Protein AF-A0ABD2KEX8-F1 (afdb_monomer_lite)

Sequence (1031 aa):
MYGGQTNANGSGVQICVEPLNEWKIQEIGYDGVEKYIKPLAFKDHLRKNAQNIEWSKIIGEKTNADTLTEESDSDDSQLEGSPIGLAQTSKGFIEPIAGPWAMVAKHLHNSLQEVDILMDCMRIARTDYLSPMVTALVQDERTEAEQVAVSKAFQLHTRRRVLNETAREIERMANARRGASSETDKNDFFNELRELRENWRIRKVGPNIFGDLGYKTFVPKFAPNEIFDVTQKSASNRRESIPFQYFFFRSYENSYFICRTDLLVYIEKDDEKTAESFFKVTNRPSTSEEDVKHVHWRKALPWAQNSLICREILARLVSESVSQHDLITLTAENSIVLSLFDSLLLKVEARFHPFEESRTTHSDGVPYLSQCLRQLFLAEHAKKPKRVQHFVTLPLVSHSEELDMRGPTALSAEEINARAVGPSSPSDVQSSDLLIRKFIQCASHYVLISRTVEFLESHMVKFNDPQFYWKWIRVTPIFSMIALTFVNRGYENLGKFTTLIRISDSSITLVTKEAQQIECRRDMEMVENALLLMAAHFLLNSSQVLSRAYGWQLFHANSNAFDSTGNFAPTFYTCNQNGTKRIFVQFRTDGVMDLQKAPPNGEAKGGKHHKPPGSRSKWSQATSVERIIWISAIPFRMLLCLINITVFFVAYFGFMLPVLWAKPLWPRFYWFYEGKLYMWLQAFIAYWGYTADYDVYEYGEDIRKYGEKDRVLVIVNHQSTADVPTLFTVLQTKGVATRKTIWLMDVMFRWTPFGIIGRMHGDYFIQQGKATRDKELIRLKGHLQKVFWDRDRRWVILFPEGGFYYKRKETSQKYAKENNFPRLEHCTLPRMGAIKAVLEDIGPRQDEEQNGLAHSASTSSKMKLIKDTVGAIREKKYVKDTRPPIKYVLDVTIAYPNGQPLSIGTLCFGTREQCDIAVHYRMFDAEQVPFRNDIALRDWLYNLYAEKDKLLDNYYKNGEFTPGDEGTRIVFNWWRIVGQWAFWTISFLLQVKFLFWTVRFASSYFFGFLCVLWTVCRITKTKLLFLVPNV

Organism: NCBI:txid157864

pLDDT: mean 74.39, std 18.03, range [23.59, 96.19]

Radius of gyration: 56.93 Å; chains: 1; bounding box: 147×99×166 Å

InterPro domains:
  IPR002123 Phospholipid/glycerol acyltransferase [PF01553] (705-808)
  IPR002123 Phospholipid/glycerol acyltransferase [SM00563] (712-828)
  IPR032098 Acyltransferase, C-terminal domain [PF16076] (912-965)

Secondary structure (DSSP, 8-state):
-----------S-----PPP---EEEEE-TTSPEEEEPPPPHHHHHHHHHHT--HHHHH-TT-------------------------------------THHHHHHHHHHHHHHHHHHHHHHHHHTSTTTHHHHTGGGG-HHHHHHHHHHHHHHHHHHHHHHHHHHHHHHHHHHHHHHHTS-HHHHHHHHHHHHHHHHHSEEEEETTEEEEE----SS--SSPPS-EEEE-PPPGGG--SS-S---EE---TT-TTSSSEEEEEEEEEE--HHHHHHHS---PPP---HHHHTTS-HHHHHHHHHHHHHHHHHHHHHHHHHHH-SSS-EEE-SSEEEEE-STTEEEEEEEEEE-SS-------SS-HHHHHHHHHHHHHHT-SS-PPPP-STTSPP----GGGTTSSTTPPPHHHHHTT--S-S-TT--SSS--HHHHHHHHHHHHHHHHHHHHHHHHHHHH--SSEEEEEEEEE-SSEEEEEEEEE-TT-GGG--EEEEEEEESS-EEEE-TT--EEEEET-HHHHHHHHHHHHHHHHHHHHHHHHHHTTPEEEEEETT-B-TTS-B--EEEEE-TTSS-EEEEEE-TTS-EEEEEE-SS---------PPS-SSBHHHH--HHHHHHHHHHHHHHHHHHHHHHHHHHHHHHHHHGGGTTHHHH-HHHHHHHHHHHHHHHHHHHHHHHHTTTEEEEEEES--GGGSSS--EEEEE----TTHHHHHHHHHTTSTTTGGGEEEEEEGGGGGSHHHHHHHHHT-EEEPP-TTTHHHHHHHHHHHHHHHTTTTT--EEEE-TT-S-HHHHHHHHHHHHHHTT----SSS-PPP-HHHHHHHHHHSPPPGGGGSGGGS--SS--HHHHHHHHHHHHHTTHHHHTTS----EEEEEEEE-GGG----HHHHHHT-BPPEEEEEEEEEEEGGGS-TTSHHHHHHHHHHHHHHHHHHHHHHHHHSSSSTT-PPEEP---HHHHHHHHHHHHHHHHHHHHHHHHHHHHHHHHHHHHHHHHHHHHHHHHHHHTTS----

Foldseek 3Di:
DDDDDDDPDDDDPPPPDPDDDDFDFPDQDPVRRTDTDDDDDPVVVVVVVVVVDPLCVVLDVPPPPDDDDDDDDDDDDDDDDDDDDDDDDDPPDDDPDCPPCNVVSVVVVVVVVVVVVVVVVVVVCPDPVCVVVVVVPPPPVVVVVVVVVVVVVVVVVVVVVVVVVVVVVVVVVVVVVPPPDPPVLVVVVVVVVVVCVVPWPWDDDPPWIKTALDPFPDDPPDDDLRIFTFADDDPVPDDDDDPAFTGDGDNPPDPQLQFQKAKFKAKDAQDPVVVVVVPPDQDAPPRDSVLLSVDHCVLSSVRSSNSVLLVVLLVQLVVVVVVDPPWDWDDDPFKIWTDAPPRMIMIIGMHTHHPDPDPPDPRPGDVVLSQVLSLLVVQLSDPDQFDDDQDPPDDGDRDDPVCLCDDPNHDDPVLSVLSNLDDPDPPPPPDCNRSNNNSSQLVLLVVLVVVVVVLLVVVQVVDDPQHWDKDWPATDSFKTKIKIWTHGPPQRPLDIFIWMWIGGSFWIWIQGPVRDIDTQTSDVVSVLLVVLLSRQVVVLSSVVSVCVVVVKAWDDWASQDADPVRARWTWTWIGHPVRQWIWIWIRGSVRDIDTDTDHRDDPPPDPPPPQFAWPDWPCVVDDPVRNVVLVVVQVVLLCLLVCCLVLLLLLVCVVLVVCVVCVVVPVLVSLVVLLVSLLLVLVSLLVLCVVLLAWEWEFADDCLVCLPDAFEEEEEFAAAQCVSSNVSLVLNSNPNQSSQEAEEEAQVCCPGSSNVSSVVNQHHHAHDDPVCQVVRLVVLLVSCLVHCVSSVHGYYYDYQLSDHCVVCLVVQQVVCVVVVADRFDLGGQGHCRNVLSQCVRQNDDDPPVVPPVPPPPDDDDPVVVVVVVVVCVVSVVVVSVPDHGRFKYKYKYKEWRLSDDDYSSCSSSSTIDNTYIYIYIDMDTSVPQPSVDPVSNSVVSSVVVVLSSQLNVCCRRNVHSDPPIDIDIRDDDPCVVVVSSVVSNVSSVVSVVVVVVVVVVVVVVVVVVVVVVVVVVVVVVVVVVVPDDDD

Structure (mmCIF, N/CA/C/O backbone):
data_AF-A0ABD2KEX8-F1
#
_entry.id   AF-A0ABD2KEX8-F1
#
loop_
_atom_site.group_PDB
_atom_site.id
_atom_site.type_symbol
_atom_site.label_atom_id
_atom_site.label_alt_id
_atom_site.label_comp_id
_atom_site.label_asym_id
_atom_site.label_entity_id
_atom_site.label_seq_id
_atom_site.pdbx_PDB_ins_code
_atom_site.Cartn_x
_atom_site.Cartn_y
_atom_site.Cartn_z
_atom_site.occupancy
_atom_site.B_iso_or_equiv
_atom_site.auth_seq_id
_atom_site.auth_comp_id
_atom_site.auth_asym_id
_atom_site.auth_atom_id
_atom_site.pdbx_PDB_model_num
ATOM 1 N N . MET A 1 1 ? 15.106 -13.446 -49.437 1.00 32.62 1 MET A N 1
ATOM 2 C CA . MET A 1 1 ? 15.410 -14.889 -49.605 1.00 32.62 1 MET A CA 1
ATOM 3 C C . MET A 1 1 ? 16.506 -14.974 -50.659 1.00 32.62 1 MET A C 1
ATOM 5 O O . MET A 1 1 ? 16.305 -14.379 -51.701 1.00 32.62 1 MET A O 1
ATOM 9 N N . TYR A 1 2 ? 17.699 -15.536 -50.483 1.00 25.23 2 TYR A N 1
ATOM 10 C CA . TYR A 1 2 ? 18.193 -16.621 -49.633 1.00 25.23 2 TYR A CA 1
ATOM 11 C C . TYR A 1 2 ? 19.167 -16.146 -48.543 1.00 25.23 2 TYR A C 1
ATOM 13 O O . TYR A 1 2 ? 19.947 -15.223 -48.756 1.00 25.23 2 TYR A O 1
ATOM 21 N N . GLY A 1 3 ? 19.104 -16.800 -47.380 1.00 28.14 3 GLY A N 1
ATOM 22 C CA . GLY A 1 3 ? 20.059 -16.652 -46.285 1.00 28.14 3 GLY A CA 1
ATOM 23 C C . GLY A 1 3 ? 21.224 -17.638 -46.394 1.00 28.14 3 GLY A C 1
ATOM 24 O O . GLY A 1 3 ? 21.104 -18.693 -47.012 1.00 28.14 3 GLY A O 1
ATOM 25 N N . GLY A 1 4 ? 22.331 -17.293 -45.742 1.00 23.59 4 GLY A N 1
ATOM 26 C CA . GLY A 1 4 ? 23.476 -18.169 -45.527 1.00 23.59 4 GLY A CA 1
ATOM 27 C C . GLY A 1 4 ? 24.096 -17.858 -44.174 1.00 23.59 4 GLY A C 1
ATOM 28 O O . GLY A 1 4 ? 24.787 -16.855 -44.018 1.00 23.59 4 GLY A O 1
ATOM 29 N N . GLN A 1 5 ? 23.784 -18.706 -43.195 1.00 26.83 5 GLN A N 1
ATOM 30 C CA . GLN A 1 5 ? 24.450 -18.765 -41.904 1.00 26.83 5 GLN A CA 1
ATOM 31 C C . GLN A 1 5 ? 25.952 -18.998 -42.084 1.00 26.83 5 GLN A C 1
ATOM 33 O O . GLN A 1 5 ? 26.407 -19.681 -43.001 1.00 26.83 5 GLN A O 1
ATOM 38 N N . THR A 1 6 ? 26.704 -18.452 -41.140 1.00 34.16 6 THR A N 1
ATOM 39 C CA . THR A 1 6 ? 28.090 -18.785 -40.843 1.00 34.16 6 THR A CA 1
ATOM 40 C C . THR A 1 6 ? 28.287 -20.299 -40.757 1.00 34.16 6 THR A C 1
ATOM 42 O O . THR A 1 6 ? 27.855 -20.919 -39.788 1.00 34.16 6 THR A O 1
ATOM 45 N N . ASN A 1 7 ? 28.998 -20.873 -41.725 1.00 25.97 7 ASN A N 1
ATOM 46 C CA . ASN A 1 7 ? 29.715 -22.126 -41.537 1.00 25.97 7 ASN A CA 1
ATOM 47 C C . ASN A 1 7 ? 31.210 -21.828 -41.572 1.00 25.97 7 ASN A C 1
ATOM 49 O O . ASN A 1 7 ? 31.760 -21.360 -42.569 1.00 25.97 7 ASN A O 1
ATOM 53 N N . ALA A 1 8 ? 31.860 -22.119 -40.452 1.00 37.62 8 ALA A N 1
ATOM 54 C CA . ALA A 1 8 ? 33.274 -22.416 -40.417 1.00 37.62 8 ALA A CA 1
ATOM 55 C C . ALA A 1 8 ? 33.521 -23.645 -41.308 1.00 37.62 8 ALA A C 1
ATOM 57 O O . ALA A 1 8 ? 33.154 -24.752 -40.934 1.00 37.62 8 ALA A O 1
ATOM 58 N N . ASN A 1 9 ? 34.043 -23.431 -42.515 1.00 32.69 9 ASN A N 1
ATOM 59 C CA . ASN A 1 9 ? 34.972 -24.314 -43.228 1.00 32.69 9 ASN A CA 1
ATOM 60 C C . ASN A 1 9 ? 35.334 -23.666 -44.568 1.00 32.69 9 ASN A C 1
ATOM 62 O O . ASN A 1 9 ? 34.471 -23.237 -45.330 1.00 32.69 9 ASN A O 1
ATOM 66 N N . GLY A 1 10 ? 36.637 -23.524 -44.804 1.00 41.56 10 GLY A N 1
ATOM 67 C CA . GLY A 1 10 ? 37.189 -22.741 -45.897 1.00 41.56 10 GLY A CA 1
ATOM 68 C C . GLY A 1 10 ? 36.974 -23.356 -47.277 1.00 41.56 10 GLY A C 1
ATOM 69 O O . GLY A 1 10 ? 37.280 -24.519 -47.508 1.00 41.56 10 GLY A O 1
ATOM 70 N N . SER A 1 11 ? 36.559 -22.510 -48.215 1.00 40.34 11 SER A N 1
ATOM 71 C CA . SER A 1 11 ? 36.914 -22.618 -49.635 1.00 40.34 11 SER A CA 1
ATOM 72 C C . SER A 1 11 ? 36.865 -21.235 -50.302 1.00 40.34 11 SER A C 1
ATOM 74 O O . SER A 1 11 ? 36.292 -21.055 -51.373 1.00 40.34 11 SER A O 1
ATOM 76 N N . GLY A 1 12 ? 37.429 -20.224 -49.634 1.00 33.38 12 GLY A N 1
ATOM 77 C CA . GLY A 1 12 ? 37.820 -18.979 -50.293 1.00 33.38 12 GLY A CA 1
ATOM 78 C C . GLY A 1 12 ? 39.173 -19.186 -50.969 1.00 33.38 12 GLY A C 1
ATOM 79 O O . GLY A 1 12 ? 40.049 -19.829 -50.390 1.00 33.38 12 GLY A O 1
ATOM 80 N N . VAL A 1 13 ? 39.348 -18.662 -52.184 1.00 36.03 13 VAL A N 1
ATOM 81 C CA . VAL A 1 13 ? 40.654 -18.614 -52.857 1.00 36.03 13 VAL A CA 1
ATOM 82 C C . VAL A 1 13 ? 41.669 -18.008 -51.884 1.00 36.03 13 VAL A C 1
ATOM 84 O O . VAL A 1 13 ? 41.486 -16.877 -51.432 1.00 36.03 13 VAL A O 1
ATOM 87 N N . GLN A 1 14 ? 42.718 -18.757 -51.530 1.00 28.12 14 GLN A N 1
ATOM 88 C CA . GLN A 1 14 ? 43.835 -18.219 -50.756 1.00 28.12 14 GLN A CA 1
ATOM 89 C C . GLN A 1 14 ? 44.584 -17.212 -51.628 1.00 28.12 14 GLN A C 1
ATOM 91 O O . GLN A 1 14 ? 45.505 -17.553 -52.365 1.00 28.12 14 GLN A O 1
ATOM 96 N N . ILE A 1 15 ? 44.176 -15.951 -51.553 1.00 36.16 15 ILE A N 1
ATOM 97 C CA . ILE A 1 15 ? 44.975 -14.851 -52.072 1.00 36.16 15 ILE A CA 1
ATOM 98 C C . ILE A 1 15 ? 46.030 -14.562 -51.008 1.00 36.16 15 ILE A C 1
ATOM 100 O O . ILE A 1 15 ? 45.745 -13.958 -49.973 1.00 36.16 15 ILE A O 1
ATOM 104 N N . CYS A 1 16 ? 47.250 -15.035 -51.251 1.00 30.34 16 CYS A N 1
ATOM 105 C CA . CYS A 1 16 ? 48.406 -14.658 -50.456 1.00 30.34 16 CYS A CA 1
ATOM 106 C C . CYS A 1 16 ? 48.775 -13.219 -50.834 1.00 30.34 16 CYS A C 1
ATOM 108 O O . CYS A 1 16 ? 49.391 -12.971 -51.868 1.00 30.34 16 CYS A O 1
ATOM 110 N N . VAL A 1 17 ? 48.315 -12.253 -50.043 1.00 40.88 17 VAL A N 1
ATOM 111 C CA . VAL A 1 17 ? 48.740 -10.859 -50.186 1.00 40.88 17 VAL A CA 1
ATOM 112 C C . VAL A 1 17 ? 50.095 -10.745 -49.497 1.00 40.88 17 VAL A C 1
ATOM 114 O O . VAL A 1 17 ? 50.174 -10.935 -48.283 1.00 40.88 17 VAL A O 1
ATOM 117 N N . GLU A 1 18 ? 51.159 -10.470 -50.259 1.00 38.44 18 GLU A N 1
ATOM 118 C CA . GLU A 1 18 ? 52.466 -10.169 -49.668 1.00 38.44 18 GLU A CA 1
ATOM 119 C C . GLU A 1 18 ? 52.303 -9.013 -48.662 1.00 38.44 18 GLU A C 1
ATOM 121 O O . GLU A 1 18 ? 51.728 -7.973 -49.006 1.00 38.44 18 GLU A O 1
ATOM 126 N N . PRO A 1 19 ? 52.759 -9.168 -47.407 1.00 39.31 19 PRO A N 1
ATOM 127 C CA . PRO A 1 19 ? 52.726 -8.077 -46.447 1.00 39.31 19 PRO A CA 1
ATOM 128 C C . PRO A 1 19 ? 53.590 -6.917 -46.957 1.00 39.31 19 PRO A C 1
ATOM 130 O O . PRO A 1 19 ? 54.644 -7.129 -47.559 1.00 39.31 19 PRO A O 1
ATOM 133 N N . LEU A 1 20 ? 53.163 -5.677 -46.696 1.00 50.12 20 LEU A N 1
ATOM 134 C CA . LEU A 1 20 ? 54.019 -4.505 -46.898 1.00 50.12 20 LEU A CA 1
ATOM 135 C C . LEU A 1 20 ? 55.327 -4.732 -46.122 1.00 50.12 20 LEU A C 1
ATOM 137 O O . LEU A 1 20 ? 55.283 -5.128 -44.959 1.00 50.12 20 LEU A O 1
ATOM 141 N N . ASN A 1 21 ? 56.478 -4.533 -46.774 1.00 55.59 21 ASN A N 1
ATOM 142 C CA . ASN A 1 21 ? 57.795 -4.773 -46.176 1.00 55.59 21 ASN A CA 1
ATOM 143 C C . ASN A 1 21 ? 58.051 -3.789 -45.025 1.00 55.59 21 ASN A C 1
ATOM 145 O O . ASN A 1 21 ? 58.592 -2.699 -45.218 1.00 55.59 21 ASN A O 1
ATOM 149 N N . GLU A 1 22 ? 57.635 -4.184 -43.829 1.00 57.72 22 GLU A N 1
ATOM 150 C CA . GLU A 1 22 ? 57.946 -3.509 -42.577 1.00 57.72 22 GLU A CA 1
ATOM 151 C C . GLU A 1 22 ? 59.427 -3.696 -42.219 1.00 57.72 22 GLU A C 1
ATOM 153 O O . GLU A 1 22 ? 60.113 -4.602 -42.707 1.00 57.72 22 GLU A O 1
ATOM 158 N N . TRP A 1 23 ? 59.932 -2.808 -41.366 1.00 67.75 23 TRP A N 1
ATOM 159 C CA . TRP A 1 23 ? 61.265 -2.928 -40.789 1.00 67.75 23 TRP A CA 1
ATOM 160 C C . TRP A 1 23 ? 61.327 -4.220 -39.969 1.00 67.75 23 TRP A C 1
ATOM 162 O O . TRP A 1 23 ? 60.667 -4.337 -38.941 1.00 67.75 23 TRP A O 1
ATOM 172 N N . LYS A 1 24 ? 62.091 -5.215 -40.431 1.00 61.84 24 LYS A N 1
ATOM 173 C CA . LYS A 1 24 ? 62.227 -6.494 -39.719 1.00 61.84 24 LYS A CA 1
ATOM 174 C C . LYS A 1 24 ? 63.277 -6.367 -38.625 1.00 61.84 24 LYS A C 1
ATOM 176 O O . LYS A 1 24 ? 64.369 -5.882 -38.899 1.00 61.84 24 LYS A O 1
ATOM 181 N N . ILE A 1 25 ? 62.971 -6.818 -37.413 1.00 71.81 25 ILE A N 1
ATOM 182 C CA . ILE A 1 25 ? 63.936 -6.845 -36.307 1.00 71.81 25 ILE A CA 1
ATOM 183 C C . ILE A 1 25 ? 65.002 -7.900 -36.624 1.00 71.81 25 ILE A C 1
ATOM 185 O O . ILE A 1 25 ? 64.675 -9.054 -36.895 1.00 71.81 25 ILE A O 1
ATOM 189 N N . GLN A 1 26 ? 66.267 -7.487 -36.639 1.00 69.81 26 GLN A N 1
ATOM 190 C CA . GLN A 1 26 ? 67.419 -8.358 -36.857 1.00 69.81 26 GLN A CA 1
ATOM 191 C C . GLN A 1 26 ? 67.875 -9.005 -35.549 1.00 69.81 26 GLN A C 1
ATOM 193 O O . GLN A 1 26 ? 68.125 -10.204 -35.509 1.00 69.81 26 GLN A O 1
ATOM 198 N N . GLU A 1 27 ? 67.979 -8.205 -34.490 1.00 77.81 27 GLU A N 1
ATOM 199 C CA . GLU A 1 27 ? 68.355 -8.643 -33.148 1.00 77.81 27 GLU A CA 1
ATOM 200 C C . GLU A 1 27 ? 67.805 -7.659 -32.107 1.00 77.81 27 GLU A C 1
ATOM 202 O O . GLU A 1 27 ? 67.642 -6.470 -32.395 1.00 77.81 27 GLU A O 1
ATOM 207 N N . ILE A 1 28 ? 67.529 -8.155 -30.901 1.00 76.06 28 ILE A N 1
ATOM 208 C CA . ILE A 1 28 ? 67.212 -7.335 -29.727 1.00 76.06 28 ILE A CA 1
ATOM 209 C C . ILE A 1 28 ? 68.411 -7.442 -28.790 1.00 76.06 28 ILE A C 1
ATOM 211 O O . ILE A 1 28 ? 68.772 -8.546 -28.379 1.00 76.06 28 ILE A O 1
ATOM 215 N N . GLY A 1 29 ? 69.060 -6.314 -28.503 1.00 69.81 29 GLY A N 1
ATOM 216 C CA . GLY A 1 29 ? 70.205 -6.272 -27.595 1.00 69.81 29 GLY A CA 1
ATOM 217 C C . GLY A 1 29 ? 69.817 -6.616 -26.152 1.00 69.81 29 GLY A C 1
ATOM 218 O O . GLY A 1 29 ? 68.649 -6.544 -25.770 1.00 69.81 29 GLY A O 1
ATOM 219 N N . TYR A 1 30 ? 70.798 -6.977 -25.319 1.00 60.59 30 TYR A N 1
ATOM 220 C CA . TYR A 1 30 ? 70.585 -7.270 -23.888 1.00 60.59 30 TYR A CA 1
ATOM 221 C C . TYR A 1 30 ? 70.146 -6.042 -23.063 1.00 60.59 30 TYR A C 1
ATOM 223 O O . TYR A 1 30 ? 69.707 -6.175 -21.926 1.00 60.59 30 TYR A O 1
ATOM 231 N N . ASP A 1 31 ? 70.249 -4.856 -23.653 1.00 70.19 31 ASP A N 1
ATOM 232 C CA . ASP A 1 31 ? 69.722 -3.566 -23.215 1.00 70.19 31 ASP A CA 1
ATOM 233 C C . ASP A 1 31 ? 68.262 -3.319 -23.658 1.00 70.19 31 ASP A C 1
ATOM 235 O O . ASP A 1 31 ? 67.681 -2.286 -23.328 1.00 70.19 31 ASP A O 1
ATOM 239 N N . GLY A 1 32 ? 67.648 -4.268 -24.374 1.00 57.81 32 GLY A N 1
ATOM 240 C CA . GLY A 1 32 ? 66.260 -4.205 -24.840 1.00 57.81 32 GLY A CA 1
ATOM 241 C C . GLY A 1 32 ? 66.054 -3.355 -26.095 1.00 57.81 32 GLY A C 1
ATOM 242 O O . GLY A 1 32 ? 64.912 -3.100 -26.473 1.00 57.81 32 GLY A O 1
ATOM 243 N N . VAL A 1 33 ? 67.132 -2.909 -26.749 1.00 64.94 33 VAL A N 1
ATOM 244 C CA . VAL A 1 33 ? 67.056 -2.079 -27.957 1.00 64.94 33 VAL A CA 1
ATOM 245 C C . VAL A 1 33 ? 67.014 -2.962 -29.204 1.00 64.94 33 VAL A C 1
ATOM 247 O O . VAL A 1 33 ? 67.911 -3.770 -29.450 1.00 64.94 33 VAL A O 1
ATOM 250 N N . GLU A 1 34 ? 65.966 -2.796 -30.010 1.00 79.69 34 GLU A N 1
ATOM 251 C CA . GLU A 1 34 ? 65.762 -3.540 -31.256 1.00 79.69 34 GLU A CA 1
ATOM 252 C C . GLU A 1 34 ? 66.563 -2.906 -32.411 1.00 79.69 34 GLU A C 1
ATOM 254 O O . GLU A 1 34 ? 66.411 -1.720 -32.717 1.00 79.69 34 GLU A O 1
ATOM 259 N N . LYS A 1 35 ? 67.409 -3.690 -33.093 1.00 72.56 35 LYS A N 1
ATOM 260 C CA . LYS A 1 35 ? 68.035 -3.292 -34.366 1.00 72.56 35 LYS A CA 1
ATOM 261 C C . LYS A 1 35 ? 67.212 -3.815 -35.535 1.00 72.56 35 LYS A C 1
ATOM 263 O O . LYS A 1 35 ? 66.922 -5.007 -35.600 1.00 72.56 35 LYS A O 1
ATOM 268 N N . TYR A 1 36 ? 66.904 -2.951 -36.500 1.00 77.50 36 TYR A N 1
ATOM 269 C CA . TYR A 1 36 ? 66.048 -3.283 -37.643 1.00 77.50 36 TYR A CA 1
ATOM 270 C C . TYR A 1 36 ? 66.803 -3.352 -38.981 1.00 77.50 36 TYR A C 1
ATOM 272 O O . TYR A 1 36 ? 67.690 -2.544 -39.257 1.00 77.50 36 TYR A O 1
ATOM 280 N N . ILE A 1 37 ? 66.371 -4.261 -39.858 1.00 74.81 37 ILE A N 1
ATOM 281 C CA . ILE A 1 37 ? 66.762 -4.363 -41.267 1.00 74.81 37 ILE A CA 1
ATOM 282 C C . ILE A 1 37 ? 65.900 -3.406 -42.092 1.00 74.81 37 ILE A C 1
ATOM 284 O O . ILE A 1 37 ? 64.667 -3.455 -42.053 1.00 74.81 37 ILE A O 1
ATOM 288 N N . LYS A 1 38 ? 66.555 -2.549 -42.877 1.00 67.56 38 LYS A N 1
ATOM 289 C CA . LYS A 1 38 ? 65.886 -1.582 -43.752 1.00 67.56 38 LYS A CA 1
ATOM 290 C C . LYS A 1 38 ? 65.213 -2.288 -44.943 1.00 67.56 38 LYS A C 1
ATOM 292 O O . LYS A 1 38 ? 65.873 -3.095 -45.601 1.00 67.56 38 LYS A O 1
ATOM 297 N N . PRO A 1 39 ? 63.949 -1.969 -45.281 1.00 66.44 39 PRO A N 1
ATOM 298 C CA . PRO A 1 39 ? 63.307 -2.531 -46.466 1.00 66.44 39 PRO A CA 1
ATOM 299 C C . PRO A 1 39 ? 63.987 -2.059 -47.765 1.00 66.44 39 PRO A C 1
ATOM 301 O O . PRO A 1 39 ? 64.526 -0.950 -47.838 1.00 66.44 39 PRO A O 1
ATOM 304 N N . LEU A 1 40 ? 63.955 -2.916 -48.794 1.00 63.19 40 LEU A N 1
ATOM 305 C CA . LEU A 1 40 ? 64.531 -2.659 -50.122 1.00 63.19 40 LEU A CA 1
ATOM 306 C C . LEU A 1 40 ? 63.959 -1.367 -50.729 1.00 63.19 40 LEU A C 1
ATOM 308 O O . LEU A 1 40 ? 62.746 -1.151 -50.714 1.00 63.19 40 LEU A O 1
ATOM 312 N N . ALA A 1 41 ? 64.819 -0.507 -51.282 1.00 63.94 41 ALA A N 1
ATOM 313 C CA . ALA A 1 41 ? 64.366 0.726 -51.920 1.00 63.94 41 ALA A CA 1
ATOM 314 C C . ALA A 1 41 ? 63.714 0.433 -53.285 1.00 63.94 41 ALA A C 1
ATOM 316 O O . ALA A 1 41 ? 63.939 -0.615 -53.886 1.00 63.94 41 ALA A O 1
ATOM 317 N N . PHE A 1 42 ? 62.953 1.391 -53.831 1.00 56.06 42 PHE A N 1
ATOM 318 C CA . PHE A 1 42 ? 62.279 1.243 -55.133 1.00 56.06 42 PHE A CA 1
ATOM 319 C C . PHE A 1 42 ? 63.228 0.801 -56.262 1.00 56.06 42 PHE A C 1
ATOM 321 O O . PHE A 1 42 ? 62.885 -0.069 -57.055 1.00 56.06 42 PHE A O 1
ATOM 328 N N . LYS A 1 43 ? 64.455 1.337 -56.285 1.00 61.41 43 LYS A N 1
ATOM 329 C CA . LYS A 1 43 ? 65.511 0.944 -57.234 1.00 61.41 43 LYS A CA 1
ATOM 330 C C . LYS A 1 43 ? 65.915 -0.533 -57.116 1.00 61.41 43 LYS A C 1
ATOM 332 O O . LYS A 1 43 ? 66.173 -1.179 -58.126 1.00 61.41 43 LYS A O 1
ATOM 337 N N . ASP A 1 44 ? 65.920 -1.074 -55.902 1.00 64.50 44 ASP A N 1
ATOM 338 C CA . ASP A 1 44 ? 66.289 -2.463 -55.627 1.00 64.50 44 ASP A CA 1
ATOM 339 C C . ASP A 1 44 ? 65.123 -3.398 -55.975 1.00 64.50 44 ASP A C 1
ATOM 341 O O . ASP A 1 44 ? 65.333 -4.505 -56.464 1.00 64.50 44 ASP A O 1
ATOM 345 N N . HIS A 1 45 ? 63.887 -2.914 -55.816 1.00 58.84 45 HIS A N 1
ATOM 346 C CA . HIS A 1 45 ? 62.679 -3.599 -56.271 1.00 58.84 45 HIS A CA 1
ATOM 347 C C . HIS A 1 45 ? 62.591 -3.657 -57.799 1.00 58.84 45 HIS A C 1
ATOM 349 O O . HIS A 1 45 ? 62.227 -4.688 -58.360 1.00 58.84 45 HIS A O 1
ATOM 355 N N . LEU A 1 46 ? 62.966 -2.567 -58.477 1.00 56.03 46 LEU A N 1
ATOM 356 C CA . LEU A 1 46 ? 63.041 -2.508 -59.934 1.00 56.03 46 LEU A CA 1
ATOM 357 C C . LEU A 1 46 ? 64.125 -3.456 -60.457 1.00 56.03 46 LEU A C 1
ATOM 359 O O . LEU A 1 46 ? 63.881 -4.190 -61.406 1.00 56.03 46 LEU A O 1
ATOM 363 N N . ARG A 1 47 ? 65.284 -3.503 -59.787 1.00 56.47 47 ARG A N 1
ATOM 364 C CA . ARG A 1 47 ? 66.367 -4.451 -60.080 1.00 56.47 47 ARG A CA 1
ATOM 365 C C . ARG A 1 47 ? 65.926 -5.906 -59.893 1.00 56.47 47 ARG A C 1
ATOM 367 O O . ARG A 1 47 ? 66.163 -6.717 -60.779 1.00 56.47 47 ARG A O 1
ATOM 374 N N . LYS A 1 48 ? 65.257 -6.225 -58.779 1.00 64.25 48 LYS A N 1
ATOM 375 C CA . LYS A 1 48 ? 64.715 -7.565 -58.494 1.00 64.25 48 LYS A CA 1
ATOM 376 C C . LYS A 1 48 ? 63.667 -7.982 -59.530 1.00 64.25 48 LYS A C 1
ATOM 378 O O . LYS A 1 48 ? 63.695 -9.103 -60.016 1.00 64.25 48 LYS A O 1
ATOM 383 N N . ASN A 1 49 ? 62.771 -7.070 -59.905 1.00 59.97 49 ASN A N 1
ATOM 384 C CA . ASN A 1 49 ? 61.742 -7.351 -60.902 1.00 59.97 49 ASN A CA 1
ATOM 385 C C . ASN A 1 49 ? 62.324 -7.465 -62.315 1.00 59.97 49 ASN A C 1
ATOM 387 O O . ASN A 1 49 ? 61.896 -8.337 -63.056 1.00 59.97 49 ASN A O 1
ATOM 391 N N . ALA A 1 50 ? 63.320 -6.650 -62.675 1.00 59.81 50 ALA A N 1
ATOM 392 C CA . ALA A 1 50 ? 64.013 -6.738 -63.961 1.00 59.81 50 ALA A CA 1
ATOM 393 C C . ALA A 1 50 ? 64.783 -8.059 -64.129 1.00 59.81 50 ALA A C 1
ATOM 395 O O . ALA A 1 50 ? 64.855 -8.579 -65.239 1.00 59.81 50 ALA A O 1
ATOM 396 N N . GLN A 1 51 ? 65.309 -8.626 -63.036 1.00 57.69 51 GLN A N 1
ATOM 397 C CA . GLN A 1 51 ? 65.919 -9.963 -63.030 1.00 57.69 51 GLN A CA 1
ATOM 398 C C . GLN A 1 51 ? 64.903 -11.092 -63.253 1.00 57.69 51 GLN A C 1
ATOM 400 O O . GLN A 1 51 ? 65.282 -12.157 -63.725 1.00 57.69 51 GLN A O 1
ATOM 405 N N . ASN A 1 52 ? 63.624 -10.856 -62.951 1.00 57.72 52 ASN A N 1
ATOM 406 C CA . ASN A 1 52 ? 62.549 -11.832 -63.129 1.00 57.72 52 ASN A CA 1
ATOM 407 C C . ASN A 1 52 ? 61.874 -11.746 -64.511 1.00 57.72 52 ASN A C 1
ATOM 409 O O . ASN A 1 52 ? 60.917 -12.476 -64.767 1.00 57.72 52 ASN A O 1
ATOM 413 N N . ILE A 1 53 ? 62.319 -10.843 -65.392 1.00 60.72 53 ILE A N 1
ATOM 414 C CA . ILE A 1 53 ? 61.799 -10.746 -66.759 1.00 60.72 53 ILE A CA 1
ATOM 415 C C . ILE A 1 53 ? 62.490 -11.814 -67.618 1.00 60.72 53 ILE A C 1
ATOM 417 O O . ILE A 1 53 ? 63.674 -11.703 -67.925 1.00 60.72 53 ILE A O 1
ATOM 421 N N . GLU A 1 54 ? 61.741 -12.838 -68.035 1.00 55.84 54 GLU A N 1
ATOM 422 C CA . GLU A 1 54 ? 62.163 -13.792 -69.071 1.00 55.84 54 GLU A CA 1
ATOM 423 C C . GLU A 1 54 ? 62.160 -13.097 -70.443 1.00 55.84 54 GLU A C 1
ATOM 425 O O . GLU A 1 54 ? 61.166 -13.111 -71.172 1.00 55.84 54 GLU A O 1
ATOM 430 N N . TRP A 1 55 ? 63.272 -12.450 -70.795 1.00 55.44 55 TRP A N 1
ATOM 431 C CA . TRP A 1 55 ? 63.404 -11.678 -72.038 1.00 55.44 55 TRP A CA 1
ATOM 432 C C . TRP A 1 55 ? 63.193 -12.518 -73.309 1.00 55.44 55 TRP A C 1
ATOM 434 O O . TRP A 1 55 ? 62.665 -12.004 -74.295 1.00 55.44 55 TRP A O 1
ATOM 444 N N . SER A 1 56 ? 63.501 -13.818 -73.260 1.00 55.22 56 SER A N 1
ATOM 445 C CA . SER A 1 56 ? 63.247 -14.785 -74.341 1.00 55.22 56 SER A CA 1
ATOM 446 C C . SER A 1 56 ? 61.766 -14.876 -74.726 1.00 55.22 56 SER A C 1
ATOM 448 O O . SER A 1 56 ? 61.425 -15.005 -75.900 1.00 55.22 56 SER A O 1
ATOM 450 N N . LYS A 1 57 ? 60.868 -14.724 -73.749 1.00 55.75 57 LYS A N 1
ATOM 451 C CA . LYS A 1 57 ? 59.412 -14.797 -73.932 1.00 55.75 57 LYS A CA 1
ATOM 452 C C . LYS A 1 57 ? 58.826 -13.545 -74.584 1.00 55.75 57 LYS A C 1
ATOM 454 O O . LYS A 1 57 ? 57.772 -13.612 -75.206 1.00 55.75 57 LYS A O 1
ATOM 459 N N . ILE A 1 58 ? 59.492 -12.402 -74.406 1.00 55.12 58 ILE A N 1
ATOM 460 C CA . ILE A 1 58 ? 59.050 -11.093 -74.911 1.00 55.12 58 ILE A CA 1
ATOM 461 C C . ILE A 1 58 ? 59.552 -10.855 -76.338 1.00 55.12 58 ILE A C 1
ATOM 463 O O . ILE A 1 58 ? 58.849 -10.248 -77.140 1.00 55.12 58 ILE A O 1
ATOM 467 N N . ILE A 1 59 ? 60.762 -11.321 -76.649 1.00 53.47 59 ILE A N 1
ATOM 468 C CA . ILE A 1 59 ? 61.405 -11.111 -77.952 1.00 53.47 59 ILE A CA 1
ATOM 469 C C . ILE A 1 59 ? 60.964 -12.188 -78.966 1.00 53.47 59 ILE A C 1
ATOM 471 O O . ILE A 1 59 ? 60.977 -11.941 -80.170 1.00 53.47 59 ILE A O 1
ATOM 475 N N . GLY A 1 60 ? 60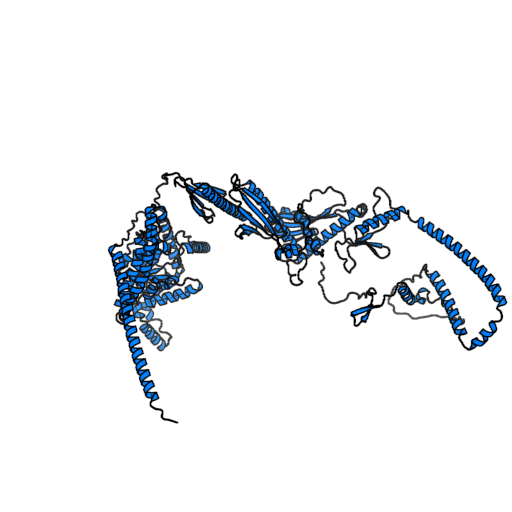.461 -13.331 -78.480 1.00 52.09 60 GLY A N 1
ATOM 476 C CA . GLY A 1 60 ? 60.055 -14.470 -79.299 1.00 52.09 60 GLY A CA 1
ATOM 477 C C . GLY A 1 60 ? 61.272 -15.276 -79.758 1.00 52.09 60 GLY A C 1
ATOM 478 O O . GLY A 1 60 ? 62.266 -14.722 -80.211 1.00 52.09 60 GLY A O 1
ATOM 479 N N . GLU A 1 61 ? 61.200 -16.604 -79.670 1.00 48.88 61 GLU A N 1
ATOM 480 C CA . GLU A 1 61 ? 62.316 -17.537 -79.934 1.00 48.88 61 GLU A CA 1
ATOM 481 C C . GLU A 1 61 ? 62.872 -17.538 -81.377 1.00 48.88 61 GLU A C 1
ATOM 483 O O . GLU A 1 61 ? 63.757 -18.326 -81.690 1.00 48.88 61 GLU A O 1
ATOM 488 N N . LYS A 1 62 ? 62.413 -16.655 -82.274 1.00 47.25 62 LYS A N 1
ATOM 489 C CA . LYS A 1 62 ? 62.837 -16.621 -83.688 1.00 47.25 62 LYS A CA 1
ATOM 490 C C . LYS A 1 62 ? 63.838 -15.521 -84.051 1.00 47.25 62 LYS A C 1
ATOM 492 O O . LYS A 1 62 ? 64.049 -15.269 -85.233 1.00 47.25 62 LYS A O 1
ATOM 497 N N . THR A 1 63 ? 64.486 -14.885 -83.079 1.00 47.94 63 THR A N 1
ATOM 498 C CA . THR A 1 63 ? 65.613 -13.969 -83.352 1.00 47.94 63 THR A CA 1
ATOM 499 C C . THR A 1 63 ? 66.921 -14.412 -82.702 1.00 47.94 63 THR A C 1
ATOM 501 O O . THR A 1 63 ? 67.777 -13.576 -82.435 1.00 47.94 63 THR A O 1
ATOM 504 N N . ASN A 1 64 ? 67.096 -15.714 -82.468 1.00 40.75 64 ASN A N 1
ATOM 505 C CA . ASN A 1 64 ? 68.423 -16.292 -82.280 1.00 40.75 64 ASN A CA 1
ATOM 506 C C . ASN A 1 64 ? 68.920 -16.743 -83.655 1.00 40.75 64 ASN A C 1
ATOM 508 O O . ASN A 1 64 ? 68.556 -17.810 -84.146 1.00 40.75 64 ASN A O 1
ATOM 512 N N . ALA A 1 65 ? 69.705 -15.886 -84.302 1.00 40.59 65 ALA A N 1
ATOM 513 C CA . ALA A 1 65 ? 70.534 -16.282 -85.426 1.00 40.59 65 ALA A CA 1
ATOM 514 C C . ALA A 1 65 ? 71.712 -17.083 -84.865 1.00 40.59 65 ALA A C 1
ATOM 516 O O . ALA A 1 65 ? 72.729 -16.488 -84.560 1.00 40.59 65 ALA A O 1
ATOM 517 N N . ASP A 1 66 ? 71.520 -18.386 -84.650 1.00 36.94 66 ASP A N 1
ATOM 518 C CA . ASP A 1 66 ? 72.596 -19.368 -84.462 1.00 36.94 66 ASP A CA 1
ATOM 519 C C . ASP A 1 66 ? 72.024 -20.785 -84.620 1.00 36.94 66 ASP A C 1
ATOM 521 O O . ASP A 1 66 ? 71.744 -21.512 -83.667 1.00 36.94 66 ASP A O 1
ATOM 525 N N . THR A 1 67 ? 71.797 -21.184 -85.870 1.00 34.50 67 THR A N 1
ATOM 526 C CA . THR A 1 67 ? 71.820 -22.598 -86.265 1.00 34.50 67 THR A CA 1
ATOM 527 C C . THR A 1 67 ? 72.209 -22.662 -87.739 1.00 34.50 67 THR A C 1
ATOM 529 O O . THR A 1 67 ? 71.372 -22.642 -88.633 1.00 34.50 67 THR A O 1
ATOM 532 N N . LEU A 1 68 ? 73.519 -22.676 -87.994 1.00 34.16 68 LEU A N 1
ATOM 533 C CA . LEU A 1 68 ? 74.063 -23.199 -89.243 1.00 34.16 68 LEU A CA 1
ATOM 534 C C . LEU A 1 68 ? 73.829 -24.711 -89.233 1.00 34.16 68 LEU A C 1
ATOM 536 O O . LEU A 1 68 ? 74.433 -25.418 -88.433 1.00 34.16 68 LEU A O 1
ATOM 540 N N . THR A 1 69 ? 72.944 -25.206 -90.089 1.00 31.27 69 THR A N 1
ATOM 541 C CA . THR A 1 69 ? 73.036 -26.565 -90.637 1.00 31.27 69 THR A CA 1
ATOM 542 C C . THR A 1 69 ? 72.434 -26.567 -92.035 1.00 31.27 69 THR A C 1
ATOM 544 O O . THR A 1 69 ? 71.450 -25.886 -92.309 1.00 31.27 69 THR A O 1
ATOM 547 N N . GLU A 1 70 ? 73.154 -27.247 -92.914 1.00 31.17 70 GLU A N 1
ATOM 548 C CA . GLU A 1 70 ? 73.133 -27.158 -94.367 1.00 31.17 70 GLU A CA 1
ATOM 549 C C . GLU A 1 70 ? 71.842 -27.684 -95.008 1.00 31.17 70 GLU A C 1
ATOM 551 O O . GLU A 1 70 ? 71.129 -28.525 -94.461 1.00 31.17 70 GLU A O 1
ATOM 556 N N . GLU A 1 71 ? 71.583 -27.154 -96.200 1.00 29.61 71 GLU A N 1
ATOM 557 C CA . GLU A 1 71 ? 70.516 -27.507 -97.131 1.00 29.61 71 GLU A CA 1
ATOM 558 C C . GLU A 1 71 ? 70.452 -29.012 -97.444 1.00 29.61 71 GLU A C 1
ATOM 560 O O . GLU A 1 71 ? 71.466 -29.663 -97.691 1.00 29.61 71 GLU A O 1
ATOM 565 N N . SER A 1 72 ? 69.237 -29.549 -97.553 1.00 28.41 72 SER A N 1
ATOM 566 C CA . SER A 1 72 ? 68.851 -30.398 -98.691 1.00 28.41 72 SER A CA 1
ATOM 567 C C . SER A 1 72 ? 67.339 -30.622 -98.699 1.00 28.41 72 SER A C 1
ATOM 569 O O . SER A 1 72 ? 66.783 -31.346 -97.876 1.00 28.41 72 SER A O 1
ATOM 571 N N . ASP A 1 73 ? 66.683 -29.986 -99.667 1.00 29.56 73 ASP A N 1
ATOM 572 C CA . ASP A 1 73 ? 65.356 -30.361 -100.145 1.00 29.56 73 ASP A CA 1
ATOM 573 C C . ASP A 1 73 ? 65.434 -31.710 -100.880 1.00 29.56 73 ASP A C 1
ATOM 575 O O . ASP A 1 73 ? 66.282 -31.893 -101.754 1.00 29.56 73 ASP A O 1
ATOM 579 N N . SER A 1 74 ? 64.522 -32.637 -100.571 1.00 30.36 74 SER A N 1
ATOM 580 C CA . SER A 1 74 ? 63.960 -33.568 -101.564 1.00 30.36 74 SER A CA 1
ATOM 581 C C . SER A 1 74 ? 62.656 -34.207 -101.062 1.00 30.36 74 SER A C 1
ATOM 583 O O . SER A 1 74 ? 62.634 -34.909 -100.057 1.00 30.36 74 SER A O 1
ATOM 585 N N . ASP A 1 75 ? 61.589 -33.877 -101.789 1.00 29.36 75 ASP A N 1
ATOM 586 C CA . ASP A 1 75 ? 60.474 -34.700 -102.270 1.00 29.36 75 ASP A CA 1
ATOM 587 C C . ASP A 1 75 ? 59.658 -35.644 -101.353 1.00 29.36 75 ASP A C 1
ATOM 589 O O . ASP A 1 75 ? 60.122 -36.639 -100.806 1.00 29.36 75 ASP A O 1
ATOM 593 N N . ASP A 1 76 ? 58.348 -35.367 -101.422 1.00 30.16 76 ASP A N 1
ATOM 594 C CA . ASP A 1 76 ? 57.237 -36.285 -101.712 1.00 30.16 76 ASP A CA 1
ATOM 595 C C . ASP A 1 76 ? 56.537 -37.158 -100.650 1.00 30.16 76 ASP A C 1
ATOM 597 O O . ASP A 1 76 ? 57.115 -37.903 -99.865 1.00 30.16 76 ASP A O 1
ATOM 601 N N . SER A 1 77 ? 55.206 -37.182 -100.852 1.00 30.14 77 SER A N 1
ATOM 602 C CA . SER A 1 77 ? 54.201 -38.219 -100.532 1.00 30.14 77 SER A CA 1
ATOM 603 C C . SER A 1 77 ? 53.717 -38.321 -99.069 1.00 30.14 77 SER A C 1
ATOM 605 O O . SER A 1 77 ? 54.468 -38.592 -98.146 1.00 30.14 77 SER A O 1
ATOM 607 N N . GLN A 1 78 ? 52.488 -37.882 -98.763 1.00 30.78 78 GLN A N 1
ATOM 608 C CA . GLN A 1 78 ? 51.178 -38.558 -98.911 1.00 30.78 78 GLN A CA 1
ATOM 609 C C . GLN A 1 78 ? 50.826 -39.571 -97.796 1.00 30.78 78 GLN A C 1
ATOM 611 O O . GLN A 1 78 ? 51.489 -40.588 -97.660 1.00 30.78 78 GLN A O 1
ATOM 616 N N . LEU A 1 79 ? 49.655 -39.315 -97.168 1.00 31.88 79 LEU A N 1
ATOM 617 C CA . LEU A 1 79 ? 48.698 -40.262 -96.541 1.00 31.88 79 LEU A CA 1
ATOM 618 C C . LEU A 1 79 ? 49.178 -40.934 -95.230 1.00 31.88 79 LEU A C 1
ATOM 620 O O . LEU A 1 79 ? 50.343 -41.241 -95.066 1.00 31.88 79 LEU A O 1
ATOM 624 N N . GLU A 1 80 ? 48.383 -41.240 -94.205 1.00 28.56 80 GLU A N 1
ATOM 625 C CA . GLU A 1 80 ? 46.952 -41.179 -93.895 1.00 28.56 80 GLU A CA 1
ATOM 626 C C . GLU A 1 80 ? 46.829 -41.507 -92.385 1.00 28.56 80 GLU A C 1
ATOM 628 O O . GLU A 1 80 ? 47.664 -42.240 -91.855 1.00 28.56 80 GLU A O 1
ATOM 633 N N . GLY A 1 81 ? 45.779 -41.043 -91.693 1.00 29.42 81 GLY A N 1
ATOM 634 C CA . GLY A 1 81 ? 45.375 -41.645 -90.409 1.00 29.42 81 GLY A CA 1
ATOM 635 C C . GLY A 1 81 ? 44.900 -40.685 -89.316 1.00 29.42 81 GLY A C 1
ATOM 636 O O . GLY A 1 81 ? 45.619 -40.404 -88.364 1.00 29.42 81 GLY A O 1
ATOM 637 N N . SER A 1 82 ? 43.640 -40.254 -89.401 1.00 28.72 82 SER A N 1
ATOM 638 C CA . SER A 1 82 ? 42.809 -39.934 -88.219 1.00 28.72 82 SER A CA 1
ATOM 639 C C . SER A 1 82 ? 41.853 -41.126 -87.996 1.00 28.72 82 SER A C 1
ATOM 641 O O . SER A 1 82 ? 41.588 -41.806 -88.991 1.00 28.72 82 SER A O 1
ATOM 643 N N . PRO A 1 83 ? 41.332 -41.446 -86.785 1.00 43.03 83 PRO A N 1
ATOM 644 C CA . PRO A 1 83 ? 40.557 -40.538 -85.918 1.00 43.03 83 PRO A CA 1
ATOM 645 C C . PRO A 1 83 ? 40.899 -40.715 -84.408 1.00 43.03 83 PRO A C 1
ATOM 647 O O . PRO A 1 83 ? 41.589 -41.645 -84.019 1.00 43.03 83 PRO A O 1
ATOM 650 N N . ILE A 1 84 ? 40.540 -39.844 -83.464 1.00 32.38 84 ILE A N 1
ATOM 651 C CA . ILE A 1 84 ? 39.203 -39.603 -82.895 1.00 32.38 84 ILE A CA 1
ATOM 652 C C . ILE A 1 84 ? 39.317 -38.304 -82.083 1.00 32.38 84 ILE A C 1
ATOM 654 O O . ILE A 1 84 ? 40.194 -38.168 -81.232 1.00 32.38 84 ILE A O 1
ATOM 658 N N . GLY A 1 85 ? 38.455 -37.333 -82.380 1.00 31.70 85 GLY A N 1
ATOM 659 C CA . GLY A 1 85 ? 38.517 -35.993 -81.809 1.00 31.70 85 GLY A CA 1
ATOM 660 C C . GLY A 1 85 ? 37.800 -35.827 -80.473 1.00 31.70 85 GLY A C 1
ATOM 661 O O . GLY A 1 85 ? 36.944 -36.624 -80.104 1.00 31.70 85 GLY A O 1
ATOM 662 N N . LEU A 1 86 ? 38.094 -34.706 -79.812 1.00 32.41 86 LEU A N 1
ATOM 663 C CA . LEU A 1 86 ? 37.099 -33.880 -79.130 1.00 32.41 86 LEU A CA 1
ATOM 664 C C . LEU A 1 86 ? 37.622 -32.440 -79.025 1.00 32.41 86 LEU A C 1
ATOM 666 O O . LEU A 1 86 ? 38.722 -32.171 -78.553 1.00 32.41 86 LEU A O 1
ATOM 670 N N . ALA A 1 87 ? 36.801 -31.543 -79.557 1.00 33.47 87 ALA A N 1
ATOM 671 C CA . ALA A 1 87 ? 37.004 -30.123 -79.772 1.00 33.47 87 ALA A CA 1
ATOM 672 C C . ALA A 1 87 ? 37.532 -29.331 -78.561 1.00 33.47 87 ALA A C 1
ATOM 674 O O . ALA A 1 87 ? 36.901 -29.295 -77.506 1.00 33.47 87 ALA A O 1
ATOM 675 N N . GLN A 1 88 ? 38.580 -28.535 -78.790 1.00 34.88 88 GLN A N 1
ATOM 676 C CA . GLN A 1 88 ? 38.661 -27.191 -78.224 1.00 34.88 88 GLN A CA 1
ATOM 677 C C . GLN A 1 88 ? 38.942 -26.190 -79.341 1.00 34.88 88 GLN A C 1
ATOM 679 O O . GLN A 1 88 ? 39.930 -26.261 -80.065 1.00 34.88 88 GLN A O 1
ATOM 684 N N . THR A 1 89 ? 37.995 -25.274 -79.479 1.00 32.94 89 THR A N 1
ATOM 685 C CA . THR A 1 89 ? 37.989 -24.125 -80.373 1.00 32.94 89 THR A CA 1
ATOM 686 C C . THR A 1 89 ? 39.259 -23.292 -80.236 1.00 32.94 89 THR A C 1
ATOM 688 O O . THR A 1 89 ? 39.590 -22.798 -79.157 1.00 32.94 89 THR A O 1
ATOM 691 N N . SER A 1 90 ? 39.911 -23.099 -81.376 1.00 31.81 90 SER A N 1
ATOM 692 C CA . SER A 1 90 ? 40.975 -22.142 -81.647 1.00 31.81 90 SER A CA 1
ATOM 693 C C . SER A 1 90 ? 40.640 -20.742 -81.117 1.00 31.81 90 SER A C 1
ATOM 695 O O . SER A 1 90 ? 39.826 -20.023 -81.700 1.00 31.81 90 SER A O 1
ATOM 697 N N . LYS A 1 91 ? 41.320 -20.308 -80.050 1.00 34.62 91 LYS A N 1
ATOM 698 C CA . LYS A 1 91 ? 41.600 -18.879 -79.888 1.00 34.62 91 LYS A CA 1
ATOM 699 C C . LYS A 1 91 ? 42.577 -18.512 -80.997 1.00 34.62 91 LYS A C 1
ATOM 701 O O . LYS A 1 91 ? 43.675 -19.059 -81.041 1.00 34.62 91 LYS A O 1
ATOM 706 N N . GLY A 1 92 ? 42.151 -17.632 -81.901 1.00 32.69 92 GLY A N 1
ATOM 707 C CA . GLY A 1 92 ? 43.045 -17.025 -82.878 1.00 32.69 92 GLY A CA 1
ATOM 708 C C . GLY A 1 92 ? 44.275 -16.475 -82.160 1.00 32.69 92 GLY A C 1
ATOM 709 O O . GLY A 1 92 ? 44.149 -15.753 -81.168 1.00 32.69 92 GLY A O 1
ATOM 710 N N . PHE A 1 93 ? 45.453 -16.873 -82.630 1.00 33.31 93 PHE A N 1
ATOM 711 C CA . PHE A 1 93 ? 46.705 -16.251 -82.238 1.00 33.31 93 PHE A CA 1
ATOM 712 C C . PHE A 1 93 ? 46.621 -14.771 -82.617 1.00 33.31 93 PHE A C 1
ATOM 714 O O . PHE A 1 93 ? 46.561 -14.421 -83.792 1.00 33.31 93 PHE A O 1
ATOM 721 N N . ILE A 1 94 ? 46.558 -13.908 -81.606 1.00 39.91 94 ILE A N 1
ATOM 722 C CA . ILE A 1 94 ? 46.771 -12.474 -81.774 1.00 39.91 94 ILE A CA 1
ATOM 723 C C . ILE A 1 94 ? 48.281 -12.317 -81.935 1.00 39.91 94 ILE A C 1
ATOM 725 O O . ILE A 1 94 ? 49.024 -12.584 -80.989 1.00 39.91 94 ILE A O 1
ATOM 729 N N . GLU A 1 95 ? 48.741 -11.923 -83.122 1.00 36.91 95 GLU A N 1
ATOM 730 C CA . GLU A 1 95 ? 50.109 -11.433 -83.294 1.00 36.91 95 GLU A CA 1
ATOM 731 C C . GLU A 1 95 ? 50.347 -10.309 -82.271 1.00 36.91 95 GLU A C 1
ATOM 733 O O . GLU A 1 95 ? 49.550 -9.363 -82.211 1.00 36.91 95 GLU A O 1
ATOM 738 N N . PRO A 1 96 ? 51.386 -10.380 -81.420 1.00 46.84 96 PRO A N 1
ATOM 739 C CA . PRO A 1 96 ? 51.658 -9.302 -80.490 1.00 46.84 96 PRO A CA 1
ATOM 740 C C . PRO A 1 96 ? 52.074 -8.067 -81.291 1.00 46.84 96 PRO A C 1
ATOM 742 O O . PRO A 1 96 ? 53.181 -7.987 -81.820 1.00 46.84 96 PRO A O 1
ATOM 745 N N . ILE A 1 97 ? 51.163 -7.094 -81.370 1.00 48.12 97 ILE A N 1
ATOM 746 C CA . ILE A 1 97 ? 51.432 -5.736 -81.843 1.00 48.12 97 ILE A CA 1
ATOM 747 C C . ILE A 1 97 ? 52.676 -5.256 -81.097 1.00 48.12 97 ILE A C 1
ATOM 749 O O . ILE A 1 97 ? 52.652 -5.162 -79.867 1.00 48.12 97 ILE A O 1
ATOM 753 N N . ALA A 1 98 ? 53.764 -4.997 -81.827 1.00 54.56 98 ALA A N 1
ATOM 754 C CA . ALA A 1 98 ? 55.016 -4.515 -81.265 1.00 54.56 98 ALA A CA 1
ATOM 755 C C . ALA A 1 98 ? 54.736 -3.270 -80.410 1.00 54.56 98 ALA A C 1
ATOM 757 O O . ALA A 1 98 ? 54.479 -2.179 -80.920 1.00 54.56 98 ALA A O 1
ATOM 758 N N . GLY A 1 99 ? 54.720 -3.452 -79.089 1.00 59.56 99 GLY A N 1
ATOM 759 C CA . GLY A 1 99 ? 54.472 -2.362 -78.160 1.00 59.56 99 GLY A CA 1
ATOM 760 C C . GLY A 1 99 ? 55.576 -1.305 -78.267 1.00 59.56 99 GLY A C 1
ATOM 761 O O . GLY A 1 99 ? 56.679 -1.607 -78.728 1.00 59.56 99 GLY A O 1
ATOM 762 N N . PRO A 1 100 ? 55.351 -0.076 -77.773 1.00 60.72 100 PRO A N 1
ATOM 763 C CA . PRO A 1 100 ? 56.349 1.003 -77.806 1.00 60.72 100 PRO A CA 1
ATOM 764 C C . PRO A 1 100 ? 57.687 0.625 -77.137 1.00 60.72 100 PRO A C 1
ATOM 766 O O . PRO A 1 100 ? 58.721 1.231 -77.405 1.00 60.72 100 PRO A O 1
ATOM 769 N N . TRP A 1 101 ? 57.680 -0.413 -76.299 1.00 61.09 101 TRP A N 1
ATOM 770 C CA . TRP A 1 101 ? 58.850 -0.965 -75.622 1.00 61.09 101 TRP A CA 1
ATOM 771 C C . TRP A 1 101 ? 59.661 -1.965 -76.452 1.00 61.09 101 TRP A C 1
ATOM 773 O O . TRP A 1 101 ? 60.779 -2.276 -76.060 1.00 61.09 101 TRP A O 1
ATOM 783 N N . ALA A 1 102 ? 59.162 -2.437 -77.598 1.00 69.25 102 ALA A N 1
ATOM 784 C CA . ALA A 1 102 ? 59.871 -3.400 -78.441 1.00 69.25 102 ALA A CA 1
ATOM 785 C C . ALA A 1 102 ? 61.158 -2.805 -79.034 1.00 69.25 102 ALA A C 1
ATOM 787 O O . ALA A 1 102 ? 62.206 -3.446 -79.000 1.00 69.25 102 ALA A O 1
ATOM 788 N N . MET A 1 103 ? 61.124 -1.547 -79.498 1.00 69.50 103 MET A N 1
ATOM 789 C CA . MET A 1 103 ? 62.346 -0.863 -79.947 1.00 69.50 103 MET A CA 1
ATOM 790 C C . MET A 1 103 ? 63.331 -0.644 -78.799 1.00 69.50 103 MET A C 1
ATOM 792 O O . MET A 1 103 ? 64.530 -0.832 -78.976 1.00 69.50 103 MET A O 1
ATOM 796 N N . VAL A 1 104 ? 62.835 -0.265 -77.617 1.00 70.00 104 VAL A N 1
ATOM 797 C CA . VAL A 1 104 ? 63.683 -0.046 -76.435 1.00 70.00 104 VAL A CA 1
ATOM 798 C C . VAL A 1 104 ? 64.353 -1.354 -76.013 1.00 70.00 104 VAL A C 1
ATOM 800 O O . VAL A 1 104 ? 65.555 -1.368 -75.771 1.00 70.00 104 VAL A O 1
ATOM 803 N N . ALA A 1 105 ? 63.599 -2.455 -75.992 1.00 68.06 105 ALA A N 1
ATOM 804 C CA . ALA A 1 105 ? 64.111 -3.788 -75.702 1.00 68.06 105 ALA A CA 1
ATOM 805 C C . ALA A 1 105 ? 65.143 -4.238 -76.745 1.00 68.06 105 ALA A C 1
ATOM 807 O O . ALA A 1 105 ? 66.201 -4.722 -76.359 1.00 68.06 105 ALA A O 1
ATOM 808 N N . LYS A 1 106 ? 64.893 -4.004 -78.041 1.00 76.31 106 LYS A N 1
ATOM 809 C CA . LYS A 1 106 ? 65.852 -4.289 -79.120 1.00 76.31 106 LYS A CA 1
ATOM 810 C C . LYS A 1 106 ? 67.171 -3.539 -78.922 1.00 76.31 106 LYS A C 1
ATOM 812 O O . LYS A 1 106 ? 68.233 -4.144 -78.983 1.00 76.31 106 LYS A O 1
ATOM 817 N N . HIS A 1 107 ? 67.118 -2.235 -78.652 1.00 77.81 107 HIS A N 1
ATOM 818 C CA . HIS A 1 107 ? 68.333 -1.446 -78.436 1.00 77.81 107 HIS A CA 1
ATOM 819 C C . HIS A 1 107 ? 69.077 -1.851 -77.157 1.00 77.81 107 HIS A C 1
ATOM 821 O O . HIS A 1 107 ? 70.297 -1.960 -77.189 1.00 77.81 107 HIS A O 1
ATOM 827 N N . LEU A 1 108 ? 68.364 -2.133 -76.060 1.00 73.69 108 LEU A N 1
ATOM 828 C CA . LEU A 1 108 ? 68.975 -2.626 -74.821 1.00 73.69 108 LEU A CA 1
ATOM 829 C C . LEU A 1 108 ? 69.608 -4.006 -74.990 1.00 73.69 108 LEU A C 1
ATOM 831 O O . LEU A 1 108 ? 70.687 -4.234 -74.458 1.00 73.69 108 LEU A O 1
ATOM 835 N N . HIS A 1 109 ? 68.956 -4.907 -75.724 1.00 75.62 109 HIS A N 1
ATOM 836 C CA . HIS A 1 109 ? 69.488 -6.235 -76.002 1.00 75.62 109 HIS A CA 1
ATOM 837 C 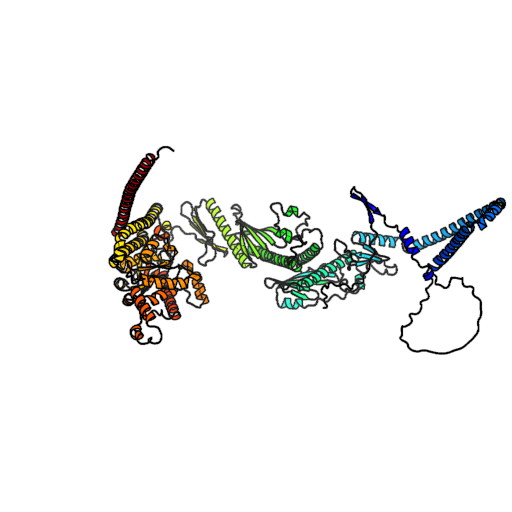C . HIS A 1 109 ? 70.760 -6.156 -76.848 1.00 75.62 109 HIS A C 1
ATOM 839 O O . HIS A 1 109 ? 71.762 -6.758 -76.477 1.00 75.62 109 HIS A O 1
ATOM 845 N N . ASN A 1 110 ? 70.763 -5.333 -77.902 1.00 77.69 110 ASN A N 1
ATOM 846 C CA . ASN A 1 110 ? 71.960 -5.097 -78.709 1.00 77.69 110 ASN A CA 1
ATOM 847 C C . ASN A 1 110 ? 73.105 -4.509 -77.867 1.00 77.69 110 ASN A C 1
ATOM 849 O O . ASN A 1 110 ? 74.235 -4.974 -77.955 1.00 77.69 110 ASN A O 1
ATOM 853 N N . SER A 1 111 ? 72.824 -3.526 -77.004 1.00 79.12 111 SER A N 1
ATOM 854 C CA . SER A 1 111 ? 73.843 -2.975 -76.100 1.00 79.12 111 SER A CA 1
ATOM 855 C C . SER A 1 111 ? 74.332 -3.993 -75.066 1.00 79.12 111 SER A C 1
ATOM 857 O O . SER A 1 111 ? 75.502 -3.967 -74.699 1.00 79.12 111 SER A O 1
ATOM 859 N N . LEU A 1 112 ? 73.465 -4.889 -74.586 1.00 78.06 112 LEU A N 1
ATOM 860 C CA . LEU A 1 112 ? 73.861 -5.965 -73.678 1.00 78.06 112 LEU A CA 1
ATOM 861 C C . LEU A 1 112 ? 74.772 -6.971 -74.391 1.00 78.06 112 LEU A C 1
ATOM 863 O O . LEU A 1 112 ? 75.801 -7.328 -73.834 1.00 78.06 112 LEU A O 1
ATOM 867 N N . GLN A 1 113 ? 74.451 -7.345 -75.634 1.00 80.38 113 GLN A N 1
ATOM 868 C CA . GLN A 1 113 ? 75.313 -8.190 -76.463 1.00 80.38 113 GLN A CA 1
ATOM 869 C C . GLN A 1 113 ? 76.689 -7.552 -76.684 1.00 80.38 113 GLN A C 1
ATOM 871 O O . GLN A 1 113 ? 77.697 -8.235 -76.555 1.00 80.38 113 GLN A O 1
ATOM 876 N N . GLU A 1 114 ? 76.763 -6.244 -76.950 1.00 82.62 114 GLU A N 1
ATOM 877 C CA . GLU A 1 114 ? 78.050 -5.538 -77.060 1.00 82.62 114 GLU A CA 1
ATOM 878 C C . GLU A 1 114 ? 78.864 -5.600 -75.754 1.00 82.62 114 GLU A C 1
ATOM 880 O O . GLU A 1 114 ? 80.084 -5.778 -75.784 1.00 82.62 114 GLU A O 1
ATOM 885 N N . VAL A 1 115 ? 78.203 -5.492 -74.597 1.00 80.25 115 VAL A N 1
ATOM 886 C CA . VAL A 1 115 ? 78.848 -5.615 -73.279 1.00 80.25 115 VAL A CA 1
ATOM 887 C C . VAL A 1 115 ? 79.277 -7.054 -72.988 1.00 80.25 115 VAL A C 1
ATOM 889 O O . VAL A 1 115 ? 80.351 -7.253 -72.420 1.00 80.25 115 VAL A O 1
ATOM 892 N N . ASP A 1 116 ? 78.489 -8.048 -73.391 1.00 80.75 116 ASP A N 1
ATOM 893 C CA . ASP A 1 116 ? 78.830 -9.463 -73.238 1.00 80.75 116 ASP A CA 1
ATOM 894 C C . ASP A 1 116 ? 80.021 -9.838 -74.127 1.00 80.75 116 ASP A C 1
ATOM 896 O O . ASP A 1 116 ? 80.968 -10.451 -73.638 1.00 80.75 116 ASP A O 1
ATOM 900 N N . ILE A 1 117 ? 80.067 -9.352 -75.374 1.00 82.12 117 ILE A N 1
ATOM 901 C CA . ILE A 1 117 ? 81.241 -9.486 -76.250 1.00 82.12 117 ILE A CA 1
ATOM 902 C C . ILE A 1 117 ? 82.468 -8.839 -75.599 1.00 82.12 117 ILE A C 1
ATOM 904 O O . ILE A 1 117 ? 83.543 -9.432 -75.589 1.00 82.12 117 ILE A O 1
ATOM 908 N N . LEU A 1 118 ? 82.337 -7.646 -75.007 1.00 79.56 118 LEU A N 1
ATOM 909 C CA . LEU A 1 118 ? 83.440 -7.009 -74.281 1.00 79.56 118 LEU A CA 1
ATOM 910 C C . LEU A 1 118 ? 83.883 -7.840 -73.066 1.00 79.56 118 LEU A C 1
ATOM 912 O O . LEU A 1 118 ? 85.080 -7.963 -72.807 1.00 79.56 118 LEU A O 1
ATOM 916 N N . MET A 1 119 ? 82.940 -8.412 -72.318 1.00 79.19 119 MET A N 1
ATOM 917 C CA . MET A 1 119 ? 83.222 -9.294 -71.184 1.00 79.19 119 MET A CA 1
ATOM 918 C C . MET A 1 119 ? 83.935 -10.571 -71.618 1.00 79.19 119 MET A C 1
ATOM 920 O O . MET A 1 119 ? 84.875 -10.994 -70.944 1.00 79.19 119 MET A O 1
ATOM 924 N N . ASP A 1 120 ? 83.537 -11.154 -72.742 1.00 80.50 120 ASP A N 1
ATOM 925 C CA . ASP A 1 120 ? 84.185 -12.328 -73.308 1.00 80.50 120 ASP A CA 1
ATOM 926 C C . ASP A 1 120 ? 85.569 -11.978 -73.863 1.00 80.50 120 ASP A C 1
ATOM 928 O O . ASP A 1 120 ? 86.529 -12.677 -73.550 1.00 80.50 120 ASP A O 1
ATOM 932 N N . CYS A 1 121 ? 85.740 -10.830 -74.524 1.00 75.94 121 CYS A N 1
ATOM 933 C CA . CYS A 1 121 ? 87.054 -10.290 -74.887 1.00 75.94 121 CYS A CA 1
ATOM 934 C C . CYS A 1 121 ? 87.951 -10.077 -73.657 1.00 75.94 121 CYS A C 1
ATOM 936 O O . CYS A 1 121 ? 89.127 -10.429 -73.690 1.00 75.94 121 CYS A O 1
ATOM 938 N N . MET A 1 122 ? 87.421 -9.558 -72.544 1.00 75.00 122 MET A N 1
ATOM 939 C CA . MET A 1 122 ? 88.177 -9.412 -71.292 1.00 75.00 122 MET A CA 1
ATOM 940 C C . MET A 1 122 ? 88.514 -10.760 -70.643 1.00 75.00 122 MET A C 1
ATOM 942 O O . MET A 1 122 ? 89.575 -10.897 -70.032 1.00 75.00 122 MET A O 1
ATOM 946 N N . ARG A 1 123 ? 87.635 -11.762 -70.753 1.00 74.56 123 ARG A N 1
ATOM 947 C CA . ARG A 1 123 ? 87.905 -13.132 -70.290 1.00 74.56 123 ARG A CA 1
ATOM 948 C C . ARG A 1 123 ? 88.988 -13.793 -71.134 1.00 74.56 123 ARG A C 1
ATOM 950 O O . ARG A 1 123 ? 89.904 -14.377 -70.566 1.00 74.56 123 ARG A O 1
ATOM 957 N N . ILE A 1 124 ? 88.920 -13.635 -72.453 1.00 74.19 124 ILE A N 1
ATOM 958 C CA . ILE A 1 124 ? 89.926 -14.106 -73.408 1.00 74.19 124 ILE A CA 1
ATOM 959 C C . ILE A 1 124 ? 91.269 -13.411 -73.141 1.00 74.19 124 ILE A C 1
ATOM 961 O O . ILE A 1 124 ? 92.283 -14.088 -73.003 1.00 74.19 124 ILE A O 1
ATOM 965 N N . ALA A 1 125 ? 91.287 -12.091 -72.940 1.00 65.94 125 ALA A N 1
ATOM 966 C CA . ALA A 1 125 ? 92.498 -11.334 -72.605 1.00 65.94 125 ALA A CA 1
ATOM 967 C C . ALA A 1 125 ? 93.135 -11.740 -71.259 1.00 65.94 125 ALA A C 1
ATOM 969 O O . ALA A 1 125 ? 94.322 -11.512 -71.049 1.00 65.94 125 ALA A O 1
ATOM 970 N N . ARG A 1 126 ? 92.364 -12.349 -70.345 1.00 66.62 126 ARG A N 1
ATOM 971 C CA . ARG A 1 126 ? 92.854 -12.904 -69.071 1.00 66.62 126 ARG A CA 1
ATOM 972 C C . ARG A 1 126 ? 93.394 -14.332 -69.179 1.00 66.62 126 ARG A C 1
ATOM 974 O O . ARG A 1 126 ? 93.860 -14.856 -68.172 1.00 66.62 126 ARG A O 1
ATOM 981 N N . THR A 1 127 ? 93.320 -14.972 -70.345 1.00 70.44 127 THR A N 1
ATOM 982 C CA . THR A 1 127 ? 93.944 -16.285 -70.550 1.00 70.44 127 THR A CA 1
ATOM 983 C C . THR A 1 127 ? 95.449 -16.137 -70.782 1.00 70.44 127 THR A C 1
ATOM 985 O O . THR A 1 127 ? 95.891 -15.272 -71.540 1.00 70.44 127 THR A O 1
ATOM 988 N N . ASP A 1 128 ? 96.248 -17.003 -70.152 1.00 60.72 128 ASP A N 1
ATOM 989 C CA . ASP A 1 128 ? 97.721 -16.932 -70.176 1.00 60.72 128 ASP A CA 1
ATOM 990 C C . ASP A 1 128 ? 98.323 -17.015 -71.594 1.00 60.72 128 ASP A C 1
ATOM 992 O O . ASP A 1 128 ? 99.433 -16.539 -71.829 1.00 60.72 128 ASP A O 1
ATOM 996 N N . TYR A 1 129 ? 97.569 -17.556 -72.559 1.00 63.69 129 TYR A N 1
ATOM 997 C CA . TYR A 1 129 ? 97.954 -17.665 -73.970 1.00 63.69 129 TYR A CA 1
ATOM 998 C C . TYR A 1 129 ? 98.112 -16.303 -74.677 1.00 63.69 129 TYR A C 1
ATOM 1000 O O . TYR A 1 129 ? 98.919 -16.187 -75.597 1.00 63.69 129 TYR A O 1
ATOM 1008 N N . LEU A 1 130 ? 97.390 -15.259 -74.247 1.00 58.59 130 LEU A N 1
ATOM 1009 C CA . LEU A 1 130 ? 97.380 -13.938 -74.904 1.00 58.59 130 LEU A CA 1
ATOM 1010 C C . LEU A 1 130 ? 98.216 -12.865 -74.190 1.00 58.59 130 LEU A C 1
ATOM 1012 O O . LEU A 1 130 ? 98.457 -11.799 -74.758 1.00 58.59 130 LEU A O 1
ATOM 1016 N N . SER A 1 131 ? 98.732 -13.163 -72.994 1.00 55.62 131 SER A N 1
ATOM 1017 C CA . SER A 1 131 ? 99.659 -12.299 -72.246 1.00 55.62 131 SER A CA 1
ATOM 1018 C C . SER A 1 131 ? 100.876 -11.808 -73.069 1.00 55.62 131 SER A C 1
ATOM 1020 O O . SER A 1 131 ? 101.192 -10.618 -72.998 1.00 55.62 131 SER A O 1
ATOM 1022 N N . PRO A 1 132 ? 101.513 -12.629 -73.940 1.00 55.09 132 PRO A N 1
ATOM 1023 C CA . PRO A 1 132 ? 102.659 -12.188 -74.747 1.00 55.09 132 PRO A CA 1
ATOM 1024 C C . PRO A 1 132 ? 102.293 -11.201 -75.867 1.00 55.09 132 PRO A C 1
ATOM 1026 O O . PRO A 1 132 ? 103.143 -10.443 -76.331 1.00 55.09 132 PRO A O 1
ATOM 1029 N N . MET A 1 133 ? 101.033 -11.200 -76.316 1.00 54.81 133 MET A N 1
ATOM 1030 C CA . MET A 1 133 ? 100.562 -10.359 -77.421 1.00 54.81 133 MET A CA 1
ATOM 1031 C C . MET A 1 133 ? 100.233 -8.932 -76.947 1.00 54.81 133 MET A C 1
ATOM 1033 O O . MET A 1 133 ? 100.420 -7.971 -77.690 1.00 54.81 133 MET A O 1
ATOM 1037 N N . VAL A 1 134 ? 99.845 -8.780 -75.674 1.00 54.81 134 VAL A N 1
ATOM 1038 C CA . VAL A 1 134 ? 99.594 -7.480 -75.023 1.00 54.81 134 VAL A CA 1
ATOM 1039 C C . VAL A 1 134 ? 100.876 -6.645 -74.911 1.00 54.81 134 VAL A C 1
ATOM 1041 O O . VAL A 1 134 ? 100.823 -5.423 -75.009 1.00 54.81 134 VAL A O 1
ATOM 1044 N N . THR A 1 135 ? 102.047 -7.277 -74.770 1.00 54.16 135 THR A N 1
ATOM 1045 C CA . THR A 1 135 ? 103.334 -6.563 -74.674 1.00 54.16 135 THR A CA 1
ATOM 1046 C C . THR A 1 135 ? 103.834 -6.039 -76.030 1.00 54.16 135 THR A C 1
ATOM 1048 O O . THR A 1 135 ? 104.589 -5.070 -76.065 1.00 54.16 135 THR A O 1
ATOM 1051 N N . ALA A 1 136 ? 103.395 -6.627 -77.151 1.00 54.56 136 ALA A N 1
ATOM 1052 C CA . ALA A 1 136 ? 103.819 -6.233 -78.500 1.00 54.56 136 ALA A CA 1
ATOM 1053 C C . ALA A 1 136 ? 103.057 -5.014 -79.065 1.00 54.56 136 ALA A C 1
ATOM 1055 O O . ALA A 1 136 ? 103.556 -4.346 -79.965 1.00 54.56 136 ALA A O 1
ATOM 1056 N N . LEU A 1 137 ? 101.877 -4.692 -78.522 1.00 55.16 137 LEU A N 1
ATOM 1057 C CA . LEU A 1 137 ? 101.012 -3.597 -78.994 1.00 55.16 137 LEU A CA 1
ATOM 1058 C C . LEU A 1 137 ? 101.314 -2.227 -78.356 1.00 55.16 137 LEU A C 1
ATOM 1060 O O . LEU A 1 137 ? 100.709 -1.231 -78.731 1.00 55.16 137 LEU A O 1
ATOM 1064 N N . VAL A 1 138 ? 102.272 -2.143 -77.428 1.00 56.50 138 VAL A N 1
ATOM 1065 C CA . VAL A 1 138 ? 102.617 -0.903 -76.695 1.00 56.50 138 VAL A CA 1
ATOM 1066 C C . VAL A 1 138 ? 103.452 0.086 -77.543 1.00 56.50 138 VAL A C 1
ATOM 1068 O O . VAL A 1 138 ? 103.808 1.161 -77.077 1.00 56.50 138 VAL A O 1
ATOM 1071 N N . GLN A 1 139 ? 103.782 -0.231 -78.801 1.00 53.41 139 GLN A N 1
ATOM 1072 C CA . GLN A 1 139 ? 104.746 0.555 -79.591 1.00 53.41 139 GLN A CA 1
ATOM 1073 C C . GLN A 1 139 ? 104.166 1.639 -80.524 1.00 53.41 139 GLN A C 1
ATOM 1075 O O . GLN A 1 139 ? 104.957 2.279 -81.214 1.00 53.41 139 GLN A O 1
ATOM 1080 N N . ASP A 1 140 ? 102.856 1.924 -80.530 1.00 58.38 140 ASP A N 1
ATOM 1081 C CA . ASP A 1 140 ? 102.254 2.869 -81.503 1.00 58.38 140 ASP A CA 1
ATOM 1082 C C . ASP A 1 140 ? 101.546 4.105 -80.887 1.00 58.38 140 ASP A C 1
ATOM 1084 O O . ASP A 1 140 ? 100.549 4.615 -81.398 1.00 58.38 140 ASP A O 1
ATOM 1088 N N . GLU A 1 141 ? 102.083 4.650 -79.786 1.00 56.31 141 GLU A N 1
ATOM 1089 C CA . GLU A 1 141 ? 101.474 5.771 -79.032 1.00 56.31 141 GLU A CA 1
ATOM 1090 C C . GLU A 1 141 ? 101.350 7.102 -79.814 1.00 56.31 141 GLU A C 1
ATOM 1092 O O . GLU A 1 141 ? 100.565 7.980 -79.441 1.00 56.31 141 GLU A O 1
ATOM 1097 N N . ARG A 1 142 ? 102.113 7.306 -80.899 1.00 55.12 142 ARG A N 1
ATOM 1098 C CA . ARG A 1 142 ? 102.091 8.581 -81.650 1.00 55.12 142 ARG A CA 1
ATOM 1099 C C . ARG A 1 142 ? 100.932 8.685 -82.639 1.00 55.12 142 ARG A C 1
ATOM 1101 O O . ARG A 1 142 ? 100.414 9.784 -82.829 1.00 55.12 142 ARG A O 1
ATOM 1108 N N . THR A 1 143 ? 100.498 7.569 -83.215 1.00 57.69 143 THR A N 1
ATOM 1109 C CA . THR A 1 143 ? 99.396 7.524 -84.189 1.00 57.69 143 THR A CA 1
ATOM 1110 C C . THR A 1 143 ? 98.032 7.587 -83.483 1.00 57.69 143 THR A C 1
ATOM 1112 O O . THR A 1 143 ? 97.079 8.189 -83.985 1.00 57.69 143 THR A O 1
ATOM 1115 N N . GLU A 1 144 ? 97.960 7.070 -82.252 1.00 58.47 144 GLU A N 1
ATOM 1116 C CA . GLU A 1 144 ? 96.770 7.136 -81.401 1.00 58.47 144 GLU A CA 1
ATOM 1117 C C . GLU A 1 144 ? 96.463 8.552 -80.899 1.00 58.47 144 GLU A C 1
ATOM 1119 O O . GLU A 1 144 ? 95.300 8.939 -80.870 1.00 58.47 144 GLU A O 1
ATOM 1124 N N . ALA A 1 145 ? 97.458 9.374 -80.546 1.00 61.25 145 ALA A N 1
ATOM 1125 C CA . ALA A 1 145 ? 97.204 10.713 -80.000 1.00 61.25 145 ALA A CA 1
ATOM 1126 C C . ALA A 1 145 ? 96.474 11.643 -80.994 1.00 61.25 145 ALA A C 1
ATOM 1128 O O . ALA A 1 145 ? 95.590 12.413 -80.601 1.00 61.25 145 ALA A O 1
ATOM 1129 N N . GLU A 1 146 ? 96.801 11.545 -82.285 1.00 63.06 146 GLU A N 1
ATOM 1130 C CA . GLU A 1 146 ? 96.191 12.351 -83.346 1.00 63.06 146 GLU A CA 1
ATOM 1131 C C . GLU A 1 146 ? 94.785 11.836 -83.709 1.00 63.06 146 GLU A C 1
ATOM 1133 O O . GLU A 1 146 ? 93.834 12.620 -83.796 1.00 63.06 146 GLU A O 1
ATOM 1138 N N . GLN A 1 147 ? 94.599 10.510 -83.778 1.00 63.22 147 GLN A N 1
ATOM 1139 C CA . GLN A 1 147 ? 93.276 9.889 -83.929 1.00 63.22 147 GLN A CA 1
ATOM 1140 C C . GLN A 1 147 ? 92.365 10.145 -82.720 1.00 63.22 147 GLN A C 1
ATOM 1142 O O . GLN A 1 147 ? 91.173 10.408 -82.887 1.00 63.22 147 GLN A O 1
ATOM 1147 N N . VAL A 1 148 ? 92.907 10.149 -81.500 1.00 63.72 148 VAL A N 1
ATOM 1148 C CA . VAL A 1 148 ? 92.184 10.470 -80.263 1.00 63.72 148 VAL A CA 1
ATOM 1149 C C . VAL A 1 148 ? 91.802 11.947 -80.224 1.00 63.72 148 VAL A C 1
ATOM 1151 O O . VAL A 1 148 ? 90.708 12.258 -79.759 1.00 63.72 148 VAL A O 1
ATOM 1154 N N . ALA A 1 149 ? 92.629 12.864 -80.738 1.00 67.44 149 ALA A N 1
ATOM 1155 C CA . ALA A 1 149 ? 92.293 14.287 -80.830 1.00 67.44 149 ALA A CA 1
ATOM 1156 C C . ALA A 1 149 ? 91.167 14.555 -81.847 1.00 67.44 149 ALA A C 1
ATOM 1158 O O . ALA A 1 149 ? 90.202 15.254 -81.519 1.00 67.44 149 ALA A O 1
ATOM 1159 N N . VAL A 1 150 ? 91.230 13.942 -83.036 1.00 68.81 150 VAL A N 1
ATOM 1160 C CA . VAL A 1 150 ? 90.159 14.003 -84.050 1.00 68.81 150 VAL A CA 1
ATOM 1161 C C . VAL A 1 150 ? 88.880 13.330 -83.537 1.00 68.81 150 VAL A C 1
ATOM 1163 O O . VAL A 1 150 ? 87.792 13.893 -83.668 1.00 68.81 150 VAL A O 1
ATOM 1166 N N . SER A 1 151 ? 89.000 12.188 -82.856 1.00 68.38 151 SER A N 1
ATOM 1167 C CA . SER A 1 151 ? 87.887 11.503 -82.189 1.00 68.38 151 SER A CA 1
ATOM 1168 C C . SER A 1 151 ? 87.292 12.348 -81.061 1.00 68.38 151 SER A C 1
ATOM 1170 O O . SER A 1 151 ? 86.074 12.445 -80.955 1.00 68.38 151 SER A O 1
ATOM 1172 N N . LYS A 1 152 ? 88.102 13.065 -80.269 1.00 74.88 152 LYS A N 1
ATOM 1173 C CA . LYS A 1 152 ? 87.621 14.008 -79.243 1.00 74.88 152 LYS A CA 1
ATOM 1174 C C . LYS A 1 152 ? 86.863 15.178 -79.855 1.00 74.88 152 LYS A C 1
ATOM 1176 O O . LYS A 1 152 ? 85.809 15.546 -79.338 1.00 74.88 152 LYS A O 1
ATOM 1181 N N . ALA A 1 153 ? 87.376 15.760 -80.937 1.00 75.38 153 ALA A N 1
ATOM 1182 C CA . ALA A 1 153 ? 86.717 16.858 -81.638 1.00 75.38 153 ALA A CA 1
ATOM 1183 C C . ALA A 1 153 ? 85.384 16.401 -82.252 1.00 75.38 153 ALA A C 1
ATOM 1185 O O . ALA A 1 153 ? 84.361 17.066 -82.069 1.00 75.38 153 ALA A O 1
ATOM 1186 N N . PHE A 1 154 ? 85.368 15.225 -82.886 1.00 77.25 154 PHE A N 1
ATOM 1187 C CA . PHE A 1 154 ? 84.154 14.594 -83.392 1.00 77.25 154 PHE A CA 1
ATOM 1188 C C . PHE A 1 154 ? 83.165 14.285 -82.258 1.00 77.25 154 PHE A C 1
ATOM 1190 O O . PHE A 1 154 ? 82.013 14.693 -82.330 1.00 77.25 154 PHE A O 1
ATOM 1197 N N . GLN A 1 155 ? 83.605 13.672 -81.155 1.00 77.69 155 GLN A N 1
ATOM 1198 C CA . GLN A 1 155 ? 82.773 13.390 -79.979 1.00 77.69 155 GLN A CA 1
ATOM 1199 C C . GLN A 1 155 ? 82.182 14.662 -79.364 1.00 77.69 155 GLN A C 1
ATOM 1201 O O . GLN A 1 155 ? 81.005 14.675 -79.009 1.00 77.69 155 GLN A O 1
ATOM 1206 N N . LEU A 1 156 ? 82.960 15.742 -79.241 1.00 79.50 156 LEU A N 1
ATOM 1207 C CA . LEU A 1 156 ? 82.475 17.027 -78.731 1.00 79.50 156 LEU A CA 1
ATOM 1208 C C . LEU A 1 156 ? 81.447 17.657 -79.675 1.00 79.50 156 LEU A C 1
ATOM 1210 O O . LEU A 1 156 ? 80.409 18.134 -79.214 1.00 79.50 156 LEU A O 1
ATOM 1214 N N . HIS A 1 157 ? 81.694 17.618 -80.986 1.00 82.56 157 HIS A N 1
ATOM 1215 C CA . HIS A 1 157 ? 80.757 18.117 -81.989 1.00 82.56 157 HIS A CA 1
ATOM 1216 C C . HIS A 1 157 ? 79.444 17.318 -81.989 1.00 82.56 157 HIS A C 1
ATOM 1218 O O . HIS A 1 157 ? 78.361 17.904 -81.938 1.00 82.56 157 HIS A O 1
ATOM 1224 N N . THR A 1 158 ? 79.523 15.987 -81.965 1.00 79.00 158 THR A N 1
ATOM 1225 C CA . THR A 1 158 ? 78.354 15.100 -81.938 1.00 79.00 158 THR A CA 1
ATOM 1226 C C . THR A 1 158 ? 77.582 15.250 -80.628 1.00 79.00 158 THR A C 1
ATOM 1228 O O . THR A 1 158 ? 76.363 15.388 -80.665 1.00 79.00 158 THR A O 1
ATOM 1231 N N . ARG A 1 159 ? 78.263 15.364 -79.475 1.00 80.00 159 ARG A N 1
ATOM 1232 C CA . ARG A 1 159 ? 77.623 15.690 -78.185 1.00 80.00 159 ARG A CA 1
ATOM 1233 C C . ARG A 1 159 ? 76.892 17.027 -78.242 1.00 80.00 159 ARG A C 1
ATOM 1235 O O . ARG A 1 159 ? 75.738 17.094 -77.838 1.00 80.00 159 ARG A O 1
ATOM 1242 N N . ARG A 1 160 ? 77.518 18.082 -78.775 1.00 82.81 160 ARG A N 1
ATOM 1243 C CA . ARG A 1 160 ? 76.876 19.399 -78.921 1.00 82.81 160 ARG A CA 1
ATOM 1244 C C . ARG A 1 160 ? 75.654 19.337 -79.838 1.00 82.81 160 ARG A C 1
ATOM 1246 O O . ARG A 1 160 ? 74.628 19.929 -79.515 1.00 82.81 160 ARG A O 1
ATOM 1253 N N . ARG A 1 161 ? 75.743 18.622 -80.963 1.00 85.62 161 ARG A N 1
ATOM 1254 C CA . ARG A 1 161 ? 74.623 18.443 -81.896 1.00 85.62 161 ARG A CA 1
ATOM 1255 C C . ARG A 1 161 ? 73.459 17.699 -81.241 1.00 85.62 161 ARG A C 1
ATOM 1257 O O . ARG A 1 161 ? 72.340 18.199 -81.288 1.00 85.62 161 ARG A O 1
ATOM 1264 N N . VAL A 1 162 ? 73.730 16.576 -80.576 1.00 84.06 162 VAL A N 1
ATOM 1265 C CA . VAL A 1 162 ? 72.721 15.797 -79.841 1.00 84.06 162 VAL A CA 1
ATOM 1266 C C . VAL A 1 162 ? 72.101 16.630 -78.718 1.00 84.06 162 VAL A C 1
ATOM 1268 O O . VAL A 1 162 ? 70.886 16.616 -78.548 1.00 84.06 162 VAL A O 1
ATOM 1271 N N . LEU A 1 163 ? 72.893 17.416 -77.985 1.00 84.94 163 LEU A N 1
ATOM 1272 C CA . LEU A 1 163 ? 72.372 18.319 -76.952 1.00 84.94 163 LEU A CA 1
ATOM 1273 C C . LEU A 1 163 ? 71.461 19.406 -77.538 1.00 84.94 163 LEU A C 1
ATOM 1275 O O . LEU A 1 163 ? 70.426 19.713 -76.959 1.00 84.94 163 LEU A O 1
ATOM 1279 N N . ASN A 1 164 ? 71.793 19.954 -78.706 1.00 85.69 164 ASN A N 1
ATOM 1280 C CA . ASN A 1 164 ? 70.950 20.949 -79.369 1.00 85.69 164 ASN A CA 1
ATOM 1281 C C . ASN A 1 164 ? 69.658 20.345 -79.943 1.00 85.69 164 ASN A C 1
ATOM 1283 O O . ASN A 1 164 ? 68.603 20.971 -79.866 1.00 85.69 164 ASN A O 1
ATOM 1287 N N . GLU A 1 165 ? 69.721 19.145 -80.524 1.00 85.19 165 GLU A N 1
ATOM 1288 C CA . GLU A 1 165 ? 68.538 18.433 -81.026 1.00 85.19 165 GLU A CA 1
ATOM 1289 C C . GLU A 1 165 ? 67.621 18.006 -79.872 1.00 85.19 165 GLU A C 1
ATOM 1291 O O . GLU A 1 165 ? 66.415 18.245 -79.928 1.00 85.19 165 GLU A O 1
ATOM 1296 N N . THR A 1 166 ? 68.185 17.484 -78.779 1.00 82.00 166 THR A N 1
ATOM 1297 C CA . THR A 1 166 ? 67.411 17.149 -77.574 1.00 82.00 166 THR A CA 1
ATOM 1298 C C . THR A 1 166 ? 66.823 18.395 -76.915 1.00 82.00 166 THR A C 1
ATOM 1300 O O . THR A 1 166 ? 65.660 18.358 -76.531 1.00 82.00 166 THR A O 1
ATOM 1303 N N . ALA A 1 167 ? 67.548 19.518 -76.849 1.00 84.06 167 ALA A N 1
ATOM 1304 C CA . ALA A 1 167 ? 67.008 20.781 -76.340 1.00 84.06 167 ALA A CA 1
ATOM 1305 C C . ALA A 1 167 ? 65.789 21.257 -77.146 1.00 84.06 167 ALA A C 1
ATOM 1307 O O . ALA A 1 167 ? 64.768 21.599 -76.553 1.00 84.06 167 ALA A O 1
ATOM 1308 N N . ARG A 1 168 ? 65.851 21.213 -78.486 1.00 85.44 168 ARG A N 1
ATOM 1309 C CA . ARG A 1 168 ? 64.716 21.579 -79.355 1.00 85.44 168 ARG A CA 1
ATOM 1310 C C . ARG A 1 168 ? 63.516 20.658 -79.170 1.00 85.44 168 ARG A C 1
ATOM 1312 O O . ARG A 1 168 ? 62.384 21.134 -79.144 1.00 85.44 168 ARG A O 1
ATOM 1319 N N . GLU A 1 169 ? 63.741 19.354 -79.048 1.00 81.56 169 GLU A N 1
ATOM 1320 C CA . GLU A 1 169 ? 62.645 18.401 -78.874 1.00 81.56 169 GLU A CA 1
ATOM 1321 C C . GLU A 1 169 ? 62.025 18.514 -77.474 1.00 81.56 169 GLU A C 1
ATOM 1323 O O . GLU A 1 169 ? 60.804 18.514 -77.342 1.00 81.56 169 GLU A O 1
ATOM 1328 N N . ILE A 1 170 ? 62.838 18.743 -76.436 1.00 81.88 170 ILE A N 1
ATOM 1329 C CA . ILE A 1 170 ? 62.361 19.069 -75.085 1.00 81.88 170 ILE A CA 1
ATOM 1330 C C . ILE A 1 170 ? 61.541 20.362 -75.100 1.00 81.88 170 ILE A C 1
ATOM 1332 O O . ILE A 1 170 ? 60.502 20.423 -74.448 1.00 81.88 170 ILE A O 1
ATOM 1336 N N . GLU A 1 171 ? 61.957 21.380 -75.853 1.00 81.38 171 GLU A N 1
ATOM 1337 C CA . GLU A 1 171 ? 61.223 22.641 -75.982 1.00 81.38 171 GLU A CA 1
ATOM 1338 C C . GLU A 1 171 ? 59.887 22.455 -76.720 1.00 81.38 171 GLU A C 1
ATOM 1340 O O . GLU A 1 171 ? 58.853 22.945 -76.262 1.00 81.38 171 GLU A O 1
ATOM 1345 N N . ARG A 1 172 ? 59.857 21.659 -77.797 1.00 81.25 172 ARG A N 1
ATOM 1346 C CA . ARG A 1 172 ? 58.606 21.246 -78.458 1.00 81.25 172 ARG A CA 1
ATOM 1347 C C . ARG A 1 172 ? 57.697 20.467 -77.516 1.00 81.25 172 ARG A C 1
ATOM 1349 O O . ARG A 1 172 ? 56.508 20.763 -77.448 1.00 81.25 172 ARG A O 1
ATOM 1356 N N . MET A 1 173 ? 58.238 19.517 -76.755 1.00 72.44 173 MET A N 1
ATOM 1357 C CA . MET A 1 173 ? 57.488 18.755 -75.755 1.00 72.44 173 MET A CA 1
ATOM 1358 C C . MET A 1 173 ? 56.975 19.654 -74.624 1.00 72.44 173 MET A C 1
ATOM 1360 O O . MET A 1 173 ? 55.854 19.465 -74.153 1.00 72.44 173 MET A O 1
ATOM 1364 N N . ALA A 1 174 ? 57.757 20.644 -74.190 1.00 70.88 174 ALA A N 1
ATOM 1365 C CA . ALA A 1 174 ? 57.353 21.620 -73.185 1.00 70.88 174 ALA A CA 1
ATOM 1366 C C . ALA A 1 174 ? 56.216 22.513 -73.704 1.00 70.88 174 ALA A C 1
ATOM 1368 O O . ALA A 1 174 ? 55.227 22.710 -72.997 1.00 70.88 174 ALA A O 1
ATOM 1369 N N . ASN A 1 175 ? 56.299 22.977 -74.952 1.00 71.75 175 ASN A N 1
ATOM 1370 C CA . ASN A 1 175 ? 55.254 23.779 -75.589 1.00 71.75 175 ASN A CA 1
ATOM 1371 C C . ASN A 1 175 ? 53.984 22.958 -75.878 1.00 71.75 175 ASN A C 1
ATOM 1373 O O . ASN A 1 175 ? 52.881 23.426 -75.604 1.00 71.75 175 ASN A O 1
ATOM 1377 N N . ALA A 1 176 ? 54.111 21.701 -76.313 1.00 67.19 176 ALA A N 1
ATOM 1378 C CA . ALA A 1 176 ? 52.982 20.781 -76.466 1.00 67.19 176 ALA A CA 1
ATOM 1379 C C . ALA A 1 176 ? 52.313 20.450 -75.117 1.00 67.19 176 ALA A C 1
ATOM 1381 O O . ALA A 1 176 ? 51.088 20.368 -75.033 1.00 67.19 176 ALA A O 1
ATOM 1382 N N . ARG A 1 177 ? 53.091 20.336 -74.028 1.00 60.66 177 ARG A N 1
ATOM 1383 C CA . ARG A 1 177 ? 52.561 20.192 -72.658 1.00 60.66 177 ARG A CA 1
ATOM 1384 C C . ARG A 1 177 ? 51.813 21.435 -72.172 1.00 60.66 177 ARG A C 1
ATOM 1386 O O . ARG A 1 177 ? 50.852 21.279 -71.418 1.00 60.66 177 ARG A O 1
ATOM 1393 N N . ARG A 1 178 ? 52.226 22.636 -72.595 1.00 60.78 178 ARG A N 1
ATOM 1394 C CA . ARG A 1 178 ? 51.509 23.895 -72.320 1.00 60.78 178 ARG A CA 1
ATOM 1395 C C . ARG A 1 178 ? 50.212 24.016 -73.133 1.00 60.78 178 ARG A C 1
ATOM 1397 O O . ARG A 1 178 ? 49.235 24.537 -72.617 1.00 60.78 178 ARG A O 1
ATOM 1404 N N . GLY A 1 179 ? 50.166 23.482 -74.357 1.00 55.47 179 GLY A N 1
ATOM 1405 C CA . GLY A 1 179 ? 48.990 23.552 -75.239 1.00 55.47 179 GLY A CA 1
ATOM 1406 C C . GLY A 1 179 ? 47.831 22.593 -74.916 1.00 55.47 179 GLY A C 1
ATOM 1407 O O . GLY A 1 179 ? 46.739 22.775 -75.443 1.00 55.47 179 GLY A O 1
ATOM 1408 N N . ALA A 1 180 ? 48.021 21.582 -74.060 1.00 56.62 180 ALA A N 1
ATOM 1409 C CA . ALA A 1 180 ? 47.052 20.487 -73.875 1.00 56.62 180 ALA A CA 1
ATOM 1410 C C . ALA A 1 180 ? 45.952 20.714 -72.806 1.00 56.62 180 ALA A C 1
ATOM 1412 O O . ALA A 1 180 ? 45.240 19.779 -72.451 1.00 56.62 180 ALA A O 1
ATOM 1413 N N . SER A 1 181 ? 45.802 21.924 -72.267 1.00 55.75 181 SER A N 1
ATOM 1414 C CA . SER A 1 181 ? 44.689 22.350 -71.392 1.00 55.75 181 SER A CA 1
ATOM 1415 C C . SER A 1 181 ? 44.945 23.800 -70.993 1.00 55.75 181 SER A C 1
ATOM 1417 O O . SER A 1 181 ? 46.093 24.095 -70.648 1.00 55.75 181 SER A O 1
ATOM 1419 N N . SER A 1 182 ? 43.935 24.672 -70.942 1.00 61.72 182 SER A N 1
ATOM 1420 C CA . SER A 1 182 ? 44.142 26.000 -70.357 1.00 61.72 182 SER A CA 1
ATOM 1421 C C . SER A 1 182 ? 44.722 25.841 -68.947 1.00 61.72 182 SER A C 1
ATOM 1423 O O . SER A 1 182 ? 44.194 25.077 -68.138 1.00 61.72 182 SER A O 1
ATOM 1425 N N . GLU A 1 183 ? 45.839 26.506 -68.652 1.00 61.50 183 GLU A N 1
ATOM 1426 C CA . GLU A 1 183 ? 46.482 26.461 -67.331 1.00 61.50 183 GLU A CA 1
ATOM 1427 C C . GLU A 1 183 ? 45.502 26.909 -66.229 1.00 61.50 183 GLU A C 1
ATOM 1429 O O . GLU A 1 183 ? 45.550 26.410 -65.107 1.00 61.50 183 GLU A O 1
ATOM 1434 N N . THR A 1 184 ? 44.519 27.738 -66.600 1.00 63.12 184 THR A N 1
ATOM 1435 C CA . THR A 1 184 ? 43.365 28.109 -65.773 1.00 63.12 184 THR A CA 1
ATOM 1436 C C . THR A 1 184 ? 42.481 26.909 -65.425 1.00 63.12 184 THR A C 1
ATOM 1438 O O . THR A 1 184 ? 42.230 26.690 -64.252 1.00 63.12 184 THR A O 1
ATOM 1441 N N . ASP A 1 185 ? 42.095 26.061 -66.387 1.00 64.19 185 ASP A N 1
ATOM 1442 C CA . ASP A 1 185 ? 41.209 24.910 -66.138 1.00 64.19 185 ASP A CA 1
ATOM 1443 C C . ASP A 1 185 ? 41.876 23.859 -65.233 1.00 64.19 185 ASP A C 1
ATOM 1445 O O . ASP A 1 185 ? 41.217 23.202 -64.425 1.00 64.19 185 ASP A O 1
ATOM 1449 N N . LYS A 1 186 ? 43.201 23.691 -65.357 1.00 69.25 186 LYS A N 1
ATOM 1450 C CA . LYS A 1 186 ? 43.979 22.847 -64.440 1.00 69.25 186 LYS A CA 1
ATOM 1451 C C . LYS A 1 186 ? 43.999 23.444 -63.036 1.00 69.25 186 LYS A C 1
ATOM 1453 O O . LYS A 1 186 ? 43.762 22.716 -62.076 1.00 69.25 186 LYS A O 1
ATOM 1458 N N . ASN A 1 187 ? 44.271 24.742 -62.917 1.00 74.12 187 ASN A N 1
ATOM 1459 C CA . ASN A 1 187 ? 44.307 25.427 -61.627 1.00 74.12 187 ASN A CA 1
ATOM 1460 C C . ASN A 1 187 ? 42.931 25.428 -60.944 1.00 74.12 187 ASN A C 1
ATOM 1462 O O . ASN A 1 187 ? 42.858 25.147 -59.752 1.00 74.12 187 ASN A O 1
ATOM 1466 N N . ASP A 1 188 ? 41.851 25.635 -61.696 1.00 72.50 188 ASP A N 1
ATOM 1467 C CA . ASP A 1 188 ? 40.474 25.588 -61.198 1.00 72.50 188 ASP A CA 1
ATOM 1468 C C . ASP A 1 188 ? 40.105 24.177 -60.721 1.00 72.50 188 ASP A C 1
ATOM 1470 O O . ASP A 1 188 ? 39.605 24.013 -59.609 1.00 72.50 188 ASP A O 1
ATOM 1474 N N . PHE A 1 189 ? 40.461 23.138 -61.488 1.00 74.62 189 PHE A N 1
ATOM 1475 C CA . PHE A 1 189 ? 40.286 21.748 -61.059 1.00 74.62 189 PHE A CA 1
ATOM 1476 C C . PHE A 1 189 ? 41.074 21.429 -59.781 1.00 74.62 189 PHE A C 1
ATOM 1478 O O . PHE A 1 189 ? 40.552 20.770 -58.885 1.00 74.62 189 PHE A O 1
ATOM 1485 N N . PHE A 1 190 ? 42.325 21.888 -59.661 1.00 79.00 190 PHE A N 1
ATOM 1486 C CA . PHE A 1 190 ? 43.119 21.665 -58.450 1.00 79.00 190 PHE A CA 1
ATOM 1487 C C . PHE A 1 190 ? 42.594 22.450 -57.245 1.00 79.00 190 PHE A C 1
ATOM 1489 O O . PHE A 1 190 ? 42.673 21.937 -56.128 1.00 79.00 190 PHE A O 1
ATOM 1496 N N . ASN A 1 191 ? 42.032 23.642 -57.451 1.00 80.75 191 ASN A N 1
ATOM 1497 C CA . ASN A 1 191 ? 41.372 24.417 -56.402 1.00 80.75 191 ASN A CA 1
ATOM 1498 C C . ASN A 1 191 ? 40.099 23.713 -55.913 1.00 80.75 191 ASN A C 1
ATOM 1500 O O . ASN A 1 191 ? 39.941 23.521 -54.709 1.00 80.75 191 ASN A O 1
ATOM 1504 N N . GLU A 1 192 ? 39.246 23.227 -56.817 1.00 76.31 192 GLU A N 1
ATOM 1505 C CA . GLU A 1 192 ? 38.067 22.435 -56.441 1.00 76.31 192 GLU A CA 1
ATOM 1506 C C . GLU A 1 192 ? 38.449 21.104 -55.782 1.00 76.31 192 GLU A C 1
ATOM 1508 O O . GLU A 1 192 ? 37.862 20.715 -54.774 1.00 76.31 192 GLU A O 1
ATOM 1513 N N . LEU A 1 193 ? 39.464 20.406 -56.301 1.00 81.06 193 LEU A N 1
ATOM 1514 C CA . LEU A 1 193 ? 39.958 19.162 -55.710 1.00 81.06 193 LEU A CA 1
ATOM 1515 C C . LEU A 1 193 ? 40.547 19.403 -54.315 1.00 81.06 193 LEU A C 1
ATOM 1517 O O . LEU A 1 193 ? 40.424 18.551 -53.434 1.00 81.06 193 LEU A O 1
ATOM 1521 N N . ARG A 1 194 ? 41.180 20.560 -54.103 1.00 83.94 194 ARG A N 1
ATOM 1522 C CA . ARG A 1 194 ? 41.653 20.995 -52.791 1.00 83.94 194 ARG A CA 1
ATOM 1523 C C . ARG A 1 194 ? 40.479 21.220 -51.842 1.00 83.94 194 ARG A C 1
ATOM 1525 O O . ARG A 1 194 ? 40.492 20.631 -50.768 1.00 83.94 194 ARG A O 1
ATOM 1532 N N . GLU A 1 195 ? 39.465 21.989 -52.230 1.00 83.25 195 GLU A N 1
ATOM 1533 C CA . GLU A 1 195 ? 38.264 22.206 -51.405 1.00 83.25 195 GLU A CA 1
ATOM 1534 C C . GLU A 1 195 ? 37.516 20.897 -51.103 1.00 83.25 195 GLU A C 1
ATOM 1536 O O . GLU A 1 195 ? 37.000 20.688 -50.000 1.00 83.25 195 GLU A O 1
ATOM 1541 N N . LEU A 1 196 ? 37.466 19.988 -52.078 1.00 82.19 196 LEU A N 1
ATOM 1542 C CA . LEU A 1 196 ? 36.897 18.660 -51.906 1.00 82.19 196 LEU A CA 1
ATOM 1543 C C . LEU A 1 196 ? 37.718 17.857 -50.893 1.00 82.19 196 LEU A C 1
ATOM 1545 O O . LEU A 1 196 ? 37.135 17.224 -50.024 1.00 82.19 196 LEU A O 1
ATOM 1549 N N . ARG A 1 197 ? 39.055 17.914 -50.952 1.00 83.19 197 ARG A N 1
ATOM 1550 C CA . ARG A 1 197 ? 39.956 17.233 -50.006 1.00 83.19 197 ARG A CA 1
ATOM 1551 C C . ARG A 1 197 ? 39.910 17.827 -48.598 1.00 83.19 197 ARG A C 1
ATOM 1553 O O . ARG A 1 197 ? 40.152 17.108 -47.632 1.00 83.19 197 ARG A O 1
ATOM 1560 N N . GLU A 1 198 ? 39.643 19.125 -48.478 1.00 86.44 198 GLU A N 1
ATOM 1561 C CA . GLU A 1 198 ? 39.476 19.800 -47.187 1.00 86.44 198 GLU A CA 1
ATOM 1562 C C . GLU A 1 198 ? 38.239 19.270 -46.440 1.00 86.44 198 GLU A C 1
ATOM 1564 O O . GLU A 1 198 ? 38.282 19.126 -45.220 1.00 86.44 198 GLU A O 1
ATOM 1569 N N . ASN A 1 199 ? 37.173 18.905 -47.166 1.00 82.75 199 ASN A N 1
ATOM 1570 C CA . ASN A 1 199 ? 35.909 18.439 -46.581 1.00 82.75 199 ASN A CA 1
ATOM 1571 C C . ASN A 1 199 ? 35.715 16.910 -46.614 1.00 82.75 199 ASN A C 1
ATOM 1573 O O . ASN A 1 199 ? 35.073 16.351 -45.726 1.00 82.75 199 ASN A O 1
ATOM 1577 N N . TRP A 1 200 ? 36.260 16.224 -47.622 1.00 80.19 200 TRP A N 1
ATOM 1578 C CA . TRP A 1 200 ? 36.053 14.801 -47.897 1.00 80.19 200 TRP A CA 1
ATOM 1579 C C . TRP A 1 200 ? 37.374 14.039 -47.990 1.00 80.19 200 TRP A C 1
ATOM 1581 O O . TRP A 1 200 ? 38.414 14.549 -48.408 1.00 80.19 200 TRP A O 1
ATOM 1591 N N . ARG A 1 201 ? 37.335 12.757 -47.620 1.00 78.94 201 ARG A N 1
ATOM 1592 C CA . ARG A 1 201 ? 38.502 11.872 -47.685 1.00 78.94 201 ARG A CA 1
ATOM 1593 C C . ARG A 1 201 ? 38.664 11.347 -49.106 1.00 78.94 201 ARG A C 1
ATOM 1595 O O . ARG A 1 201 ? 37.815 10.608 -49.584 1.00 78.94 201 ARG A O 1
ATOM 1602 N N . ILE A 1 202 ? 39.778 11.683 -49.752 1.00 81.88 202 ILE A N 1
ATOM 1603 C CA . ILE A 1 202 ? 40.068 11.299 -51.140 1.00 81.88 202 ILE A CA 1
ATOM 1604 C C . ILE A 1 202 ? 41.359 10.480 -51.206 1.00 81.88 202 ILE A C 1
ATOM 1606 O O . ILE A 1 202 ? 42.333 10.767 -50.504 1.00 81.88 202 ILE A O 1
ATOM 1610 N N . ARG A 1 203 ? 41.386 9.469 -52.074 1.00 77.12 203 ARG A N 1
ATOM 1611 C CA . ARG A 1 203 ? 42.531 8.611 -52.378 1.00 77.12 203 ARG A CA 1
ATOM 1612 C C . ARG A 1 203 ? 42.719 8.494 -53.884 1.00 77.12 203 ARG A C 1
ATOM 1614 O O . ARG A 1 203 ? 41.767 8.307 -54.630 1.00 77.12 203 ARG A O 1
ATOM 1621 N N . LYS A 1 204 ? 43.969 8.538 -54.331 1.00 79.88 204 LYS A N 1
ATOM 1622 C CA . LYS A 1 204 ? 44.326 8.217 -55.714 1.00 79.88 204 LYS A CA 1
ATOM 1623 C C . LYS A 1 204 ? 44.689 6.737 -55.796 1.00 79.88 204 LYS A C 1
ATOM 1625 O O . LYS A 1 204 ? 45.615 6.311 -55.109 1.00 79.88 204 LYS A O 1
ATOM 1630 N N . VAL A 1 205 ? 43.985 5.973 -56.626 1.00 74.50 205 VAL A N 1
ATOM 1631 C CA . VAL A 1 205 ? 44.277 4.554 -56.879 1.00 74.50 205 VAL A CA 1
ATOM 1632 C C . VAL A 1 205 ? 44.439 4.377 -58.388 1.00 74.50 205 VAL A C 1
ATOM 1634 O O . VAL A 1 205 ? 43.478 4.450 -59.149 1.00 74.50 205 VAL A O 1
ATOM 1637 N N . GLY A 1 206 ? 45.685 4.198 -58.833 1.00 76.31 206 GLY A N 1
ATOM 1638 C CA . GLY A 1 206 ? 46.018 4.134 -60.259 1.00 76.31 206 GLY A CA 1
ATOM 1639 C C . GLY A 1 206 ? 45.719 5.457 -60.996 1.00 76.31 206 GLY A C 1
ATOM 1640 O O . GLY A 1 206 ? 46.165 6.514 -60.529 1.00 76.31 206 GLY A O 1
ATOM 1641 N N . PRO A 1 207 ? 45.009 5.426 -62.144 1.00 73.19 207 PRO A N 1
ATOM 1642 C CA . PRO A 1 207 ? 44.624 6.628 -62.888 1.00 73.19 207 PRO A CA 1
ATOM 1643 C C . PRO A 1 207 ? 43.409 7.358 -62.291 1.00 73.19 207 PRO A C 1
ATOM 1645 O O . PRO A 1 207 ? 43.178 8.513 -62.640 1.00 73.19 207 PRO A O 1
ATOM 1648 N N . ASN A 1 208 ? 42.668 6.723 -61.377 1.00 72.19 208 ASN A N 1
ATOM 1649 C CA . ASN A 1 208 ? 41.404 7.239 -60.862 1.00 72.19 208 ASN A CA 1
ATOM 1650 C C . ASN A 1 208 ? 41.562 7.843 -59.464 1.00 72.19 208 ASN A C 1
ATOM 1652 O O . ASN A 1 208 ? 42.420 7.451 -58.662 1.00 72.19 208 ASN A O 1
ATOM 1656 N N . ILE A 1 209 ? 40.706 8.818 -59.176 1.00 77.69 209 ILE A N 1
ATOM 1657 C CA . ILE A 1 209 ? 40.605 9.467 -57.876 1.00 77.69 209 ILE A CA 1
ATOM 1658 C C . ILE A 1 209 ? 39.278 9.032 -57.257 1.00 77.69 209 ILE A C 1
ATOM 1660 O O . ILE A 1 209 ? 38.218 9.260 -57.831 1.00 77.69 209 ILE A O 1
ATOM 1664 N N . PHE A 1 210 ? 39.361 8.413 -56.086 1.00 77.44 210 PHE A N 1
ATOM 1665 C CA . PHE A 1 210 ? 38.238 7.870 -55.337 1.00 77.44 210 PHE A CA 1
ATOM 1666 C C . PHE A 1 210 ? 38.051 8.659 -54.046 1.00 77.44 210 PHE A C 1
ATOM 1668 O O . PHE A 1 210 ? 39.018 8.928 -53.334 1.00 77.44 210 PHE A O 1
ATOM 1675 N N . GLY A 1 211 ? 36.820 9.013 -53.720 1.00 79.06 211 GLY A N 1
ATOM 1676 C CA . GLY A 1 211 ? 36.440 9.589 -52.441 1.00 79.06 211 GLY A CA 1
ATOM 1677 C C . GLY A 1 211 ? 35.648 8.604 -51.591 1.00 79.06 211 GLY A C 1
ATOM 1678 O O . GLY A 1 211 ? 34.916 7.771 -52.110 1.00 79.06 211 GLY A O 1
ATOM 1679 N N . ASP A 1 212 ? 35.808 8.687 -50.277 1.00 77.44 212 ASP A N 1
ATOM 1680 C CA . ASP A 1 212 ? 35.047 7.899 -49.307 1.00 77.44 212 ASP A CA 1
ATOM 1681 C C . ASP A 1 212 ? 33.776 8.667 -48.915 1.00 77.44 212 ASP A C 1
ATOM 1683 O O . ASP A 1 212 ? 33.864 9.794 -48.419 1.00 77.44 212 ASP A O 1
ATOM 1687 N N . LEU A 1 213 ? 32.603 8.073 -49.161 1.00 78.44 213 LEU A N 1
ATOM 1688 C CA . LEU A 1 213 ? 31.304 8.610 -48.737 1.00 78.44 213 LEU A CA 1
ATOM 1689 C C . LEU A 1 213 ? 30.950 8.178 -47.304 1.00 78.44 213 LEU A C 1
ATOM 1691 O O . LEU A 1 213 ? 30.062 8.763 -46.675 1.00 78.44 213 LEU A O 1
ATOM 1695 N N . GLY A 1 214 ? 31.638 7.160 -46.783 1.00 74.50 214 GLY A N 1
ATOM 1696 C CA . GLY A 1 214 ? 31.365 6.588 -45.477 1.00 74.50 214 GLY A CA 1
ATOM 1697 C C . GLY A 1 214 ? 31.483 7.618 -44.351 1.00 74.50 214 GLY A C 1
ATOM 1698 O O . GLY A 1 214 ? 32.312 8.526 -44.364 1.00 74.50 214 GLY A O 1
ATOM 1699 N N . TYR A 1 215 ? 30.654 7.458 -43.323 1.00 76.75 215 TYR A N 1
ATOM 1700 C CA . TYR A 1 215 ? 30.645 8.318 -42.130 1.00 76.75 215 TYR A CA 1
ATOM 1701 C C . TYR A 1 215 ? 31.470 7.725 -40.968 1.00 76.75 215 TYR A C 1
ATOM 1703 O O . TYR A 1 215 ? 31.490 8.262 -39.858 1.00 76.75 215 TYR A O 1
ATOM 1711 N N . LYS A 1 216 ? 32.170 6.605 -41.197 1.00 71.75 216 LYS A N 1
ATOM 1712 C CA . LYS A 1 216 ? 32.954 5.905 -40.172 1.00 71.75 216 LYS A CA 1
ATOM 1713 C C . LYS A 1 216 ? 34.257 6.650 -39.870 1.00 71.75 216 LYS A C 1
ATOM 1715 O O . LYS A 1 216 ? 35.042 7.013 -40.749 1.00 71.75 216 LYS A O 1
ATOM 1720 N N . THR A 1 217 ? 34.531 6.836 -38.577 1.00 65.50 217 THR A N 1
ATOM 1721 C CA . THR A 1 217 ? 35.718 7.579 -38.115 1.00 65.50 217 THR A CA 1
ATOM 1722 C C . THR A 1 217 ? 37.020 6.903 -38.559 1.00 65.50 217 THR A C 1
ATOM 1724 O O . THR A 1 217 ? 37.970 7.597 -38.926 1.00 65.50 217 THR A O 1
ATOM 1727 N N . PHE A 1 218 ? 37.048 5.566 -38.581 1.00 59.91 218 PHE A N 1
ATOM 1728 C CA . PHE A 1 218 ? 38.194 4.757 -38.993 1.00 59.91 218 PHE A CA 1
ATOM 1729 C C . PHE A 1 218 ? 37.904 4.045 -40.303 1.00 59.91 218 PHE A C 1
ATOM 1731 O O . PHE A 1 218 ? 36.797 3.565 -40.536 1.00 59.91 218 PHE A O 1
ATOM 1738 N N . VAL A 1 219 ? 38.935 3.960 -41.132 1.00 54.97 219 VAL A N 1
ATOM 1739 C CA . VAL A 1 219 ? 38.868 3.263 -42.409 1.00 54.97 219 VAL A CA 1
ATOM 1740 C C . VAL A 1 219 ? 38.870 1.764 -42.104 1.00 54.97 219 VAL A C 1
ATOM 1742 O O . VAL A 1 219 ? 39.782 1.305 -41.405 1.00 54.97 219 VAL A O 1
ATOM 1745 N N . PRO A 1 220 ? 37.885 0.991 -42.589 1.00 57.81 220 PRO A N 1
ATOM 1746 C CA . PRO A 1 220 ? 37.969 -0.457 -42.514 1.00 57.81 220 PRO A CA 1
ATOM 1747 C C . PRO A 1 220 ? 39.248 -0.938 -43.212 1.00 57.81 220 PRO A C 1
ATOM 1749 O O . PRO A 1 220 ? 39.724 -0.337 -44.173 1.00 57.81 220 PRO A O 1
ATOM 1752 N N . LYS A 1 221 ? 39.823 -2.042 -42.726 1.00 47.78 221 LYS A N 1
ATOM 1753 C CA . LYS A 1 221 ? 41.018 -2.650 -43.339 1.00 47.78 221 LYS A CA 1
ATOM 1754 C C . LYS A 1 221 ? 40.751 -3.125 -44.783 1.00 47.78 221 LYS A C 1
ATOM 1756 O O . LYS A 1 221 ? 41.692 -3.328 -45.540 1.00 47.78 221 LYS A O 1
ATOM 1761 N N . PHE A 1 222 ? 39.477 -3.263 -45.153 1.00 55.81 222 PHE A N 1
ATOM 1762 C CA . PHE A 1 222 ? 38.982 -3.657 -46.472 1.00 55.81 222 PHE A CA 1
ATOM 1763 C C . PHE A 1 222 ? 38.456 -2.451 -47.259 1.00 55.81 222 PHE A C 1
ATOM 1765 O O . PHE A 1 222 ? 38.085 -1.437 -46.665 1.00 55.81 222 PHE A O 1
ATOM 1772 N N . ALA A 1 223 ? 38.428 -2.563 -48.592 1.00 53.66 223 ALA A N 1
ATOM 1773 C CA . ALA A 1 223 ? 37.917 -1.510 -49.465 1.00 53.66 223 ALA A CA 1
ATOM 1774 C C . ALA A 1 223 ? 36.472 -1.145 -49.066 1.00 53.66 223 ALA A C 1
ATOM 1776 O O . ALA A 1 223 ? 35.640 -2.047 -48.954 1.00 53.66 223 ALA A O 1
ATOM 1777 N N . PRO A 1 224 ? 36.169 0.137 -48.797 1.00 58.72 224 PRO A N 1
ATOM 1778 C CA . PRO A 1 224 ? 34.807 0.539 -48.473 1.00 58.72 224 PRO A CA 1
ATOM 1779 C C . PRO A 1 224 ? 33.897 0.315 -49.690 1.00 58.72 224 PRO A C 1
ATOM 1781 O O . PRO A 1 224 ? 34.289 0.601 -50.815 1.00 58.72 224 PRO A O 1
ATOM 1784 N N . ASN A 1 225 ? 32.673 -0.167 -49.467 1.00 61.31 225 ASN A N 1
ATOM 1785 C CA . ASN A 1 225 ? 31.669 -0.332 -50.531 1.00 61.31 225 ASN A CA 1
ATOM 1786 C C . ASN A 1 225 ? 31.048 1.013 -50.968 1.00 61.31 225 ASN A C 1
ATOM 1788 O O . ASN A 1 225 ? 30.303 1.076 -51.940 1.00 61.31 225 ASN A O 1
ATOM 1792 N N . GLU A 1 226 ? 31.335 2.087 -50.230 1.00 71.50 226 GLU A N 1
ATOM 1793 C CA . GLU A 1 226 ? 30.676 3.394 -50.306 1.00 71.50 226 GLU A CA 1
ATOM 1794 C C . GLU A 1 226 ? 31.654 4.448 -50.837 1.00 71.50 226 GLU A C 1
ATOM 1796 O O . GLU A 1 226 ? 32.081 5.357 -50.125 1.00 71.50 226 GLU A O 1
ATOM 1801 N N . ILE A 1 227 ? 32.058 4.280 -52.094 1.00 73.50 227 ILE A N 1
ATOM 1802 C CA . ILE A 1 227 ? 33.050 5.126 -52.765 1.00 73.50 227 ILE A CA 1
ATOM 1803 C C . ILE A 1 227 ? 32.361 5.990 -53.826 1.00 73.50 227 ILE A C 1
ATOM 1805 O O . ILE A 1 227 ? 31.403 5.554 -54.463 1.00 73.50 227 ILE A O 1
ATOM 1809 N N . PHE A 1 228 ? 32.865 7.208 -54.030 1.00 74.56 228 PHE A N 1
ATOM 1810 C CA . PHE A 1 228 ? 32.514 8.054 -55.170 1.00 74.56 228 PHE A CA 1
ATOM 1811 C C . PHE A 1 228 ? 33.728 8.321 -56.066 1.00 74.56 228 PHE A C 1
ATOM 1813 O O . PHE A 1 228 ? 34.850 8.465 -55.580 1.00 74.56 228 PHE A O 1
ATOM 1820 N N . ASP A 1 229 ? 33.499 8.426 -57.374 1.00 73.06 229 ASP A N 1
ATOM 1821 C CA . ASP A 1 229 ? 34.554 8.668 -58.360 1.00 73.06 229 ASP A CA 1
ATOM 1822 C C . ASP A 1 229 ? 34.672 10.164 -58.667 1.00 73.06 229 ASP A C 1
ATOM 1824 O O . ASP A 1 229 ? 33.674 10.870 -58.828 1.00 73.06 229 ASP A O 1
ATOM 1828 N N . VAL A 1 230 ? 35.906 10.655 -58.779 1.00 73.50 230 VAL A N 1
ATOM 1829 C CA . VAL A 1 230 ? 36.200 12.029 -59.200 1.00 73.50 230 VAL A CA 1
ATOM 1830 C C . VAL A 1 230 ? 36.747 11.997 -60.623 1.00 73.50 230 VAL A C 1
ATOM 1832 O O . VAL A 1 230 ? 37.852 11.509 -60.870 1.00 73.50 230 VAL A O 1
ATOM 1835 N N . THR A 1 231 ? 35.974 12.538 -61.565 1.00 68.19 231 THR A N 1
ATOM 1836 C CA . THR A 1 231 ? 36.313 12.570 -62.996 1.00 68.19 231 THR A CA 1
ATOM 1837 C C . THR A 1 231 ? 36.383 14.001 -63.519 1.00 68.19 231 THR A C 1
ATOM 1839 O O . THR A 1 231 ? 35.471 14.794 -63.294 1.00 68.19 231 THR A O 1
ATOM 1842 N N . GLN A 1 232 ? 37.427 14.323 -64.282 1.00 65.31 232 GLN A N 1
ATOM 1843 C CA . GLN A 1 232 ? 37.556 15.608 -64.971 1.00 65.31 232 GLN A CA 1
ATOM 1844 C C . GLN A 1 232 ? 36.681 15.613 -66.243 1.00 65.31 232 GLN A C 1
ATOM 1846 O O . GLN A 1 232 ? 36.803 14.707 -67.067 1.00 65.31 232 GLN A O 1
ATOM 1851 N N . LYS A 1 233 ? 35.803 16.614 -66.438 1.00 56.38 233 LYS A N 1
ATOM 1852 C CA . LYS A 1 233 ? 35.052 16.767 -67.701 1.00 56.38 233 LYS A CA 1
ATOM 1853 C C . LYS A 1 233 ? 35.998 17.261 -68.792 1.00 56.38 233 LYS A C 1
ATOM 1855 O O . LYS A 1 233 ? 36.796 18.169 -68.565 1.00 56.38 233 LYS A O 1
ATOM 1860 N N . SER A 1 234 ? 35.862 16.703 -69.992 1.00 53.91 234 SER A N 1
ATOM 1861 C CA . SER A 1 234 ? 36.504 17.227 -71.196 1.00 53.91 234 SER A CA 1
ATOM 1862 C C . SER A 1 234 ? 35.869 18.560 -71.614 1.00 53.91 234 SER A C 1
ATOM 1864 O O . SER A 1 234 ? 34.659 18.756 -71.480 1.00 53.91 234 SER A O 1
ATOM 1866 N N . ALA A 1 235 ? 36.676 19.470 -72.168 1.00 51.34 235 ALA A N 1
ATOM 1867 C CA . ALA A 1 235 ? 36.266 20.816 -72.590 1.00 51.34 235 ALA A CA 1
ATOM 1868 C C . ALA A 1 235 ? 35.090 20.853 -73.598 1.00 51.34 235 ALA A C 1
ATOM 1870 O O . ALA A 1 235 ? 34.440 21.884 -73.746 1.00 51.34 235 ALA A O 1
ATOM 1871 N N . SER A 1 236 ? 34.778 19.732 -74.257 1.00 49.31 236 SER A N 1
ATOM 1872 C CA . SER A 1 236 ? 33.717 19.592 -75.263 1.00 49.31 236 SER A CA 1
ATOM 1873 C C . SER A 1 236 ? 32.278 19.623 -74.723 1.00 49.31 236 SER A C 1
ATOM 1875 O O . SER A 1 236 ? 31.360 19.838 -75.507 1.00 49.31 236 SER A O 1
ATOM 1877 N N . ASN A 1 237 ? 32.058 19.442 -73.414 1.00 50.53 237 ASN A N 1
ATOM 1878 C CA . ASN A 1 237 ? 30.714 19.317 -72.816 1.00 50.53 237 ASN A CA 1
ATOM 1879 C C . ASN A 1 237 ? 30.182 20.598 -72.135 1.00 50.53 237 ASN A C 1
ATOM 1881 O O . ASN A 1 237 ? 29.244 20.532 -71.340 1.00 50.53 237 ASN A O 1
ATOM 1885 N N . ARG A 1 238 ? 30.757 21.775 -72.416 1.00 52.31 238 ARG A N 1
ATOM 1886 C CA . ARG A 1 238 ? 30.240 23.059 -71.907 1.00 52.31 238 ARG A CA 1
ATOM 1887 C C . ARG A 1 238 ? 29.083 23.561 -72.789 1.00 52.31 238 ARG A C 1
ATOM 1889 O O . ARG A 1 238 ? 29.311 24.323 -73.723 1.00 52.31 238 ARG A O 1
ATOM 1896 N N . ARG A 1 239 ? 27.841 23.170 -72.482 1.00 45.28 239 ARG A N 1
ATOM 1897 C CA . ARG A 1 239 ? 26.640 23.940 -72.862 1.00 45.28 239 ARG A CA 1
ATOM 1898 C C . ARG A 1 239 ? 25.814 24.282 -71.616 1.00 45.28 239 ARG A C 1
ATOM 1900 O O . ARG A 1 239 ? 25.532 23.411 -70.808 1.00 45.28 239 ARG A O 1
ATOM 1907 N N . GLU A 1 240 ? 25.535 25.581 -71.522 1.00 47.78 240 GLU A N 1
ATOM 1908 C CA . GLU A 1 240 ? 24.570 26.348 -70.718 1.00 47.78 240 GLU A CA 1
ATOM 1909 C C . GLU A 1 240 ? 24.465 26.138 -69.182 1.00 47.78 240 GLU A C 1
ATOM 1911 O O . GLU A 1 240 ? 24.049 25.114 -68.657 1.00 47.78 240 GLU A O 1
ATOM 1916 N N . SER A 1 241 ? 24.831 27.231 -68.493 1.00 44.19 241 SER A N 1
ATOM 1917 C CA . SER A 1 241 ? 24.378 27.745 -67.188 1.00 44.19 241 SER A CA 1
ATOM 1918 C C . SER A 1 241 ? 24.864 27.188 -65.845 1.00 44.19 241 SER A C 1
ATOM 1920 O O . SER A 1 241 ? 24.429 27.731 -64.831 1.00 44.19 241 SER A O 1
ATOM 1922 N N . ILE A 1 242 ? 25.805 26.240 -65.757 1.00 43.66 242 ILE A N 1
ATOM 1923 C CA . ILE A 1 242 ? 26.507 25.972 -64.478 1.00 43.66 242 ILE A CA 1
ATOM 1924 C C . ILE A 1 242 ? 28.003 25.687 -64.734 1.00 43.66 242 ILE A C 1
ATOM 1926 O O . ILE A 1 242 ? 28.328 24.654 -65.318 1.00 43.66 242 ILE A O 1
ATOM 1930 N N . PRO A 1 243 ? 28.944 26.555 -64.302 1.00 41.84 243 PRO A N 1
ATOM 1931 C CA . PRO A 1 243 ? 30.378 26.383 -64.584 1.00 41.84 243 PRO A CA 1
ATOM 1932 C C . PRO A 1 243 ? 31.058 25.237 -63.808 1.00 41.84 243 PRO A C 1
ATOM 1934 O O . PRO A 1 243 ? 32.185 24.869 -64.126 1.00 41.84 243 PRO A O 1
ATOM 1937 N N . PHE A 1 244 ? 30.390 24.674 -62.796 1.00 47.97 244 PHE A N 1
ATOM 1938 C CA . PHE A 1 244 ? 31.032 23.959 -61.684 1.00 47.97 244 PHE A CA 1
ATOM 1939 C C . PHE A 1 244 ? 30.434 22.563 -61.475 1.00 47.97 244 PHE A C 1
ATOM 1941 O O . PHE A 1 244 ? 29.712 22.303 -60.513 1.00 47.97 244 PHE A O 1
ATOM 1948 N N . GLN A 1 245 ? 30.641 21.652 -62.423 1.00 46.66 245 GLN A N 1
ATOM 1949 C CA . GLN A 1 245 ? 29.909 20.386 -62.423 1.00 46.66 245 GLN A CA 1
ATOM 1950 C C . GLN A 1 245 ? 30.779 19.214 -62.870 1.00 46.66 245 GLN A C 1
ATOM 1952 O O . GLN A 1 245 ? 30.787 18.869 -64.047 1.00 46.66 245 GLN A O 1
ATOM 1957 N N . TYR A 1 246 ? 31.496 18.598 -61.927 1.00 47.06 246 TYR A N 1
ATOM 1958 C CA . TYR A 1 246 ? 32.501 17.551 -62.178 1.00 47.06 246 TYR A CA 1
ATOM 1959 C C . TYR A 1 246 ? 32.285 16.260 -61.371 1.00 47.06 246 TYR A C 1
ATOM 1961 O O . TYR A 1 246 ? 33.246 15.651 -60.911 1.00 47.06 246 TYR A O 1
ATOM 1969 N N . PHE A 1 247 ? 31.040 15.836 -61.141 1.00 48.06 247 PHE A N 1
ATOM 1970 C CA . PHE A 1 247 ? 30.788 14.696 -60.254 1.00 48.06 247 PHE A CA 1
ATOM 1971 C C . PHE A 1 247 ? 29.793 13.724 -60.869 1.00 48.06 247 PHE A C 1
ATOM 1973 O O . PHE A 1 247 ? 28.666 14.093 -61.189 1.00 48.06 247 PHE A O 1
ATOM 1980 N N . PHE A 1 248 ? 30.242 12.483 -61.046 1.00 45.69 248 PHE A N 1
ATOM 1981 C CA . PHE A 1 248 ? 29.424 11.366 -61.490 1.00 45.69 248 PHE A CA 1
ATOM 1982 C C . PHE A 1 248 ? 29.436 10.295 -60.400 1.00 45.69 248 PHE A C 1
ATOM 1984 O O . PHE A 1 248 ? 30.494 9.872 -59.938 1.00 45.69 248 PHE A O 1
ATOM 1991 N N . PHE A 1 249 ? 28.249 9.866 -59.982 1.00 44.00 249 PHE A N 1
ATOM 1992 C CA . PHE A 1 249 ? 28.072 8.737 -59.080 1.00 44.00 249 PHE A CA 1
ATOM 1993 C C . PHE A 1 249 ? 28.030 7.467 -59.931 1.00 44.00 249 PHE A C 1
ATOM 1995 O O . PHE A 1 249 ? 27.085 7.269 -60.687 1.00 44.00 249 PHE A O 1
ATOM 2002 N N . ARG A 1 250 ? 29.030 6.589 -59.814 1.00 40.16 250 ARG A N 1
ATOM 2003 C CA . ARG A 1 250 ? 28.945 5.224 -60.351 1.00 40.16 250 ARG A CA 1
ATOM 2004 C C . ARG A 1 250 ? 28.933 4.234 -59.194 1.00 40.16 250 ARG A C 1
ATOM 2006 O O . ARG A 1 250 ? 29.902 3.528 -58.950 1.00 40.16 250 ARG A O 1
ATOM 2013 N N . SER A 1 251 ? 27.824 4.200 -58.458 1.00 39.91 251 SER A N 1
ATOM 2014 C CA . SER A 1 251 ? 27.546 3.054 -57.594 1.00 39.91 251 SER A CA 1
ATOM 2015 C C . SER A 1 251 ? 27.051 1.936 -58.503 1.00 39.91 251 SER A C 1
ATOM 2017 O O . SER A 1 251 ? 25.968 2.033 -59.078 1.00 39.91 251 SER A O 1
ATOM 2019 N N . TYR A 1 252 ? 27.873 0.906 -58.695 1.00 41.78 252 TYR A N 1
ATOM 2020 C CA . TYR A 1 252 ? 27.404 -0.327 -59.311 1.00 41.78 252 TYR A CA 1
ATOM 2021 C C . TYR A 1 252 ? 26.235 -0.859 -58.452 1.00 41.78 252 TYR A C 1
ATOM 2023 O O . TYR A 1 252 ? 26.380 -1.055 -57.248 1.00 41.78 252 TYR A O 1
ATOM 2031 N N . GLU A 1 253 ? 25.073 -1.019 -59.094 1.00 43.75 253 GLU A N 1
ATOM 2032 C CA . GLU A 1 253 ? 23.896 -1.796 -58.662 1.00 43.75 253 GLU A CA 1
ATOM 2033 C C . GLU A 1 253 ? 22.808 -1.181 -57.751 1.00 43.75 253 GLU A C 1
ATOM 2035 O O . GLU A 1 253 ? 21.808 -1.862 -57.547 1.00 43.75 253 GLU A O 1
ATOM 2040 N N . ASN A 1 254 ? 22.859 0.071 -57.265 1.00 48.06 254 ASN A N 1
ATOM 2041 C CA . ASN A 1 254 ? 21.796 0.563 -56.354 1.00 48.06 254 ASN A CA 1
ATOM 2042 C C . ASN A 1 254 ? 21.080 1.862 -56.775 1.00 48.06 254 ASN A C 1
ATOM 2044 O O . ASN A 1 254 ? 21.615 2.964 -56.678 1.00 48.06 254 ASN A O 1
ATOM 2048 N N . SER A 1 255 ? 19.790 1.725 -57.106 1.00 50.31 255 SER A N 1
ATOM 2049 C CA . SER A 1 255 ? 18.820 2.761 -57.519 1.00 50.31 255 SER A CA 1
ATOM 2050 C C . SER A 1 255 ? 18.433 3.797 -56.444 1.00 50.31 255 SER A C 1
ATOM 2052 O O . SER A 1 255 ? 17.449 4.518 -56.595 1.00 50.31 255 SER A O 1
ATOM 2054 N N . TYR A 1 256 ? 19.178 3.876 -55.338 1.00 50.94 256 TYR A N 1
ATOM 2055 C CA . TYR A 1 256 ? 18.833 4.664 -54.145 1.00 50.94 256 TYR A CA 1
ATOM 2056 C C . TYR A 1 256 ? 19.567 6.012 -54.048 1.00 50.94 256 TYR A C 1
ATOM 2058 O O . TYR A 1 256 ? 19.191 6.854 -53.240 1.00 50.94 256 TYR A O 1
ATOM 2066 N N . PHE A 1 257 ? 20.592 6.242 -54.875 1.00 58.41 257 PHE A N 1
ATOM 2067 C CA . PHE A 1 257 ? 21.346 7.507 -54.915 1.00 58.41 257 PHE A CA 1
ATOM 2068 C C . PHE A 1 257 ? 20.790 8.520 -55.934 1.00 58.41 257 PHE A C 1
ATOM 2070 O O . PHE A 1 257 ? 21.391 9.566 -56.161 1.00 58.41 257 PHE A O 1
ATOM 2077 N N . ILE A 1 258 ? 19.644 8.207 -56.548 1.00 63.72 258 ILE A N 1
ATOM 2078 C CA . ILE A 1 258 ? 19.016 8.960 -57.651 1.00 63.72 258 ILE A CA 1
ATOM 2079 C C . ILE A 1 258 ? 17.966 9.966 -57.119 1.00 63.72 258 ILE A C 1
ATOM 2081 O O . ILE A 1 258 ? 17.378 10.743 -57.866 1.00 63.72 258 ILE A O 1
ATOM 2085 N N . CYS A 1 259 ? 17.730 9.994 -55.806 1.00 68.44 259 CYS A N 1
ATOM 2086 C CA . CYS A 1 259 ? 16.815 10.933 -55.160 1.00 68.44 259 CYS A CA 1
ATOM 2087 C C . CYS A 1 259 ? 17.272 11.256 -53.734 1.00 68.44 259 CYS A C 1
ATOM 2089 O O . CYS A 1 259 ? 17.988 10.479 -53.098 1.00 68.44 259 CYS A O 1
ATOM 2091 N N . ARG A 1 260 ? 16.827 12.396 -53.201 1.00 74.56 260 ARG A N 1
ATOM 2092 C CA . ARG A 1 260 ? 17.060 12.766 -51.803 1.00 74.56 260 ARG A CA 1
ATOM 2093 C C . ARG A 1 260 ? 16.174 11.908 -50.902 1.00 74.56 260 ARG A C 1
ATOM 2095 O O . ARG A 1 260 ? 14.962 11.897 -51.080 1.00 74.56 260 ARG A O 1
ATOM 2102 N N . THR A 1 261 ? 16.759 11.238 -49.914 1.00 80.44 261 THR A N 1
ATOM 2103 C CA . THR A 1 261 ? 16.003 10.442 -48.934 1.00 80.44 261 THR A CA 1
ATOM 2104 C C . THR A 1 261 ? 16.030 11.113 -47.570 1.00 80.44 261 THR A C 1
ATOM 2106 O O . THR A 1 261 ? 17.107 11.429 -47.064 1.00 80.44 261 THR A O 1
ATOM 2109 N N . ASP A 1 262 ? 14.860 11.286 -46.959 1.00 82.88 262 ASP A N 1
ATOM 2110 C CA . ASP A 1 262 ? 14.730 11.748 -45.580 1.00 82.88 262 ASP A CA 1
ATOM 2111 C C . ASP A 1 262 ? 13.942 10.731 -44.744 1.00 82.88 262 ASP A C 1
ATOM 2113 O O . ASP A 1 262 ? 12.928 10.182 -45.176 1.00 82.88 262 ASP A O 1
ATOM 2117 N N . LEU A 1 263 ? 14.447 10.466 -43.537 1.00 86.06 263 LEU A N 1
ATOM 2118 C CA . LEU A 1 263 ? 13.825 9.567 -42.571 1.00 86.06 263 LEU A CA 1
ATOM 2119 C C . LEU A 1 263 ? 12.861 10.352 -41.681 1.00 86.06 263 LEU A C 1
ATOM 2121 O O . LEU A 1 263 ? 13.280 11.257 -40.950 1.00 86.06 263 LEU A O 1
ATOM 2125 N N . LEU A 1 264 ? 11.585 9.992 -41.741 1.00 87.88 264 LEU A N 1
ATOM 2126 C CA . LEU A 1 264 ? 10.519 10.604 -40.963 1.00 87.88 264 LEU A CA 1
ATOM 2127 C C . LEU A 1 264 ? 9.969 9.591 -39.964 1.00 87.88 264 LEU A C 1
ATOM 2129 O O . LEU A 1 264 ? 9.772 8.420 -40.285 1.00 87.88 264 LEU A O 1
ATOM 2133 N N . VAL A 1 265 ? 9.747 10.057 -38.738 1.00 90.00 265 VAL A N 1
ATOM 2134 C CA . VAL A 1 265 ? 9.194 9.253 -37.651 1.00 90.00 265 VAL A CA 1
ATOM 2135 C C . VAL A 1 265 ? 7.829 9.809 -37.270 1.00 90.00 265 VAL A C 1
ATOM 2137 O O . VAL A 1 265 ? 7.698 11.006 -36.999 1.00 90.00 265 VAL A O 1
ATOM 2140 N N . TYR A 1 266 ? 6.837 8.929 -37.207 1.00 88.50 266 TYR A N 1
ATOM 2141 C CA . TYR A 1 266 ? 5.463 9.233 -36.832 1.00 88.50 266 TYR A CA 1
ATOM 2142 C C . TYR A 1 266 ? 5.042 8.408 -35.623 1.00 88.50 266 TYR A C 1
ATOM 2144 O O . TYR A 1 266 ? 5.476 7.268 -35.445 1.00 88.50 266 TYR A O 1
ATOM 2152 N N . ILE A 1 267 ? 4.174 8.999 -34.807 1.00 89.06 267 ILE A N 1
ATOM 2153 C CA . ILE A 1 267 ? 3.469 8.311 -33.731 1.00 89.06 267 ILE A CA 1
ATOM 2154 C C . ILE A 1 267 ? 1.993 8.381 -34.088 1.00 89.06 267 ILE A C 1
ATOM 2156 O O . ILE A 1 267 ? 1.413 9.465 -34.105 1.00 89.06 267 ILE A O 1
ATOM 2160 N N . GLU A 1 268 ? 1.409 7.235 -34.404 1.00 86.12 268 GLU A N 1
ATOM 2161 C CA . GLU A 1 268 ? 0.031 7.129 -34.875 1.00 86.12 268 GLU A CA 1
ATOM 2162 C C . GLU A 1 268 ? -0.760 6.207 -33.944 1.00 86.12 268 GLU A C 1
ATOM 2164 O O . GLU A 1 268 ? -0.194 5.339 -33.278 1.00 86.12 268 GLU A O 1
ATOM 2169 N N . LYS A 1 269 ? -2.076 6.411 -33.857 1.00 85.88 269 LYS A N 1
ATOM 2170 C CA . LYS A 1 269 ? -2.969 5.466 -33.178 1.00 85.88 269 LYS A CA 1
ATOM 2171 C C . LYS A 1 269 ? -3.299 4.314 -34.122 1.00 85.88 269 LYS A C 1
ATOM 2173 O O . LYS A 1 269 ? -3.413 4.518 -35.332 1.00 85.88 269 LYS A O 1
ATOM 2178 N N . ASP A 1 270 ? -3.438 3.122 -33.559 1.00 82.94 270 ASP A N 1
ATOM 2179 C CA . ASP A 1 270 ? -3.861 1.915 -34.265 1.00 82.94 270 ASP A CA 1
ATOM 2180 C C . ASP A 1 270 ? -5.360 1.995 -34.614 1.00 82.94 270 ASP A C 1
ATOM 2182 O O . ASP A 1 270 ? -6.214 1.476 -33.899 1.00 82.94 270 ASP A O 1
ATOM 2186 N N . ASP A 1 271 ? -5.667 2.728 -35.688 1.00 81.69 271 ASP A N 1
ATOM 2187 C CA . ASP A 1 271 ? -7.008 2.935 -36.241 1.00 81.69 271 ASP A CA 1
ATOM 2188 C C . ASP A 1 271 ? -7.076 2.392 -37.686 1.00 81.69 271 ASP A C 1
ATOM 2190 O O . ASP A 1 271 ? -6.071 2.344 -38.402 1.00 81.69 271 ASP A O 1
ATOM 2194 N N . GLU A 1 272 ? -8.277 2.067 -38.181 1.00 73.50 272 GLU A N 1
ATOM 2195 C CA . GLU A 1 272 ? -8.484 1.546 -39.551 1.00 73.50 272 GLU A CA 1
ATOM 2196 C C . GLU A 1 272 ? -7.930 2.480 -40.648 1.00 73.50 272 GLU A C 1
ATOM 2198 O O . GLU A 1 272 ? -7.382 2.024 -41.650 1.00 73.50 272 GLU A O 1
ATOM 2203 N N . LYS A 1 273 ? -7.988 3.803 -40.439 1.00 70.56 273 LYS A N 1
ATOM 2204 C CA . LYS A 1 273 ? -7.414 4.799 -41.368 1.00 70.56 273 LYS A CA 1
ATOM 2205 C C . LYS A 1 273 ? -5.886 4.732 -41.424 1.00 70.56 273 LYS A C 1
ATOM 2207 O O . LYS A 1 273 ? -5.287 4.979 -42.472 1.00 70.56 273 LYS A O 1
ATOM 2212 N N . THR A 1 274 ? -5.259 4.409 -40.298 1.00 66.62 274 THR A N 1
ATOM 2213 C CA . THR A 1 274 ? -3.811 4.232 -40.181 1.00 66.62 274 THR A CA 1
ATOM 2214 C C . THR A 1 274 ? -3.388 2.959 -40.912 1.00 66.62 274 THR A C 1
ATOM 2216 O O . THR A 1 274 ? -2.405 2.990 -41.656 1.00 66.62 274 THR A O 1
ATOM 2219 N N . ALA A 1 275 ? -4.196 1.892 -40.822 1.00 65.81 275 ALA A N 1
ATOM 2220 C CA . ALA A 1 275 ? -3.998 0.646 -41.563 1.00 65.81 275 ALA A CA 1
ATOM 2221 C C . ALA A 1 275 ? -3.890 0.871 -43.083 1.00 65.81 275 ALA A C 1
ATOM 2223 O O . ALA A 1 275 ? -2.958 0.379 -43.720 1.00 65.81 275 ALA A O 1
ATOM 2224 N N . GLU A 1 276 ? -4.770 1.693 -43.663 1.00 66.69 276 GLU A N 1
ATOM 2225 C CA . GLU A 1 276 ? -4.724 2.047 -45.091 1.00 66.69 276 GLU A CA 1
ATOM 2226 C C . GLU A 1 276 ? -3.469 2.846 -45.484 1.00 66.69 276 GLU A C 1
ATOM 2228 O O . GLU A 1 276 ? -2.982 2.738 -46.612 1.00 66.69 276 GLU A O 1
ATOM 2233 N N . SER A 1 277 ? -2.919 3.648 -44.567 1.00 65.94 277 SER A N 1
ATOM 2234 C CA . SER A 1 277 ? -1.702 4.432 -44.812 1.00 65.94 277 SER A CA 1
ATOM 2235 C C . SER A 1 277 ? -0.426 3.580 -44.852 1.00 65.94 277 SER A C 1
ATOM 2237 O O . SER A 1 277 ? 0.549 3.981 -45.491 1.00 65.94 277 SER A O 1
ATOM 2239 N N . PHE A 1 278 ? -0.427 2.400 -44.218 1.00 62.44 278 PHE A N 1
ATOM 2240 C CA . PHE A 1 278 ? 0.723 1.489 -44.200 1.00 62.44 278 PHE A CA 1
ATOM 2241 C C . PHE A 1 278 ? 0.932 0.766 -45.532 1.00 62.44 278 PHE A C 1
ATOM 2243 O O . PHE A 1 278 ? 2.070 0.493 -45.908 1.00 62.44 278 PHE A O 1
ATOM 2250 N N . PHE A 1 279 ? -0.147 0.491 -46.269 1.00 62.12 279 PHE A N 1
ATOM 2251 C CA . PHE A 1 279 ? -0.087 -0.207 -47.558 1.00 62.12 279 PHE A CA 1
ATOM 2252 C C . PHE A 1 279 ? 0.075 0.729 -48.762 1.00 62.12 279 PHE A C 1
ATOM 2254 O O . PHE A 1 279 ? 0.213 0.261 -49.894 1.00 62.12 279 PHE A O 1
ATOM 2261 N N . LYS A 1 280 ? 0.092 2.053 -48.553 1.00 65.19 280 LYS A N 1
ATOM 2262 C CA . LYS A 1 280 ? 0.409 3.011 -49.618 1.00 65.19 280 LYS A CA 1
ATOM 2263 C C . LYS A 1 280 ? 1.897 2.931 -49.949 1.00 65.19 280 LYS A C 1
ATOM 2265 O O . LYS A 1 280 ? 2.735 3.503 -49.259 1.00 65.19 280 LYS A O 1
ATOM 2270 N N . VAL A 1 281 ? 2.215 2.234 -51.036 1.00 59.66 281 VAL A N 1
ATOM 2271 C CA . VAL A 1 281 ? 3.563 2.207 -51.611 1.00 59.66 281 VAL A CA 1
ATOM 2272 C C . VAL A 1 281 ? 3.919 3.616 -52.083 1.00 59.66 281 VAL A C 1
ATOM 2274 O O . VAL A 1 281 ? 3.321 4.147 -53.020 1.00 59.66 281 VAL A O 1
ATOM 2277 N N . THR A 1 282 ? 4.890 4.245 -51.423 1.00 59.97 282 THR A N 1
ATOM 2278 C CA . THR A 1 282 ? 5.492 5.489 -51.900 1.00 59.97 282 THR A CA 1
ATOM 2279 C C . THR A 1 282 ? 6.363 5.176 -53.111 1.00 59.97 282 THR A C 1
ATOM 2281 O O . THR A 1 282 ? 7.481 4.673 -52.991 1.00 59.97 282 THR A O 1
ATOM 2284 N N . ASN A 1 283 ? 5.825 5.446 -54.303 1.00 60.31 283 ASN A N 1
ATOM 2285 C CA . ASN A 1 283 ? 6.571 5.302 -55.548 1.00 60.31 283 ASN A CA 1
ATOM 2286 C C . ASN A 1 283 ? 7.778 6.242 -55.540 1.00 60.31 283 ASN A C 1
ATOM 2288 O O . ASN A 1 283 ? 7.657 7.429 -55.228 1.00 60.31 283 ASN A O 1
ATOM 2292 N N . ARG A 1 284 ? 8.948 5.713 -55.909 1.00 63.81 284 ARG A N 1
ATOM 2293 C CA . ARG A 1 284 ? 10.130 6.548 -56.123 1.00 63.81 284 ARG A CA 1
ATOM 2294 C C . ARG A 1 284 ? 9.866 7.494 -57.295 1.00 63.81 284 ARG A C 1
ATOM 2296 O O . ARG A 1 284 ? 9.329 7.042 -58.309 1.00 63.81 284 ARG A O 1
ATOM 2303 N N . PRO A 1 285 ? 10.245 8.778 -57.190 1.00 63.19 285 PRO A N 1
ATOM 2304 C CA . PRO A 1 285 ? 10.202 9.662 -58.343 1.00 63.19 285 PRO A CA 1
ATOM 2305 C C . PRO A 1 285 ? 11.108 9.089 -59.441 1.00 63.19 285 PRO A C 1
ATOM 2307 O O . PRO A 1 285 ? 12.243 8.689 -59.175 1.00 63.19 285 PRO A O 1
ATOM 2310 N N . SER A 1 286 ? 10.599 9.022 -60.671 1.00 55.56 286 SER A N 1
ATOM 2311 C CA . SER A 1 286 ? 11.362 8.619 -61.853 1.00 55.56 286 SER A CA 1
ATOM 2312 C C . SER A 1 286 ? 12.285 9.764 -62.282 1.00 55.56 286 SER A C 1
ATOM 2314 O O . SER A 1 286 ? 12.022 10.443 -63.271 1.00 55.56 286 SER A O 1
ATOM 2316 N N . THR A 1 287 ? 13.322 10.036 -61.495 1.00 57.16 287 THR A N 1
ATOM 2317 C CA . THR A 1 287 ? 14.343 11.035 -61.834 1.00 57.16 287 THR A CA 1
ATOM 2318 C C . THR A 1 287 ? 15.326 10.423 -62.833 1.00 57.16 287 THR A C 1
ATOM 2320 O O . THR A 1 287 ? 15.798 9.303 -62.623 1.00 57.16 287 THR A O 1
ATOM 2323 N N . SER A 1 288 ? 15.634 11.131 -63.920 1.00 56.94 288 SER A N 1
ATOM 2324 C CA . SER A 1 288 ? 16.589 10.654 -64.925 1.00 56.94 288 SER A CA 1
ATOM 2325 C C . SER A 1 288 ? 18.034 10.774 -64.409 1.00 56.94 288 SER A C 1
ATOM 2327 O O . SER A 1 288 ? 18.348 11.658 -63.611 1.00 56.94 288 SER A O 1
ATOM 2329 N N . GLU A 1 289 ? 18.957 9.922 -64.878 1.00 58.72 289 GLU A N 1
ATOM 2330 C CA . GLU A 1 289 ? 20.397 10.061 -64.570 1.00 58.72 289 GLU A CA 1
ATOM 2331 C C . GLU A 1 289 ? 20.989 11.403 -65.052 1.00 58.72 289 GLU A C 1
ATOM 2333 O O . GLU A 1 289 ? 22.102 11.768 -64.669 1.00 58.72 289 GLU A O 1
ATOM 2338 N N . GLU A 1 290 ? 20.275 12.137 -65.910 1.00 57.81 290 GLU A N 1
ATOM 2339 C CA . GLU A 1 290 ? 20.690 13.429 -66.454 1.00 57.81 290 GLU A CA 1
ATOM 2340 C C . GLU A 1 290 ? 20.435 14.573 -65.466 1.00 57.81 290 GLU A C 1
ATOM 2342 O O . GLU A 1 290 ? 21.330 15.389 -65.256 1.00 57.81 290 GLU A O 1
ATOM 2347 N N . ASP A 1 291 ? 19.313 14.559 -64.743 1.00 58.50 291 ASP A N 1
ATOM 2348 C CA . ASP A 1 291 ? 18.982 15.579 -63.733 1.00 58.50 291 ASP A CA 1
ATOM 2349 C C . ASP A 1 291 ? 19.982 15.580 -62.560 1.00 58.50 291 ASP A C 1
ATOM 2351 O O . ASP A 1 291 ? 20.356 16.627 -62.027 1.00 58.50 291 ASP A O 1
ATOM 2355 N N . VAL A 1 292 ? 20.502 14.401 -62.196 1.00 59.19 292 VAL A N 1
ATOM 2356 C CA . VAL A 1 292 ? 21.530 14.237 -61.149 1.00 59.19 292 VAL A CA 1
ATOM 2357 C C . VAL A 1 292 ? 22.849 14.905 -61.546 1.00 59.19 292 VAL A C 1
ATOM 2359 O O . VAL A 1 292 ? 23.552 15.460 -60.697 1.00 59.19 292 VAL A O 1
ATOM 2362 N N . LYS A 1 293 ? 23.176 14.911 -62.848 1.00 57.62 293 LYS A N 1
ATOM 2363 C CA . LYS A 1 293 ? 24.393 15.546 -63.375 1.00 57.62 293 LYS A CA 1
ATOM 2364 C C . LYS A 1 293 ? 24.342 17.066 -63.275 1.00 57.62 293 LYS A C 1
ATOM 2366 O O . LYS A 1 293 ? 25.399 17.661 -63.446 1.00 57.62 293 LYS A O 1
ATOM 2371 N N . HIS A 1 294 ? 23.182 17.667 -62.984 1.00 60.06 294 HIS A N 1
ATOM 2372 C CA . HIS A 1 294 ? 22.976 19.110 -62.829 1.00 60.06 294 HIS A CA 1
ATOM 2373 C C . HIS A 1 294 ? 23.083 19.620 -61.377 1.00 60.06 294 HIS A C 1
ATOM 2375 O O . HIS A 1 294 ? 23.094 20.833 -61.149 1.00 60.06 294 HIS A O 1
ATOM 2381 N N . VAL A 1 295 ? 23.361 18.750 -60.397 1.00 65.56 295 VAL A N 1
ATOM 2382 C CA . VAL A 1 295 ? 23.608 19.143 -58.995 1.00 65.56 295 VAL A CA 1
ATOM 2383 C C . VAL A 1 295 ? 25.105 19.349 -58.695 1.00 65.56 295 VAL A C 1
ATOM 2385 O O . VAL A 1 295 ? 25.960 18.564 -59.104 1.00 65.56 295 VAL A O 1
ATOM 2388 N N . HIS A 1 296 ? 25.455 20.412 -57.962 1.00 73.12 296 HIS A N 1
ATOM 2389 C CA . HIS A 1 296 ? 26.830 20.673 -57.505 1.00 73.12 296 HIS A CA 1
ATOM 2390 C C . HIS A 1 296 ? 27.240 19.730 -56.353 1.00 73.12 296 HIS A C 1
ATOM 2392 O O . HIS A 1 296 ? 26.457 19.499 -55.428 1.00 73.12 296 HIS A O 1
ATOM 2398 N N . TRP A 1 297 ? 28.493 19.256 -56.321 1.00 73.94 297 TRP A N 1
ATOM 2399 C CA . TRP A 1 297 ? 28.976 18.269 -55.333 1.00 73.94 297 TRP A CA 1
ATOM 2400 C C . TRP A 1 297 ? 28.823 18.681 -53.872 1.00 73.94 297 TRP A C 1
ATOM 2402 O O . TRP A 1 297 ? 28.505 17.845 -53.031 1.00 73.94 297 TRP A O 1
ATOM 2412 N N . ARG A 1 298 ? 28.992 19.977 -53.572 1.00 77.88 298 ARG A N 1
ATOM 2413 C CA . ARG A 1 298 ? 28.774 20.534 -52.222 1.00 77.88 298 ARG A CA 1
ATOM 2414 C C . ARG A 1 298 ? 27.383 20.214 -51.667 1.00 77.88 298 ARG A C 1
ATOM 2416 O O . ARG A 1 298 ? 27.234 20.139 -50.457 1.00 77.88 298 ARG A O 1
ATOM 2423 N N . LYS A 1 299 ? 26.381 20.039 -52.535 1.00 76.12 299 LYS A N 1
ATOM 2424 C CA . LYS A 1 299 ? 25.017 19.640 -52.162 1.00 76.12 299 LYS A CA 1
ATOM 2425 C C . LYS A 1 299 ? 24.802 18.139 -52.367 1.00 76.12 299 LYS A C 1
ATOM 2427 O O . LYS A 1 299 ? 24.274 17.474 -51.482 1.00 76.12 299 LYS A O 1
ATOM 2432 N N . ALA A 1 300 ? 25.289 17.593 -53.483 1.00 75.94 300 ALA A N 1
ATOM 2433 C CA . ALA A 1 300 ? 25.096 16.189 -53.834 1.00 75.94 300 ALA A CA 1
ATOM 2434 C C . ALA A 1 300 ? 25.745 15.211 -52.837 1.00 75.94 300 ALA A C 1
ATOM 2436 O O . ALA A 1 300 ? 25.098 14.247 -52.438 1.00 75.94 300 ALA A O 1
ATOM 2437 N N . LEU A 1 301 ? 26.988 15.454 -52.396 1.00 77.50 301 LEU A N 1
ATOM 2438 C CA . LEU A 1 301 ? 27.692 14.530 -51.496 1.00 77.50 301 LEU A CA 1
ATOM 2439 C C . LEU A 1 301 ? 27.049 14.461 -50.098 1.00 77.50 301 LEU A C 1
ATOM 2441 O O . LEU A 1 301 ? 26.789 13.346 -49.642 1.00 77.50 301 LEU A O 1
ATOM 2445 N N . PRO A 1 302 ? 26.694 15.582 -49.429 1.00 81.75 302 PRO A N 1
ATOM 2446 C CA . PRO A 1 302 ? 25.924 15.516 -48.186 1.00 81.75 302 PRO A CA 1
ATOM 2447 C C . PRO A 1 302 ? 24.560 14.833 -48.345 1.00 81.75 302 PRO A C 1
ATOM 2449 O O . PRO A 1 302 ? 24.154 14.080 -47.464 1.00 81.75 302 PRO A O 1
ATOM 2452 N N . TRP A 1 303 ? 23.850 15.048 -49.458 1.00 80.19 303 TRP A N 1
ATOM 2453 C CA . TRP A 1 303 ? 22.566 14.380 -49.713 1.00 80.19 303 TRP A CA 1
ATOM 2454 C C . TRP A 1 303 ? 22.717 12.874 -49.946 1.00 80.19 303 TRP A C 1
ATOM 2456 O O . TRP A 1 303 ? 21.914 12.089 -49.435 1.00 80.19 303 TRP A O 1
ATOM 2466 N N . ALA A 1 304 ? 23.759 12.461 -50.667 1.00 77.38 304 ALA A N 1
ATOM 2467 C CA . ALA A 1 304 ? 24.081 11.056 -50.883 1.00 77.38 304 ALA A CA 1
ATOM 2468 C C . ALA A 1 304 ? 24.482 10.371 -49.569 1.00 77.38 304 ALA A C 1
ATOM 2470 O O . ALA A 1 304 ? 23.978 9.293 -49.258 1.00 77.38 304 ALA A O 1
ATOM 2471 N N . GLN A 1 305 ? 25.309 11.028 -48.751 1.00 81.31 305 GLN A N 1
ATOM 2472 C CA . GLN A 1 305 ? 25.685 10.532 -47.427 1.00 81.31 305 GLN A CA 1
ATOM 2473 C C . GLN A 1 305 ? 24.479 10.467 -46.475 1.00 81.31 305 GLN A C 1
ATOM 2475 O O . GLN A 1 305 ? 24.322 9.490 -45.746 1.00 81.31 305 GLN A O 1
ATOM 2480 N N . ASN A 1 306 ? 23.580 11.456 -46.507 1.00 83.44 306 ASN A N 1
ATOM 2481 C CA . ASN A 1 306 ? 22.334 11.426 -45.736 1.00 83.44 306 ASN A CA 1
ATOM 2482 C C . ASN A 1 306 ? 21.445 10.240 -46.144 1.00 83.44 306 ASN A C 1
ATOM 2484 O O . ASN A 1 306 ? 20.934 9.527 -45.281 1.00 83.44 306 ASN A O 1
ATOM 2488 N N . SER A 1 307 ? 21.301 9.997 -47.449 1.00 82.06 307 SER A N 1
ATOM 2489 C CA . SER A 1 307 ? 20.501 8.886 -47.978 1.00 82.06 307 SER A CA 1
ATOM 2490 C C . SER A 1 307 ? 21.104 7.527 -47.608 1.00 82.06 307 SER A C 1
ATOM 2492 O O . SER A 1 307 ? 20.375 6.606 -47.239 1.00 82.06 307 SER A O 1
ATOM 2494 N N . LEU A 1 308 ? 22.437 7.426 -47.611 1.00 80.56 308 LEU A N 1
ATOM 2495 C CA . LEU A 1 308 ? 23.165 6.250 -47.143 1.00 80.56 308 LEU A CA 1
ATOM 2496 C C . LEU A 1 308 ? 22.872 5.947 -45.665 1.00 80.56 308 LEU A C 1
ATOM 2498 O O . LEU A 1 308 ? 22.507 4.819 -45.341 1.00 80.56 308 LEU A O 1
ATOM 2502 N N . ILE A 1 309 ? 22.965 6.958 -44.794 1.00 85.06 309 ILE A N 1
ATOM 2503 C CA . ILE A 1 309 ? 22.667 6.822 -43.360 1.00 85.06 309 ILE A CA 1
ATOM 2504 C C . ILE A 1 309 ? 21.212 6.380 -43.150 1.00 85.06 309 ILE A C 1
ATOM 2506 O O . ILE A 1 309 ? 20.956 5.473 -42.364 1.00 85.06 309 ILE A O 1
ATOM 2510 N N . CYS A 1 310 ? 20.251 6.974 -43.867 1.00 86.19 310 CYS A N 1
ATOM 2511 C CA . CYS A 1 310 ? 18.837 6.591 -43.755 1.00 86.19 310 CYS A CA 1
ATOM 2512 C C . CYS A 1 310 ? 18.608 5.123 -44.138 1.00 86.19 310 CYS A C 1
ATOM 2514 O O . CYS A 1 310 ? 17.890 4.405 -43.440 1.00 86.19 310 CYS A O 1
ATOM 2516 N N . ARG A 1 311 ? 19.243 4.670 -45.226 1.00 82.50 311 ARG A N 1
ATOM 2517 C CA . ARG A 1 311 ? 19.167 3.284 -45.698 1.00 82.50 311 ARG A CA 1
ATOM 2518 C C . ARG A 1 311 ? 19.726 2.313 -44.668 1.00 82.50 311 ARG A C 1
ATOM 2520 O O . ARG A 1 311 ? 19.098 1.298 -44.391 1.00 82.50 311 ARG A O 1
ATOM 2527 N N . GLU A 1 312 ? 20.898 2.604 -44.115 1.00 84.75 312 GLU A N 1
ATOM 2528 C CA . GLU A 1 312 ? 21.523 1.718 -43.135 1.00 84.75 312 GLU A CA 1
ATOM 2529 C C . GLU A 1 312 ? 20.752 1.671 -41.815 1.00 84.75 312 GLU A C 1
ATOM 2531 O O . GLU A 1 312 ? 20.600 0.585 -41.261 1.00 84.75 312 GLU A O 1
ATOM 2536 N N . ILE A 1 313 ? 20.181 2.795 -41.364 1.00 88.69 313 ILE A N 1
ATOM 2537 C CA . ILE A 1 313 ? 19.271 2.819 -40.209 1.00 88.69 313 ILE A CA 1
ATOM 2538 C C . ILE A 1 313 ? 18.075 1.891 -40.454 1.00 88.69 313 ILE A C 1
ATOM 2540 O O . ILE A 1 313 ? 17.784 1.043 -39.613 1.00 88.69 313 ILE A O 1
ATOM 2544 N N . LEU A 1 314 ? 17.398 2.004 -41.603 1.00 87.62 314 LEU A N 1
ATOM 2545 C CA . LEU A 1 314 ? 16.250 1.148 -41.921 1.00 87.62 314 LEU A CA 1
ATOM 2546 C C . LEU A 1 314 ? 16.643 -0.324 -42.064 1.00 87.62 314 LEU A C 1
ATOM 2548 O O . LEU A 1 314 ? 15.993 -1.185 -41.476 1.00 87.62 314 LEU A O 1
ATOM 2552 N N . ALA A 1 315 ? 17.726 -0.622 -42.782 1.00 85.12 315 ALA A N 1
ATOM 2553 C CA . ALA A 1 315 ? 18.224 -1.986 -42.933 1.00 85.12 315 ALA A CA 1
ATOM 2554 C C . ALA A 1 315 ? 18.577 -2.609 -41.575 1.00 85.12 315 ALA A C 1
ATOM 2556 O O . ALA A 1 315 ? 18.286 -3.783 -41.330 1.00 85.12 315 ALA A O 1
ATOM 2557 N N . ARG A 1 316 ? 19.157 -1.814 -40.666 1.00 87.44 316 ARG A N 1
ATOM 2558 C CA . ARG A 1 316 ? 19.471 -2.252 -39.309 1.00 87.44 316 ARG A CA 1
ATOM 2559 C C . ARG A 1 316 ? 18.210 -2.511 -38.494 1.00 87.44 316 ARG A C 1
ATOM 2561 O O . ARG A 1 316 ? 18.110 -3.580 -37.901 1.00 87.44 316 ARG A O 1
ATOM 2568 N N . LEU A 1 317 ? 17.244 -1.592 -38.500 1.00 88.19 317 LEU A N 1
ATOM 2569 C CA . LEU A 1 317 ? 15.970 -1.765 -37.796 1.00 88.19 317 LEU A CA 1
ATOM 2570 C C . LEU A 1 317 ? 15.205 -2.995 -38.299 1.00 88.19 317 LEU A C 1
ATOM 2572 O O . LEU A 1 317 ? 14.703 -3.765 -37.486 1.00 88.19 317 LEU A O 1
ATOM 2576 N N . VAL A 1 318 ? 15.177 -3.235 -39.613 1.00 86.75 318 VAL A N 1
ATOM 2577 C CA . VAL A 1 318 ? 14.567 -4.438 -40.201 1.00 86.75 318 VAL A CA 1
ATOM 2578 C C . VAL A 1 318 ? 15.316 -5.695 -39.753 1.00 86.75 318 VAL A C 1
ATOM 2580 O O . VAL A 1 318 ? 14.692 -6.637 -39.269 1.00 86.75 318 VAL A O 1
ATOM 2583 N N . SER A 1 319 ? 16.650 -5.709 -39.822 1.00 85.69 319 SER A N 1
ATOM 2584 C CA . SER A 1 319 ? 17.447 -6.853 -39.361 1.00 85.69 319 SER A CA 1
ATOM 2585 C C . SER A 1 319 ? 17.248 -7.149 -37.871 1.00 85.69 319 SER A C 1
ATOM 2587 O O . SER A 1 319 ? 17.186 -8.316 -37.489 1.00 85.69 319 SER A O 1
ATOM 2589 N N . GLU A 1 320 ? 17.166 -6.120 -37.026 1.00 86.38 320 GLU A N 1
ATOM 2590 C CA . GLU A 1 320 ? 16.930 -6.287 -35.591 1.00 86.38 320 GLU A CA 1
ATOM 2591 C C . GLU A 1 320 ? 15.487 -6.708 -35.301 1.00 86.38 320 GLU A C 1
ATOM 2593 O O . GLU A 1 320 ? 15.275 -7.545 -34.425 1.00 86.38 320 GLU A O 1
ATOM 2598 N N . SER A 1 321 ? 14.507 -6.211 -36.060 1.00 84.56 321 SER A N 1
ATOM 2599 C CA . SER A 1 321 ? 13.096 -6.584 -35.901 1.00 84.56 321 SER A CA 1
ATOM 2600 C C . SER A 1 321 ? 12.864 -8.086 -36.082 1.00 84.56 321 SER A C 1
ATOM 2602 O O . SER A 1 321 ? 12.175 -8.692 -35.271 1.00 84.56 321 SER A O 1
ATOM 2604 N N . VAL A 1 322 ? 13.548 -8.720 -37.044 1.00 82.06 322 VAL A N 1
ATOM 2605 C CA . VAL A 1 322 ? 13.475 -10.177 -37.272 1.00 82.06 322 VAL A CA 1
ATOM 2606 C C . VAL A 1 322 ? 14.025 -10.973 -36.082 1.00 82.06 322 VAL A C 1
ATOM 2608 O O . VAL A 1 322 ? 13.597 -12.095 -35.829 1.00 82.06 322 VAL A O 1
ATOM 2611 N N . SER A 1 323 ? 14.976 -10.406 -35.333 1.00 80.94 323 SER A N 1
ATOM 2612 C CA . SER A 1 323 ? 15.574 -11.066 -34.165 1.00 80.94 323 SER A CA 1
ATOM 2613 C C . SER A 1 323 ? 14.701 -10.988 -32.904 1.00 80.94 323 SER A C 1
ATOM 2615 O O . SER A 1 323 ? 14.861 -11.801 -31.991 1.00 80.94 323 SER A O 1
ATOM 2617 N N . GLN A 1 324 ? 13.788 -10.014 -32.829 1.00 77.12 324 GLN A N 1
ATOM 2618 C CA . GLN A 1 324 ? 12.985 -9.728 -31.642 1.00 77.12 324 GLN A CA 1
ATOM 2619 C C . GLN A 1 324 ? 11.619 -10.414 -31.727 1.00 77.12 324 GLN A C 1
ATOM 2621 O O . GLN A 1 324 ? 10.765 -10.010 -32.505 1.00 77.12 324 GLN A O 1
ATOM 2626 N N . HIS A 1 325 ? 11.394 -11.418 -30.878 1.00 72.19 325 HIS A N 1
ATOM 2627 C CA . HIS A 1 325 ? 10.126 -12.157 -30.833 1.00 72.19 325 HIS A CA 1
ATOM 2628 C C . HIS A 1 325 ? 9.065 -11.468 -29.953 1.00 72.19 325 HIS A C 1
ATOM 2630 O O . HIS A 1 325 ? 7.874 -11.692 -30.140 1.00 72.19 325 HIS A O 1
ATOM 2636 N N . ASP A 1 326 ? 9.493 -10.609 -29.020 1.00 76.94 326 ASP A N 1
ATOM 2637 C CA . ASP A 1 326 ? 8.614 -9.945 -28.042 1.00 76.94 326 ASP A CA 1
ATOM 2638 C C . ASP A 1 326 ? 7.905 -8.697 -28.604 1.00 76.94 326 ASP A C 1
ATOM 2640 O O . ASP A 1 326 ? 7.005 -8.148 -27.970 1.00 76.94 326 ASP A O 1
ATOM 2644 N N . LEU A 1 327 ? 8.334 -8.211 -29.773 1.00 78.31 327 LEU A N 1
ATOM 2645 C CA . LEU A 1 327 ? 7.871 -6.966 -30.383 1.00 78.31 327 LEU A CA 1
ATOM 2646 C C . LEU A 1 327 ? 7.072 -7.265 -31.648 1.00 78.31 327 LEU A C 1
ATOM 2648 O O . LEU A 1 327 ? 7.575 -7.889 -32.579 1.00 78.31 327 LEU A O 1
ATOM 2652 N N . ILE A 1 328 ? 5.842 -6.756 -31.711 1.00 80.44 328 ILE A N 1
ATOM 2653 C CA . ILE A 1 328 ? 5.048 -6.797 -32.940 1.00 80.44 328 ILE A CA 1
ATOM 2654 C C . ILE A 1 328 ? 5.618 -5.743 -33.887 1.00 80.44 328 ILE A C 1
ATOM 2656 O O . ILE A 1 328 ? 5.578 -4.542 -33.601 1.00 80.44 328 ILE A O 1
ATOM 2660 N N . THR A 1 329 ? 6.179 -6.209 -34.999 1.00 83.94 329 THR A N 1
ATOM 2661 C CA . THR A 1 329 ? 6.775 -5.362 -36.030 1.00 83.94 329 THR A CA 1
ATOM 2662 C C . THR A 1 329 ? 6.155 -5.682 -37.382 1.00 83.94 329 THR A C 1
ATOM 2664 O O . THR A 1 329 ? 5.958 -6.846 -37.731 1.00 83.94 329 THR A O 1
ATOM 2667 N N . LEU A 1 330 ? 5.823 -4.643 -38.143 1.00 83.12 330 LEU A N 1
ATOM 2668 C CA . LEU A 1 330 ? 5.373 -4.759 -39.525 1.00 83.12 330 LEU A CA 1
ATOM 2669 C C . LEU A 1 330 ? 6.423 -4.094 -40.404 1.00 83.12 330 LEU A C 1
ATOM 2671 O O . LEU A 1 330 ? 6.786 -2.936 -40.192 1.00 83.12 330 LEU A O 1
ATOM 2675 N N . THR A 1 331 ? 6.938 -4.839 -41.374 1.00 79.88 331 THR A N 1
ATOM 2676 C CA . THR A 1 331 ? 7.966 -4.351 -42.293 1.00 79.88 331 THR A CA 1
ATOM 2677 C C . THR A 1 331 ? 7.372 -4.218 -43.688 1.00 79.88 331 THR A C 1
ATOM 2679 O O . THR A 1 331 ? 6.797 -5.160 -44.230 1.00 79.88 331 THR A O 1
ATOM 2682 N N . ALA A 1 332 ? 7.498 -3.026 -44.259 1.00 76.19 332 ALA A N 1
ATOM 2683 C CA . ALA A 1 332 ? 7.241 -2.730 -45.661 1.00 76.19 332 ALA A CA 1
ATOM 2684 C C . ALA A 1 332 ? 8.561 -2.308 -46.329 1.00 76.19 332 ALA A C 1
ATOM 2686 O O . ALA A 1 332 ? 9.565 -2.080 -45.657 1.00 76.19 332 ALA A O 1
ATOM 2687 N N . GLU A 1 333 ? 8.580 -2.187 -47.657 1.00 72.06 333 GLU A N 1
ATOM 2688 C CA . GLU A 1 333 ? 9.821 -1.932 -48.409 1.00 72.06 333 GLU A CA 1
ATOM 2689 C C . GLU A 1 333 ? 10.531 -0.627 -47.989 1.00 72.06 333 GLU A C 1
ATOM 2691 O O . GLU A 1 333 ? 11.754 -0.598 -47.866 1.00 72.06 333 GLU A O 1
ATOM 2696 N N . ASN A 1 334 ? 9.762 0.432 -47.705 1.00 80.56 334 ASN A N 1
ATOM 2697 C CA . ASN A 1 334 ? 10.281 1.766 -47.360 1.00 80.56 334 ASN A CA 1
ATOM 2698 C C . ASN A 1 334 ? 9.905 2.229 -45.940 1.00 80.56 334 ASN A C 1
ATOM 2700 O O . ASN A 1 334 ? 10.211 3.362 -45.562 1.00 80.56 334 ASN A O 1
ATOM 2704 N N . SER A 1 335 ? 9.211 1.397 -45.157 1.00 85.81 335 SER A N 1
ATOM 2705 C CA . SER A 1 335 ? 8.800 1.761 -43.800 1.00 85.81 335 SER A CA 1
ATOM 2706 C C . SER A 1 335 ? 8.778 0.571 -42.849 1.00 85.81 335 SER A C 1
ATOM 2708 O O . SER A 1 335 ? 8.556 -0.569 -43.250 1.00 85.81 335 SER A O 1
ATOM 2710 N N . ILE A 1 336 ? 9.012 0.851 -41.572 1.00 88.25 336 ILE A N 1
ATOM 2711 C CA . ILE A 1 336 ? 8.881 -0.109 -40.482 1.00 88.25 336 ILE A CA 1
ATOM 2712 C C . ILE A 1 336 ? 7.936 0.462 -39.431 1.00 88.25 336 ILE A C 1
ATOM 2714 O O . ILE A 1 336 ? 8.045 1.627 -39.049 1.00 88.25 336 ILE A O 1
ATOM 2718 N N . VAL A 1 337 ? 7.005 -0.366 -38.974 1.00 88.25 337 VAL A N 1
ATOM 2719 C CA . VAL A 1 337 ? 6.032 -0.024 -37.939 1.00 88.25 337 VAL A CA 1
ATOM 2720 C C . VAL A 1 337 ? 6.304 -0.892 -36.727 1.00 88.25 337 VAL A C 1
ATOM 2722 O O . VAL A 1 337 ? 6.384 -2.117 -36.833 1.00 88.25 337 VAL A O 1
ATOM 2725 N N . LEU A 1 338 ? 6.459 -0.252 -35.578 1.00 89.12 338 LEU A N 1
ATOM 2726 C CA . LEU A 1 338 ? 6.737 -0.892 -34.302 1.00 89.12 338 LEU A CA 1
ATOM 2727 C C . LEU A 1 338 ? 5.570 -0.631 -33.356 1.00 89.12 338 LEU A C 1
ATOM 2729 O O . LEU A 1 338 ? 5.134 0.510 -33.207 1.00 89.12 338 LEU A O 1
ATOM 2733 N N . SER A 1 339 ? 5.085 -1.672 -32.687 1.00 88.31 339 SER A N 1
ATOM 2734 C CA . SER A 1 339 ? 4.118 -1.498 -31.603 1.00 88.31 339 SER A CA 1
ATOM 2735 C C . SER A 1 339 ? 4.786 -0.834 -30.394 1.00 88.31 339 SER A C 1
ATOM 2737 O O . SER A 1 339 ? 5.815 -1.314 -29.916 1.00 88.31 339 SER A O 1
ATOM 2739 N N . LEU A 1 340 ? 4.187 0.244 -29.876 1.00 86.06 340 LEU A N 1
ATOM 2740 C CA . LEU A 1 340 ? 4.553 0.860 -28.596 1.00 86.06 340 LEU A CA 1
ATOM 2741 C C . LEU A 1 340 ? 3.619 0.352 -27.481 1.00 86.06 340 LEU A C 1
ATOM 2743 O O . LEU A 1 340 ? 3.667 -0.820 -27.111 1.00 86.06 340 LEU A O 1
ATOM 2747 N N . PHE A 1 341 ? 2.778 1.229 -26.927 1.00 84.50 341 PHE A N 1
ATOM 2748 C CA . PHE A 1 341 ? 1.827 0.963 -25.845 1.00 84.50 341 PHE A CA 1
ATOM 2749 C C . PHE A 1 341 ? 0.542 1.784 -26.049 1.00 84.50 341 PHE A C 1
ATOM 2751 O O . PHE A 1 341 ? 0.535 2.713 -26.851 1.00 84.50 341 PHE A O 1
ATOM 2758 N N . ASP A 1 342 ? -0.539 1.455 -25.332 1.00 82.06 342 ASP A N 1
ATOM 2759 C CA . ASP A 1 342 ? -1.860 2.110 -25.436 1.00 82.06 342 ASP A CA 1
ATOM 2760 C C . ASP A 1 342 ? -2.375 2.229 -26.882 1.00 82.06 342 ASP A C 1
ATOM 2762 O O . ASP A 1 342 ? -2.863 3.283 -27.294 1.00 82.06 342 ASP A O 1
ATOM 2766 N N . SER A 1 343 ? -2.206 1.161 -27.670 1.00 84.50 343 SER A N 1
ATOM 2767 C CA . SER A 1 343 ? -2.552 1.125 -29.099 1.00 84.50 343 SER A CA 1
ATOM 2768 C C . SER A 1 343 ? -1.871 2.222 -29.935 1.00 84.50 343 SER A C 1
ATOM 2770 O O . SER A 1 343 ? -2.430 2.698 -30.920 1.00 84.50 343 SER A O 1
ATOM 2772 N N . LEU A 1 344 ? -0.666 2.655 -29.542 1.00 88.75 344 LEU A N 1
ATOM 2773 C CA . LEU A 1 344 ? 0.181 3.527 -30.352 1.00 88.75 344 LEU A CA 1
ATOM 2774 C C . LEU A 1 344 ? 1.174 2.722 -31.188 1.00 88.75 344 LEU A C 1
ATOM 2776 O O . LEU A 1 344 ? 1.837 1.802 -30.700 1.00 88.75 344 LEU A O 1
ATOM 2780 N N . LEU A 1 345 ? 1.323 3.148 -32.435 1.00 88.88 345 LEU A N 1
ATOM 2781 C CA . LEU A 1 345 ? 2.258 2.622 -33.411 1.00 88.88 345 LEU A CA 1
ATOM 2782 C C . LEU A 1 345 ? 3.333 3.670 -33.702 1.00 88.88 345 LEU A C 1
ATOM 2784 O O . LEU A 1 345 ? 3.052 4.853 -33.902 1.00 88.88 345 LEU A O 1
ATOM 2788 N N . LEU A 1 346 ? 4.582 3.222 -33.731 1.00 90.44 346 LEU A N 1
ATOM 2789 C CA . LEU A 1 346 ? 5.738 4.009 -34.131 1.00 90.44 346 LEU A CA 1
ATOM 2790 C C . LEU A 1 346 ? 6.099 3.646 -35.566 1.00 90.44 346 LEU A C 1
ATOM 2792 O O . LEU A 1 346 ? 6.620 2.560 -35.820 1.00 90.44 346 LEU A O 1
ATOM 2796 N N . LYS A 1 347 ? 5.837 4.556 -36.499 1.00 88.38 347 LYS A N 1
ATOM 2797 C CA . LYS A 1 347 ? 6.136 4.372 -37.920 1.00 88.38 347 LYS A CA 1
ATOM 2798 C C . LYS A 1 347 ? 7.410 5.127 -38.277 1.00 88.38 347 LYS A C 1
ATOM 2800 O O . LYS A 1 347 ? 7.493 6.337 -38.088 1.00 88.38 347 LYS A O 1
ATOM 2805 N N . VAL A 1 348 ? 8.394 4.425 -38.824 1.00 90.12 348 VAL A N 1
ATOM 2806 C CA . VAL A 1 348 ? 9.604 5.014 -39.405 1.00 90.12 348 VAL A CA 1
ATOM 2807 C C . VAL A 1 348 ? 9.532 4.823 -40.914 1.00 90.12 348 VAL A C 1
ATOM 2809 O O . VAL A 1 348 ? 9.509 3.693 -41.392 1.00 90.12 348 VAL A O 1
ATOM 2812 N N . GLU A 1 349 ? 9.487 5.918 -41.666 1.00 87.06 349 GLU A N 1
ATOM 2813 C CA . GLU A 1 349 ? 9.298 5.924 -43.118 1.00 87.06 349 GLU A CA 1
ATOM 2814 C C . GLU A 1 349 ? 10.435 6.687 -43.807 1.00 87.06 349 GLU A C 1
ATOM 2816 O O . GLU A 1 349 ? 10.781 7.803 -43.413 1.00 87.06 349 GLU A O 1
ATOM 2821 N N . ALA A 1 350 ? 11.015 6.098 -44.855 1.00 85.38 350 ALA A N 1
ATOM 2822 C CA . ALA A 1 350 ? 11.886 6.818 -45.779 1.00 85.38 350 ALA A CA 1
ATOM 2823 C C . ALA A 1 350 ? 11.043 7.455 -46.889 1.00 85.38 350 ALA A C 1
ATOM 2825 O O . ALA A 1 350 ? 10.479 6.750 -47.728 1.00 85.38 350 ALA A O 1
ATOM 2826 N N . ARG A 1 351 ? 10.986 8.793 -46.920 1.00 81.81 351 ARG A N 1
ATOM 2827 C CA . ARG A 1 351 ? 10.396 9.544 -48.036 1.00 81.81 351 ARG A CA 1
ATOM 2828 C C . ARG A 1 351 ? 11.475 9.964 -49.028 1.00 81.81 351 ARG A C 1
ATOM 2830 O O . ARG A 1 351 ? 12.567 10.390 -48.643 1.00 81.81 351 ARG A O 1
ATOM 2837 N N . PHE A 1 352 ? 11.129 9.882 -50.309 1.00 79.81 352 PHE A N 1
ATOM 2838 C CA . PHE A 1 352 ? 11.990 10.270 -51.420 1.00 79.81 352 PHE A CA 1
ATOM 2839 C C . PHE A 1 352 ? 11.548 11.618 -51.992 1.00 79.81 352 PHE A C 1
ATOM 2841 O O . PHE A 1 352 ? 10.373 11.822 -52.291 1.00 79.81 352 PHE A O 1
ATOM 2848 N N . HIS A 1 353 ? 12.502 12.525 -52.167 1.00 75.69 353 HIS A N 1
ATOM 2849 C CA . HIS A 1 353 ? 12.318 13.862 -52.716 1.00 75.69 353 HIS A CA 1
ATOM 2850 C C . HIS A 1 353 ? 13.184 14.051 -53.977 1.00 75.69 353 HIS A C 1
ATOM 2852 O O . HIS A 1 353 ? 14.294 13.506 -54.044 1.00 75.69 353 HIS A O 1
ATOM 2858 N N . PRO A 1 354 ? 12.720 14.831 -54.972 1.00 73.44 354 PRO A N 1
ATOM 2859 C CA . PRO A 1 354 ? 13.549 15.237 -56.107 1.00 73.44 354 PRO A CA 1
ATOM 2860 C C . PRO A 1 354 ? 14.699 16.166 -55.665 1.00 73.44 354 PRO A C 1
ATOM 2862 O O . PRO A 1 354 ? 14.664 16.745 -54.577 1.00 73.44 354 PRO A O 1
ATOM 2865 N N . PHE A 1 355 ? 15.730 16.320 -56.506 1.00 70.31 355 PHE A N 1
ATOM 2866 C CA . PHE A 1 355 ? 16.923 17.145 -56.237 1.00 70.31 355 PHE A CA 1
ATOM 2867 C C . PHE A 1 355 ? 16.693 18.663 -56.413 1.00 70.31 355 PHE A C 1
ATOM 2869 O O . PHE A 1 355 ? 17.556 19.378 -56.918 1.00 70.31 355 PHE A O 1
ATOM 2876 N N . GLU A 1 356 ? 15.542 19.175 -55.980 1.00 67.31 356 GLU A N 1
ATOM 2877 C CA . GLU A 1 356 ? 15.199 20.601 -56.041 1.00 67.31 356 GLU A CA 1
ATOM 2878 C C . GLU A 1 356 ? 15.363 21.287 -54.672 1.00 67.31 356 GLU A C 1
ATOM 2880 O O . GLU A 1 356 ? 15.111 20.693 -53.620 1.00 67.31 356 GLU A O 1
ATOM 2885 N N . GLU A 1 357 ? 15.739 22.574 -54.666 1.00 55.75 357 GLU A N 1
ATOM 2886 C CA . GLU A 1 357 ? 15.674 23.443 -53.477 1.00 55.75 357 GLU A CA 1
ATOM 2887 C C . GLU A 1 357 ? 14.224 23.863 -53.194 1.00 55.75 357 GLU A C 1
ATOM 2889 O O . GLU A 1 357 ? 13.861 25.038 -53.213 1.00 55.75 357 GLU A O 1
ATOM 2894 N N . SER A 1 358 ? 13.355 22.896 -52.914 1.00 48.53 358 SER A N 1
ATOM 2895 C CA . SER A 1 358 ? 12.067 23.210 -52.307 1.00 48.53 358 SER A CA 1
ATOM 2896 C C . SER A 1 358 ? 12.335 23.808 -50.918 1.00 48.53 358 SER A C 1
ATOM 2898 O O . SER A 1 358 ? 13.042 23.218 -50.093 1.00 48.53 358 SER A O 1
ATOM 2900 N N . ARG A 1 359 ? 11.769 24.999 -50.648 1.00 47.41 359 ARG A N 1
ATOM 2901 C CA . ARG A 1 359 ? 11.562 25.482 -49.273 1.00 47.41 359 ARG A CA 1
ATOM 2902 C C . ARG A 1 359 ? 10.885 24.337 -48.542 1.00 47.41 359 ARG A C 1
ATOM 2904 O O . ARG A 1 359 ? 9.782 23.966 -48.929 1.00 47.41 359 ARG A O 1
ATOM 2911 N N . THR A 1 360 ? 11.575 23.770 -47.560 1.00 48.78 360 THR A N 1
ATOM 2912 C CA . THR A 1 360 ? 11.108 22.668 -46.722 1.00 48.78 360 THR A CA 1
ATOM 2913 C C . THR A 1 360 ? 9.655 22.908 -46.330 1.00 48.78 360 THR A C 1
ATOM 2915 O O . THR A 1 360 ? 9.377 23.712 -45.440 1.00 48.78 360 THR A O 1
ATOM 2918 N N . THR A 1 361 ? 8.719 22.256 -47.017 1.00 48.50 361 THR A N 1
ATOM 2919 C CA . THR A 1 361 ? 7.354 22.129 -46.524 1.00 48.50 361 THR A CA 1
ATOM 2920 C C . THR A 1 361 ? 7.479 21.416 -45.190 1.00 48.50 361 THR A C 1
ATOM 2922 O O . THR A 1 361 ? 8.157 20.389 -45.124 1.00 48.50 361 THR A O 1
ATOM 2925 N N . HIS A 1 362 ? 6.939 22.030 -44.136 1.00 50.28 362 HIS A N 1
ATOM 2926 C CA . HIS A 1 362 ? 6.943 21.533 -42.762 1.00 50.28 362 HIS A CA 1
ATOM 2927 C C . HIS A 1 362 ? 6.909 20.001 -42.734 1.00 50.28 362 HIS A C 1
ATOM 2929 O O . HIS A 1 362 ? 5.997 19.390 -43.279 1.00 50.28 362 HIS A O 1
ATOM 2935 N N . SER A 1 363 ? 7.954 19.380 -42.184 1.00 56.06 363 SER A N 1
ATOM 2936 C CA . SER A 1 363 ? 8.020 17.927 -42.086 1.00 56.06 363 SER A CA 1
ATOM 2937 C C . SER A 1 363 ? 6.868 17.449 -41.204 1.00 56.06 363 SER A C 1
ATOM 2939 O O . SER A 1 363 ? 6.853 17.779 -40.022 1.00 56.06 363 SER A O 1
ATOM 2941 N N . ASP A 1 364 ? 5.938 16.669 -41.753 1.00 65.25 364 ASP A N 1
ATOM 2942 C CA . ASP A 1 364 ? 4.786 16.133 -41.007 1.00 65.25 364 ASP A CA 1
ATOM 2943 C C . ASP A 1 364 ? 5.191 15.236 -39.813 1.00 65.25 364 ASP A C 1
ATOM 2945 O O . ASP A 1 364 ? 4.374 14.949 -38.944 1.00 65.25 364 ASP A O 1
ATOM 2949 N N . GLY A 1 365 ? 6.435 14.738 -39.782 1.00 75.06 365 GLY A N 1
ATOM 2950 C CA . GLY A 1 365 ? 6.946 13.845 -38.734 1.00 75.06 365 GLY A CA 1
ATOM 2951 C C . GLY A 1 365 ? 7.532 14.572 -37.521 1.00 75.06 365 GLY A C 1
ATOM 2952 O O . GLY A 1 365 ? 7.874 15.751 -37.587 1.00 75.06 365 GLY A O 1
ATOM 2953 N N . VAL A 1 366 ? 7.718 13.840 -36.417 1.00 84.69 366 VAL A N 1
ATOM 2954 C CA . VAL A 1 366 ? 8.268 14.359 -35.152 1.00 84.69 366 VAL A CA 1
ATOM 2955 C C . VAL A 1 366 ? 9.780 14.622 -35.295 1.00 84.69 366 VAL A C 1
ATOM 2957 O O . VAL A 1 366 ? 10.562 13.664 -35.305 1.00 84.69 366 VAL A O 1
ATOM 2960 N N . PRO A 1 367 ? 10.252 15.889 -35.330 1.00 84.94 367 PRO A N 1
ATOM 2961 C CA . PRO A 1 367 ? 11.658 16.192 -35.632 1.00 84.94 367 PRO A CA 1
ATOM 2962 C C . PRO A 1 367 ? 12.635 15.647 -34.584 1.00 84.94 367 PRO A C 1
ATOM 2964 O O . PRO A 1 367 ? 13.729 15.193 -34.919 1.00 84.94 367 PRO A O 1
ATOM 2967 N N . TYR A 1 368 ? 12.217 15.654 -33.313 1.00 84.75 368 TYR A N 1
ATOM 2968 C CA . TYR A 1 368 ? 13.013 15.153 -32.195 1.00 84.75 368 TYR A CA 1
ATOM 2969 C C . TYR A 1 368 ? 13.356 13.668 -32.351 1.00 84.75 368 TYR A C 1
ATOM 2971 O O . TYR A 1 368 ? 14.515 13.288 -32.200 1.00 84.75 368 TYR A O 1
ATOM 2979 N N . LEU A 1 369 ? 12.374 12.832 -32.703 1.00 87.06 369 LEU A N 1
ATOM 2980 C CA . LEU A 1 369 ? 12.590 11.393 -32.846 1.00 87.06 369 LEU A CA 1
ATOM 2981 C C . LEU A 1 369 ? 13.445 11.065 -34.069 1.00 87.06 369 LEU A C 1
ATOM 2983 O O . LEU A 1 369 ? 14.335 10.221 -33.971 1.00 87.06 369 LEU A O 1
ATOM 2987 N N . SER A 1 370 ? 13.256 11.779 -35.182 1.00 87.06 370 SER A N 1
ATOM 2988 C CA . SER A 1 370 ? 14.110 11.638 -36.368 1.00 87.06 370 SER A CA 1
ATOM 2989 C C . SER A 1 370 ? 15.571 11.989 -36.068 1.00 87.06 370 SER A C 1
ATOM 2991 O O . SER A 1 370 ? 16.488 11.292 -36.509 1.00 87.06 370 SER A O 1
ATOM 2993 N N . GLN A 1 371 ? 15.812 13.051 -35.291 1.00 83.88 371 GLN A N 1
ATOM 2994 C CA . GLN A 1 371 ? 17.157 13.423 -34.853 1.00 83.88 371 GLN A CA 1
ATOM 2995 C C . GLN A 1 371 ? 17.729 12.407 -33.854 1.00 83.88 371 GLN A C 1
ATOM 2997 O O . GLN A 1 371 ? 18.886 12.008 -33.988 1.00 83.88 371 GLN A O 1
ATOM 3002 N N . CYS A 1 372 ? 16.923 11.963 -32.888 1.00 83.19 372 CYS A N 1
ATOM 3003 C CA . CYS A 1 372 ? 17.321 11.000 -31.865 1.00 83.19 372 CYS A CA 1
ATOM 3004 C C . CYS A 1 372 ? 17.740 9.662 -32.486 1.00 83.19 372 CYS A C 1
ATOM 3006 O O . CYS A 1 372 ? 18.812 9.156 -32.168 1.00 83.19 372 CYS A O 1
ATOM 3008 N N . LEU A 1 373 ? 16.969 9.135 -33.441 1.00 87.06 373 LEU A N 1
ATOM 3009 C CA . LEU A 1 373 ? 17.287 7.888 -34.142 1.00 87.06 373 LEU A CA 1
ATOM 3010 C C . LEU A 1 373 ? 18.642 7.958 -34.858 1.00 87.06 373 LEU A C 1
ATOM 3012 O O . LEU A 1 373 ? 19.472 7.058 -34.733 1.00 87.06 373 LEU A O 1
ATOM 3016 N N . ARG A 1 374 ? 18.901 9.069 -35.558 1.00 85.06 374 ARG A N 1
ATOM 3017 C CA . ARG A 1 374 ? 20.190 9.314 -36.221 1.00 85.06 374 ARG A CA 1
ATOM 3018 C C . ARG A 1 374 ? 21.331 9.425 -35.219 1.00 85.06 374 ARG A C 1
ATOM 3020 O O . ARG A 1 374 ? 22.414 8.909 -35.471 1.00 85.06 374 ARG A O 1
ATOM 3027 N N . GLN A 1 375 ? 21.104 10.094 -34.092 1.00 79.56 375 GLN A N 1
ATOM 3028 C CA . GLN A 1 375 ? 22.109 10.237 -33.043 1.00 79.56 375 GLN A CA 1
ATOM 3029 C C . GLN A 1 375 ? 22.434 8.898 -32.378 1.00 79.56 375 GLN A C 1
ATOM 3031 O O . GLN A 1 375 ? 23.612 8.614 -32.193 1.00 79.56 375 GLN A O 1
ATOM 3036 N N . LEU A 1 376 ? 21.428 8.073 -32.073 1.00 80.06 376 LEU A N 1
ATOM 3037 C CA . LEU A 1 376 ? 21.620 6.734 -31.508 1.00 80.06 376 LEU A CA 1
ATOM 3038 C C . LEU A 1 376 ? 22.448 5.852 -32.449 1.00 80.06 376 LEU A C 1
ATOM 3040 O O . LEU A 1 376 ? 23.414 5.235 -32.010 1.00 80.06 376 LEU A O 1
ATOM 3044 N N . PHE A 1 377 ? 22.129 5.870 -33.745 1.00 83.12 377 PHE A N 1
ATOM 3045 C CA . PHE A 1 377 ? 22.874 5.124 -34.759 1.00 83.12 377 PHE A CA 1
ATOM 3046 C C . PHE A 1 377 ? 24.320 5.622 -34.923 1.00 83.12 377 PHE A C 1
ATOM 3048 O O . PHE A 1 377 ? 25.270 4.845 -34.907 1.00 83.12 377 PHE A O 1
ATOM 3055 N N . LEU A 1 378 ? 24.525 6.938 -35.036 1.00 77.94 378 LEU A N 1
ATOM 3056 C CA . LEU A 1 378 ? 25.867 7.506 -35.205 1.00 77.94 378 LEU A CA 1
ATOM 3057 C C . LEU A 1 378 ? 26.736 7.370 -33.947 1.00 77.94 378 LEU A C 1
ATOM 3059 O O . LEU A 1 378 ? 27.962 7.305 -34.061 1.00 77.94 378 LEU A O 1
ATOM 3063 N N . ALA A 1 379 ? 26.126 7.331 -32.761 1.00 71.31 379 ALA A N 1
ATOM 3064 C CA . ALA A 1 379 ? 26.838 7.153 -31.503 1.00 71.31 379 ALA A CA 1
ATOM 3065 C C . ALA A 1 379 ? 27.504 5.770 -31.399 1.00 71.31 379 ALA A C 1
ATOM 3067 O O . ALA A 1 379 ? 28.606 5.692 -30.863 1.00 71.31 379 ALA A O 1
ATOM 3068 N N . GLU A 1 380 ? 26.922 4.720 -31.988 1.00 69.44 380 GLU A N 1
ATOM 3069 C CA . GLU A 1 380 ? 27.542 3.384 -32.074 1.00 69.44 380 GLU A CA 1
ATOM 3070 C C . GLU A 1 380 ? 28.849 3.409 -32.889 1.00 69.44 380 GLU A C 1
ATOM 3072 O O . GLU A 1 380 ? 29.824 2.719 -32.591 1.00 69.44 380 GLU A O 1
ATOM 3077 N N . HIS A 1 381 ? 28.910 4.273 -33.902 1.00 70.31 381 HIS A N 1
ATOM 3078 C CA . HIS A 1 381 ? 30.070 4.415 -34.781 1.00 70.31 381 HIS A CA 1
ATOM 3079 C C . HIS A 1 381 ? 31.109 5.446 -34.293 1.00 70.31 381 HIS A C 1
ATOM 3081 O O . HIS A 1 381 ? 32.148 5.643 -34.943 1.00 70.31 381 HIS A O 1
ATOM 3087 N N . ALA A 1 382 ? 30.877 6.090 -33.144 1.00 62.38 382 ALA A N 1
ATOM 3088 C CA . ALA A 1 382 ? 31.776 7.072 -32.545 1.00 62.38 382 ALA A CA 1
ATOM 3089 C C . ALA A 1 382 ? 32.630 6.452 -31.420 1.00 62.38 382 ALA A C 1
ATOM 3091 O O . ALA A 1 382 ? 32.117 6.009 -30.403 1.00 62.38 382 ALA A O 1
ATOM 3092 N N . LYS A 1 383 ? 33.971 6.500 -31.535 1.00 52.12 383 LYS A N 1
ATOM 3093 C CA . LYS A 1 383 ? 34.897 5.997 -30.485 1.00 52.12 383 LYS A CA 1
ATOM 3094 C C . LYS A 1 383 ? 34.863 6.776 -29.161 1.00 52.12 383 LYS A C 1
ATOM 3096 O O . LYS A 1 383 ? 35.422 6.306 -28.177 1.00 52.12 383 LYS A O 1
ATOM 3101 N N . LYS A 1 384 ? 34.301 7.989 -29.147 1.00 53.00 384 LYS A N 1
ATOM 3102 C CA . LYS A 1 384 ? 34.093 8.793 -27.935 1.00 53.00 384 LYS A CA 1
ATOM 3103 C C . LYS A 1 384 ? 32.602 9.112 -27.844 1.00 53.00 384 LYS A C 1
ATOM 3105 O O . LYS A 1 384 ? 32.108 9.738 -28.788 1.00 53.00 384 LYS A O 1
ATOM 3110 N N . PRO A 1 385 ? 31.902 8.738 -26.763 1.00 52.03 385 PRO A N 1
ATOM 3111 C CA . PRO A 1 385 ? 30.502 9.099 -26.601 1.00 52.03 385 PRO A CA 1
ATOM 3112 C C . PRO A 1 385 ? 30.397 10.628 -26.522 1.00 52.03 385 PRO A C 1
ATOM 3114 O O . PRO A 1 385 ? 30.877 11.264 -25.585 1.00 52.03 385 PRO A O 1
ATOM 3117 N N . LYS A 1 386 ? 29.828 11.254 -27.557 1.00 51.75 386 LYS A N 1
ATOM 3118 C CA . LYS A 1 386 ? 29.444 12.672 -27.508 1.00 51.75 386 LYS A CA 1
ATOM 3119 C C . LYS A 1 386 ? 28.079 12.763 -26.828 1.00 51.75 386 LYS A C 1
ATOM 3121 O O . LYS A 1 386 ? 27.200 11.960 -27.129 1.00 51.75 386 LYS A O 1
ATOM 3126 N N . ARG A 1 387 ? 27.887 13.741 -25.932 1.00 52.47 387 ARG A N 1
ATOM 3127 C CA . ARG A 1 387 ? 26.596 13.941 -25.250 1.00 52.47 387 ARG A CA 1
ATOM 3128 C C . ARG A 1 387 ? 25.488 14.196 -26.278 1.00 52.47 387 ARG A C 1
ATOM 3130 O O . ARG A 1 387 ? 25.637 15.051 -27.151 1.00 52.47 387 ARG A O 1
ATOM 3137 N N . VAL A 1 388 ? 24.387 13.458 -26.149 1.00 54.06 388 VAL A N 1
ATOM 3138 C CA . VAL A 1 388 ? 23.173 13.616 -26.962 1.00 54.06 388 VAL A CA 1
ATOM 3139 C C . VAL A 1 388 ? 22.517 14.960 -26.628 1.00 54.06 388 VAL A C 1
ATOM 3141 O O . VAL A 1 388 ? 22.436 15.344 -25.462 1.00 54.06 388 VAL A O 1
ATOM 3144 N N . GLN A 1 389 ? 22.055 15.694 -27.641 1.00 52.25 389 GLN A N 1
ATOM 3145 C CA . GLN A 1 389 ? 21.324 16.944 -27.431 1.00 52.25 389 GLN A CA 1
ATOM 3146 C C . GLN A 1 389 ? 19.902 16.624 -26.959 1.00 52.25 389 GLN A C 1
ATOM 3148 O O . GLN A 1 389 ? 19.139 15.989 -27.678 1.00 52.25 389 GLN A O 1
ATOM 3153 N N . HIS A 1 390 ? 19.544 17.050 -25.747 1.00 57.75 390 HIS A N 1
ATOM 3154 C CA . HIS A 1 390 ? 18.266 16.667 -25.138 1.00 57.75 390 HIS A CA 1
ATOM 3155 C C . HIS A 1 390 ? 17.078 17.561 -25.556 1.00 57.75 390 HIS A C 1
ATOM 3157 O O . HIS A 1 390 ? 15.955 17.076 -25.538 1.00 57.75 390 HIS A O 1
ATOM 3163 N N . PHE A 1 391 ? 17.310 18.814 -25.983 1.00 53.22 391 PHE A N 1
ATOM 3164 C CA . PHE A 1 391 ? 16.295 19.732 -26.538 1.00 53.22 391 PHE A CA 1
ATOM 3165 C C . PHE A 1 391 ? 16.917 20.746 -27.513 1.00 53.22 391 PHE A C 1
ATOM 3167 O O . PHE A 1 391 ? 18.098 21.074 -27.386 1.00 53.22 391 PHE A O 1
ATOM 3174 N N . VAL A 1 392 ? 16.105 21.302 -28.428 1.00 41.38 392 VAL A N 1
ATOM 3175 C CA . VAL A 1 392 ? 16.512 22.331 -29.418 1.00 41.38 392 VAL A CA 1
ATOM 3176 C C . VAL A 1 392 ? 17.133 23.571 -28.752 1.00 41.38 392 VAL A C 1
ATOM 3178 O O . VAL A 1 392 ? 17.988 24.227 -29.337 1.00 41.38 392 VAL A O 1
ATOM 3181 N N . THR A 1 393 ? 16.751 23.870 -27.508 1.00 37.91 393 THR A N 1
ATOM 3182 C CA . THR A 1 393 ? 17.191 25.052 -26.752 1.00 37.91 393 THR A CA 1
ATOM 3183 C C . THR A 1 393 ? 18.442 24.839 -25.893 1.00 37.91 393 THR A C 1
ATOM 3185 O O . THR A 1 393 ? 18.953 25.807 -25.333 1.00 37.91 393 THR A O 1
ATOM 3188 N N . LEU A 1 394 ? 18.955 23.608 -25.765 1.00 46.38 394 LEU A N 1
ATOM 3189 C CA . LEU A 1 394 ? 20.123 23.317 -24.923 1.00 46.38 394 LEU A CA 1
ATOM 3190 C C . LEU A 1 394 ? 21.428 23.282 -25.741 1.00 46.38 394 LEU A C 1
ATOM 3192 O O . LEU A 1 394 ? 21.451 22.684 -26.824 1.00 46.38 394 LEU A O 1
ATOM 3196 N N . PRO A 1 395 ? 22.531 23.864 -25.224 1.00 41.19 395 PRO A N 1
ATOM 3197 C CA . PRO A 1 395 ? 23.828 23.823 -25.886 1.00 41.19 395 PRO A CA 1
ATOM 3198 C C . PRO A 1 395 ? 24.424 22.409 -25.860 1.00 41.19 395 PRO A C 1
ATOM 3200 O O . PRO A 1 395 ? 24.276 21.661 -24.893 1.00 41.19 395 PRO A O 1
ATOM 3203 N N . LEU A 1 396 ? 25.132 22.051 -26.929 1.00 47.88 396 LEU A N 1
ATOM 3204 C CA . LEU A 1 396 ? 25.926 20.825 -27.010 1.00 47.88 396 LEU A CA 1
ATOM 3205 C C . LEU A 1 396 ? 27.135 20.947 -26.072 1.00 47.88 396 LEU A C 1
ATOM 3207 O O . LEU A 1 396 ? 27.923 21.881 -26.207 1.00 47.88 396 LEU A O 1
ATOM 3211 N N . VAL A 1 397 ? 27.304 20.008 -25.137 1.00 47.62 397 VAL A N 1
ATOM 3212 C CA . VAL A 1 397 ? 28.401 20.048 -24.154 1.00 47.62 397 VAL A CA 1
ATOM 3213 C C . VAL A 1 397 ? 29.290 18.807 -24.262 1.00 47.62 397 VAL A C 1
ATOM 3215 O O . VAL A 1 397 ? 28.796 17.696 -24.429 1.00 47.62 397 VAL A O 1
ATOM 3218 N N . SER A 1 398 ? 30.609 18.979 -24.142 1.00 46.94 398 SER A N 1
ATOM 3219 C CA . SER A 1 398 ? 31.635 17.947 -24.374 1.00 46.94 398 SER A CA 1
ATOM 3220 C C . SER A 1 398 ? 32.394 17.499 -23.109 1.00 46.94 398 SER A C 1
ATOM 3222 O O . SER A 1 398 ? 33.598 17.257 -23.175 1.00 46.94 398 SER A O 1
ATOM 3224 N N . HIS A 1 399 ? 31.748 17.450 -21.940 1.00 50.66 399 HIS A N 1
ATOM 3225 C CA . HIS A 1 399 ? 32.424 17.105 -20.674 1.00 50.66 399 HIS A CA 1
ATOM 3226 C C . HIS A 1 399 ? 32.703 15.596 -20.514 1.00 50.66 399 HIS A C 1
ATOM 3228 O O . HIS A 1 399 ? 31.988 14.780 -21.096 1.00 50.66 399 HIS A O 1
ATOM 3234 N N . SER A 1 400 ? 33.726 15.245 -19.715 1.00 53.47 400 SER A N 1
ATOM 3235 C CA . SER A 1 400 ? 34.145 13.859 -19.433 1.00 53.47 400 SER A CA 1
ATOM 3236 C C . SER A 1 400 ? 33.178 13.108 -18.506 1.00 53.47 400 SER A C 1
ATOM 3238 O O . SER A 1 400 ? 32.474 13.721 -17.704 1.00 53.47 400 SER A O 1
ATOM 3240 N N . GLU A 1 401 ? 33.181 11.775 -18.594 1.00 53.81 401 GLU A N 1
ATOM 3241 C CA . GLU A 1 401 ? 32.350 10.865 -17.781 1.00 53.81 401 GLU A CA 1
ATOM 3242 C C . GLU A 1 401 ? 32.708 10.895 -16.283 1.00 53.81 401 GLU A C 1
ATOM 3244 O O . GLU A 1 401 ? 31.856 10.700 -15.425 1.00 53.81 401 GLU A O 1
ATOM 3249 N N . GLU A 1 402 ? 33.953 11.213 -15.921 1.00 54.41 402 GLU A N 1
ATOM 3250 C CA . GLU A 1 402 ? 34.394 11.275 -14.516 1.00 54.41 402 GLU A CA 1
ATOM 3251 C C . GLU A 1 402 ? 33.726 12.410 -13.719 1.00 54.41 402 GLU A C 1
ATOM 3253 O O . GLU A 1 402 ? 33.596 12.334 -12.493 1.00 54.41 402 GLU A O 1
ATOM 3258 N N . LEU A 1 403 ? 33.281 13.464 -14.411 1.00 56.75 403 LEU A N 1
ATOM 3259 C CA . LEU A 1 403 ? 32.520 14.564 -13.816 1.00 56.75 403 LEU A CA 1
ATOM 3260 C C . LEU A 1 403 ? 31.062 14.177 -13.552 1.00 56.75 403 LEU A C 1
ATOM 3262 O O . LEU A 1 403 ? 30.415 14.798 -12.714 1.00 56.75 403 LEU A O 1
ATOM 3266 N N . ASP A 1 404 ? 30.561 13.138 -14.220 1.00 58.72 404 ASP A N 1
ATOM 3267 C CA . ASP A 1 404 ? 29.186 12.678 -14.072 1.00 58.72 404 ASP A CA 1
ATOM 3268 C C . ASP A 1 404 ? 28.967 11.901 -12.765 1.00 58.72 404 ASP A C 1
ATOM 3270 O O . ASP A 1 404 ? 27.842 11.826 -12.295 1.00 58.72 404 ASP A O 1
ATOM 3274 N N . MET A 1 405 ? 30.019 11.401 -12.111 1.00 58.50 405 MET A N 1
ATOM 3275 C CA . MET A 1 405 ? 29.929 10.735 -10.800 1.00 58.50 405 MET A CA 1
ATOM 3276 C C . MET A 1 405 ? 30.067 11.700 -9.609 1.00 58.50 405 MET A C 1
ATOM 3278 O O . MET A 1 405 ? 30.033 11.269 -8.455 1.00 58.50 405 MET A O 1
ATOM 3282 N N . ARG A 1 406 ? 30.271 13.003 -9.852 1.00 55.38 406 ARG A N 1
ATOM 3283 C CA . ARG A 1 406 ? 30.588 13.988 -8.805 1.00 55.38 406 ARG A CA 1
ATOM 3284 C C . ARG A 1 406 ? 29.580 15.136 -8.766 1.00 55.38 406 ARG A C 1
ATOM 3286 O O . ARG A 1 406 ? 29.177 15.677 -9.788 1.00 55.38 406 ARG A O 1
ATOM 3293 N N . GLY A 1 407 ? 29.243 15.567 -7.551 1.00 61.03 407 GLY A N 1
ATOM 3294 C CA . GLY A 1 407 ? 28.402 16.739 -7.301 1.00 61.03 407 GLY A CA 1
ATOM 3295 C C . GLY A 1 407 ? 26.900 16.437 -7.171 1.00 61.03 407 GLY A C 1
ATOM 3296 O O . GLY A 1 407 ? 26.471 15.292 -7.284 1.00 61.03 407 GLY A O 1
ATOM 3297 N N . PRO A 1 408 ? 26.076 17.468 -6.913 1.00 53.91 408 PRO A N 1
ATOM 3298 C CA . PRO A 1 408 ? 24.635 17.320 -6.675 1.00 53.91 408 PRO A CA 1
ATOM 3299 C C . PRO A 1 408 ? 23.833 16.896 -7.919 1.00 53.91 408 PRO A C 1
ATOM 3301 O O . PRO A 1 408 ? 22.665 16.541 -7.803 1.00 53.91 408 PRO A O 1
ATOM 3304 N N . THR A 1 409 ? 24.453 16.921 -9.102 1.00 58.31 409 THR A N 1
ATOM 3305 C CA . THR A 1 409 ? 23.892 16.449 -10.379 1.00 58.31 409 THR A CA 1
ATOM 3306 C C . THR A 1 409 ? 24.518 15.133 -10.841 1.00 58.31 409 THR A C 1
ATOM 3308 O O . THR A 1 409 ? 24.471 14.833 -12.035 1.00 58.31 409 THR A O 1
ATOM 3311 N N . ALA A 1 410 ? 25.135 14.376 -9.927 1.00 64.38 410 ALA A N 1
ATOM 3312 C CA . ALA A 1 410 ? 25.750 13.100 -10.257 1.00 64.38 410 ALA A CA 1
ATOM 3313 C C . ALA A 1 410 ? 24.727 12.128 -10.868 1.00 64.38 410 ALA A C 1
ATOM 3315 O O . ALA A 1 410 ? 23.565 12.050 -10.454 1.00 64.38 410 ALA A O 1
ATOM 3316 N N . LEU A 1 411 ? 25.175 11.398 -11.877 1.00 63.72 411 LEU A N 1
ATOM 3317 C CA . LEU A 1 411 ? 24.446 10.329 -12.520 1.00 63.72 411 LEU A CA 1
ATOM 3318 C C . LEU A 1 411 ? 24.705 9.019 -11.770 1.00 63.72 411 LEU A C 1
ATOM 3320 O O . LEU A 1 411 ? 25.809 8.746 -11.309 1.00 63.72 411 LEU A O 1
ATOM 3324 N N . SER A 1 412 ? 23.683 8.187 -11.684 1.00 66.25 412 SER A N 1
ATOM 3325 C CA . SER A 1 412 ? 23.783 6.784 -11.312 1.00 66.25 412 SER A CA 1
ATOM 3326 C C . SER A 1 412 ? 24.481 5.969 -12.404 1.00 66.25 412 SER A C 1
ATOM 3328 O O . SER A 1 412 ? 24.513 6.351 -13.576 1.00 66.25 412 SER A O 1
ATOM 3330 N N . ALA A 1 413 ? 24.997 4.802 -12.020 1.00 63.88 413 ALA A N 1
ATOM 3331 C CA . ALA A 1 413 ? 25.643 3.872 -12.942 1.00 63.88 413 ALA A CA 1
ATOM 3332 C C . ALA A 1 413 ? 24.715 3.447 -14.096 1.00 63.88 413 ALA A C 1
ATOM 3334 O O . ALA A 1 413 ? 25.157 3.371 -15.237 1.00 63.88 413 ALA A O 1
ATOM 3335 N N . GLU A 1 414 ? 23.420 3.252 -13.832 1.00 61.81 414 GLU A N 1
ATOM 3336 C CA . GLU A 1 414 ? 22.422 2.952 -14.868 1.00 61.81 414 GLU A CA 1
ATOM 3337 C C . GLU A 1 414 ? 22.274 4.097 -15.873 1.00 61.81 414 GLU A C 1
ATOM 3339 O O . GLU A 1 414 ? 22.178 3.862 -17.071 1.00 61.81 414 GLU A O 1
ATOM 3344 N N . GLU A 1 415 ? 22.308 5.347 -15.413 1.00 60.91 415 GLU A N 1
ATOM 3345 C CA . GLU A 1 415 ? 22.195 6.527 -16.275 1.00 60.91 415 GLU A CA 1
ATOM 3346 C C . GLU A 1 415 ? 23.458 6.778 -17.095 1.00 60.91 415 GLU A C 1
ATOM 3348 O O . GLU A 1 415 ? 23.380 7.357 -18.177 1.00 60.91 415 GLU A O 1
ATOM 3353 N N . ILE A 1 416 ? 24.614 6.359 -16.584 1.00 63.22 416 ILE A N 1
ATOM 3354 C CA . ILE A 1 416 ? 25.881 6.372 -17.316 1.00 63.22 416 ILE A CA 1
ATOM 3355 C C . ILE A 1 416 ? 25.866 5.270 -18.374 1.00 63.22 416 ILE A C 1
ATOM 3357 O O . ILE A 1 416 ? 26.140 5.551 -19.535 1.00 63.22 416 ILE A O 1
ATOM 3361 N N . ASN A 1 417 ? 25.440 4.057 -18.019 1.00 61.12 417 ASN A N 1
ATOM 3362 C CA . ASN A 1 417 ? 25.334 2.930 -18.949 1.00 61.12 417 ASN A CA 1
ATOM 3363 C C . ASN A 1 417 ? 24.277 3.171 -20.039 1.00 61.12 417 ASN A C 1
ATOM 3365 O O . ASN A 1 417 ? 24.508 2.877 -21.203 1.00 61.12 417 ASN A O 1
ATOM 3369 N N . ALA A 1 418 ? 23.156 3.804 -19.696 1.00 57.06 418 ALA A N 1
ATOM 3370 C CA . ALA A 1 418 ? 22.141 4.273 -20.639 1.00 57.06 418 ALA A CA 1
ATOM 3371 C C . ALA A 1 418 ? 22.667 5.298 -21.659 1.00 57.06 418 ALA A C 1
ATOM 3373 O O . ALA A 1 418 ? 22.127 5.432 -22.757 1.00 57.06 418 ALA A O 1
ATOM 3374 N N . ARG A 1 419 ? 23.691 6.068 -21.273 1.00 55.91 419 ARG A N 1
ATOM 3375 C CA . ARG A 1 419 ? 24.376 7.043 -22.135 1.00 55.91 419 ARG A CA 1
ATOM 3376 C C . ARG A 1 419 ? 25.541 6.424 -22.897 1.00 55.91 419 ARG A C 1
ATOM 3378 O O . ARG A 1 419 ? 25.885 6.927 -23.966 1.00 55.91 419 ARG A O 1
ATOM 3385 N N . ALA A 1 420 ? 26.159 5.384 -22.348 1.00 54.09 420 ALA A N 1
ATOM 3386 C CA . ALA A 1 420 ? 27.243 4.656 -22.974 1.00 54.09 420 ALA A CA 1
ATOM 3387 C C . ALA A 1 420 ? 26.675 3.837 -24.139 1.00 54.09 420 ALA A C 1
ATOM 3389 O O . ALA A 1 420 ? 26.121 2.758 -23.980 1.00 54.09 420 ALA A O 1
ATOM 3390 N N . VAL A 1 421 ? 26.810 4.368 -25.353 1.00 51.75 421 VAL A N 1
ATOM 3391 C CA . VAL A 1 421 ? 26.425 3.660 -26.588 1.00 51.75 421 VAL A CA 1
ATOM 3392 C C . VAL A 1 421 ? 27.486 2.614 -26.992 1.00 51.75 421 VAL A C 1
ATOM 3394 O O . VAL A 1 421 ? 27.409 2.026 -28.062 1.00 51.75 421 VAL A O 1
ATOM 3397 N N . GLY A 1 422 ? 28.478 2.349 -26.134 1.00 52.34 422 GLY A N 1
ATOM 3398 C CA . GLY A 1 422 ? 29.510 1.336 -26.347 1.00 52.34 422 GLY A CA 1
ATOM 3399 C C . GLY A 1 422 ? 29.551 0.304 -25.215 1.00 52.34 422 GLY A C 1
ATOM 3400 O O . GLY A 1 422 ? 29.193 0.636 -24.085 1.00 52.34 422 GLY A O 1
ATOM 3401 N N . PRO A 1 423 ? 30.020 -0.927 -25.492 1.00 43.97 423 PRO A N 1
ATOM 3402 C CA . PRO A 1 423 ? 30.140 -1.970 -24.482 1.00 43.97 423 PRO A CA 1
ATOM 3403 C C . PRO A 1 423 ? 31.165 -1.551 -23.424 1.00 43.97 423 PRO A C 1
ATOM 3405 O O . PRO A 1 423 ? 32.349 -1.390 -23.724 1.00 43.97 423 PRO A O 1
ATOM 3408 N N . SER A 1 424 ? 30.721 -1.383 -22.180 1.00 45.00 424 SER A N 1
ATOM 3409 C CA . SER A 1 424 ? 31.604 -1.146 -21.032 1.00 45.00 424 SER A CA 1
ATOM 3410 C C . SER A 1 424 ? 32.289 -2.437 -20.553 1.00 45.00 424 SER A C 1
ATOM 3412 O O . SER A 1 424 ? 33.345 -2.370 -19.925 1.00 45.00 424 SER A O 1
ATOM 3414 N N . SER A 1 425 ? 31.751 -3.614 -20.910 1.00 42.44 425 SER A N 1
ATOM 3415 C CA . SER A 1 425 ? 32.349 -4.936 -20.677 1.00 42.44 425 SER A CA 1
ATOM 3416 C C . SER A 1 425 ? 31.909 -5.953 -21.752 1.00 42.44 425 SER A C 1
ATOM 3418 O O . SER A 1 425 ? 30.748 -5.927 -22.162 1.00 42.44 425 SER A O 1
ATOM 3420 N N . PRO A 1 426 ? 32.772 -6.898 -22.186 1.00 46.88 426 PRO A N 1
ATOM 3421 C CA . PRO A 1 426 ? 32.409 -7.974 -23.120 1.00 46.88 426 PRO A CA 1
ATOM 3422 C C . PRO A 1 426 ? 31.354 -8.963 -22.589 1.00 46.88 426 PRO A C 1
ATOM 3424 O O . PRO A 1 426 ? 30.852 -9.781 -23.357 1.00 46.88 426 PRO A O 1
ATOM 3427 N N . SER A 1 427 ? 31.051 -8.935 -21.286 1.00 41.81 427 SER A N 1
ATOM 3428 C CA . SER A 1 427 ? 30.168 -9.899 -20.614 1.00 41.81 427 SER A CA 1
ATOM 3429 C C . SER A 1 427 ? 28.673 -9.568 -20.678 1.00 41.81 427 SER A C 1
ATOM 3431 O O . SER A 1 427 ? 27.863 -10.482 -20.544 1.00 41.81 427 SER A O 1
ATOM 3433 N N . ASP A 1 428 ? 28.295 -8.305 -20.907 1.00 41.25 428 ASP A N 1
ATOM 3434 C CA . ASP A 1 428 ? 26.918 -7.813 -20.678 1.00 41.25 428 ASP A CA 1
ATOM 3435 C C . ASP A 1 428 ? 26.086 -7.671 -21.971 1.00 41.25 428 ASP A C 1
ATOM 3437 O O . ASP A 1 428 ? 25.012 -7.078 -21.981 1.00 41.25 428 ASP A O 1
ATOM 3441 N N . VAL A 1 429 ? 26.546 -8.271 -23.073 1.00 47.44 429 VAL A N 1
ATOM 3442 C CA . VAL A 1 429 ? 26.015 -8.129 -24.451 1.00 47.44 429 VAL A CA 1
ATOM 3443 C C . VAL A 1 429 ? 24.600 -8.720 -24.654 1.00 47.44 429 VAL A C 1
ATOM 3445 O O . VAL A 1 429 ? 24.081 -8.799 -25.768 1.00 47.44 429 VAL A O 1
ATOM 3448 N N . GLN A 1 430 ? 23.908 -9.146 -23.602 1.00 47.19 430 GLN A N 1
ATOM 3449 C CA . GLN A 1 430 ? 22.642 -9.858 -23.746 1.00 47.19 430 GLN A CA 1
ATOM 3450 C C . GLN A 1 430 ? 21.438 -8.910 -23.619 1.00 47.19 430 GLN A C 1
ATOM 3452 O O . GLN A 1 430 ? 20.890 -8.687 -22.546 1.00 47.19 430 GLN A O 1
ATOM 3457 N N . SER A 1 431 ? 20.979 -8.427 -24.782 1.00 47.81 431 SER A N 1
ATOM 3458 C CA . SER A 1 431 ? 19.628 -7.914 -25.108 1.00 47.81 431 SER A CA 1
ATOM 3459 C C . SER A 1 431 ? 19.282 -6.426 -24.914 1.00 47.81 431 SER A C 1
ATOM 3461 O O . SER A 1 431 ? 18.364 -5.965 -25.594 1.00 47.81 431 SER A O 1
ATOM 3463 N N . SER A 1 432 ? 19.983 -5.639 -24.090 1.00 49.81 432 SER A N 1
ATOM 3464 C CA . SER A 1 432 ? 19.682 -4.200 -23.887 1.00 49.81 432 SER A CA 1
ATOM 3465 C C . SER A 1 432 ? 20.340 -3.250 -24.899 1.00 49.81 432 SER A C 1
ATOM 3467 O O . SER A 1 432 ? 20.048 -2.055 -24.902 1.00 49.81 432 SER A O 1
ATOM 3469 N N . ASP A 1 433 ? 21.204 -3.766 -25.777 1.00 61.38 433 ASP A N 1
ATOM 3470 C CA . ASP A 1 433 ? 22.039 -2.943 -26.662 1.00 61.38 433 ASP A CA 1
ATOM 3471 C C . ASP A 1 433 ? 21.504 -2.714 -28.078 1.00 61.38 433 ASP A C 1
ATOM 3473 O O . ASP A 1 433 ? 22.083 -1.923 -28.821 1.00 61.38 433 ASP A O 1
ATOM 3477 N N . LEU A 1 434 ? 20.390 -3.349 -28.444 1.00 78.25 434 LEU A N 1
ATOM 3478 C CA . LEU A 1 434 ? 19.811 -3.227 -29.783 1.00 78.25 434 LEU A CA 1
ATOM 3479 C C . LEU A 1 434 ? 19.285 -1.807 -30.038 1.00 78.25 434 LEU A C 1
ATOM 3481 O O . LEU A 1 434 ? 18.586 -1.229 -29.195 1.00 78.25 434 LEU A O 1
ATOM 3485 N N . LEU A 1 435 ? 19.571 -1.272 -31.229 1.00 84.31 435 LEU A N 1
ATOM 3486 C CA . LEU A 1 435 ? 19.147 0.061 -31.662 1.00 84.31 435 LEU 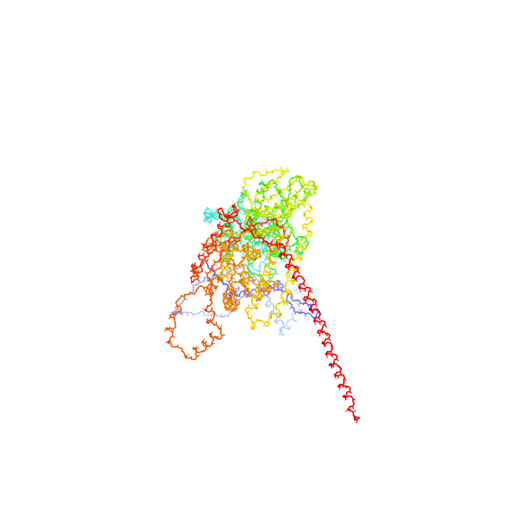A CA 1
ATOM 3487 C C . LEU A 1 435 ? 17.623 0.215 -31.572 1.00 84.31 435 LEU A C 1
ATOM 3489 O O . LEU A 1 435 ? 17.134 1.239 -31.095 1.00 84.31 435 LEU A O 1
ATOM 3493 N N . ILE A 1 436 ? 16.876 -0.823 -31.961 1.00 86.38 436 ILE A N 1
ATOM 3494 C CA . ILE A 1 436 ? 15.410 -0.847 -31.933 1.00 86.38 436 ILE A CA 1
ATOM 3495 C C . ILE A 1 436 ?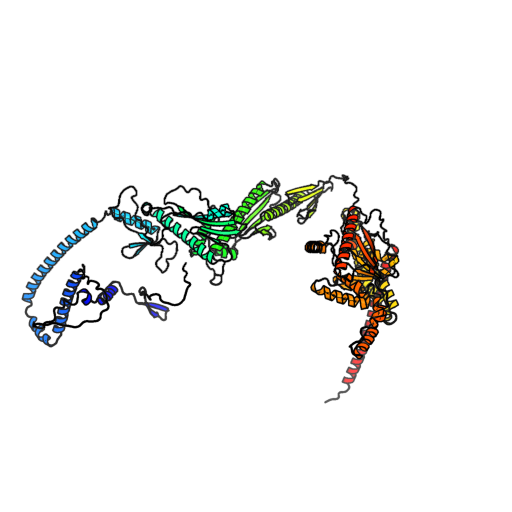 14.849 -0.663 -30.516 1.00 86.38 436 ILE A C 1
ATOM 3497 O O . ILE A 1 436 ? 13.905 0.099 -30.325 1.00 86.38 436 ILE A O 1
ATOM 3501 N N . ARG A 1 437 ? 15.458 -1.288 -29.496 1.00 83.81 437 ARG A N 1
ATOM 3502 C CA . ARG A 1 437 ? 15.004 -1.179 -28.099 1.00 83.81 437 ARG A CA 1
ATOM 3503 C C . ARG A 1 437 ? 15.321 0.193 -27.516 1.00 83.81 437 ARG A C 1
ATOM 3505 O O . ARG A 1 437 ? 14.437 0.811 -26.928 1.00 83.81 437 ARG A O 1
ATOM 3512 N N . LYS A 1 438 ? 16.541 0.697 -27.741 1.00 81.69 438 LYS A N 1
ATOM 3513 C CA . LYS A 1 438 ? 16.944 2.055 -27.333 1.00 81.69 438 LYS A CA 1
ATOM 3514 C C . LYS A 1 438 ? 16.029 3.106 -27.964 1.00 81.69 438 LYS A C 1
ATOM 3516 O O . LYS A 1 438 ? 15.597 4.043 -27.298 1.00 81.69 438 LYS A O 1
ATOM 3521 N N . PHE A 1 439 ? 15.668 2.917 -29.232 1.00 87.56 439 PHE A N 1
ATOM 3522 C CA . PHE A 1 439 ? 14.756 3.815 -29.927 1.00 87.56 439 PHE A CA 1
ATOM 3523 C C . PHE A 1 439 ? 13.317 3.746 -29.393 1.00 87.56 439 PHE A C 1
ATOM 3525 O O . PHE A 1 439 ? 12.712 4.792 -29.168 1.00 87.56 439 PHE A O 1
ATOM 3532 N N . ILE A 1 440 ? 12.788 2.548 -29.113 1.00 87.88 440 ILE A N 1
ATOM 3533 C CA . ILE A 1 440 ? 11.463 2.371 -28.493 1.00 87.88 440 ILE A CA 1
ATOM 3534 C C . ILE A 1 440 ? 11.399 3.028 -27.111 1.00 87.88 440 ILE A C 1
ATOM 3536 O O . ILE A 1 440 ? 10.397 3.668 -26.793 1.00 87.88 440 ILE A O 1
ATOM 3540 N N . GLN A 1 441 ? 12.455 2.915 -26.302 1.00 85.50 441 GLN A N 1
ATOM 3541 C CA . GLN A 1 441 ? 12.533 3.574 -24.995 1.00 85.50 441 GLN A CA 1
ATOM 3542 C C . GLN A 1 441 ? 12.484 5.099 -25.132 1.00 85.50 441 GLN A C 1
ATOM 3544 O O . GLN A 1 441 ? 11.653 5.736 -24.486 1.00 85.50 441 GLN A O 1
ATOM 3549 N N . CYS A 1 442 ? 13.290 5.675 -26.032 1.00 86.12 442 CYS A N 1
ATOM 3550 C CA . CYS A 1 442 ? 13.266 7.113 -26.318 1.00 86.12 442 CYS A CA 1
ATOM 3551 C C . CYS A 1 442 ? 11.894 7.582 -26.830 1.00 86.12 442 CYS A C 1
ATOM 3553 O O . CYS A 1 442 ? 11.391 8.619 -26.398 1.00 86.12 442 CYS A O 1
ATOM 3555 N N . ALA A 1 443 ? 11.269 6.825 -27.736 1.00 89.19 443 ALA A N 1
ATOM 3556 C CA . ALA A 1 443 ? 9.947 7.149 -28.266 1.00 89.19 443 ALA A CA 1
ATOM 3557 C C . ALA A 1 443 ? 8.865 7.069 -27.178 1.00 89.19 443 ALA A C 1
ATOM 3559 O O . ALA A 1 443 ? 8.029 7.964 -27.069 1.00 89.19 443 ALA A O 1
ATOM 3560 N N . SER A 1 444 ? 8.916 6.040 -26.331 1.00 89.12 444 SER A N 1
ATOM 3561 C CA . SER A 1 444 ? 7.959 5.853 -25.238 1.00 89.12 444 SER A CA 1
ATOM 3562 C C . SER A 1 444 ? 8.061 6.963 -24.198 1.00 89.12 444 SER A C 1
ATOM 3564 O O . SER A 1 444 ? 7.055 7.534 -23.776 1.00 89.12 444 SER A O 1
ATOM 3566 N N . HIS A 1 445 ? 9.294 7.318 -23.843 1.00 88.44 445 HIS A N 1
ATOM 3567 C CA . HIS A 1 445 ? 9.594 8.424 -22.949 1.00 88.44 445 HIS A CA 1
ATOM 3568 C C . HIS A 1 445 ? 9.116 9.767 -23.517 1.00 88.44 445 HIS A C 1
ATOM 3570 O O . HIS A 1 445 ? 8.457 10.525 -22.805 1.00 88.44 445 HIS A O 1
ATOM 3576 N N . TYR A 1 446 ? 9.349 10.028 -24.809 1.00 89.50 446 TYR A N 1
ATOM 3577 C CA . TYR A 1 446 ? 8.844 11.221 -25.497 1.00 89.50 446 TYR A CA 1
ATOM 3578 C C . TYR A 1 446 ? 7.313 11.327 -25.425 1.00 89.50 446 TYR A C 1
ATOM 3580 O O . TYR A 1 446 ? 6.792 12.379 -25.060 1.00 89.50 446 TYR A O 1
ATOM 3588 N N . VAL A 1 447 ? 6.587 10.237 -25.700 1.00 90.19 447 VAL A N 1
ATOM 3589 C CA . VAL A 1 447 ? 5.115 10.214 -25.611 1.00 90.19 447 VAL A CA 1
ATOM 3590 C C . VAL A 1 447 ? 4.639 10.529 -24.195 1.00 90.19 447 VAL A C 1
ATOM 3592 O O . VAL A 1 447 ? 3.729 11.340 -24.020 1.00 90.19 447 VAL A O 1
ATOM 3595 N N . LEU A 1 448 ? 5.243 9.909 -23.177 1.00 90.19 448 LEU A N 1
ATOM 3596 C CA . LEU A 1 448 ? 4.855 10.138 -21.785 1.00 90.19 448 LEU A CA 1
ATOM 3597 C C . LEU A 1 448 ? 5.161 11.568 -21.329 1.00 90.19 448 LEU A C 1
ATOM 3599 O O . LEU A 1 448 ? 4.351 12.146 -20.608 1.00 90.19 448 LEU A O 1
ATOM 3603 N N . ILE A 1 449 ? 6.270 12.166 -21.776 1.00 90.56 449 ILE A N 1
ATOM 3604 C CA . ILE A 1 449 ? 6.560 13.590 -21.551 1.00 90.56 449 ILE A CA 1
ATOM 3605 C C . ILE A 1 449 ? 5.466 14.450 -22.165 1.00 90.56 449 ILE A C 1
ATOM 3607 O O . ILE A 1 449 ? 4.884 15.251 -21.438 1.00 90.56 449 ILE A O 1
ATOM 3611 N N . SER A 1 450 ? 5.185 14.296 -23.462 1.00 89.38 450 SER A N 1
ATOM 3612 C CA . SER A 1 450 ? 4.203 15.136 -24.157 1.00 89.38 450 SER A CA 1
ATOM 3613 C C . SER A 1 450 ? 2.838 15.053 -23.480 1.00 89.38 450 SER A C 1
ATOM 3615 O O . SER A 1 450 ? 2.277 16.084 -23.121 1.00 89.38 450 SER A O 1
ATOM 3617 N N . ARG A 1 451 ? 2.369 13.835 -23.165 1.00 90.56 451 ARG A N 1
ATOM 3618 C CA . ARG A 1 451 ? 1.116 13.633 -22.420 1.00 90.56 451 ARG A CA 1
ATOM 3619 C C . ARG A 1 451 ? 1.142 14.289 -21.039 1.00 90.56 451 ARG A C 1
ATOM 3621 O O . ARG A 1 451 ? 0.163 14.911 -20.649 1.00 90.56 451 ARG A O 1
ATOM 3628 N N . THR A 1 452 ? 2.248 14.168 -20.300 1.00 90.88 452 THR A N 1
ATOM 3629 C CA . THR A 1 452 ? 2.363 14.760 -18.956 1.00 90.88 452 THR A CA 1
ATOM 3630 C C . THR A 1 452 ? 2.385 16.286 -19.018 1.00 90.88 452 THR A C 1
ATOM 3632 O O . THR A 1 452 ? 1.766 16.930 -18.182 1.00 90.88 452 THR A O 1
ATOM 3635 N N . VAL A 1 453 ? 3.079 16.883 -19.991 1.00 90.88 453 VAL A N 1
ATOM 3636 C CA . VAL A 1 453 ? 3.152 18.343 -20.154 1.00 90.88 453 VAL A CA 1
ATOM 3637 C C . VAL A 1 453 ? 1.797 18.908 -20.569 1.00 90.88 453 VAL A C 1
ATOM 3639 O O . VAL A 1 453 ? 1.311 19.816 -19.902 1.00 90.88 453 VAL A O 1
ATOM 3642 N N . GLU A 1 454 ? 1.152 18.328 -21.585 1.00 91.50 454 GLU A N 1
ATOM 3643 C CA . GLU A 1 454 ? -0.207 18.710 -22.000 1.00 91.50 454 GLU A CA 1
ATOM 3644 C C . GLU A 1 454 ? -1.193 18.593 -20.832 1.00 91.50 454 GLU A C 1
ATOM 3646 O O . GLU A 1 454 ? -1.994 19.495 -20.576 1.00 91.50 454 GLU A O 1
ATOM 3651 N N . PHE A 1 455 ? -1.091 17.504 -20.066 1.00 91.56 455 PHE A N 1
ATOM 3652 C CA . PHE A 1 455 ? -1.891 17.303 -18.869 1.00 91.56 455 PHE A CA 1
ATOM 3653 C C . PHE A 1 455 ? -1.633 18.394 -17.817 1.00 91.56 455 PHE A C 1
ATOM 3655 O O . PHE A 1 455 ? -2.587 19.014 -17.348 1.00 91.56 455 PHE A O 1
ATOM 3662 N N . LEU A 1 456 ? -0.373 18.693 -17.480 1.00 90.50 456 LEU A N 1
ATOM 3663 C CA . LEU A 1 456 ? -0.026 19.734 -16.507 1.00 90.50 456 LEU A CA 1
ATOM 3664 C C . LEU A 1 456 ? -0.510 21.121 -16.948 1.00 90.50 456 LEU A C 1
ATOM 3666 O O . LEU A 1 456 ? -1.072 21.846 -16.130 1.00 90.50 456 LEU A O 1
ATOM 3670 N N . GLU A 1 457 ? -0.335 21.483 -18.219 1.00 90.12 457 GLU A N 1
ATOM 3671 C CA . GLU A 1 457 ? -0.804 22.759 -18.770 1.00 90.12 457 GLU A CA 1
ATOM 3672 C C . GLU A 1 457 ? -2.333 22.860 -18.733 1.00 90.12 457 GLU A C 1
ATOM 3674 O O . GLU A 1 457 ? -2.875 23.863 -18.264 1.00 90.12 457 GLU A O 1
ATOM 3679 N N . SER A 1 458 ? -3.043 21.799 -19.132 1.00 89.38 458 SER A N 1
ATOM 3680 C CA . SER A 1 458 ? -4.508 21.754 -19.048 1.00 89.38 458 SER A CA 1
ATOM 3681 C C . SER A 1 458 ? -5.007 21.869 -17.602 1.00 89.38 458 SER A C 1
ATOM 3683 O O . SER A 1 458 ? -5.980 22.573 -17.321 1.00 89.38 458 SER A O 1
ATOM 3685 N N . HIS A 1 459 ? -4.304 21.240 -16.657 1.00 85.44 459 HIS A N 1
ATOM 3686 C CA . HIS A 1 459 ? -4.661 21.246 -15.245 1.00 85.44 459 HIS A CA 1
ATOM 3687 C C . HIS A 1 459 ? -4.381 22.607 -14.587 1.00 85.44 459 HIS A C 1
ATOM 3689 O O . HIS A 1 459 ? -5.182 23.059 -13.768 1.00 85.44 459 HIS A O 1
ATOM 3695 N N . MET A 1 460 ? -3.307 23.302 -14.990 1.00 85.00 460 MET A N 1
ATOM 3696 C CA . MET A 1 460 ? -3.023 24.682 -14.567 1.00 85.00 460 MET A CA 1
ATOM 3697 C C . MET A 1 460 ? -4.125 25.664 -14.986 1.00 85.00 460 MET A C 1
ATOM 3699 O O . MET A 1 460 ? -4.373 26.633 -14.275 1.00 85.00 460 MET A O 1
ATOM 3703 N N . VAL A 1 461 ? -4.795 25.422 -16.118 1.00 85.12 461 VAL A N 1
ATOM 3704 C CA . VAL A 1 461 ? -5.937 26.238 -16.570 1.00 85.12 461 VAL A CA 1
ATOM 3705 C C . VAL A 1 461 ? -7.226 25.869 -15.824 1.00 85.12 461 VAL A C 1
ATOM 3707 O O . VAL A 1 461 ? -8.055 26.739 -15.559 1.00 85.12 461 VAL A O 1
ATOM 3710 N N . LYS A 1 462 ? -7.407 24.590 -15.469 1.00 82.62 462 LYS A N 1
ATOM 3711 C CA . LYS A 1 462 ? -8.630 24.063 -14.837 1.00 82.62 462 LYS A CA 1
ATOM 3712 C C . LYS A 1 462 ? -8.814 24.523 -13.384 1.00 82.62 462 LYS A C 1
ATOM 3714 O O . LYS A 1 462 ? -9.950 24.762 -12.976 1.00 82.62 462 LYS A O 1
ATOM 3719 N N . PHE A 1 463 ? -7.736 24.656 -12.605 1.00 75.38 463 PHE A N 1
ATOM 3720 C CA . PHE A 1 463 ? -7.809 24.962 -11.169 1.00 75.38 463 PHE A CA 1
ATOM 3721 C C . PHE A 1 463 ? -7.119 26.282 -10.802 1.00 75.38 463 PHE A C 1
ATOM 3723 O O . PHE A 1 463 ? -5.952 26.503 -11.108 1.00 75.38 463 PHE A O 1
ATOM 3730 N N . ASN A 1 464 ? -7.846 27.150 -10.088 1.00 73.94 464 ASN A N 1
ATOM 3731 C CA . ASN A 1 464 ? -7.355 28.476 -9.698 1.00 73.94 464 ASN A CA 1
ATOM 3732 C C . ASN A 1 464 ? -6.541 28.499 -8.398 1.00 73.94 464 ASN A C 1
ATOM 3734 O O . ASN A 1 464 ? -5.655 29.334 -8.300 1.00 73.94 464 ASN A O 1
ATOM 3738 N N . ASP A 1 465 ? -6.844 27.648 -7.414 1.00 75.94 465 ASP A N 1
ATOM 3739 C CA . ASP A 1 465 ? -6.099 27.513 -6.154 1.00 75.94 465 ASP A CA 1
ATOM 3740 C C . ASP A 1 465 ? -6.198 26.048 -5.664 1.00 75.94 465 ASP A C 1
ATOM 3742 O O . ASP A 1 465 ? -7.302 25.494 -5.676 1.00 75.94 465 ASP A O 1
ATOM 3746 N N . PRO A 1 466 ? -5.100 25.412 -5.210 1.00 81.81 466 PRO A N 1
ATOM 3747 C CA . PRO A 1 466 ? -3.734 25.928 -5.197 1.00 81.81 466 PRO A CA 1
ATOM 3748 C C . PRO A 1 466 ? -3.136 25.936 -6.609 1.00 81.81 466 PRO A C 1
ATOM 3750 O O . PRO A 1 466 ? -3.213 24.942 -7.329 1.00 81.81 466 PRO A O 1
ATOM 3753 N N . GLN A 1 467 ? -2.498 27.040 -6.996 1.00 83.94 467 GLN A N 1
ATOM 3754 C CA . GLN A 1 467 ? -1.755 27.088 -8.254 1.00 83.94 467 GLN A CA 1
ATOM 3755 C C . GLN A 1 467 ? -0.445 26.328 -8.100 1.00 83.94 467 GLN A C 1
ATOM 3757 O O . GLN A 1 467 ? 0.189 26.354 -7.044 1.00 83.94 467 GLN A O 1
ATOM 3762 N N . PHE A 1 468 ? 0.014 25.691 -9.167 1.00 87.00 468 PHE A N 1
ATOM 3763 C CA . PHE A 1 468 ? 1.382 25.205 -9.225 1.00 87.00 468 PHE A CA 1
ATOM 3764 C C . PHE A 1 468 ? 2.078 25.747 -10.459 1.00 87.00 468 PHE A C 1
ATOM 3766 O O . PHE A 1 468 ? 1.471 25.951 -11.504 1.00 87.00 468 PHE A O 1
ATOM 3773 N N . TYR A 1 469 ? 3.382 25.952 -10.331 1.00 87.50 469 TYR A N 1
ATOM 3774 C CA . TYR A 1 469 ? 4.269 26.091 -11.474 1.00 87.50 469 TYR A CA 1
ATOM 3775 C C . TYR A 1 469 ? 5.239 24.924 -11.468 1.00 87.50 469 TYR A C 1
ATOM 3777 O O . TYR A 1 469 ? 5.609 24.388 -10.414 1.00 87.50 469 TYR A O 1
ATOM 3785 N N . TRP A 1 470 ? 5.660 24.532 -12.660 1.00 90.44 470 TRP A N 1
ATOM 3786 C CA . TRP A 1 470 ? 6.563 23.418 -12.841 1.00 90.44 470 TRP A CA 1
ATOM 3787 C C . TRP A 1 470 ? 7.851 23.864 -13.524 1.00 90.44 470 TRP A C 1
ATOM 3789 O O . TRP A 1 470 ? 7.886 24.844 -14.266 1.00 90.44 470 TRP A O 1
ATOM 3799 N N . LYS A 1 471 ? 8.945 23.170 -13.220 1.00 89.19 471 LYS A N 1
ATOM 3800 C CA . LYS A 1 471 ? 10.251 23.397 -13.845 1.00 89.19 471 LYS A CA 1
ATOM 3801 C C . LYS A 1 471 ? 10.945 22.075 -14.118 1.00 89.19 471 LYS A C 1
ATOM 3803 O O . LYS A 1 471 ? 10.867 21.151 -13.307 1.00 89.19 471 LYS A O 1
ATOM 3808 N N . TRP A 1 472 ? 11.687 22.002 -15.215 1.00 86.00 472 TRP A N 1
ATOM 3809 C CA . TRP A 1 472 ? 12.582 20.878 -15.462 1.00 86.00 472 TRP A CA 1
ATOM 3810 C C . TRP A 1 472 ? 13.732 20.898 -14.454 1.00 86.00 472 TRP A C 1
ATOM 3812 O O . TRP A 1 472 ? 14.421 21.906 -14.304 1.00 86.00 472 TRP A O 1
ATOM 3822 N N . ILE A 1 473 ? 13.936 19.782 -13.756 1.00 81.94 473 ILE A N 1
ATOM 3823 C CA . ILE A 1 473 ? 15.146 19.566 -12.950 1.00 81.94 473 ILE A CA 1
ATOM 3824 C C . ILE A 1 473 ? 16.162 18.808 -13.783 1.00 81.94 473 ILE A C 1
ATOM 3826 O O . ILE A 1 473 ? 17.332 19.176 -13.845 1.00 81.94 473 ILE A O 1
ATOM 3830 N N . ARG A 1 474 ? 15.709 17.708 -14.384 1.00 75.69 474 ARG A N 1
ATOM 3831 C CA . ARG A 1 474 ? 16.581 16.749 -15.041 1.00 75.69 474 ARG A CA 1
ATOM 3832 C C . ARG A 1 474 ? 15.875 16.141 -16.231 1.00 75.69 474 ARG A C 1
ATOM 3834 O O . ARG A 1 474 ? 14.709 15.784 -16.139 1.00 75.69 474 ARG A O 1
ATOM 3841 N N . VAL A 1 475 ? 16.598 15.999 -17.329 1.00 73.69 475 VAL A N 1
ATOM 3842 C CA . VAL A 1 475 ? 16.083 15.404 -18.559 1.00 73.69 475 VAL A CA 1
ATOM 3843 C C . VAL A 1 475 ? 17.141 14.446 -19.074 1.00 73.69 475 VAL A C 1
ATOM 3845 O O . VAL A 1 475 ? 18.308 14.815 -19.207 1.00 73.69 475 VAL A O 1
ATOM 3848 N N . THR A 1 476 ? 16.742 13.207 -19.322 1.00 72.50 476 THR A N 1
ATOM 3849 C CA . THR A 1 476 ? 17.565 12.182 -19.966 1.00 72.50 476 THR A CA 1
ATOM 3850 C C . THR A 1 476 ? 16.716 11.431 -20.999 1.00 72.50 476 THR A C 1
ATOM 3852 O O . THR A 1 476 ? 15.495 11.564 -20.957 1.00 72.50 476 THR A O 1
ATOM 3855 N N . PRO A 1 477 ? 17.325 10.640 -21.902 1.00 67.31 477 PRO A N 1
ATOM 3856 C CA . PRO A 1 477 ? 16.588 9.879 -22.918 1.00 67.31 477 PRO A CA 1
ATOM 3857 C C . PRO A 1 477 ? 15.706 8.746 -22.366 1.00 67.31 477 PRO A C 1
ATOM 3859 O O . PRO A 1 477 ? 14.841 8.255 -23.077 1.00 67.31 477 PRO A O 1
ATOM 3862 N N . ILE A 1 478 ? 15.948 8.306 -21.124 1.00 70.00 478 ILE A N 1
ATOM 3863 C CA . ILE A 1 478 ? 15.219 7.188 -20.496 1.00 70.00 478 ILE A CA 1
ATOM 3864 C C . ILE A 1 478 ? 14.239 7.690 -19.441 1.00 70.00 478 ILE A C 1
ATOM 3866 O O . ILE A 1 478 ? 13.155 7.139 -19.273 1.00 70.00 478 ILE A O 1
ATOM 3870 N N . PHE A 1 479 ? 14.614 8.737 -18.709 1.00 80.81 479 PHE A N 1
ATOM 3871 C CA . PHE A 1 479 ? 13.731 9.334 -17.722 1.00 80.81 479 PHE A CA 1
ATOM 3872 C C . PHE A 1 479 ? 13.939 10.848 -17.602 1.00 80.81 479 PHE A C 1
ATOM 3874 O O . PHE A 1 479 ? 15.009 11.394 -17.867 1.00 80.81 479 PHE A O 1
ATOM 3881 N N . SER A 1 480 ? 12.912 11.558 -17.163 1.00 86.06 480 SER A N 1
ATOM 3882 C CA . SER A 1 480 ? 12.936 12.993 -16.899 1.00 86.06 480 SER A CA 1
ATOM 3883 C C . SER A 1 480 ? 12.278 13.303 -15.567 1.00 86.06 480 SER A C 1
ATOM 3885 O O . SER A 1 480 ? 11.501 12.511 -15.045 1.00 86.06 480 SER A O 1
ATOM 3887 N N . MET A 1 481 ? 12.625 14.446 -14.991 1.00 87.94 481 MET A N 1
ATOM 3888 C CA . MET A 1 481 ? 12.165 14.871 -13.683 1.00 87.94 481 MET A CA 1
ATOM 3889 C C . MET A 1 481 ? 11.717 16.329 -13.709 1.00 87.94 481 MET A C 1
ATOM 3891 O O . MET A 1 481 ? 12.479 17.231 -14.076 1.00 87.94 481 MET A O 1
ATOM 3895 N N . ILE A 1 482 ? 10.486 16.544 -13.263 1.00 90.88 482 ILE A N 1
ATOM 3896 C CA . ILE A 1 482 ? 9.829 17.843 -13.151 1.00 90.88 482 ILE A CA 1
ATOM 3897 C C . ILE A 1 482 ? 9.684 18.179 -11.665 1.00 90.88 482 ILE A C 1
ATOM 3899 O O . ILE A 1 482 ? 9.218 17.348 -10.894 1.00 90.88 482 ILE A O 1
ATOM 3903 N N . ALA A 1 483 ? 10.054 19.392 -11.250 1.00 90.62 483 ALA A N 1
ATOM 3904 C CA . ALA A 1 483 ? 9.673 19.927 -9.942 1.00 90.62 483 ALA A CA 1
ATOM 3905 C C . ALA A 1 483 ? 8.349 20.670 -10.065 1.00 90.62 483 ALA A C 1
ATOM 3907 O O . ALA A 1 483 ? 8.288 21.670 -10.775 1.00 90.62 483 ALA A O 1
ATOM 3908 N N . LEU A 1 484 ? 7.346 20.245 -9.310 1.00 90.56 484 LEU A N 1
ATOM 3909 C CA . LEU A 1 484 ? 6.099 20.964 -9.089 1.00 90.56 484 LEU A CA 1
ATOM 3910 C C . LEU A 1 484 ? 6.190 21.751 -7.797 1.00 90.56 484 LEU A C 1
ATOM 3912 O O . LEU A 1 484 ? 6.460 21.169 -6.751 1.00 90.56 484 LEU A O 1
ATOM 3916 N N . THR A 1 485 ? 5.954 23.057 -7.852 1.00 89.25 485 THR A N 1
ATOM 3917 C CA . THR A 1 485 ? 5.873 23.891 -6.650 1.00 89.25 485 THR A CA 1
ATOM 3918 C C . THR A 1 485 ? 4.494 24.508 -6.538 1.00 89.25 485 THR A C 1
ATOM 3920 O O . THR A 1 485 ? 4.086 25.262 -7.417 1.00 89.25 485 THR A O 1
ATOM 3923 N N . PHE A 1 486 ? 3.807 24.200 -5.440 1.00 88.38 486 PHE A N 1
ATOM 3924 C CA . PHE A 1 486 ? 2.476 24.712 -5.139 1.00 88.38 486 PHE A CA 1
ATOM 3925 C C . PHE A 1 486 ? 2.558 26.052 -4.403 1.00 88.38 486 PHE A C 1
ATOM 3927 O O . PHE A 1 486 ? 3.413 26.247 -3.530 1.00 88.38 486 PHE A O 1
ATOM 3934 N N . VAL A 1 487 ? 1.671 26.973 -4.773 1.00 86.06 487 VAL A N 1
ATOM 3935 C CA . VAL A 1 487 ? 1.540 28.330 -4.241 1.00 86.06 487 VAL A CA 1
ATOM 3936 C C . VAL A 1 487 ? 0.054 28.687 -4.154 1.00 86.06 487 VAL A C 1
ATOM 3938 O O . VAL A 1 487 ? -0.720 28.388 -5.056 1.00 86.06 487 VAL A O 1
ATOM 3941 N N . ASN A 1 488 ? -0.341 29.354 -3.070 1.00 84.56 488 ASN A N 1
ATOM 3942 C CA . ASN A 1 488 ? -1.678 29.935 -2.945 1.00 84.56 488 ASN A CA 1
ATOM 3943 C C . ASN A 1 488 ? -1.634 31.413 -3.307 1.00 84.56 488 ASN A C 1
ATOM 3945 O O . ASN A 1 488 ? -0.759 32.148 -2.826 1.00 84.56 488 ASN A O 1
ATOM 3949 N N . ARG A 1 489 ? -2.605 31.864 -4.100 1.00 80.12 489 ARG A N 1
ATOM 3950 C CA . ARG A 1 489 ? -2.704 33.265 -4.500 1.00 80.12 489 ARG A CA 1
ATOM 3951 C C . ARG A 1 489 ? -2.817 34.173 -3.266 1.00 80.12 489 ARG A C 1
ATOM 3953 O O . ARG A 1 489 ? -3.662 33.968 -2.399 1.00 80.12 489 ARG A O 1
ATOM 3960 N N . GLY A 1 490 ? -1.940 35.174 -3.164 1.00 76.00 490 GLY A N 1
ATOM 3961 C CA . GLY A 1 490 ? -1.912 36.125 -2.040 1.00 76.00 490 GLY A CA 1
ATOM 3962 C C . GLY A 1 490 ? -1.245 35.621 -0.749 1.00 76.00 490 GLY A C 1
ATOM 3963 O O . GLY A 1 490 ? -1.124 36.391 0.201 1.00 76.00 490 GLY A O 1
ATOM 3964 N N . TYR A 1 491 ? -0.760 34.372 -0.713 1.00 76.06 491 TYR A N 1
ATOM 3965 C CA . TYR A 1 491 ? -0.114 33.757 0.457 1.00 76.06 491 TYR A CA 1
ATOM 3966 C C . TYR A 1 491 ? 1.255 33.132 0.132 1.00 76.06 491 TYR A C 1
ATOM 3968 O O . TYR A 1 491 ? 1.645 32.103 0.685 1.00 76.06 491 TYR A O 1
ATOM 3976 N N . GLU A 1 492 ? 2.023 33.778 -0.745 1.00 72.38 492 GLU A N 1
ATOM 3977 C CA . GLU A 1 492 ? 3.308 33.276 -1.262 1.00 72.38 492 GLU A CA 1
ATOM 3978 C C . GLU A 1 492 ? 4.384 33.078 -0.174 1.00 72.38 492 GLU A C 1
ATOM 3980 O O . GLU A 1 492 ? 5.276 32.239 -0.310 1.00 72.38 492 GLU A O 1
ATOM 3985 N N . ASN A 1 493 ? 4.269 33.807 0.941 1.00 70.50 493 ASN A N 1
ATOM 3986 C CA . ASN A 1 493 ? 5.233 33.798 2.045 1.00 70.50 493 ASN A CA 1
ATOM 3987 C C . ASN A 1 493 ? 5.029 32.651 3.056 1.00 70.50 493 ASN A C 1
ATOM 3989 O O . ASN A 1 493 ? 5.857 32.483 3.948 1.00 70.50 493 ASN A O 1
ATOM 3993 N N . LEU A 1 494 ? 3.962 31.847 2.943 1.00 67.31 494 LEU A N 1
ATOM 3994 C CA . LEU A 1 494 ? 3.640 30.775 3.908 1.00 67.31 494 LEU A CA 1
ATOM 3995 C C . LEU A 1 494 ? 4.420 29.462 3.687 1.00 67.31 494 LEU A C 1
ATOM 3997 O O . LEU A 1 494 ? 4.149 28.462 4.352 1.00 67.31 494 LEU A O 1
ATOM 4001 N N . GLY A 1 495 ? 5.414 29.477 2.794 1.00 64.25 495 GLY A N 1
ATOM 4002 C CA . GLY A 1 495 ? 6.285 28.344 2.485 1.00 64.25 495 GLY A CA 1
ATOM 4003 C C . GLY A 1 495 ? 5.936 27.662 1.161 1.00 64.25 495 GLY A C 1
ATOM 4004 O O . GLY A 1 495 ? 4.777 27.577 0.766 1.00 64.25 495 GLY A O 1
ATOM 4005 N N . LYS A 1 496 ? 6.969 27.172 0.464 1.00 69.94 496 LYS A N 1
ATOM 4006 C CA . LYS A 1 496 ? 6.847 26.475 -0.825 1.00 69.94 496 LYS A CA 1
ATOM 4007 C C . LYS A 1 496 ? 6.786 24.968 -0.593 1.00 69.94 496 LYS A C 1
ATOM 4009 O O . LYS A 1 496 ? 7.689 24.409 0.034 1.00 69.94 496 LYS A O 1
ATOM 4014 N N . PHE A 1 497 ? 5.753 24.312 -1.113 1.00 80.44 497 PHE A N 1
ATOM 4015 C CA . PHE A 1 497 ? 5.667 22.855 -1.129 1.00 80.44 497 PHE A CA 1
ATOM 4016 C C . PHE A 1 497 ? 6.071 22.350 -2.510 1.00 80.44 497 PHE A C 1
ATOM 4018 O O . PHE A 1 497 ? 5.424 22.677 -3.504 1.00 80.44 497 PHE A O 1
ATOM 4025 N N . THR A 1 498 ? 7.166 21.590 -2.571 1.00 85.00 498 THR A N 1
ATOM 4026 C CA . THR A 1 498 ? 7.707 21.065 -3.826 1.00 85.00 498 THR A CA 1
ATOM 4027 C C . THR A 1 498 ? 7.601 19.546 -3.855 1.00 85.00 498 THR A C 1
ATOM 4029 O O . THR A 1 498 ? 8.073 18.877 -2.939 1.00 85.00 498 THR A O 1
ATOM 4032 N N . THR A 1 499 ? 7.004 19.019 -4.921 1.00 88.94 499 THR A N 1
ATOM 4033 C CA . THR A 1 499 ? 6.918 17.584 -5.239 1.00 88.94 499 THR A CA 1
ATOM 4034 C C . THR A 1 499 ? 7.596 17.337 -6.578 1.00 88.94 499 THR A C 1
ATOM 4036 O O . THR A 1 499 ? 7.645 18.236 -7.414 1.00 88.94 499 THR A O 1
ATOM 4039 N N . LEU A 1 500 ? 8.151 16.149 -6.793 1.00 90.81 500 LEU A N 1
ATOM 4040 C CA . LEU A 1 500 ? 8.832 15.805 -8.036 1.00 90.81 500 LEU A CA 1
ATOM 4041 C C . LEU A 1 500 ? 7.990 14.812 -8.838 1.00 90.81 500 LEU A C 1
ATOM 4043 O O . LEU A 1 500 ? 7.489 13.850 -8.274 1.00 90.81 500 LEU A O 1
ATOM 4047 N N . ILE A 1 501 ? 7.856 15.004 -10.146 1.00 92.38 501 ILE A N 1
ATOM 4048 C CA . ILE A 1 501 ? 7.358 13.969 -11.060 1.00 92.38 501 ILE A CA 1
ATOM 4049 C C . ILE A 1 501 ? 8.569 13.367 -11.752 1.00 92.38 501 ILE A C 1
ATOM 4051 O O . ILE A 1 501 ? 9.322 14.091 -12.398 1.00 92.38 501 ILE A O 1
ATOM 4055 N N . ARG A 1 502 ? 8.748 12.055 -11.646 1.00 90.81 502 ARG A N 1
ATOM 4056 C CA . ARG A 1 502 ? 9.706 11.276 -12.424 1.00 90.81 502 ARG A CA 1
ATOM 4057 C C . ARG A 1 502 ? 8.954 10.542 -13.534 1.00 90.81 502 ARG A C 1
ATOM 4059 O O . ARG A 1 502 ? 8.111 9.694 -13.278 1.00 90.81 502 ARG A O 1
ATOM 4066 N N . ILE A 1 503 ? 9.284 10.862 -14.774 1.00 91.25 503 ILE A N 1
ATOM 4067 C CA . ILE A 1 503 ? 8.722 10.267 -15.987 1.00 91.25 503 ILE A CA 1
ATOM 4068 C C . ILE A 1 503 ? 9.776 9.314 -16.537 1.00 91.25 503 ILE A C 1
ATOM 4070 O O . ILE A 1 503 ? 10.834 9.786 -16.934 1.00 91.25 503 ILE A O 1
ATOM 4074 N N . SER A 1 504 ? 9.528 8.008 -16.533 1.00 88.25 504 SER A N 1
ATOM 4075 C CA . SER A 1 504 ? 10.378 7.006 -17.198 1.00 88.25 504 SER A CA 1
ATOM 4076 C C . SER A 1 504 ? 9.838 6.674 -18.594 1.00 88.25 504 SER A C 1
ATOM 4078 O O . SER A 1 504 ? 8.806 7.192 -19.007 1.00 88.25 504 SER A O 1
ATOM 4080 N N . ASP A 1 505 ? 10.515 5.778 -19.301 1.00 81.62 505 ASP A N 1
ATOM 4081 C CA . ASP A 1 505 ? 10.054 5.078 -20.507 1.00 81.62 505 ASP A CA 1
ATOM 4082 C C . ASP A 1 505 ? 8.773 4.246 -20.291 1.00 81.62 505 ASP A C 1
ATOM 4084 O O . ASP A 1 505 ? 7.957 4.083 -21.195 1.00 81.62 505 ASP A O 1
ATOM 4088 N N . SER A 1 506 ? 8.593 3.710 -19.083 1.00 83.31 506 SER A N 1
ATOM 4089 C CA . SER A 1 506 ? 7.557 2.725 -18.768 1.00 83.31 506 SER A CA 1
ATOM 4090 C C . SER A 1 506 ? 6.482 3.231 -17.808 1.00 83.31 506 SER A C 1
ATOM 4092 O O . SER A 1 506 ? 5.346 2.764 -17.890 1.00 83.31 506 SER A O 1
ATOM 4094 N N . SER A 1 507 ? 6.803 4.183 -16.932 1.00 89.88 507 SER A N 1
ATOM 4095 C CA . SER A 1 507 ? 5.904 4.653 -15.873 1.00 89.88 507 SER A CA 1
ATOM 4096 C C . SER A 1 507 ? 6.181 6.093 -15.455 1.00 89.88 507 SER A C 1
ATOM 4098 O O . SER A 1 507 ? 7.331 6.537 -15.455 1.00 89.88 507 SER A O 1
ATOM 4100 N N . ILE A 1 508 ? 5.141 6.770 -14.986 1.00 92.75 508 ILE A N 1
ATOM 4101 C CA . ILE A 1 508 ? 5.183 8.058 -14.303 1.00 92.75 508 ILE A CA 1
ATOM 4102 C C . ILE A 1 508 ? 5.076 7.797 -12.799 1.00 92.75 508 ILE A C 1
ATOM 4104 O O . ILE A 1 508 ? 4.203 7.059 -12.338 1.00 92.75 508 ILE A O 1
ATOM 4108 N N . THR A 1 509 ? 5.971 8.395 -12.021 1.00 92.19 509 THR A N 1
ATOM 4109 C CA . THR A 1 509 ? 5.992 8.286 -10.562 1.00 92.19 509 THR A CA 1
ATOM 4110 C C . THR A 1 509 ? 6.078 9.669 -9.929 1.00 92.19 509 THR A C 1
ATOM 4112 O O . THR A 1 509 ? 6.891 10.501 -10.329 1.00 92.19 509 THR A O 1
ATOM 4115 N N . LEU A 1 510 ? 5.235 9.942 -8.934 1.00 91.25 510 LEU A N 1
ATOM 4116 C CA . LEU A 1 510 ? 5.362 11.137 -8.101 1.00 91.25 510 LEU A CA 1
ATOM 4117 C C . LEU A 1 510 ? 6.239 10.822 -6.893 1.00 91.25 510 LEU A C 1
ATOM 4119 O O . LEU A 1 510 ? 6.034 9.824 -6.213 1.00 91.25 510 LEU A O 1
ATOM 4123 N N . VAL A 1 511 ? 7.207 11.686 -6.616 1.00 88.75 511 VAL A N 1
ATOM 4124 C CA . VAL A 1 511 ? 8.138 11.574 -5.496 1.00 88.75 511 VAL A CA 1
ATOM 4125 C C . VAL A 1 511 ? 7.928 12.761 -4.564 1.00 88.75 511 VAL A C 1
ATOM 4127 O O . VAL A 1 511 ? 8.149 13.916 -4.944 1.00 88.75 511 VAL A O 1
ATOM 4130 N N . THR A 1 512 ? 7.489 12.483 -3.337 1.00 83.19 512 THR A N 1
ATOM 4131 C CA . THR A 1 512 ? 7.289 13.509 -2.305 1.00 83.19 512 THR A CA 1
ATOM 4132 C C . THR A 1 512 ? 8.622 13.970 -1.714 1.00 83.19 512 THR A C 1
ATOM 4134 O O . THR A 1 512 ? 9.672 13.353 -1.914 1.00 83.19 512 THR A O 1
ATOM 4137 N N . LYS A 1 513 ? 8.598 15.060 -0.938 1.00 78.25 513 LYS A N 1
ATOM 4138 C CA . LYS A 1 513 ? 9.783 15.556 -0.223 1.00 78.25 513 LYS A CA 1
ATOM 4139 C C . LYS A 1 513 ? 10.321 14.543 0.798 1.00 78.25 513 LYS A C 1
ATOM 4141 O O . LYS A 1 513 ? 11.522 14.526 1.046 1.00 78.25 513 LYS A O 1
ATOM 4146 N N . GLU A 1 514 ? 9.464 13.686 1.358 1.00 78.94 514 GLU A N 1
ATOM 4147 C CA . GLU A 1 514 ? 9.864 12.576 2.236 1.00 78.94 514 GLU A CA 1
ATOM 4148 C C . GLU A 1 514 ? 10.381 11.343 1.469 1.00 78.94 514 GLU A C 1
ATOM 4150 O O . GLU A 1 514 ? 10.545 10.279 2.063 1.00 78.94 514 GLU A O 1
ATOM 4155 N N . ALA A 1 515 ? 10.630 11.471 0.160 1.00 77.31 515 ALA A N 1
ATOM 4156 C CA . ALA A 1 515 ? 11.056 10.395 -0.735 1.00 77.31 515 ALA A CA 1
ATOM 4157 C C . ALA A 1 515 ? 10.053 9.230 -0.856 1.00 77.31 515 ALA A C 1
ATOM 4159 O O . ALA A 1 515 ? 10.424 8.134 -1.278 1.00 77.31 515 ALA A O 1
ATOM 4160 N N . GLN A 1 516 ? 8.775 9.461 -0.534 1.00 83.81 516 GLN A N 1
ATOM 4161 C CA . GLN A 1 516 ? 7.716 8.497 -0.831 1.00 83.81 516 GLN A CA 1
ATOM 4162 C C . GLN A 1 516 ? 7.413 8.516 -2.327 1.00 83.81 516 GLN A C 1
ATOM 4164 O O . GLN A 1 516 ? 7.355 9.585 -2.935 1.00 83.81 516 GLN A O 1
ATOM 4169 N N . GLN A 1 517 ? 7.227 7.335 -2.914 1.00 86.81 517 GLN A N 1
ATOM 4170 C CA . GLN A 1 517 ? 6.965 7.172 -4.340 1.00 86.81 517 GLN A CA 1
ATOM 4171 C C . GLN A 1 517 ? 5.519 6.724 -4.556 1.00 86.81 517 GLN A C 1
ATOM 4173 O O . GLN A 1 517 ? 5.094 5.705 -4.014 1.00 86.81 517 GLN A O 1
ATOM 4178 N N . ILE A 1 518 ? 4.777 7.489 -5.352 1.00 87.81 518 ILE A N 1
ATOM 4179 C CA . ILE A 1 518 ? 3.420 7.182 -5.799 1.00 87.81 518 ILE A CA 1
ATOM 4180 C C . ILE A 1 518 ? 3.519 6.766 -7.264 1.00 87.81 518 ILE A C 1
ATOM 4182 O O . ILE A 1 518 ? 3.780 7.589 -8.145 1.00 87.81 518 ILE A O 1
ATOM 4186 N N . GLU A 1 519 ? 3.351 5.476 -7.527 1.00 89.88 519 GLU A N 1
ATOM 4187 C CA . GLU A 1 519 ? 3.432 4.929 -8.877 1.00 89.88 519 GLU A CA 1
ATOM 4188 C C . GLU A 1 519 ? 2.115 5.164 -9.626 1.00 89.88 519 GLU A C 1
ATOM 4190 O O . GLU A 1 519 ? 1.096 4.559 -9.307 1.00 89.88 519 GLU A O 1
ATOM 4195 N N . CYS A 1 520 ? 2.138 6.048 -10.626 1.00 87.94 520 CYS A N 1
ATOM 4196 C CA . CYS A 1 520 ? 0.973 6.384 -11.454 1.00 87.94 520 CYS A CA 1
ATOM 4197 C C . CYS A 1 520 ? 0.949 5.596 -12.775 1.00 87.94 520 CYS A C 1
ATOM 4199 O O . CYS A 1 520 ? -0.011 5.672 -13.537 1.00 87.94 520 CYS A O 1
ATOM 4201 N N . ARG A 1 521 ? 2.006 4.817 -13.058 1.00 87.94 521 ARG A N 1
ATOM 4202 C CA . ARG A 1 521 ? 2.163 4.039 -14.298 1.00 87.94 521 ARG A CA 1
ATOM 4203 C C . ARG A 1 521 ? 1.968 4.934 -15.531 1.00 87.94 521 ARG A C 1
ATOM 4205 O O . ARG A 1 521 ? 2.551 6.010 -15.576 1.00 87.94 521 ARG A O 1
ATOM 4212 N N . ARG A 1 522 ? 1.233 4.489 -16.551 1.00 87.25 522 ARG A N 1
ATOM 4213 C CA . ARG A 1 522 ? 0.977 5.247 -17.793 1.00 87.25 522 ARG A CA 1
ATOM 4214 C C . ARG A 1 522 ? -0.385 5.950 -17.794 1.00 87.25 522 ARG A C 1
ATOM 4216 O O . ARG A 1 522 ? -0.770 6.517 -18.811 1.00 87.25 522 ARG A O 1
ATOM 4223 N N . ASP A 1 523 ? -1.102 5.897 -16.675 1.00 87.50 523 ASP A N 1
ATOM 4224 C CA . ASP A 1 523 ? -2.476 6.373 -16.564 1.00 87.50 523 ASP A CA 1
ATOM 4225 C C . ASP A 1 523 ? -2.520 7.822 -16.060 1.00 87.50 523 ASP A C 1
ATOM 4227 O O . ASP A 1 523 ? -2.037 8.134 -14.969 1.00 87.50 523 ASP A O 1
ATOM 4231 N N . MET A 1 524 ? -3.109 8.710 -16.861 1.00 88.25 524 MET A N 1
ATOM 4232 C CA . MET A 1 524 ? -3.214 10.134 -16.539 1.00 88.25 524 MET A CA 1
ATOM 4233 C C . MET A 1 524 ? -4.260 10.412 -15.453 1.00 88.25 524 MET A C 1
ATOM 4235 O O . MET A 1 524 ? -4.087 11.365 -14.699 1.00 88.25 524 MET A O 1
ATOM 4239 N N . GLU A 1 525 ? -5.289 9.571 -15.296 1.00 87.25 525 GLU A N 1
ATOM 4240 C CA . GLU A 1 525 ? -6.271 9.731 -14.212 1.00 87.25 525 GLU A CA 1
ATOM 4241 C C . GLU A 1 525 ? -5.625 9.477 -12.845 1.00 87.25 525 GLU A C 1
ATOM 4243 O O . GLU A 1 525 ? -5.895 10.171 -11.862 1.00 87.25 525 GLU A O 1
ATOM 4248 N N . MET A 1 526 ? -4.701 8.512 -12.774 1.00 87.88 526 MET A N 1
ATOM 4249 C CA . MET A 1 526 ? -3.899 8.284 -11.572 1.00 87.88 526 MET A CA 1
ATOM 4250 C C . MET A 1 526 ? -2.970 9.462 -11.273 1.00 87.88 526 MET A C 1
ATOM 4252 O O . MET A 1 526 ? -2.825 9.831 -10.106 1.00 87.88 526 MET A O 1
ATOM 4256 N N . VAL A 1 527 ? -2.382 10.079 -12.305 1.00 88.75 527 VAL A N 1
ATOM 4257 C CA . VAL A 1 527 ? -1.584 11.304 -12.144 1.00 88.75 527 VAL A CA 1
ATOM 4258 C C . VAL A 1 527 ? -2.462 12.454 -11.633 1.00 88.75 527 VAL A C 1
ATOM 4260 O O . VAL A 1 527 ? -2.042 13.158 -10.716 1.00 88.75 527 VAL A O 1
ATOM 4263 N N . GLU A 1 528 ? -3.688 12.621 -12.142 1.00 87.62 528 GLU A N 1
ATOM 4264 C CA . GLU A 1 528 ? -4.639 13.638 -11.663 1.00 87.62 528 GLU A CA 1
ATOM 4265 C C . GLU A 1 528 ? -4.995 13.436 -10.189 1.00 87.62 528 GLU A C 1
ATOM 4267 O O . GLU A 1 528 ? -4.839 14.357 -9.385 1.00 87.62 528 GLU A O 1
ATOM 4272 N N . ASN A 1 529 ? -5.368 12.218 -9.801 1.00 86.50 529 ASN A N 1
ATOM 4273 C CA . ASN A 1 529 ? -5.674 11.889 -8.410 1.00 86.50 529 ASN A CA 1
ATOM 4274 C C . ASN A 1 529 ? -4.467 12.095 -7.483 1.00 86.50 529 ASN A C 1
ATOM 4276 O O . ASN A 1 529 ? -4.614 12.615 -6.374 1.00 86.50 529 ASN A O 1
ATOM 4280 N N . ALA A 1 530 ? -3.263 11.732 -7.936 1.00 87.62 530 ALA A N 1
ATOM 4281 C CA . ALA A 1 530 ? -2.033 11.957 -7.186 1.00 87.62 530 ALA A CA 1
ATOM 4282 C C . ALA A 1 530 ? -1.720 13.455 -7.035 1.00 87.62 530 ALA A C 1
ATOM 4284 O O . ALA A 1 530 ? -1.322 13.886 -5.955 1.00 87.62 530 ALA A O 1
ATOM 4285 N N . LEU A 1 531 ? -1.936 14.277 -8.065 1.00 87.69 531 LEU A N 1
ATOM 4286 C CA . LEU A 1 531 ? -1.766 15.729 -7.956 1.00 87.69 531 LEU A CA 1
ATOM 4287 C C . LEU A 1 531 ? -2.781 16.366 -7.012 1.00 87.69 531 LEU A C 1
ATOM 4289 O O . LEU A 1 531 ? -2.394 17.193 -6.188 1.00 87.69 531 LEU A O 1
ATOM 4293 N N . LEU A 1 532 ? -4.049 15.962 -7.087 1.00 86.00 532 LEU A N 1
ATOM 4294 C CA . LEU A 1 532 ? -5.112 16.457 -6.208 1.00 86.00 532 LEU A CA 1
ATOM 4295 C C . LEU A 1 532 ? -4.845 16.081 -4.744 1.00 86.00 532 LEU A C 1
ATOM 4297 O O . LEU A 1 532 ? -5.051 16.890 -3.837 1.00 86.00 532 LEU A O 1
ATOM 4301 N N . LEU A 1 533 ? -4.281 14.894 -4.513 1.00 85.50 533 LEU A N 1
ATOM 4302 C CA . LEU A 1 533 ? -3.762 14.469 -3.217 1.00 85.50 533 LEU A CA 1
ATOM 4303 C C . LEU A 1 533 ? -2.650 15.406 -2.703 1.00 85.50 533 LEU A C 1
ATOM 4305 O O . LEU A 1 533 ? -2.734 15.898 -1.573 1.00 85.50 533 LEU A O 1
ATOM 4309 N N . MET A 1 534 ? -1.639 15.703 -3.528 1.00 86.50 534 MET A N 1
ATOM 4310 C CA . MET A 1 534 ? -0.551 16.616 -3.143 1.00 86.50 534 MET A CA 1
ATOM 4311 C C . MET A 1 534 ? -1.050 18.051 -2.914 1.00 86.50 534 MET A C 1
ATOM 4313 O O . MET A 1 534 ? -0.597 18.725 -1.986 1.00 86.50 534 MET A O 1
ATOM 4317 N N . ALA A 1 535 ? -2.013 18.508 -3.715 1.00 86.25 535 ALA A N 1
ATOM 4318 C CA . ALA A 1 535 ? -2.670 19.800 -3.557 1.00 86.25 535 ALA A CA 1
ATOM 4319 C C . ALA A 1 535 ? -3.424 19.890 -2.217 1.00 86.25 535 ALA A C 1
ATOM 4321 O O . ALA A 1 535 ? -3.276 20.875 -1.490 1.00 86.25 535 ALA A O 1
ATOM 4322 N N . ALA A 1 536 ? -4.164 18.845 -1.833 1.00 85.69 536 ALA A N 1
ATOM 4323 C CA . ALA A 1 536 ? -4.861 18.784 -0.548 1.00 85.69 536 ALA A CA 1
ATOM 4324 C C . ALA A 1 536 ? -3.888 18.786 0.647 1.00 85.69 536 ALA A C 1
ATOM 4326 O O . ALA A 1 536 ? -4.136 19.458 1.653 1.00 85.69 536 ALA A O 1
ATOM 4327 N N . HIS A 1 537 ? -2.747 18.094 0.540 1.00 85.50 537 HIS A N 1
ATOM 4328 C CA . HIS A 1 537 ? -1.680 18.157 1.552 1.00 85.50 537 HIS A CA 1
ATOM 4329 C C . HIS A 1 537 ? -1.070 19.550 1.671 1.00 85.50 537 HIS A C 1
ATOM 4331 O O . HIS A 1 537 ? -0.840 20.027 2.786 1.00 85.50 537 HIS A O 1
ATOM 4337 N N . PHE A 1 538 ? -0.838 20.223 0.545 1.00 86.75 538 PHE A N 1
ATOM 4338 C CA . PHE A 1 538 ? -0.368 21.602 0.544 1.00 86.75 538 PHE A CA 1
ATOM 4339 C C . PHE A 1 538 ? -1.370 22.539 1.230 1.00 86.75 538 PHE A C 1
ATOM 4341 O O . PHE A 1 538 ? -0.982 23.253 2.154 1.00 86.75 538 PHE A O 1
ATOM 4348 N N . LEU A 1 539 ? -2.657 22.484 0.869 1.00 85.69 539 LEU A N 1
ATOM 4349 C CA . LEU A 1 539 ? -3.703 23.311 1.481 1.00 85.69 539 LEU A CA 1
ATOM 4350 C C . LEU A 1 539 ? -3.847 23.068 2.990 1.00 85.69 539 LEU A C 1
ATOM 4352 O O . LEU A 1 539 ? -4.003 24.024 3.759 1.00 85.69 539 LEU A O 1
ATOM 4356 N N . LEU A 1 540 ? -3.741 21.812 3.435 1.00 87.44 540 LEU A N 1
ATOM 4357 C CA . LEU A 1 540 ? -3.727 21.461 4.854 1.00 87.44 540 LEU A CA 1
ATOM 4358 C C . LEU A 1 540 ? -2.554 22.138 5.575 1.00 87.44 540 LEU A C 1
ATOM 4360 O O . LEU A 1 540 ? -2.752 22.778 6.610 1.00 87.44 540 LEU A O 1
ATOM 4364 N N . ASN A 1 541 ? -1.344 22.030 5.022 1.00 86.81 541 ASN A N 1
ATOM 4365 C CA . ASN A 1 541 ? -0.141 22.631 5.597 1.00 86.81 541 ASN A CA 1
ATOM 4366 C C . ASN A 1 541 ? -0.218 24.164 5.611 1.00 86.81 541 ASN A C 1
ATOM 4368 O O . ASN A 1 541 ? 0.053 24.778 6.645 1.00 86.81 541 ASN A O 1
ATOM 4372 N N . SER A 1 542 ? -0.660 24.792 4.518 1.00 86.25 542 SER A N 1
ATOM 4373 C CA . SER A 1 542 ? -0.878 26.242 4.465 1.00 86.25 542 SER A CA 1
ATOM 4374 C C . SER A 1 542 ? -1.889 26.699 5.517 1.00 86.25 542 SER A C 1
ATOM 4376 O O . SER A 1 542 ? -1.642 27.681 6.215 1.00 86.25 542 SER A O 1
ATOM 4378 N N . SER A 1 543 ? -2.987 25.959 5.700 1.00 86.25 543 SER A N 1
ATOM 4379 C CA . SER A 1 543 ? -4.017 26.266 6.704 1.00 86.25 543 SER A CA 1
ATOM 4380 C C . SER A 1 543 ? -3.486 26.149 8.136 1.00 86.25 543 SER A C 1
ATOM 4382 O O . SER A 1 543 ? -3.813 26.973 8.994 1.00 86.25 543 SER A O 1
ATOM 4384 N N . GLN A 1 544 ? -2.608 25.178 8.409 1.00 87.00 544 GLN A N 1
ATOM 4385 C CA . GLN A 1 544 ? -1.929 25.064 9.702 1.00 87.00 544 GLN A CA 1
ATOM 4386 C C . GLN A 1 544 ? -1.022 26.263 9.983 1.00 87.00 544 GLN A C 1
ATOM 4388 O O . GLN A 1 544 ? -1.128 26.863 11.054 1.00 87.00 544 GLN A O 1
ATOM 4393 N N . VAL A 1 545 ? -0.155 26.635 9.037 1.00 86.88 545 VAL A N 1
ATOM 4394 C CA . VAL A 1 545 ? 0.745 27.789 9.197 1.00 86.88 545 VAL A CA 1
ATOM 4395 C C . VAL A 1 545 ? -0.070 29.069 9.383 1.00 86.88 545 VAL A C 1
ATOM 4397 O O . VAL A 1 545 ? 0.195 29.835 10.309 1.00 86.88 545 VAL A O 1
ATOM 4400 N N . LEU A 1 546 ? -1.115 29.257 8.574 1.00 86.69 546 LEU A N 1
ATOM 4401 C CA . LEU A 1 546 ? -1.990 30.422 8.639 1.00 86.69 546 LEU A CA 1
ATOM 4402 C C . LEU A 1 546 ? -2.740 30.501 9.976 1.00 86.69 546 LEU A C 1
ATOM 4404 O O . LEU A 1 546 ? -2.740 31.547 10.618 1.00 86.69 546 LEU A O 1
ATOM 4408 N N . SER A 1 547 ? -3.320 29.395 10.453 1.00 87.12 547 SER A N 1
ATOM 4409 C CA . SER A 1 547 ? -4.000 29.376 11.757 1.00 87.12 547 SER A CA 1
ATOM 4410 C C . SER A 1 547 ? -3.071 29.752 12.912 1.00 87.12 547 SER A C 1
ATOM 4412 O O . SER A 1 547 ? -3.451 30.571 13.747 1.00 87.12 547 SER A O 1
ATOM 4414 N N . ARG A 1 548 ? -1.830 29.247 12.919 1.00 85.00 548 ARG A N 1
ATOM 4415 C CA . ARG A 1 548 ? -0.825 29.615 13.926 1.00 85.00 548 ARG A CA 1
ATOM 4416 C C . ARG A 1 548 ? -0.429 31.087 13.825 1.00 85.00 548 ARG A C 1
ATOM 4418 O O . ARG A 1 548 ? -0.332 31.746 14.855 1.00 85.00 548 ARG A O 1
ATOM 4425 N N . ALA A 1 549 ? -0.254 31.609 12.610 1.00 84.81 549 ALA A N 1
ATOM 4426 C CA . ALA A 1 549 ? 0.086 33.013 12.376 1.00 84.81 549 ALA A CA 1
ATOM 4427 C C . ALA A 1 549 ? -1.006 33.976 12.880 1.00 84.81 549 ALA A C 1
ATOM 4429 O O . ALA A 1 549 ? -0.691 35.011 13.459 1.00 84.81 549 ALA A O 1
ATOM 4430 N N . TYR A 1 550 ? -2.285 33.609 12.741 1.00 84.94 550 TYR A N 1
ATOM 4431 C CA . TYR A 1 550 ? -3.414 34.375 13.289 1.00 84.94 550 TYR A CA 1
ATOM 4432 C C . TYR A 1 550 ? -3.703 34.085 14.775 1.00 84.94 550 TYR A C 1
ATOM 4434 O O . TYR A 1 550 ? -4.702 34.567 15.311 1.00 84.94 550 TYR A O 1
ATOM 4442 N N . GLY A 1 551 ? -2.868 33.292 15.453 1.00 85.25 551 GLY A N 1
ATOM 4443 C CA . GLY A 1 551 ? -3.026 32.956 16.869 1.00 85.25 551 GLY A CA 1
ATOM 4444 C C . GLY A 1 551 ? -4.174 31.989 17.170 1.00 85.25 551 GLY A C 1
ATOM 4445 O O . GLY A 1 551 ? -4.579 31.878 18.324 1.00 85.25 551 GLY A O 1
ATOM 4446 N N . TRP A 1 552 ? -4.719 31.297 16.170 1.00 90.25 552 TRP A N 1
ATOM 4447 C CA . TRP A 1 552 ? -5.747 30.277 16.361 1.00 90.25 552 TRP A CA 1
ATOM 4448 C C . TRP A 1 552 ? -5.125 28.974 16.872 1.00 90.25 552 TRP A C 1
ATOM 4450 O O . TRP A 1 552 ? -4.026 28.579 16.480 1.00 90.25 552 TRP A O 1
ATOM 4460 N N . GLN A 1 553 ? -5.851 28.284 17.748 1.00 87.69 553 GLN A N 1
ATOM 4461 C CA . GLN A 1 553 ? -5.446 26.998 18.287 1.00 87.69 553 GLN A CA 1
ATOM 4462 C C . GLN A 1 553 ? -5.879 25.871 17.346 1.00 87.69 553 GLN A C 1
ATOM 4464 O O . GLN A 1 553 ? -7.070 25.617 17.145 1.00 87.69 553 GLN A O 1
ATOM 4469 N N . LEU A 1 554 ? -4.887 25.164 16.806 1.00 87.31 554 LEU A N 1
ATOM 4470 C CA . LEU A 1 554 ? -5.089 23.961 16.009 1.00 87.31 554 LEU A CA 1
ATOM 4471 C C . LEU A 1 554 ? -5.473 22.788 16.918 1.00 87.31 554 LEU A C 1
ATOM 4473 O O . LEU A 1 554 ? -4.720 22.435 17.824 1.00 87.31 554 LEU A O 1
ATOM 4477 N N . PHE A 1 555 ? -6.615 22.157 16.653 1.00 85.00 555 PHE A N 1
ATOM 4478 C CA . PHE A 1 555 ? -7.074 20.980 17.398 1.00 85.00 555 PHE A CA 1
ATOM 4479 C C . PHE A 1 555 ? -6.771 19.683 16.662 1.00 85.00 555 PHE A C 1
ATOM 4481 O O . PHE A 1 555 ? -6.413 18.684 17.282 1.00 85.00 555 PHE A O 1
ATOM 4488 N N . HIS A 1 556 ? -6.951 19.686 15.343 1.00 85.94 556 HIS A N 1
ATOM 4489 C CA . HIS A 1 556 ? -6.778 18.498 14.528 1.00 85.94 556 HIS A CA 1
ATOM 4490 C C . HIS A 1 556 ? -6.342 18.879 13.119 1.00 85.94 556 HIS A C 1
ATOM 4492 O O . HIS A 1 556 ? -6.908 19.776 12.499 1.00 85.94 556 HIS A O 1
ATOM 4498 N N . ALA A 1 557 ? -5.346 18.172 12.609 1.00 86.88 557 ALA A N 1
ATOM 4499 C CA . ALA A 1 557 ? -4.982 18.201 11.210 1.00 86.88 557 ALA A CA 1
ATOM 4500 C C . ALA A 1 557 ? -4.536 16.795 10.825 1.00 86.88 557 ALA A C 1
ATOM 4502 O O . ALA A 1 557 ? -3.516 16.314 11.316 1.00 86.88 557 ALA A O 1
ATOM 4503 N N . ASN A 1 558 ? -5.332 16.123 10.004 1.00 86.75 558 ASN A N 1
ATOM 4504 C CA . ASN A 1 558 ? -5.060 14.762 9.576 1.00 86.75 558 ASN A CA 1
ATOM 4505 C C . ASN A 1 558 ? -4.918 14.738 8.066 1.00 86.75 558 ASN A C 1
ATOM 4507 O O . ASN A 1 558 ? -5.883 14.970 7.339 1.00 86.75 558 ASN A O 1
ATOM 4511 N N . SER A 1 559 ? -3.701 14.445 7.617 1.00 81.81 559 SER A N 1
ATOM 4512 C CA . SER A 1 559 ? -3.407 14.246 6.208 1.00 81.81 559 SER A CA 1
ATOM 4513 C C . SER A 1 559 ? -4.034 12.966 5.680 1.00 81.81 559 SER A C 1
ATOM 4515 O O . SER A 1 559 ? -4.345 12.945 4.512 1.00 81.81 559 SER A O 1
ATOM 4517 N N . ASN A 1 560 ? -4.263 11.939 6.505 1.00 82.75 560 ASN A N 1
ATOM 4518 C CA . ASN A 1 560 ? -4.680 10.594 6.083 1.00 82.75 560 ASN A CA 1
ATOM 4519 C C . ASN A 1 560 ? -6.176 10.329 6.319 1.00 82.75 560 ASN A C 1
ATOM 4521 O O . ASN A 1 560 ? -6.582 9.187 6.541 1.00 82.75 560 ASN A O 1
ATOM 4525 N N . ALA A 1 561 ? -6.988 11.383 6.391 1.00 82.19 561 ALA A N 1
ATOM 4526 C CA . ALA A 1 561 ? -8.427 11.244 6.560 1.00 82.19 561 ALA A CA 1
ATOM 4527 C C . ALA A 1 561 ? -9.091 10.808 5.244 1.00 82.19 561 ALA A C 1
ATOM 4529 O O . ALA A 1 561 ? -8.602 11.110 4.156 1.00 82.19 561 ALA A O 1
ATOM 4530 N N . PHE A 1 562 ? -10.208 10.094 5.364 1.00 82.25 562 PHE A N 1
ATOM 4531 C CA . PHE A 1 562 ? -11.031 9.648 4.244 1.00 82.25 562 PHE A CA 1
ATOM 4532 C C . PHE A 1 562 ? -12.452 10.189 4.418 1.00 82.25 562 PHE A C 1
ATOM 4534 O O . PHE A 1 562 ? -12.934 10.323 5.545 1.00 82.25 562 PHE A O 1
ATOM 4541 N N . ASP A 1 563 ? -13.116 10.499 3.310 1.00 79.25 563 ASP A N 1
ATOM 4542 C CA . ASP A 1 563 ? -14.531 10.848 3.281 1.00 79.25 563 ASP A CA 1
ATOM 4543 C C . ASP A 1 563 ? -15.410 9.610 3.550 1.00 79.25 563 ASP A C 1
ATOM 4545 O O . ASP A 1 563 ? -14.965 8.464 3.496 1.00 79.25 563 ASP A O 1
ATOM 4549 N N . SER A 1 564 ? -16.694 9.845 3.811 1.00 75.12 564 SER A N 1
ATOM 4550 C CA . SER A 1 564 ? -17.768 8.852 3.934 1.00 75.12 564 SER A CA 1
ATOM 4551 C C . SER A 1 564 ? -17.839 7.841 2.780 1.00 75.12 564 SER A C 1
ATOM 4553 O O . SER A 1 564 ? -18.296 6.716 2.974 1.00 75.12 564 SER A O 1
ATOM 4555 N N . THR A 1 565 ? -17.354 8.224 1.600 1.00 76.50 565 THR A N 1
ATOM 4556 C CA . THR A 1 565 ? -17.263 7.395 0.391 1.00 76.50 565 THR A CA 1
ATOM 4557 C C . THR A 1 565 ? -15.994 6.537 0.324 1.00 76.50 565 THR A C 1
ATOM 4559 O O . THR A 1 565 ? -15.868 5.707 -0.570 1.00 76.50 565 THR A O 1
ATOM 4562 N N . GLY A 1 566 ? -15.059 6.705 1.266 1.00 74.44 566 GLY A N 1
ATOM 4563 C CA . GLY A 1 566 ? -13.752 6.042 1.263 1.00 74.44 566 GLY A CA 1
ATOM 4564 C C . GLY A 1 566 ? -12.689 6.749 0.417 1.00 74.44 566 GLY A C 1
ATOM 4565 O O . GLY A 1 566 ? -11.560 6.269 0.353 1.00 74.44 566 GLY A O 1
ATOM 4566 N N . ASN A 1 567 ? -13.016 7.890 -0.197 1.00 77.19 567 ASN A N 1
ATOM 4567 C CA . ASN A 1 567 ? -12.057 8.710 -0.937 1.00 77.19 567 ASN A CA 1
ATOM 4568 C C . ASN A 1 567 ? -11.158 9.494 0.015 1.00 77.19 567 ASN A C 1
ATOM 4570 O O . ASN A 1 567 ? -11.565 9.857 1.116 1.00 77.19 567 ASN A O 1
ATOM 4574 N N . PHE A 1 568 ? -9.931 9.772 -0.405 1.00 76.62 568 PHE A N 1
ATOM 4575 C CA . PHE A 1 568 ? -8.998 10.536 0.407 1.00 76.62 568 PHE A CA 1
ATOM 4576 C C . PHE A 1 568 ? -9.501 11.972 0.614 1.00 76.62 568 PHE A C 1
ATOM 4578 O O . PHE A 1 568 ? -9.847 12.657 -0.345 1.00 76.62 568 PHE A O 1
ATOM 4585 N N . ALA A 1 569 ? -9.567 12.431 1.862 1.00 83.12 569 ALA A N 1
ATOM 4586 C CA . ALA A 1 569 ? -10.071 13.760 2.184 1.00 83.12 569 ALA A CA 1
ATOM 4587 C C . ALA A 1 569 ? -9.444 14.302 3.478 1.00 83.12 569 ALA A C 1
ATOM 4589 O O . ALA A 1 569 ? -10.014 14.106 4.557 1.00 83.12 569 ALA A O 1
ATOM 4590 N N . PRO A 1 570 ? -8.279 14.976 3.408 1.00 87.81 570 PRO A N 1
ATOM 4591 C CA . PRO A 1 570 ? -7.620 15.548 4.572 1.00 87.81 570 PRO A CA 1
ATOM 4592 C C . PRO A 1 570 ? -8.532 16.487 5.359 1.00 87.81 570 PRO A C 1
ATOM 4594 O O . PRO A 1 570 ? -9.261 17.298 4.787 1.00 87.81 570 PRO A O 1
ATOM 4597 N N . THR A 1 571 ? -8.459 16.416 6.685 1.00 88.25 571 THR A N 1
ATOM 4598 C CA . THR A 1 571 ? -9.321 17.198 7.579 1.00 88.25 571 THR A CA 1
ATOM 4599 C C . THR A 1 571 ? -8.516 18.159 8.434 1.00 88.25 571 THR A C 1
ATOM 4601 O O . THR A 1 571 ? -7.488 17.797 9.011 1.00 88.25 571 THR A O 1
ATOM 4604 N N . PHE A 1 572 ? -9.027 19.377 8.577 1.00 90.12 572 PHE A N 1
ATOM 4605 C CA . PHE A 1 572 ? -8.435 20.464 9.343 1.00 90.12 572 PHE A CA 1
ATOM 4606 C C . PHE A 1 572 ? -9.461 21.070 10.296 1.00 90.12 572 PHE A C 1
ATOM 4608 O O . PHE A 1 572 ? -10.566 21.418 9.893 1.00 90.12 572 PHE A O 1
ATOM 4615 N N . TYR A 1 573 ? -9.095 21.215 11.566 1.00 89.12 573 TYR A N 1
ATOM 4616 C CA . TYR A 1 573 ? -9.957 21.775 12.598 1.00 89.12 573 TYR A CA 1
ATOM 4617 C C . TYR A 1 573 ? -9.183 22.725 13.508 1.00 89.12 573 TYR A C 1
ATOM 4619 O O . TYR A 1 573 ? -8.237 22.330 14.200 1.00 89.12 573 TYR A O 1
ATOM 4627 N N . THR A 1 574 ? -9.623 23.980 13.538 1.00 89.25 574 THR A N 1
ATOM 4628 C CA . THR A 1 574 ? -9.010 25.049 14.327 1.00 89.25 574 THR A CA 1
ATOM 4629 C C . THR A 1 574 ? -10.066 25.910 15.018 1.00 89.25 574 THR A C 1
ATOM 4631 O O . THR A 1 574 ? -11.189 26.061 14.528 1.00 89.25 574 THR A O 1
ATOM 4634 N N . CYS A 1 575 ? -9.708 26.501 16.156 1.00 88.38 575 CYS A N 1
ATOM 4635 C CA . CYS A 1 575 ? -10.545 27.454 16.881 1.00 88.38 575 CYS A CA 1
ATOM 4636 C C . CYS A 1 575 ? -9.769 28.733 17.175 1.00 88.38 575 CYS A C 1
ATOM 4638 O O . CYS A 1 575 ? -8.558 28.701 17.380 1.00 88.38 575 CYS A O 1
ATOM 4640 N N . ASN A 1 576 ? -10.460 29.862 17.263 1.00 86.00 576 ASN A N 1
ATOM 4641 C CA . ASN A 1 576 ? -9.857 31.068 17.820 1.00 86.00 576 ASN A CA 1
ATOM 4642 C C . ASN A 1 576 ? -9.546 30.899 19.324 1.00 86.00 576 ASN A C 1
ATOM 4644 O O . ASN A 1 576 ? -10.134 30.046 19.990 1.00 86.00 576 ASN A O 1
ATOM 4648 N N . GLN A 1 577 ? -8.670 31.750 19.870 1.00 80.31 577 GLN A N 1
ATOM 4649 C CA . GLN A 1 577 ? -8.245 31.685 21.283 1.00 80.31 577 GLN A CA 1
ATOM 4650 C C . GLN A 1 577 ? -9.417 31.726 22.272 1.00 80.31 577 GLN A C 1
ATOM 4652 O O . GLN A 1 577 ? -9.408 31.025 23.277 1.00 80.31 577 GLN A O 1
ATOM 4657 N N . ASN A 1 578 ? -10.459 32.497 21.951 1.00 76.25 578 ASN A N 1
ATOM 4658 C CA . ASN A 1 578 ? -11.618 32.675 22.826 1.00 76.25 578 ASN A CA 1
ATOM 4659 C C . ASN A 1 578 ? -12.662 31.550 22.697 1.00 76.25 578 ASN A C 1
ATOM 4661 O O . ASN A 1 578 ? -13.699 31.608 23.350 1.00 76.25 578 ASN A O 1
ATOM 4665 N N . GLY A 1 579 ? -12.459 30.555 21.825 1.00 71.50 579 GLY A N 1
ATOM 4666 C CA . GLY A 1 579 ? -13.393 29.435 21.661 1.00 71.50 579 GLY A CA 1
ATOM 4667 C C . GLY A 1 579 ? -14.696 29.751 20.905 1.00 71.50 579 GLY A C 1
ATOM 4668 O O . GLY A 1 579 ? -15.528 28.856 20.730 1.00 71.50 579 GLY A O 1
ATOM 4669 N N . THR A 1 580 ? -14.893 31.002 20.471 1.00 75.50 580 THR A N 1
ATOM 4670 C CA . THR A 1 580 ? -16.146 31.519 19.890 1.00 75.50 580 THR A CA 1
ATOM 4671 C C . THR A 1 580 ? -16.315 31.235 18.399 1.00 75.50 580 THR A C 1
ATOM 4673 O O . THR A 1 580 ? -17.445 31.188 17.919 1.00 75.50 580 THR A O 1
ATOM 4676 N N . LYS A 1 581 ? -15.222 31.049 17.649 1.00 78.94 581 LYS A N 1
ATOM 4677 C CA . LYS A 1 581 ? -15.243 30.754 16.209 1.00 78.94 581 LYS A CA 1
ATOM 4678 C C . LYS A 1 581 ? -14.423 29.507 15.927 1.00 78.94 581 LYS A C 1
ATOM 4680 O O . LYS A 1 581 ? -13.247 29.440 16.279 1.00 78.94 581 LYS A O 1
ATOM 4685 N N . ARG A 1 582 ? -15.049 28.545 15.256 1.00 82.56 582 ARG A N 1
ATOM 4686 C CA . ARG A 1 582 ? -14.460 27.260 14.875 1.00 82.56 582 ARG A CA 1
ATOM 4687 C C . ARG A 1 582 ? -14.514 27.123 13.365 1.00 82.56 582 ARG A C 1
ATOM 4689 O O . ARG A 1 582 ? -15.511 27.497 12.750 1.00 82.56 582 ARG A O 1
ATOM 4696 N N . ILE A 1 583 ? -13.444 26.594 12.790 1.00 84.88 583 ILE A N 1
ATOM 4697 C CA . ILE A 1 583 ? -13.358 26.298 11.365 1.00 84.88 583 ILE A CA 1
ATOM 4698 C C . ILE A 1 583 ? -13.006 24.822 11.235 1.00 84.88 583 ILE A C 1
ATOM 4700 O O . ILE A 1 583 ? -11.950 24.392 11.702 1.00 84.88 583 ILE A O 1
ATOM 4704 N N . PHE A 1 584 ? -13.916 24.065 10.628 1.00 86.19 584 PHE A N 1
ATOM 4705 C CA . PHE A 1 584 ? -13.649 22.726 10.125 1.00 86.19 584 PHE A CA 1
ATOM 4706 C C . PHE A 1 584 ? -13.590 22.789 8.601 1.00 86.19 584 PHE A C 1
ATOM 4708 O O . PHE A 1 584 ? -14.488 23.353 7.971 1.00 86.19 584 PHE A O 1
ATOM 4715 N N . VAL A 1 585 ? -12.522 22.242 8.031 1.00 85.31 585 VAL A N 1
ATOM 4716 C CA . VAL A 1 585 ? -12.311 22.167 6.587 1.00 85.31 585 VAL A CA 1
ATOM 4717 C C . VAL A 1 585 ? -11.985 20.734 6.227 1.00 85.31 585 VAL A C 1
ATOM 4719 O O . VAL A 1 585 ? -11.087 20.131 6.820 1.00 85.31 585 VAL A O 1
ATOM 4722 N N . GLN A 1 586 ? -12.706 20.206 5.250 1.00 85.56 586 GLN A N 1
ATOM 4723 C CA . GLN A 1 586 ? -12.384 18.943 4.609 1.00 85.56 586 GLN A CA 1
ATOM 4724 C C . GLN A 1 586 ? -11.925 19.241 3.181 1.00 85.56 586 GLN A C 1
ATOM 4726 O O . GLN A 1 586 ? -12.658 19.839 2.393 1.00 85.56 586 GLN A O 1
ATOM 4731 N N . PHE A 1 587 ? -10.689 18.863 2.868 1.00 84.44 587 PHE A N 1
ATOM 4732 C CA . PHE A 1 587 ? -10.100 19.024 1.544 1.00 84.44 587 PHE A CA 1
ATOM 4733 C C . PHE A 1 587 ? -10.430 17.776 0.730 1.00 84.44 587 PHE A C 1
ATOM 4735 O O . PHE A 1 587 ? -9.838 16.730 0.968 1.00 84.44 587 PHE A O 1
ATOM 4742 N N . ARG A 1 588 ? -11.400 17.836 -0.183 1.00 75.88 588 ARG A N 1
ATOM 4743 C CA . ARG A 1 588 ? -11.726 16.681 -1.033 1.00 75.88 588 ARG A CA 1
ATOM 4744 C C . ARG A 1 588 ? -10.764 16.615 -2.215 1.00 75.88 588 ARG A C 1
ATOM 4746 O O . ARG A 1 588 ? -10.342 17.649 -2.732 1.00 75.88 588 ARG A O 1
ATOM 4753 N N . THR A 1 589 ? -10.473 15.404 -2.683 1.00 66.25 589 THR A N 1
ATOM 4754 C CA . THR A 1 589 ? -9.732 15.179 -3.935 1.00 66.25 589 THR A CA 1
ATOM 4755 C C . THR A 1 589 ? -10.453 15.740 -5.156 1.00 66.25 589 THR A C 1
ATOM 4757 O O . THR A 1 589 ? -9.804 16.016 -6.145 1.00 66.25 589 THR A O 1
ATOM 4760 N N . ASP A 1 590 ? -11.755 16.009 -5.078 1.00 64.06 590 ASP A N 1
ATOM 4761 C CA . ASP A 1 590 ? -12.563 16.527 -6.194 1.00 64.06 590 ASP A CA 1
ATOM 4762 C C . ASP A 1 590 ? -12.351 18.044 -6.438 1.00 64.06 590 ASP A C 1
ATOM 4764 O O . ASP A 1 590 ? -13.062 18.664 -7.227 1.00 64.06 590 ASP A O 1
ATOM 4768 N N . GLY A 1 591 ? -11.425 18.678 -5.706 1.00 57.22 591 GLY A N 1
ATOM 4769 C CA . GLY A 1 591 ? -11.174 20.125 -5.739 1.00 57.22 591 GLY A CA 1
ATOM 4770 C C . GLY A 1 591 ? -12.188 20.966 -4.950 1.00 57.22 591 GLY A C 1
ATOM 4771 O O . GLY A 1 591 ? -12.021 22.178 -4.819 1.00 57.22 591 GLY A O 1
ATOM 4772 N N . VAL A 1 592 ? -13.226 20.341 -4.385 1.00 62.03 592 VAL A N 1
ATOM 4773 C CA . VAL A 1 592 ? -14.238 21.006 -3.553 1.00 62.03 592 VAL A CA 1
ATOM 4774 C C . VAL A 1 592 ? -13.769 21.052 -2.098 1.00 62.03 592 VAL A C 1
ATOM 4776 O O . VAL A 1 592 ? -13.515 20.023 -1.470 1.00 62.03 592 VAL A O 1
ATOM 4779 N N . MET A 1 593 ? -13.658 22.262 -1.549 1.00 64.19 593 MET A N 1
ATOM 4780 C CA . MET A 1 593 ? -13.400 22.475 -0.125 1.00 64.19 593 MET A CA 1
ATOM 4781 C C . MET A 1 593 ? -14.720 22.639 0.625 1.00 64.19 593 MET A C 1
ATOM 4783 O O . MET A 1 593 ? -15.401 23.654 0.473 1.00 64.19 593 MET A O 1
ATOM 4787 N N . ASP A 1 594 ? -15.041 21.680 1.491 1.00 65.69 594 ASP A N 1
ATOM 4788 C CA . ASP A 1 594 ? -16.201 21.789 2.371 1.00 65.69 594 ASP A CA 1
ATOM 4789 C C . ASP A 1 594 ? -15.810 22.571 3.626 1.00 65.69 594 ASP A C 1
ATOM 4791 O O . ASP A 1 594 ? -15.160 22.069 4.549 1.00 65.69 594 ASP A O 1
ATOM 4795 N N . LEU A 1 595 ? -16.196 23.848 3.637 1.00 69.25 595 LEU A N 1
ATOM 4796 C CA . LEU A 1 595 ? -16.000 24.749 4.764 1.00 69.25 595 LEU A CA 1
ATOM 4797 C C . LEU A 1 595 ? -17.241 24.740 5.663 1.00 69.25 595 LEU A C 1
ATOM 4799 O O . LEU A 1 595 ? -18.222 25.435 5.395 1.00 69.25 595 LEU A O 1
ATOM 4803 N N . GLN A 1 596 ? -17.182 24.034 6.791 1.00 65.88 596 GLN A N 1
ATOM 4804 C CA . GLN A 1 596 ? -18.215 24.159 7.818 1.00 65.88 596 GLN A CA 1
ATOM 4805 C C . GLN A 1 596 ? -17.846 25.266 8.812 1.00 65.88 596 GLN A C 1
ATOM 4807 O O . GLN A 1 596 ? -17.053 25.081 9.740 1.00 65.88 596 GLN A O 1
ATOM 4812 N N . LYS A 1 597 ? -18.468 26.440 8.631 1.00 51.12 597 LYS A N 1
ATOM 4813 C CA . LYS A 1 597 ? -18.553 27.476 9.670 1.00 51.12 597 LYS A CA 1
ATOM 4814 C C . LYS A 1 597 ? -19.668 27.089 10.639 1.00 51.12 597 LYS A C 1
ATOM 4816 O O . LYS A 1 597 ? -20.843 27.254 10.325 1.00 51.12 597 LYS A O 1
ATOM 4821 N N . ALA A 1 598 ? -19.316 26.585 11.815 1.00 44.59 598 ALA A N 1
ATOM 4822 C CA . ALA A 1 598 ? -20.303 26.370 12.868 1.00 44.59 598 ALA A CA 1
ATOM 4823 C C . ALA A 1 598 ? -20.676 27.725 13.513 1.00 44.59 598 ALA A C 1
ATOM 4825 O O . ALA A 1 598 ? -19.766 28.424 13.977 1.00 44.59 598 ALA A O 1
ATOM 4826 N N . PRO A 1 599 ? -21.963 28.132 13.564 1.00 35.03 599 PRO A N 1
ATOM 4827 C CA . PRO A 1 599 ? -22.374 29.281 14.366 1.00 35.03 599 PRO A CA 1
ATOM 4828 C C . PRO A 1 599 ? -22.231 28.968 15.869 1.00 35.03 599 PRO A C 1
ATOM 4830 O O . PRO A 1 599 ? -22.299 27.799 16.266 1.00 35.03 599 PRO A O 1
ATOM 4833 N N . PRO A 1 600 ? -22.041 29.990 16.726 1.00 39.94 600 PRO A N 1
ATOM 4834 C CA . PRO A 1 600 ? -22.104 29.804 18.166 1.00 39.94 600 PRO A CA 1
ATOM 4835 C C . PRO A 1 600 ? -23.569 29.531 18.520 1.00 39.94 600 PRO A C 1
ATOM 4837 O O . PRO A 1 600 ? -24.406 30.415 18.397 1.00 39.94 600 PRO A O 1
ATOM 4840 N N . ASN A 1 601 ? -23.879 28.299 18.919 1.00 40.94 601 ASN A N 1
ATOM 4841 C CA . ASN A 1 601 ? -25.205 27.867 19.368 1.00 40.94 601 ASN A CA 1
ATOM 4842 C C . ASN A 1 601 ? -26.326 28.049 18.326 1.00 40.94 601 ASN A C 1
ATOM 4844 O O . ASN A 1 601 ? -27.126 28.976 18.390 1.00 40.94 601 ASN A O 1
ATOM 4848 N N . GLY A 1 602 ? -26.425 27.104 17.393 1.00 31.88 602 GLY A N 1
ATOM 4849 C CA . GLY A 1 602 ? -27.629 26.896 16.595 1.00 31.88 602 GLY A CA 1
ATOM 4850 C C . GLY A 1 602 ? -28.056 25.443 16.712 1.00 31.88 602 GLY A C 1
ATOM 4851 O O . GLY A 1 602 ? -27.369 24.560 16.202 1.00 31.88 602 GLY A O 1
ATOM 4852 N N . GLU A 1 603 ? -29.164 25.199 17.409 1.00 38.16 603 GLU A N 1
ATOM 4853 C CA . GLU A 1 603 ? -29.878 23.927 17.384 1.00 38.16 603 GLU A CA 1
ATOM 4854 C C . GLU A 1 603 ? -30.148 23.535 15.928 1.00 38.16 603 GLU A C 1
ATOM 4856 O O . GLU A 1 603 ? -30.950 24.155 15.226 1.00 38.16 603 GLU A O 1
ATOM 4861 N N . ALA A 1 604 ? -29.460 22.499 15.454 1.00 30.20 604 ALA A N 1
ATOM 4862 C CA . ALA A 1 604 ? -29.789 21.882 14.186 1.00 30.20 604 ALA A CA 1
ATOM 4863 C C . ALA A 1 604 ? -31.140 21.175 14.343 1.00 30.20 604 ALA A C 1
ATOM 4865 O O . ALA A 1 604 ? -31.227 20.087 14.916 1.00 30.20 604 ALA A O 1
ATOM 4866 N N . LYS A 1 605 ? -32.197 21.792 13.807 1.00 36.72 605 LYS A N 1
ATOM 4867 C CA . LYS A 1 605 ? -33.447 21.115 13.449 1.00 36.72 605 LYS A CA 1
ATOM 4868 C C . LYS A 1 605 ? -33.167 20.123 12.312 1.00 36.72 605 LYS A C 1
ATOM 4870 O O . LYS A 1 605 ? -33.481 20.378 11.157 1.00 36.72 605 LYS A O 1
ATOM 4875 N N . GLY A 1 606 ? -32.544 18.998 12.644 1.00 31.52 606 GLY A N 1
ATOM 4876 C CA . GLY A 1 606 ? -32.659 17.754 11.893 1.00 31.52 606 GLY A CA 1
ATOM 4877 C C . GLY A 1 606 ? -33.742 16.919 12.561 1.00 31.52 606 GLY A C 1
ATOM 4878 O O . GLY A 1 606 ? -33.767 16.836 13.790 1.00 31.52 606 GLY A O 1
ATOM 4879 N N . GLY A 1 607 ? -34.663 16.355 11.777 1.00 30.66 607 GLY A N 1
ATOM 4880 C CA . GLY A 1 607 ? -35.722 15.482 12.283 1.00 30.66 607 GLY A CA 1
ATOM 4881 C C . GLY A 1 607 ? -35.173 14.478 13.297 1.00 30.66 607 GLY A C 1
ATOM 4882 O O . GLY A 1 607 ? -34.094 13.918 13.099 1.00 30.66 607 GLY A O 1
ATOM 4883 N N . LYS A 1 608 ? -35.892 14.304 14.411 1.00 35.06 608 LYS A N 1
ATOM 4884 C CA . LYS A 1 608 ? -35.544 13.378 15.491 1.00 35.06 608 LYS A CA 1
ATOM 4885 C C . LYS A 1 608 ? -35.554 11.931 14.975 1.00 35.06 608 LYS A C 1
ATOM 4887 O O . LYS A 1 608 ? -36.483 11.187 15.249 1.00 35.06 608 LYS A O 1
ATOM 4892 N N . HIS A 1 609 ? -34.493 11.510 14.299 1.00 38.72 609 HIS A N 1
ATOM 4893 C CA . HIS A 1 609 ? -33.937 10.194 14.568 1.00 38.72 609 HIS A CA 1
ATOM 4894 C C . HIS A 1 609 ? -33.055 10.375 15.793 1.00 38.72 609 HIS A C 1
ATOM 4896 O O . HIS A 1 609 ? -31.990 10.994 15.732 1.00 38.72 609 HIS A O 1
ATOM 4902 N N . HIS A 1 610 ? -33.558 9.927 16.939 1.00 43.84 610 HIS A N 1
ATOM 4903 C CA . HIS A 1 610 ? -32.794 9.888 18.174 1.00 43.84 610 HIS A CA 1
ATOM 4904 C C . HIS A 1 610 ? -31.664 8.876 17.954 1.00 43.84 610 HIS A C 1
ATOM 4906 O O . HIS A 1 610 ? -31.859 7.678 18.122 1.00 43.84 610 HIS A O 1
ATOM 4912 N N . LYS A 1 611 ? -30.498 9.327 17.467 1.00 53.75 611 LYS A N 1
ATOM 4913 C CA . LYS A 1 611 ? -29.323 8.454 17.415 1.00 53.75 611 LYS A CA 1
ATOM 4914 C C . LYS A 1 611 ? -29.052 8.002 18.850 1.00 53.75 611 LYS A C 1
ATOM 4916 O O . LYS A 1 611 ? -28.904 8.879 19.706 1.00 53.75 611 LYS A O 1
ATOM 4921 N N . PRO A 1 612 ? -29.006 6.689 19.125 1.00 60.25 612 PRO A N 1
ATOM 4922 C CA . PRO A 1 612 ? -28.800 6.210 20.479 1.00 60.25 612 PRO A CA 1
ATOM 4923 C C . PRO A 1 612 ? -27.453 6.733 21.008 1.00 60.25 612 PRO A C 1
ATOM 4925 O O . PRO A 1 612 ? -26.485 6.828 20.235 1.00 60.25 612 PRO A O 1
ATOM 4928 N N . PRO A 1 613 ? -27.374 7.115 22.294 1.00 67.12 613 PRO A N 1
ATOM 4929 C CA . PRO A 1 613 ? -26.135 7.585 22.900 1.00 67.12 613 PRO A CA 1
ATOM 4930 C C . PRO A 1 613 ? -25.048 6.513 22.771 1.00 67.12 613 PRO A C 1
ATOM 4932 O O . PRO A 1 613 ? -25.302 5.309 22.821 1.00 67.12 613 PRO A O 1
ATOM 4935 N N . GLY A 1 614 ? -23.823 6.955 22.511 1.00 69.81 614 GLY A N 1
ATOM 4936 C CA . GLY A 1 614 ? -22.671 6.078 22.353 1.00 69.81 614 GLY A CA 1
ATOM 4937 C C . GLY A 1 614 ? -21.770 6.419 21.174 1.00 69.81 614 GLY A C 1
ATOM 4938 O O . GLY A 1 614 ? -20.788 5.727 20.998 1.00 69.81 614 GLY A O 1
ATOM 4939 N N . SER A 1 615 ? -22.027 7.420 20.334 1.00 74.19 615 SER A N 1
ATOM 4940 C CA . SER A 1 615 ? -21.145 7.756 19.190 1.00 74.19 615 SER A CA 1
ATOM 4941 C C . SER A 1 615 ? -19.991 8.702 19.545 1.00 74.19 615 SER A C 1
ATOM 4943 O O . SER A 1 615 ? -19.032 8.833 18.783 1.00 74.19 615 SER A O 1
ATOM 4945 N N . ARG A 1 616 ? -20.064 9.380 20.693 1.00 80.31 616 ARG A N 1
ATOM 4946 C CA . ARG A 1 616 ? -19.137 10.445 21.093 1.00 80.31 616 ARG A CA 1
ATOM 4947 C C . ARG A 1 616 ? -18.150 9.978 22.165 1.00 80.31 616 ARG A C 1
ATOM 4949 O O . ARG A 1 616 ? -18.395 9.052 22.939 1.00 80.31 616 ARG A O 1
ATOM 4956 N N . SER A 1 617 ? -17.006 10.654 22.234 1.00 81.38 617 SER A N 1
ATOM 4957 C CA . SER A 1 617 ? -16.019 10.453 23.303 1.00 81.38 617 SER A CA 1
ATOM 4958 C C . SER A 1 617 ? -16.451 11.179 24.582 1.00 81.38 617 SER A C 1
ATOM 4960 O O . SER A 1 617 ? -16.883 12.333 24.494 1.00 81.38 617 SER A O 1
ATOM 4962 N N . LYS A 1 618 ? -16.252 10.566 25.765 1.00 79.56 618 LYS A N 1
ATOM 4963 C CA . LYS A 1 618 ? -16.483 11.217 27.077 1.00 79.56 618 LYS A CA 1
ATOM 4964 C C . LYS A 1 618 ? -15.716 12.542 27.177 1.00 79.56 618 LYS A C 1
ATOM 4966 O O . LYS A 1 618 ? -16.244 13.531 27.674 1.00 79.56 618 LYS A O 1
ATOM 4971 N N . TRP A 1 619 ? -14.522 12.612 26.583 1.00 79.19 619 TRP A N 1
ATOM 4972 C CA . TRP A 1 619 ? -13.709 13.832 26.520 1.00 79.19 619 TRP A CA 1
ATOM 4973 C C . TRP A 1 619 ? -14.418 15.011 25.843 1.00 79.19 619 TRP A C 1
ATOM 4975 O O . TRP A 1 619 ? -14.321 16.155 26.287 1.00 79.19 619 TRP A O 1
ATOM 4985 N N . SER A 1 620 ? -15.133 14.735 24.749 1.00 81.12 620 SER A N 1
ATOM 4986 C CA . SER A 1 620 ? -15.790 15.772 23.948 1.00 81.12 620 SER A CA 1
ATOM 4987 C C . SER A 1 620 ? -16.975 16.423 24.664 1.00 81.12 620 SER A C 1
ATOM 4989 O O . SER A 1 620 ? -17.308 17.563 24.355 1.00 81.12 620 SER A O 1
ATOM 4991 N N . GLN A 1 621 ? -17.565 15.719 25.632 1.00 77.25 621 GLN A N 1
ATOM 4992 C CA . GLN A 1 621 ? -18.740 16.155 26.390 1.00 77.25 621 GLN A CA 1
ATOM 4993 C C . GLN A 1 621 ? -18.381 16.748 27.748 1.00 77.25 621 GLN A C 1
ATOM 4995 O O . GLN A 1 621 ? -19.100 17.606 28.244 1.00 77.25 621 GLN A O 1
ATOM 5000 N N . ALA A 1 622 ? -17.263 16.306 28.323 1.00 76.50 622 ALA A N 1
ATOM 5001 C CA . ALA A 1 622 ? -16.828 16.716 29.643 1.00 76.50 622 ALA A CA 1
ATOM 5002 C C . ALA A 1 622 ? -16.430 18.202 29.688 1.00 76.50 622 ALA A C 1
ATOM 5004 O O . ALA A 1 622 ? -15.673 18.693 28.838 1.00 76.50 622 ALA A O 1
ATOM 5005 N N . THR A 1 623 ? -16.891 18.890 30.730 1.00 86.00 623 THR A N 1
ATOM 5006 C CA . THR A 1 623 ? -16.407 20.204 31.171 1.00 86.00 623 THR A CA 1
ATOM 5007 C C . THR A 1 623 ? -14.921 20.147 31.544 1.00 86.00 623 THR A C 1
ATOM 5009 O O . THR A 1 623 ? -14.361 19.076 31.777 1.00 86.00 623 THR A O 1
ATOM 5012 N N . SER A 1 624 ? -14.242 21.295 31.637 1.00 83.69 624 SER A N 1
ATOM 5013 C CA . SER A 1 624 ? -12.814 21.329 32.002 1.00 83.69 624 SER A CA 1
ATOM 5014 C C . SER A 1 624 ? -12.518 20.633 33.338 1.00 83.69 624 SER A C 1
ATOM 5016 O O . SER A 1 624 ? -11.489 19.974 33.464 1.00 83.69 624 SER A O 1
ATOM 5018 N N . VAL A 1 625 ? -13.434 20.719 34.308 1.00 85.88 625 VAL A N 1
ATOM 5019 C CA . VAL A 1 625 ? -13.315 20.041 35.609 1.00 85.88 625 VAL A CA 1
ATOM 5020 C C . VAL A 1 625 ? -13.517 18.532 35.460 1.00 85.88 625 VAL A C 1
ATOM 5022 O O . VAL A 1 625 ? -12.686 17.753 35.925 1.00 85.88 625 VAL A O 1
ATOM 5025 N N . GLU A 1 626 ? -14.559 18.104 34.745 1.00 83.44 626 GLU A N 1
ATOM 5026 C CA . GLU A 1 626 ? -14.813 16.684 34.470 1.00 83.44 626 GLU A CA 1
ATOM 5027 C C . GLU A 1 626 ? -13.674 16.038 33.678 1.00 83.44 626 GLU A C 1
ATOM 5029 O O . GLU A 1 626 ? -13.340 14.886 33.928 1.00 83.44 626 GLU A O 1
ATOM 5034 N N . ARG A 1 627 ? -13.017 16.773 32.773 1.00 85.12 627 ARG A N 1
ATOM 5035 C CA . ARG A 1 627 ? -11.831 16.294 32.047 1.00 85.12 627 ARG A CA 1
ATOM 5036 C C . ARG A 1 627 ? -10.654 16.024 32.976 1.00 85.12 627 ARG A C 1
ATOM 5038 O O . ARG A 1 627 ? -9.982 15.012 32.801 1.00 85.12 627 ARG A O 1
ATOM 5045 N N . ILE A 1 628 ? -10.409 16.896 33.955 1.00 84.94 628 ILE A N 1
ATOM 5046 C CA . ILE A 1 628 ? -9.340 16.712 34.948 1.00 84.94 628 ILE A CA 1
ATOM 5047 C C . ILE A 1 628 ? -9.652 15.511 35.848 1.00 84.94 628 ILE A C 1
ATOM 5049 O O . ILE A 1 628 ? -8.778 14.671 36.059 1.00 84.94 628 ILE A O 1
ATOM 5053 N N . ILE A 1 629 ? -10.896 15.394 36.325 1.00 84.12 629 ILE A N 1
ATOM 5054 C CA . ILE A 1 629 ? -11.359 14.246 37.123 1.00 84.12 629 ILE A CA 1
ATOM 5055 C C . ILE A 1 629 ? -11.253 12.951 36.313 1.00 84.12 629 ILE A C 1
ATOM 5057 O O . ILE A 1 629 ? -10.795 11.930 36.812 1.00 84.12 629 ILE A O 1
ATOM 5061 N N . TRP A 1 630 ? -11.643 12.982 35.043 1.00 83.00 630 TRP A N 1
ATOM 5062 C CA . TRP A 1 630 ? -11.588 11.817 34.172 1.00 83.00 630 TRP A CA 1
ATOM 5063 C C . TRP A 1 630 ? -10.139 11.403 33.869 1.00 83.00 630 TRP A C 1
ATOM 5065 O O . TRP A 1 630 ? -9.810 10.226 34.002 1.00 83.00 630 TRP A O 1
ATOM 5075 N N . ILE A 1 631 ? -9.238 12.351 33.569 1.00 84.81 631 ILE A N 1
ATOM 5076 C CA . ILE A 1 631 ? -7.800 12.073 33.392 1.00 84.81 631 ILE A CA 1
ATOM 5077 C C . ILE A 1 631 ? -7.190 11.474 34.659 1.00 84.81 631 ILE A C 1
ATOM 5079 O O . ILE A 1 631 ? -6.411 10.529 34.556 1.00 84.81 631 ILE A O 1
ATOM 5083 N N . SER A 1 632 ? -7.523 11.992 35.844 1.00 82.50 632 SER A N 1
ATOM 5084 C CA . SER A 1 632 ? -6.989 11.455 37.101 1.00 82.50 632 SER A CA 1
ATOM 5085 C C . SER A 1 632 ? -7.592 10.090 37.460 1.00 82.50 632 SER A C 1
ATOM 5087 O O . SER A 1 632 ? -6.901 9.244 38.030 1.00 82.50 632 SER A O 1
ATOM 5089 N N . ALA A 1 633 ? -8.840 9.825 37.061 1.00 83.94 633 ALA A N 1
ATOM 5090 C CA . ALA A 1 633 ? -9.517 8.550 37.280 1.00 83.94 633 ALA A CA 1
ATOM 5091 C C . ALA A 1 633 ? -9.040 7.427 36.342 1.00 83.94 633 ALA A C 1
ATOM 5093 O O . ALA A 1 633 ? -9.088 6.260 36.731 1.00 83.94 633 ALA A O 1
ATOM 5094 N N . ILE A 1 634 ? -8.559 7.734 35.130 1.00 87.50 634 ILE A N 1
ATOM 5095 C CA . ILE A 1 634 ? -8.110 6.723 34.154 1.00 87.50 634 ILE A CA 1
ATOM 5096 C C . ILE A 1 634 ? -6.976 5.831 34.694 1.00 87.50 634 ILE A C 1
ATOM 5098 O O . ILE A 1 634 ? -7.141 4.607 34.658 1.00 87.50 634 ILE A O 1
ATOM 5102 N N . PRO A 1 635 ? -5.845 6.365 35.208 1.00 87.88 635 PRO A N 1
ATOM 5103 C CA . PRO A 1 635 ? -4.780 5.538 35.769 1.00 87.88 635 PRO A CA 1
ATOM 5104 C C . PRO A 1 635 ? -5.278 4.673 36.921 1.00 87.88 635 PRO A C 1
ATOM 5106 O O . PRO A 1 635 ? -4.924 3.500 37.002 1.00 87.88 635 PRO A O 1
ATOM 5109 N N . PHE A 1 636 ? -6.147 5.224 37.773 1.00 86.00 636 PHE A N 1
ATOM 5110 C CA . PHE A 1 636 ? -6.743 4.493 38.885 1.00 86.00 636 PHE A CA 1
ATOM 5111 C C . PHE A 1 636 ? -7.625 3.338 38.394 1.00 86.00 636 PHE A C 1
ATOM 5113 O O . PHE A 1 636 ? -7.454 2.202 38.825 1.00 86.00 636 PHE A O 1
ATOM 5120 N N . ARG A 1 637 ? -8.506 3.586 37.423 1.00 86.75 637 ARG A N 1
ATOM 5121 C CA . ARG A 1 637 ? -9.367 2.572 36.802 1.00 86.75 637 ARG A CA 1
ATOM 5122 C C . ARG A 1 637 ? -8.562 1.472 36.110 1.00 86.75 637 ARG A C 1
ATOM 5124 O O . ARG A 1 637 ? -8.867 0.290 36.263 1.00 86.75 637 ARG A O 1
ATOM 5131 N N . MET A 1 638 ? -7.525 1.850 35.372 1.00 86.00 638 MET A N 1
ATOM 5132 C CA . MET A 1 638 ? -6.617 0.912 34.715 1.00 86.00 638 MET A CA 1
ATOM 5133 C C . MET A 1 638 ? -5.871 0.049 35.719 1.00 86.00 638 MET A C 1
ATOM 5135 O O . MET A 1 638 ? -5.826 -1.172 35.571 1.00 86.00 638 MET A O 1
ATOM 5139 N N . LEU A 1 639 ? -5.329 0.679 36.761 1.00 84.69 639 LEU A N 1
ATOM 5140 C CA . LEU A 1 639 ? -4.673 -0.013 37.855 1.00 84.69 639 LEU A CA 1
ATOM 5141 C C . LEU A 1 639 ? -5.643 -0.988 38.518 1.00 84.69 639 LEU A C 1
ATOM 5143 O O . LEU A 1 639 ? -5.278 -2.135 38.734 1.00 84.69 639 LEU A O 1
ATOM 5147 N N . LEU A 1 640 ? -6.892 -0.581 38.750 1.00 82.38 640 LEU A N 1
ATOM 5148 C CA . LEU A 1 640 ? -7.927 -1.461 39.271 1.00 82.38 640 LEU A CA 1
ATOM 5149 C C . LEU A 1 640 ? -8.176 -2.665 38.340 1.00 82.38 640 LEU A C 1
ATOM 5151 O O . LEU A 1 640 ? -8.122 -3.810 38.786 1.00 82.38 640 LEU A O 1
ATOM 5155 N N . CYS A 1 641 ? -8.380 -2.456 37.038 1.00 84.94 641 CYS A N 1
ATOM 5156 C CA . CYS A 1 641 ? -8.581 -3.560 36.087 1.00 84.94 641 CYS A CA 1
ATOM 5157 C C . CYS A 1 641 ? -7.385 -4.533 36.074 1.00 84.94 641 CYS A C 1
ATOM 5159 O O . CYS A 1 641 ? -7.582 -5.749 36.085 1.00 84.94 641 CYS A O 1
ATOM 5161 N N . LEU A 1 642 ? -6.152 -4.019 36.105 1.00 81.00 642 LEU A N 1
ATOM 5162 C CA . LEU A 1 642 ? -4.933 -4.830 36.072 1.00 81.00 642 LEU A CA 1
ATOM 5163 C C . LEU A 1 642 ? -4.671 -5.566 37.392 1.00 81.00 642 LEU A C 1
ATOM 5165 O O . LEU A 1 642 ? -4.367 -6.762 37.376 1.00 81.00 642 LEU A O 1
ATOM 5169 N N . ILE A 1 643 ? -4.805 -4.873 38.530 1.00 79.94 643 ILE A N 1
ATOM 5170 C CA . ILE A 1 643 ? -4.696 -5.459 39.872 1.00 79.94 643 ILE A CA 1
ATOM 5171 C C . ILE A 1 643 ? -5.728 -6.564 40.019 1.00 79.94 643 ILE A C 1
ATOM 5173 O O . ILE A 1 643 ? -5.382 -7.642 40.477 1.00 79.94 643 ILE A O 1
ATOM 5177 N N . ASN A 1 644 ? -6.962 -6.356 39.566 1.00 73.25 644 ASN A N 1
ATOM 5178 C CA . ASN A 1 644 ? -7.998 -7.381 39.632 1.00 73.25 644 ASN A CA 1
ATOM 5179 C C . ASN A 1 644 ? -7.586 -8.693 38.989 1.00 73.25 644 ASN A C 1
ATOM 5181 O O . ASN A 1 644 ? -7.740 -9.748 39.594 1.00 73.25 644 ASN A O 1
ATOM 5185 N N . ILE A 1 645 ? -7.066 -8.635 37.764 1.00 77.31 645 ILE A N 1
ATOM 5186 C CA . ILE A 1 645 ? -6.683 -9.842 37.035 1.00 77.31 645 ILE A CA 1
ATOM 5187 C C . ILE A 1 645 ? -5.536 -10.544 37.762 1.00 77.31 645 ILE A C 1
ATOM 5189 O O . ILE A 1 645 ? -5.564 -11.762 37.901 1.00 77.31 645 ILE A O 1
ATOM 5193 N N . THR A 1 646 ? -4.540 -9.796 38.241 1.00 79.06 646 THR A N 1
ATOM 5194 C CA . THR A 1 646 ? -3.340 -10.370 38.867 1.00 79.06 646 THR A CA 1
ATOM 5195 C C . THR A 1 646 ? -3.598 -10.877 40.289 1.00 79.06 646 THR A C 1
ATOM 5197 O O . THR A 1 646 ? -3.242 -12.012 40.606 1.00 79.06 646 THR A O 1
ATOM 5200 N N . VAL A 1 647 ? -4.283 -10.091 41.121 1.00 85.44 647 VAL A N 1
ATOM 5201 C CA . VAL A 1 647 ? -4.708 -10.446 42.485 1.00 85.44 647 VAL A CA 1
ATOM 5202 C C . VAL A 1 647 ? -5.647 -11.639 42.457 1.00 85.44 647 VAL A C 1
ATOM 5204 O O . VAL A 1 647 ? -5.404 -12.610 43.172 1.00 85.44 647 VAL A O 1
ATOM 5207 N N . PHE A 1 648 ? -6.679 -11.611 41.606 1.00 86.50 648 PHE A N 1
ATOM 5208 C CA . PHE A 1 648 ? -7.579 -12.750 41.459 1.00 86.50 648 PHE A CA 1
ATOM 5209 C C . PHE A 1 648 ? -6.821 -13.987 40.996 1.00 86.50 648 PHE A C 1
ATOM 5211 O O . PHE A 1 648 ? -7.021 -15.058 41.554 1.00 86.50 648 PHE A O 1
ATOM 5218 N N . PHE A 1 649 ? -5.943 -13.856 39.998 1.00 87.88 649 PHE A N 1
ATOM 5219 C CA . PHE A 1 649 ? -5.192 -14.986 39.461 1.00 87.88 649 PHE A CA 1
ATOM 5220 C C . PHE A 1 649 ? -4.374 -15.693 40.542 1.00 87.88 649 PHE A C 1
ATOM 5222 O O . PHE A 1 649 ? -4.492 -16.906 40.695 1.00 87.88 649 PHE A O 1
ATOM 5229 N N . VAL A 1 650 ? -3.597 -14.952 41.337 1.00 86.94 650 VAL A N 1
ATOM 5230 C CA . VAL A 1 650 ? -2.814 -15.550 42.430 1.00 86.94 650 VAL A CA 1
ATOM 5231 C C . VAL A 1 650 ? -3.737 -16.127 43.504 1.00 86.94 650 VAL A C 1
ATOM 5233 O O . VAL A 1 650 ? -3.564 -17.278 43.910 1.00 86.94 650 VAL A O 1
ATOM 5236 N N . ALA A 1 651 ? -4.758 -15.365 43.909 1.00 90.06 651 ALA A N 1
ATOM 5237 C CA . ALA A 1 651 ? -5.690 -15.787 44.945 1.00 90.06 651 ALA A CA 1
ATOM 5238 C C . ALA A 1 651 ? -6.472 -17.057 44.566 1.00 90.06 651 ALA A C 1
ATOM 5240 O O . ALA A 1 651 ? -6.717 -17.923 45.409 1.00 90.06 651 ALA A O 1
ATOM 5241 N N . TYR A 1 652 ? -6.832 -17.189 43.288 1.00 91.31 652 TYR A N 1
ATOM 5242 C CA . TYR A 1 652 ? -7.504 -18.346 42.709 1.00 91.31 652 TYR A CA 1
ATOM 5243 C C . TYR A 1 652 ? -6.689 -19.623 42.923 1.00 91.31 652 TYR A C 1
ATOM 5245 O O . TYR A 1 652 ? -7.232 -20.624 43.389 1.00 91.31 652 TYR A O 1
ATOM 5253 N N . PHE A 1 653 ? -5.378 -19.596 42.657 1.00 90.38 653 PHE A N 1
ATOM 5254 C CA . PHE A 1 653 ? -4.524 -20.761 42.892 1.00 90.38 653 PHE A CA 1
ATOM 5255 C C . PHE A 1 653 ? -4.380 -21.094 44.372 1.00 90.38 653 PHE A C 1
ATOM 5257 O O . PHE A 1 653 ? -4.422 -22.274 44.716 1.00 90.38 653 PHE A O 1
ATOM 5264 N N . GLY A 1 654 ? -4.289 -20.098 45.255 1.00 89.19 654 GLY A N 1
ATOM 5265 C CA . GLY A 1 654 ? -4.264 -20.365 46.693 1.00 89.19 654 GLY A CA 1
ATOM 5266 C C . GLY A 1 654 ? -5.559 -20.991 47.217 1.00 89.19 654 GLY A C 1
ATOM 5267 O O . GLY A 1 654 ? -5.505 -21.775 48.158 1.00 89.19 654 GLY A O 1
ATOM 5268 N N . PHE A 1 655 ? -6.706 -20.744 46.575 1.00 91.56 655 PHE A N 1
ATOM 5269 C CA . PHE A 1 655 ? -7.952 -21.459 46.874 1.00 91.56 655 PHE A CA 1
ATOM 5270 C C . PHE A 1 655 ? -8.055 -22.830 46.194 1.00 91.56 655 PHE A C 1
ATOM 5272 O O . PHE A 1 655 ? -8.662 -23.741 46.752 1.00 91.56 655 PHE A O 1
ATOM 5279 N N . MET A 1 656 ? -7.487 -22.999 45.000 1.00 92.19 656 MET A N 1
ATOM 5280 C CA . MET A 1 656 ? -7.590 -24.246 44.237 1.00 92.19 656 MET A CA 1
ATOM 5281 C C . MET A 1 656 ? -6.597 -25.321 44.684 1.00 92.19 656 MET A C 1
ATOM 5283 O O . MET A 1 656 ? -6.960 -26.498 44.701 1.00 92.19 656 MET A O 1
ATOM 5287 N N . LEU A 1 657 ? -5.364 -24.949 45.054 1.00 90.75 657 LEU A N 1
ATOM 5288 C CA . LEU A 1 657 ? -4.317 -25.889 45.476 1.00 90.75 657 LEU A CA 1
ATOM 5289 C C . LEU A 1 657 ? -4.752 -26.755 46.677 1.00 90.75 657 LEU A C 1
ATOM 5291 O O . LEU A 1 657 ? -4.635 -27.978 46.574 1.00 90.75 657 LEU A O 1
ATOM 5295 N N . PRO A 1 658 ? -5.339 -26.200 47.759 1.00 89.38 658 PRO A N 1
ATOM 5296 C CA . PRO A 1 658 ? -5.807 -26.994 48.895 1.00 89.38 658 PRO A CA 1
ATOM 5297 C C . PRO A 1 658 ? -6.989 -27.906 48.571 1.00 89.38 658 PRO A C 1
ATOM 5299 O O . PRO A 1 658 ? -7.257 -28.824 49.332 1.00 89.38 658 PRO A O 1
ATOM 5302 N N . VAL A 1 659 ? -7.708 -27.674 47.469 1.00 91.62 659 VAL A N 1
ATOM 5303 C CA . VAL A 1 659 ? -8.876 -28.473 47.058 1.00 91.62 659 VAL A CA 1
ATOM 5304 C C . VAL A 1 659 ? -8.485 -29.537 46.019 1.00 91.62 659 VAL A C 1
ATOM 5306 O O . VAL A 1 659 ? -9.304 -30.374 45.648 1.00 91.62 659 VAL A O 1
ATOM 5309 N N . LEU A 1 660 ? -7.222 -29.587 45.569 1.00 90.75 660 LEU A N 1
ATOM 5310 C CA . LEU A 1 660 ? -6.763 -30.552 44.558 1.00 90.75 660 LEU A CA 1
ATOM 5311 C C . LEU A 1 660 ? -6.983 -32.018 44.951 1.00 90.75 660 LEU A C 1
ATOM 5313 O O . LEU A 1 660 ? -7.267 -32.832 44.072 1.00 90.75 660 LEU A O 1
ATOM 5317 N N . TRP A 1 661 ? -6.915 -32.360 46.241 1.00 91.19 661 TRP A N 1
ATOM 5318 C CA . TRP A 1 661 ? -7.203 -33.716 46.733 1.00 91.19 661 TRP A CA 1
ATOM 5319 C C . TRP A 1 661 ? -8.644 -34.157 46.434 1.00 91.19 661 TRP A C 1
ATOM 5321 O O . TRP A 1 661 ? -8.901 -35.342 46.215 1.00 91.19 661 TRP A O 1
ATOM 5331 N N . ALA A 1 662 ? -9.587 -33.211 46.361 1.00 89.94 662 ALA A N 1
ATOM 5332 C CA . ALA A 1 662 ? -10.979 -33.498 46.047 1.00 89.94 662 ALA A CA 1
ATOM 5333 C C . ALA A 1 662 ? -11.159 -33.881 44.573 1.00 89.94 662 ALA A C 1
ATOM 5335 O O . ALA A 1 662 ? -12.168 -34.475 44.216 1.00 89.94 662 ALA A O 1
ATOM 5336 N N . LYS A 1 663 ? -10.194 -33.600 43.692 1.00 86.56 663 LYS A N 1
ATOM 5337 C CA . LYS A 1 663 ? -10.304 -33.949 42.272 1.00 86.56 663 LYS A CA 1
ATOM 5338 C C . LYS A 1 663 ? -10.427 -35.466 42.032 1.00 86.56 663 LYS A C 1
ATOM 5340 O O . LYS A 1 663 ? -11.335 -35.839 41.293 1.00 86.56 663 LYS A O 1
ATOM 5345 N N . PRO A 1 664 ? -9.575 -36.343 42.605 1.00 88.56 664 PRO A N 1
ATOM 5346 C CA . PRO A 1 664 ? -9.771 -37.793 42.524 1.00 88.56 664 PRO A CA 1
ATOM 5347 C C . PRO A 1 664 ? -10.841 -38.328 43.492 1.00 88.56 664 PRO A C 1
ATOM 5349 O O . PRO A 1 664 ? -11.568 -39.243 43.118 1.00 88.56 664 PRO A O 1
ATOM 5352 N N . LEU A 1 665 ? -10.955 -37.775 44.708 1.00 88.62 665 LEU A N 1
ATOM 5353 C CA . LEU A 1 665 ? -11.789 -38.344 45.782 1.00 88.62 665 LEU A CA 1
ATOM 5354 C C . LEU A 1 665 ? -13.248 -37.861 45.763 1.00 88.62 665 LEU A C 1
ATOM 5356 O O . LEU A 1 665 ? -14.161 -38.630 46.048 1.00 88.62 665 LEU A O 1
ATOM 5360 N N . TRP A 1 666 ? -13.488 -36.603 45.389 1.00 88.88 666 TRP A N 1
ATOM 5361 C CA . TRP A 1 666 ? -14.823 -36.008 45.287 1.00 88.88 666 TRP A CA 1
ATOM 5362 C C . TRP A 1 666 ? -14.951 -35.062 44.072 1.00 88.88 666 TRP A C 1
ATOM 5364 O O . TRP A 1 666 ? -15.124 -33.846 44.222 1.00 88.88 666 TRP A O 1
ATOM 5374 N N . PRO A 1 667 ? -14.929 -35.601 42.834 1.00 86.31 667 PRO A N 1
ATOM 5375 C CA . PRO A 1 667 ? -14.865 -34.787 41.617 1.00 86.31 667 PRO A CA 1
ATOM 5376 C C . PRO A 1 667 ? -16.007 -33.768 41.493 1.00 86.31 667 PRO A C 1
ATOM 5378 O O . PRO A 1 667 ? -15.804 -32.657 41.013 1.00 86.31 667 PRO A O 1
ATOM 5381 N N . ARG A 1 668 ? -17.219 -34.126 41.949 1.00 86.62 668 ARG A N 1
ATOM 5382 C CA . ARG A 1 668 ? -18.392 -33.233 41.922 1.00 86.62 668 ARG A CA 1
ATOM 5383 C C . ARG A 1 668 ? -18.169 -31.958 42.735 1.00 86.62 668 ARG A C 1
ATOM 5385 O O . ARG A 1 668 ? -18.537 -30.885 42.265 1.00 86.62 668 ARG A O 1
ATOM 5392 N N . PHE A 1 669 ? -17.570 -32.073 43.921 1.00 90.31 669 PHE A N 1
ATOM 5393 C CA . PHE A 1 669 ? -17.258 -30.920 44.760 1.00 90.31 669 PHE A CA 1
ATOM 5394 C C . PHE A 1 669 ? -16.156 -30.066 44.131 1.00 90.31 669 PHE A C 1
ATOM 5396 O O . PHE A 1 669 ? -16.327 -28.856 44.015 1.00 90.31 669 PHE A O 1
ATOM 5403 N N . TYR A 1 670 ? -15.086 -30.696 43.630 1.00 91.69 670 TYR A N 1
ATOM 5404 C CA . TYR A 1 670 ? -13.993 -29.990 42.955 1.00 91.69 670 TYR A CA 1
ATOM 5405 C C . TYR A 1 670 ? -14.497 -29.137 41.780 1.00 91.69 670 TYR A C 1
ATOM 5407 O O . TYR A 1 670 ? -14.234 -27.939 41.736 1.00 91.69 670 TYR A O 1
ATOM 5415 N N . TRP A 1 671 ? -15.278 -29.720 40.861 1.00 90.00 671 TRP A N 1
ATOM 5416 C CA . TRP A 1 671 ? -15.802 -28.994 39.695 1.00 90.00 671 TRP A CA 1
ATOM 5417 C C . TRP A 1 671 ? -16.876 -27.962 40.053 1.00 90.00 671 TRP A C 1
ATOM 5419 O O . TRP A 1 671 ? -17.006 -26.948 39.368 1.00 90.00 671 TRP A O 1
ATOM 5429 N N . PHE A 1 672 ? -17.636 -28.183 41.130 1.00 91.12 672 PHE A N 1
ATOM 5430 C CA . PHE A 1 672 ? -18.555 -27.174 41.653 1.00 91.12 672 PHE A CA 1
ATOM 5431 C C . PHE A 1 672 ? -17.801 -25.955 42.196 1.00 91.12 672 PHE A C 1
ATOM 5433 O O . PHE A 1 672 ? -18.151 -24.825 41.856 1.00 91.12 672 PHE A O 1
ATOM 5440 N N . TYR A 1 673 ? -16.771 -26.188 43.013 1.00 92.81 673 TYR A N 1
ATOM 5441 C CA . TYR A 1 673 ? -15.950 -25.142 43.618 1.00 92.81 673 TYR A CA 1
ATOM 5442 C C . TYR A 1 673 ? -15.186 -24.348 42.552 1.00 92.81 673 TYR A C 1
ATOM 5444 O O . TYR A 1 673 ? -15.286 -23.125 42.489 1.00 92.81 673 TYR A O 1
ATOM 5452 N N . GLU A 1 674 ? -14.523 -25.058 41.640 1.00 93.00 674 GLU A N 1
ATOM 5453 C CA . GLU A 1 674 ? -13.830 -24.495 40.481 1.00 93.00 674 GLU A CA 1
ATOM 5454 C C . GLU A 1 674 ? -14.774 -23.639 39.620 1.00 93.00 674 GLU A C 1
ATOM 5456 O O . GLU A 1 674 ? -14.483 -22.475 39.350 1.00 93.00 674 GLU A O 1
ATOM 5461 N N . GLY A 1 675 ? -15.958 -24.159 39.276 1.00 91.81 675 GLY A N 1
ATOM 5462 C CA . GLY A 1 675 ? -16.948 -23.415 38.498 1.00 91.81 675 GLY A CA 1
ATOM 5463 C C . GLY A 1 675 ? -17.484 -22.172 39.216 1.00 91.81 675 GLY A C 1
ATOM 5464 O O . GLY A 1 675 ? -17.781 -21.169 38.569 1.00 91.81 675 GLY A O 1
ATOM 5465 N N . LYS A 1 676 ? -17.592 -22.195 40.552 1.00 92.06 676 LYS A N 1
ATOM 5466 C CA . LYS A 1 676 ? -17.975 -21.017 41.347 1.00 92.06 676 LYS A CA 1
ATOM 5467 C C . LYS A 1 676 ? -16.907 -19.927 41.308 1.00 92.06 676 LYS A C 1
ATOM 5469 O O . LYS A 1 676 ? -17.260 -18.765 41.123 1.00 92.06 676 LYS A O 1
ATOM 5474 N N . LEU A 1 677 ? -15.633 -20.292 41.432 1.00 92.38 677 LEU A N 1
ATOM 5475 C CA . LEU A 1 677 ? -14.532 -19.339 41.293 1.00 92.38 677 LEU A CA 1
ATOM 5476 C C . LEU A 1 677 ? -14.457 -18.783 39.865 1.00 92.38 677 LEU A C 1
ATOM 5478 O O . LEU A 1 677 ? -14.307 -17.578 39.684 1.00 92.38 677 LEU A O 1
ATOM 5482 N N . TYR A 1 678 ? -14.642 -19.629 38.852 1.00 91.94 678 TYR A N 1
ATOM 5483 C CA . TYR A 1 678 ? -14.669 -19.199 37.455 1.00 91.94 678 TYR A CA 1
ATOM 5484 C C . TYR A 1 678 ? -15.821 -18.220 37.163 1.00 91.94 678 TYR A C 1
ATOM 5486 O O . TYR A 1 678 ? -15.617 -17.195 36.520 1.00 91.94 678 TYR A O 1
ATOM 5494 N N . MET A 1 679 ? -17.012 -18.460 37.720 1.00 91.94 679 MET A N 1
ATOM 5495 C CA . MET A 1 679 ? -18.137 -17.516 37.656 1.00 91.94 679 MET A CA 1
ATOM 5496 C C . MET A 1 679 ? -17.775 -16.147 38.259 1.00 91.94 679 MET A C 1
ATOM 5498 O O . MET A 1 679 ? -18.138 -15.112 37.706 1.00 91.94 679 MET A O 1
ATOM 5502 N N . TRP A 1 680 ? -17.038 -16.124 39.373 1.00 91.06 680 TRP A N 1
ATOM 5503 C CA . TRP A 1 680 ? -16.578 -14.881 40.001 1.00 91.06 680 TRP A CA 1
ATOM 5504 C C . TRP A 1 680 ? -15.526 -14.153 39.156 1.00 91.06 680 TRP A C 1
ATOM 5506 O O . TRP A 1 680 ? -15.569 -12.925 39.078 1.00 91.06 680 TRP A O 1
ATOM 5516 N N . LEU A 1 681 ? -14.637 -14.884 38.474 1.00 90.56 681 LEU A N 1
ATOM 5517 C CA . LEU A 1 681 ? -13.714 -14.312 37.486 1.00 90.56 681 LEU A CA 1
ATOM 5518 C C . LEU A 1 681 ? -14.470 -13.629 36.341 1.00 90.56 681 LEU A C 1
ATOM 5520 O O . LEU A 1 681 ? -14.157 -12.495 35.986 1.00 90.56 681 LEU A O 1
ATOM 5524 N N . GLN A 1 682 ? -15.483 -14.300 35.787 1.00 91.12 682 GLN A N 1
ATOM 5525 C CA . GLN A 1 682 ? -16.329 -13.725 34.739 1.00 91.12 682 GLN A CA 1
ATOM 5526 C C . GLN A 1 682 ? -17.041 -12.458 35.233 1.00 91.12 682 GLN A C 1
ATOM 5528 O O . GLN A 1 682 ? -17.042 -11.449 34.532 1.00 91.12 682 GLN A O 1
ATOM 5533 N N . ALA A 1 683 ? -17.580 -12.478 36.458 1.00 90.31 683 ALA A N 1
ATOM 5534 C CA . ALA A 1 683 ? -18.231 -11.316 37.062 1.00 90.31 683 ALA A CA 1
ATOM 5535 C C . ALA A 1 683 ? -17.278 -10.112 37.177 1.00 90.31 683 ALA A C 1
ATOM 5537 O O . ALA A 1 683 ? -17.673 -8.988 36.885 1.00 90.31 683 ALA A O 1
ATOM 5538 N N . PHE A 1 684 ? -16.002 -10.332 37.516 1.00 88.56 684 PHE A N 1
ATOM 5539 C CA . PHE A 1 684 ? -15.015 -9.249 37.573 1.00 88.56 684 PHE A CA 1
ATOM 5540 C C . PHE A 1 684 ? -14.788 -8.556 36.238 1.00 88.56 684 PHE A C 1
ATOM 5542 O O . PHE A 1 684 ? -14.682 -7.331 36.198 1.00 88.56 684 PHE A O 1
ATOM 5549 N N . ILE A 1 685 ? -14.706 -9.333 35.159 1.00 89.44 685 ILE A N 1
ATOM 5550 C CA . ILE A 1 685 ? -14.531 -8.794 33.810 1.00 89.44 685 ILE A CA 1
ATOM 5551 C C . ILE A 1 685 ? -15.821 -8.091 33.359 1.00 89.44 685 ILE A C 1
ATOM 5553 O O . ILE A 1 685 ? -15.753 -7.020 32.760 1.00 89.44 685 ILE A O 1
ATOM 5557 N N . ALA A 1 686 ? -16.994 -8.630 33.715 1.00 90.38 686 ALA A N 1
ATOM 5558 C CA . ALA A 1 686 ? -18.289 -7.989 33.468 1.00 90.38 686 ALA A CA 1
ATOM 5559 C C . ALA A 1 686 ? -18.387 -6.597 34.128 1.00 90.38 686 ALA A C 1
ATOM 5561 O O . ALA A 1 686 ? -18.878 -5.643 33.520 1.00 90.38 686 ALA A O 1
ATOM 5562 N N . TYR A 1 687 ? -17.842 -6.436 35.341 1.00 89.81 687 TYR A N 1
ATOM 5563 C CA . TYR A 1 687 ? -17.840 -5.145 36.036 1.00 89.81 687 TYR A CA 1
ATOM 5564 C C . TYR A 1 687 ? -17.039 -4.056 35.312 1.00 89.81 687 TYR A C 1
ATOM 5566 O O . TYR A 1 687 ? -17.282 -2.877 35.566 1.00 89.81 687 TYR A O 1
ATOM 5574 N N . TRP A 1 688 ? -16.109 -4.389 34.409 1.00 89.62 688 TRP A N 1
ATOM 5575 C CA . TRP A 1 688 ? -15.350 -3.373 33.668 1.00 89.62 688 TRP A CA 1
ATOM 5576 C C . TRP A 1 688 ? -16.242 -2.544 32.749 1.00 89.62 688 TRP A C 1
ATOM 5578 O O . TRP A 1 688 ? -16.029 -1.344 32.641 1.00 89.62 688 TRP A O 1
ATOM 5588 N N . GLY A 1 689 ? -17.247 -3.152 32.114 1.00 89.19 689 GLY A N 1
ATOM 5589 C CA . GLY A 1 689 ? -18.236 -2.402 31.338 1.00 89.19 689 GLY A CA 1
ATOM 5590 C C . GLY A 1 689 ? -19.163 -1.607 32.249 1.00 89.19 689 GLY A C 1
ATOM 5591 O O . GLY A 1 689 ? -19.272 -0.392 32.116 1.00 89.19 689 GLY A O 1
ATOM 5592 N N . TYR A 1 690 ? -19.733 -2.276 33.251 1.00 89.25 690 TYR A N 1
ATOM 5593 C CA . TYR A 1 690 ? -20.727 -1.668 34.134 1.00 89.25 690 TYR A CA 1
ATOM 5594 C C . TYR A 1 690 ? -20.194 -0.444 34.895 1.00 89.25 690 TYR A C 1
ATOM 5596 O O . TYR A 1 690 ? -20.825 0.603 34.927 1.00 89.25 690 TYR A O 1
ATOM 5604 N N . THR A 1 691 ? -18.982 -0.529 35.451 1.00 88.50 691 THR A N 1
ATOM 5605 C CA . THR A 1 691 ? -18.347 0.596 36.164 1.00 88.50 691 THR A CA 1
ATOM 5606 C C . THR A 1 691 ? -17.902 1.732 35.235 1.00 88.50 691 THR A C 1
ATOM 5608 O O . THR A 1 691 ? -17.442 2.758 35.727 1.00 88.50 691 THR A O 1
ATOM 5611 N N . ALA A 1 692 ? -17.925 1.545 33.908 1.00 87.69 692 ALA A N 1
ATOM 5612 C CA . ALA A 1 692 ? -17.660 2.591 32.906 1.00 87.69 692 ALA A CA 1
ATOM 5613 C C . ALA A 1 692 ? -18.935 3.306 32.434 1.00 87.69 692 ALA A C 1
ATOM 5615 O O . ALA A 1 692 ? -18.832 4.168 31.557 1.00 87.69 692 ALA A O 1
ATOM 5616 N N . ASP A 1 693 ? -20.088 2.970 33.017 1.00 87.44 693 ASP A N 1
ATOM 5617 C CA . ASP A 1 693 ? -21.420 3.376 32.562 1.00 87.44 693 ASP A CA 1
ATOM 5618 C C . ASP A 1 693 ? -21.761 2.792 31.182 1.00 87.44 693 ASP A C 1
ATOM 5620 O O . ASP A 1 693 ? -22.315 3.470 30.321 1.00 87.44 693 ASP A O 1
ATOM 5624 N N . TYR A 1 694 ? -21.373 1.537 30.930 1.00 91.06 694 TYR A N 1
ATOM 5625 C CA . TYR A 1 694 ? -21.804 0.789 29.747 1.00 91.06 694 TYR A CA 1
ATOM 5626 C C . TYR A 1 694 ? -22.831 -0.252 30.169 1.00 91.06 694 TYR A C 1
ATOM 5628 O O . TYR A 1 694 ? -22.485 -1.306 30.714 1.00 91.06 694 TYR A O 1
ATOM 5636 N N . ASP A 1 695 ? -24.096 0.091 29.950 1.00 90.88 695 ASP A N 1
ATOM 5637 C CA . ASP A 1 695 ? -25.238 -0.722 30.331 1.00 90.88 695 ASP A CA 1
ATOM 5638 C C . ASP A 1 695 ? -25.535 -1.774 29.264 1.00 90.88 695 ASP A C 1
ATOM 5640 O O . ASP A 1 695 ? -25.323 -1.561 28.071 1.00 90.88 695 ASP A O 1
ATOM 5644 N N . VAL A 1 696 ? -26.006 -2.941 29.704 1.00 93.50 696 VAL A N 1
ATOM 5645 C CA . VAL A 1 696 ? -26.377 -4.045 28.815 1.00 93.50 696 VAL A CA 1
ATOM 5646 C C . VAL A 1 696 ? -27.866 -4.321 28.967 1.00 93.50 696 VAL A C 1
ATOM 5648 O O . VAL A 1 696 ? -28.346 -4.517 30.087 1.00 93.50 696 VAL A O 1
ATOM 5651 N N . TYR A 1 697 ? -28.571 -4.352 27.841 1.00 92.38 697 TYR A N 1
ATOM 5652 C CA . TYR A 1 697 ? -30.005 -4.601 27.744 1.00 92.38 697 TYR A CA 1
ATOM 5653 C C . TYR A 1 697 ? -30.260 -5.922 27.019 1.00 92.38 697 TYR A C 1
ATOM 5655 O O . TYR A 1 697 ? -29.675 -6.184 25.968 1.00 92.38 697 TYR A O 1
ATOM 5663 N N . GLU A 1 698 ? -31.125 -6.758 27.585 1.00 92.75 698 GLU A N 1
ATOM 5664 C CA . GLU A 1 698 ? -31.531 -8.041 27.009 1.00 92.75 698 GLU A CA 1
ATOM 5665 C C . GLU A 1 698 ? -32.882 -7.913 26.289 1.00 92.75 698 GLU A C 1
ATOM 5667 O O . GLU A 1 698 ? -33.834 -7.389 26.869 1.00 92.75 698 GLU A O 1
ATOM 5672 N N . TYR A 1 699 ? -32.952 -8.428 25.059 1.00 92.62 699 TYR A N 1
ATOM 5673 C CA . TYR A 1 699 ? -34.114 -8.421 24.160 1.00 92.62 699 TYR A CA 1
ATOM 5674 C C . TYR A 1 699 ? -34.436 -9.842 23.660 1.00 92.62 699 TYR A C 1
ATOM 5676 O O . TYR A 1 699 ? -33.577 -10.734 23.699 1.00 92.62 699 TYR A O 1
ATOM 5684 N N . GLY A 1 700 ? -35.641 -10.047 23.124 1.00 90.25 700 GLY A N 1
ATOM 5685 C CA . GLY A 1 700 ? -36.090 -11.337 22.593 1.00 90.25 700 GLY A CA 1
ATOM 5686 C C . GLY A 1 700 ? -36.517 -12.341 23.673 1.00 90.25 700 GLY A C 1
ATOM 5687 O O . GLY A 1 700 ? -37.124 -11.988 24.683 1.00 90.25 700 GLY A O 1
ATOM 5688 N N . GLU A 1 701 ? -36.235 -13.628 23.457 1.00 89.25 701 GLU A N 1
ATOM 5689 C CA . GLU A 1 701 ? -36.715 -14.697 24.344 1.00 89.25 701 GLU A CA 1
ATOM 5690 C C . GLU A 1 701 ? -36.058 -14.702 25.739 1.00 89.25 701 GLU A C 1
ATOM 5692 O O . GLU A 1 701 ? -34.842 -14.559 25.886 1.00 89.25 701 GLU A O 1
ATOM 5697 N N . ASP A 1 702 ? -36.839 -15.009 26.786 1.00 87.81 702 ASP A N 1
ATOM 5698 C CA . ASP A 1 702 ? -36.288 -15.225 28.130 1.00 87.81 702 ASP A CA 1
ATOM 5699 C C . ASP A 1 702 ? -35.516 -16.550 28.213 1.00 87.81 702 ASP A C 1
ATOM 5701 O O . ASP A 1 702 ? -36.089 -17.642 28.283 1.00 87.81 702 ASP A O 1
ATOM 5705 N N . ILE A 1 703 ? -34.188 -16.452 28.262 1.00 90.06 703 ILE A N 1
ATOM 5706 C CA . ILE A 1 703 ? -33.287 -17.607 28.328 1.00 90.06 703 ILE A CA 1
ATOM 5707 C C . ILE A 1 703 ? -33.052 -18.155 29.745 1.00 90.06 703 ILE A C 1
ATOM 5709 O O . ILE A 1 703 ? -32.402 -19.193 29.895 1.00 90.06 703 ILE A O 1
ATOM 5713 N N . ARG A 1 704 ? -33.571 -17.512 30.804 1.00 86.25 704 ARG A N 1
ATOM 5714 C CA . ARG A 1 704 ? -33.338 -17.943 32.202 1.00 86.25 704 ARG A CA 1
ATOM 5715 C C . ARG A 1 704 ? -33.856 -19.359 32.470 1.00 86.25 704 ARG A C 1
ATOM 5717 O O . ARG A 1 704 ? -33.188 -20.119 33.171 1.00 86.25 704 ARG A O 1
ATOM 5724 N N . LYS A 1 705 ? -34.975 -19.742 31.841 1.00 86.62 705 LYS A N 1
ATOM 5725 C CA . LYS A 1 705 ? -35.584 -21.086 31.932 1.00 86.62 705 LYS A CA 1
ATOM 5726 C C . LYS A 1 705 ? -34.632 -22.225 31.537 1.00 86.62 705 LYS A C 1
ATOM 5728 O O . LYS A 1 705 ? -34.689 -23.295 32.134 1.00 86.62 705 LYS A O 1
ATOM 5733 N N . TYR A 1 706 ? -33.708 -21.984 30.607 1.00 87.25 706 TYR A N 1
ATOM 5734 C CA . TYR A 1 706 ? -32.782 -23.007 30.102 1.00 87.25 706 TYR A CA 1
ATOM 5735 C C . TYR A 1 706 ? -31.468 -23.091 30.899 1.00 87.25 706 TYR A C 1
ATOM 5737 O O . TYR A 1 706 ? -30.657 -23.995 30.694 1.00 87.25 706 TYR A O 1
ATOM 5745 N N . GLY A 1 707 ? -31.223 -22.157 31.827 1.00 81.81 707 GLY A N 1
ATOM 5746 C CA . GLY A 1 707 ? -29.957 -22.081 32.563 1.00 81.81 707 GLY A CA 1
ATOM 5747 C C . GLY A 1 707 ? -29.760 -23.184 33.615 1.00 81.81 707 GLY A C 1
ATOM 5748 O O . GLY A 1 707 ? -28.629 -23.481 34.017 1.00 81.81 707 GLY A O 1
ATOM 5749 N N . GLU A 1 708 ? -30.843 -23.816 34.078 1.00 81.38 708 GLU A N 1
ATOM 5750 C CA . GLU A 1 708 ? -30.819 -24.713 35.241 1.00 81.38 708 GLU A CA 1
ATOM 5751 C C . GLU A 1 708 ? -30.654 -26.198 34.943 1.00 81.38 708 GLU A C 1
ATOM 5753 O O . GLU A 1 708 ? -30.130 -26.920 35.798 1.00 81.38 708 GLU A O 1
ATOM 5758 N N . LYS A 1 709 ? -31.089 -26.689 33.783 1.00 83.88 709 LYS A N 1
ATOM 5759 C CA . LYS A 1 709 ? -31.059 -28.127 33.456 1.00 83.88 709 LYS A CA 1
ATOM 5760 C C . LYS A 1 709 ? -30.532 -28.393 32.055 1.00 83.88 709 LYS A C 1
ATOM 5762 O O . LYS A 1 709 ? -29.764 -29.340 31.884 1.00 83.88 709 LYS A O 1
ATOM 5767 N N . ASP A 1 710 ? -30.878 -27.535 31.106 1.00 89.88 710 ASP A N 1
ATOM 5768 C CA . ASP A 1 710 ? -30.616 -27.777 29.697 1.00 89.88 710 ASP A CA 1
ATOM 5769 C C . ASP A 1 710 ? -29.160 -27.521 29.298 1.00 89.88 710 ASP A C 1
ATOM 5771 O O . ASP A 1 710 ? -28.400 -26.787 29.945 1.00 89.88 710 ASP A O 1
ATOM 5775 N N . ARG A 1 711 ? -28.767 -28.184 28.211 1.00 91.31 711 ARG A N 1
ATOM 5776 C CA . ARG A 1 711 ? -27.465 -28.035 27.566 1.00 91.31 711 ARG A CA 1
ATOM 5777 C C . ARG A 1 711 ? -27.665 -27.328 26.240 1.00 91.31 711 ARG A C 1
ATOM 5779 O O . ARG A 1 711 ? -28.513 -27.740 25.448 1.00 91.31 711 ARG A O 1
ATOM 5786 N N . VAL A 1 712 ? -26.897 -26.267 26.032 1.00 94.25 712 VAL A N 1
ATOM 5787 C CA . VAL A 1 712 ? -27.167 -25.272 24.996 1.00 94.25 712 VAL A CA 1
ATOM 5788 C C . VAL A 1 712 ? -25.888 -24.962 24.226 1.00 94.25 712 VAL A C 1
ATOM 5790 O O . VAL A 1 712 ? -24.836 -24.722 24.821 1.00 94.25 712 VAL A O 1
ATOM 5793 N N . LEU A 1 713 ? -25.974 -24.956 22.899 1.00 95.94 713 LEU A N 1
ATOM 5794 C CA . LEU A 1 713 ? -24.942 -24.397 22.031 1.00 95.94 713 LEU A CA 1
ATOM 5795 C C . LEU A 1 713 ? -25.256 -22.924 21.785 1.00 95.94 713 LEU A C 1
ATOM 5797 O O . LEU A 1 713 ? -26.303 -22.612 21.241 1.00 95.94 713 LEU A O 1
ATOM 5801 N N . VAL A 1 714 ? -24.367 -22.020 22.172 1.00 96.06 714 VAL A N 1
ATOM 5802 C CA . VAL A 1 714 ? -24.554 -20.574 22.037 1.00 96.06 714 VAL A CA 1
ATOM 5803 C C . VAL A 1 714 ? -23.740 -20.063 20.851 1.00 96.06 714 VAL A C 1
ATOM 5805 O O . VAL A 1 714 ? -22.513 -20.202 20.823 1.00 96.06 714 VAL A O 1
ATOM 5808 N N . ILE A 1 715 ? -24.429 -19.463 19.883 1.00 95.81 715 ILE A N 1
ATOM 5809 C CA . ILE A 1 715 ? -23.868 -18.916 18.649 1.00 95.81 715 ILE A CA 1
ATOM 5810 C C . ILE A 1 715 ? -24.004 -17.396 18.681 1.00 95.81 715 ILE A C 1
ATOM 5812 O O . ILE A 1 715 ? -25.112 -16.868 18.723 1.00 95.81 715 ILE A O 1
ATOM 5816 N N . VAL A 1 716 ? -22.881 -16.681 18.625 1.00 95.88 716 VAL A N 1
ATOM 5817 C CA . VAL A 1 716 ? -22.855 -15.216 18.780 1.00 95.88 716 VAL A CA 1
ATOM 5818 C C . VAL A 1 716 ? -22.236 -14.550 17.548 1.00 95.88 716 VAL A C 1
ATOM 5820 O O . VAL A 1 716 ? -21.243 -15.045 17.008 1.00 95.88 716 VAL A O 1
ATOM 5823 N N . ASN A 1 717 ? -22.797 -13.428 17.083 1.00 95.75 717 ASN A N 1
ATOM 5824 C CA . ASN A 1 717 ? -22.092 -12.555 16.132 1.00 95.75 717 ASN A CA 1
ATOM 5825 C C . ASN A 1 717 ? -20.829 -11.963 16.788 1.00 95.75 717 ASN A C 1
ATOM 5827 O O . ASN A 1 717 ? -20.749 -11.868 18.010 1.00 95.75 717 ASN A O 1
ATOM 5831 N N . HIS A 1 718 ? -19.823 -11.603 15.992 1.00 93.44 718 HIS A N 1
ATOM 5832 C CA . HIS A 1 718 ? -18.531 -11.174 16.530 1.00 93.44 718 HIS A CA 1
ATOM 5833 C C . HIS A 1 718 ? -18.131 -9.785 16.047 1.00 93.44 718 HIS A C 1
ATOM 5835 O O . HIS A 1 718 ? -17.422 -9.636 15.055 1.00 93.44 718 HIS A O 1
ATOM 5841 N N . GLN A 1 719 ? -18.561 -8.754 16.765 1.00 92.12 719 GLN A N 1
ATOM 5842 C CA . GLN A 1 719 ? -18.295 -7.364 16.418 1.00 92.12 719 GLN A CA 1
ATOM 5843 C C . GLN A 1 719 ? -16.896 -6.928 16.868 1.00 92.12 719 GLN A C 1
ATOM 5845 O O . GLN A 1 719 ? -16.148 -6.323 16.091 1.00 92.12 719 GLN A O 1
ATOM 5850 N N . SER A 1 720 ? -16.501 -7.255 18.102 1.00 92.19 720 SER A N 1
ATOM 5851 C CA . SER A 1 720 ? -15.214 -6.828 18.657 1.00 92.19 720 SER A CA 1
ATOM 5852 C C . SER A 1 720 ? -14.732 -7.663 19.847 1.00 92.19 720 SER A C 1
ATOM 5854 O O . SER A 1 720 ? -15.315 -8.660 20.257 1.00 92.19 720 SER A O 1
ATOM 5856 N N . THR A 1 721 ? -13.621 -7.236 20.450 1.00 90.06 721 THR A N 1
ATOM 5857 C CA . THR A 1 721 ? -13.106 -7.824 21.693 1.00 90.06 721 THR A CA 1
ATOM 5858 C C . THR A 1 721 ? -14.023 -7.613 22.905 1.00 90.06 721 THR A C 1
ATOM 5860 O O . THR A 1 721 ? -13.842 -8.296 23.909 1.00 90.06 721 THR A O 1
ATOM 5863 N N . ALA A 1 722 ? -14.947 -6.643 22.858 1.00 91.56 722 ALA A N 1
ATOM 5864 C CA . ALA A 1 722 ? -15.841 -6.335 23.978 1.00 91.56 722 ALA A CA 1
ATOM 5865 C C . ALA A 1 722 ? -17.024 -7.311 24.091 1.00 91.56 722 ALA A C 1
ATOM 5867 O O . ALA A 1 722 ? -17.613 -7.402 25.166 1.00 91.56 722 ALA A O 1
ATOM 5868 N N . ASP A 1 723 ? -17.302 -8.090 23.041 1.00 93.44 723 ASP A N 1
ATOM 5869 C CA . ASP A 1 723 ? -18.386 -9.077 23.011 1.00 93.44 723 ASP A CA 1
ATOM 5870 C C . ASP A 1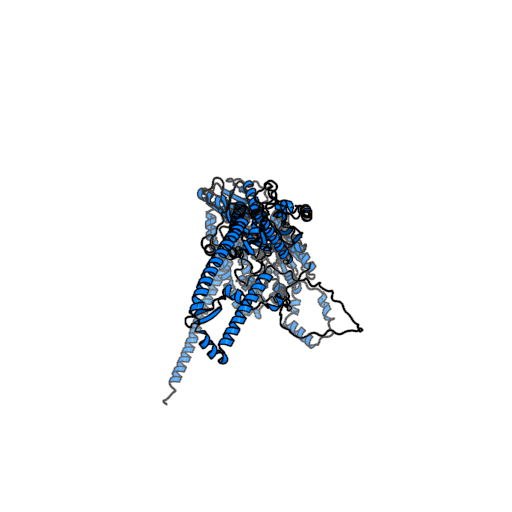 723 ? -18.281 -10.076 24.172 1.00 93.44 723 ASP A C 1
ATOM 5872 O O . ASP A 1 723 ? -19.276 -10.423 24.799 1.00 93.44 723 ASP A O 1
ATOM 5876 N N . VAL A 1 724 ? -17.062 -10.519 24.505 1.00 91.69 724 VAL A N 1
ATOM 5877 C CA . VAL A 1 724 ? -16.824 -11.500 25.576 1.00 91.69 724 VAL A CA 1
ATOM 5878 C C . VAL A 1 724 ? -17.160 -10.916 26.963 1.00 91.69 724 VAL A C 1
ATOM 5880 O O . VAL A 1 724 ? -17.963 -11.528 27.669 1.00 91.69 724 VAL A O 1
ATOM 5883 N N . PRO A 1 725 ? -16.642 -9.735 27.369 1.00 92.19 725 PRO A N 1
ATOM 5884 C CA . PRO A 1 725 ? -17.122 -9.033 28.562 1.00 92.19 725 PRO A CA 1
ATOM 5885 C C . PRO A 1 725 ? -18.635 -8.779 28.587 1.00 92.19 725 PRO A C 1
ATOM 5887 O O . PRO A 1 725 ? -19.260 -8.992 29.624 1.00 92.19 725 PRO A O 1
ATOM 5890 N N . THR A 1 726 ? -19.238 -8.375 27.462 1.00 94.00 726 THR A N 1
ATOM 5891 C CA . THR A 1 726 ? -20.696 -8.191 27.355 1.00 94.00 726 THR A CA 1
ATOM 5892 C C . THR A 1 726 ? -21.438 -9.503 27.626 1.00 94.00 726 THR A C 1
ATOM 5894 O O . THR A 1 726 ? -22.403 -9.522 28.392 1.00 94.00 726 THR A O 1
ATOM 5897 N N . LEU A 1 727 ? -20.952 -10.623 27.085 1.00 94.44 727 LEU A N 1
ATOM 5898 C CA . LEU A 1 727 ? -21.505 -11.947 27.359 1.00 94.44 727 LEU A CA 1
ATOM 5899 C C . LEU A 1 727 ? -21.337 -12.360 28.829 1.00 94.44 727 LEU A C 1
ATOM 5901 O O . LEU A 1 727 ? -22.243 -12.951 29.414 1.00 94.44 727 LEU A O 1
ATOM 5905 N N . PHE A 1 728 ? -20.211 -12.033 29.470 1.00 93.62 728 PHE A N 1
ATOM 5906 C CA . PHE A 1 728 ? -20.051 -12.284 30.904 1.00 93.62 728 PHE A CA 1
ATOM 5907 C C . PHE A 1 728 ? -21.069 -11.516 31.743 1.00 93.62 728 PHE A C 1
ATOM 5909 O O . PHE A 1 728 ? -21.539 -12.073 32.737 1.00 93.62 728 PHE A O 1
ATOM 5916 N N . THR A 1 729 ? -21.433 -10.295 31.339 1.00 93.38 729 THR A N 1
ATOM 5917 C CA . THR A 1 729 ? -22.488 -9.502 31.984 1.00 93.38 729 THR A CA 1
ATOM 5918 C C . THR A 1 729 ? -23.838 -10.206 31.907 1.00 93.38 729 THR A C 1
ATOM 5920 O O . THR A 1 729 ? -24.449 -10.451 32.949 1.00 93.38 729 THR A O 1
ATOM 5923 N N . VAL A 1 730 ? -24.271 -10.612 30.709 1.00 93.19 730 VAL A N 1
ATOM 5924 C CA . VAL A 1 730 ? -25.561 -11.309 30.536 1.00 93.19 730 VAL A CA 1
ATOM 5925 C C . VAL A 1 730 ? -25.605 -12.663 31.230 1.00 93.19 730 VAL A C 1
ATOM 5927 O O . VAL A 1 730 ? -26.622 -13.034 31.817 1.00 93.19 730 VAL A O 1
ATOM 5930 N N . LEU A 1 731 ? -24.485 -13.386 31.267 1.00 92.19 731 LEU A N 1
ATOM 5931 C CA . LEU A 1 731 ? -24.429 -14.686 31.921 1.00 92.19 731 LEU A CA 1
ATOM 5932 C C . LEU A 1 731 ? -24.597 -14.590 33.441 1.00 92.19 731 LEU A C 1
ATOM 5934 O O . LEU A 1 731 ? -25.060 -15.566 34.027 1.00 92.19 731 LEU A O 1
ATOM 5938 N N . GLN A 1 732 ? -24.301 -13.464 34.105 1.00 90.75 732 GLN A N 1
ATOM 5939 C CA . GLN A 1 732 ? -24.433 -13.370 35.572 1.00 90.75 732 GLN A CA 1
ATOM 5940 C C . GLN A 1 732 ? -25.866 -13.589 36.078 1.00 90.75 732 GLN A C 1
ATOM 5942 O O . GLN A 1 732 ? -26.054 -13.990 37.228 1.00 90.75 732 GLN A O 1
ATOM 5947 N N . THR A 1 733 ? -26.880 -13.382 35.233 1.00 86.75 733 THR A N 1
ATOM 5948 C CA . THR A 1 733 ? -28.290 -13.588 35.596 1.00 86.75 733 THR A CA 1
ATOM 5949 C C . THR A 1 733 ? -28.796 -15.007 35.297 1.00 86.75 733 THR A C 1
ATOM 5951 O O . THR A 1 733 ? -29.917 -15.341 35.673 1.00 86.75 733 THR A O 1
ATOM 5954 N N . LYS A 1 734 ? -27.988 -15.877 34.664 1.00 88.50 734 LYS A N 1
ATOM 5955 C CA . LYS A 1 734 ? -28.415 -17.205 34.158 1.00 88.50 734 LYS A CA 1
ATOM 5956 C C . LYS A 1 734 ? -28.065 -18.385 35.082 1.00 88.50 734 LYS A C 1
ATOM 5958 O O . LYS A 1 734 ? -28.097 -19.550 34.681 1.00 88.50 734 LYS A O 1
ATOM 5963 N N . GLY A 1 735 ? -27.748 -18.099 36.344 1.00 84.81 735 GLY A N 1
ATOM 5964 C CA . GLY A 1 735 ? -27.676 -19.086 37.423 1.00 84.81 735 GLY A CA 1
ATOM 5965 C C . GLY A 1 735 ? -26.631 -20.191 37.218 1.00 84.81 735 GLY A C 1
ATOM 5966 O O . GLY A 1 735 ? -25.424 -19.973 37.323 1.00 84.81 735 GLY A O 1
ATOM 5967 N N . VAL A 1 736 ? -27.088 -21.434 37.033 1.00 85.88 736 VAL A N 1
ATOM 5968 C CA . VAL A 1 736 ? -26.194 -22.604 36.941 1.00 85.88 736 VAL A CA 1
ATOM 5969 C C . VAL A 1 736 ? -25.415 -22.633 35.622 1.00 85.88 736 VAL A C 1
ATOM 5971 O O . VAL A 1 736 ? -24.306 -23.176 35.604 1.00 85.88 736 VAL A O 1
ATOM 5974 N N . ALA A 1 737 ? -25.948 -22.033 34.557 1.00 86.75 737 ALA A N 1
ATOM 5975 C CA . ALA A 1 737 ? -25.291 -21.965 33.257 1.00 86.75 737 ALA A CA 1
ATOM 5976 C C . ALA A 1 737 ? -23.955 -21.217 33.322 1.00 86.75 737 ALA A C 1
ATOM 5978 O O . ALA A 1 737 ? -22.955 -21.727 32.827 1.00 86.75 737 ALA A O 1
ATOM 5979 N N . THR A 1 738 ? -23.909 -20.084 34.030 1.00 89.25 738 THR A N 1
ATOM 5980 C CA . THR A 1 738 ? -22.739 -19.196 34.174 1.00 89.25 738 THR A CA 1
ATOM 5981 C C . THR A 1 738 ? -21.485 -19.939 34.637 1.00 89.25 738 THR A C 1
ATOM 5983 O O . THR A 1 738 ? -20.394 -19.745 34.119 1.00 89.25 738 THR A O 1
ATOM 5986 N N . ARG A 1 739 ? -21.639 -20.856 35.600 1.00 89.69 739 ARG A N 1
ATOM 5987 C CA . ARG A 1 739 ? -20.529 -21.643 36.171 1.00 89.69 739 ARG A CA 1
ATOM 5988 C C . ARG A 1 739 ? -20.161 -22.898 35.365 1.00 89.69 739 ARG A C 1
ATOM 5990 O O . ARG A 1 739 ? -19.228 -23.612 35.732 1.00 89.69 739 ARG A O 1
ATOM 5997 N N . LYS A 1 740 ? -20.936 -23.232 34.329 1.00 91.62 740 LYS A N 1
ATOM 5998 C CA . LYS A 1 740 ? -20.832 -24.472 33.536 1.00 91.62 740 LYS A CA 1
ATOM 5999 C C . LYS A 1 740 ? -20.703 -24.186 32.037 1.00 91.62 740 LYS A C 1
ATOM 6001 O O . LYS A 1 740 ? -21.150 -24.991 31.217 1.00 91.62 740 LYS A O 1
ATOM 6006 N N . THR A 1 741 ? -20.085 -23.065 31.686 1.00 92.75 741 THR A N 1
ATOM 6007 C CA . THR A 1 741 ? -19.780 -22.698 30.301 1.00 92.75 741 THR A CA 1
ATOM 6008 C C . THR A 1 741 ? -18.502 -23.375 29.801 1.00 92.75 741 THR A C 1
ATOM 6010 O O . THR A 1 741 ? -17.596 -23.642 30.582 1.00 92.75 741 THR A O 1
ATOM 6013 N N . ILE A 1 742 ? -18.403 -23.609 28.498 1.00 93.69 742 ILE A N 1
ATOM 6014 C CA . ILE A 1 742 ? -17.150 -23.836 27.776 1.00 93.69 742 ILE A CA 1
ATOM 6015 C C . ILE A 1 742 ? -17.043 -22.741 26.735 1.00 93.69 742 ILE A C 1
ATOM 6017 O O . ILE A 1 742 ? -17.954 -22.566 25.925 1.00 93.69 742 ILE A O 1
ATOM 6021 N N . TRP A 1 743 ? -15.912 -22.055 26.724 1.00 93.56 743 TRP A N 1
ATOM 6022 C CA . TRP A 1 743 ? -15.611 -21.062 25.710 1.00 93.56 743 TRP A CA 1
ATOM 6023 C C . TRP A 1 743 ? -14.715 -21.637 24.622 1.00 93.56 743 TRP A C 1
ATOM 6025 O O . TRP A 1 743 ? -13.704 -22.280 24.911 1.00 93.56 743 TRP A O 1
ATOM 6035 N N . LEU A 1 744 ? -15.078 -21.382 23.366 1.00 92.06 744 LEU A N 1
ATOM 6036 C CA . LEU A 1 744 ? -14.202 -21.575 22.215 1.00 92.06 744 LEU A CA 1
ATOM 6037 C C . LEU A 1 744 ? -13.578 -20.222 21.875 1.00 92.06 744 LEU A C 1
ATOM 6039 O O . LEU A 1 744 ? -14.245 -19.335 21.345 1.00 92.06 744 LEU A O 1
ATOM 6043 N N . MET A 1 745 ? -12.300 -20.062 22.210 1.00 87.62 745 MET A N 1
ATOM 6044 C CA . MET A 1 745 ? -11.575 -18.799 22.058 1.00 87.62 745 MET A CA 1
ATOM 6045 C C . MET A 1 745 ? -10.373 -18.938 21.133 1.00 87.62 745 MET A C 1
ATOM 6047 O O . MET A 1 745 ? -9.906 -20.039 20.851 1.00 87.62 745 MET A O 1
ATOM 6051 N N . ASP A 1 746 ? -9.837 -17.805 20.689 1.00 85.69 746 ASP A N 1
ATOM 6052 C CA . ASP A 1 746 ? -8.578 -17.768 19.954 1.00 85.69 746 ASP A CA 1
ATOM 6053 C C . ASP A 1 746 ? -7.388 -18.182 20.838 1.00 85.69 746 ASP A C 1
ATOM 6055 O O . ASP A 1 746 ? -7.314 -17.825 22.019 1.00 85.69 746 ASP A O 1
ATOM 6059 N N . VAL A 1 747 ? -6.426 -18.905 20.257 1.00 87.38 747 VAL A N 1
ATOM 6060 C CA . VAL A 1 747 ? -5.204 -19.359 20.935 1.00 87.38 747 VAL A CA 1
ATOM 6061 C C . VAL A 1 747 ? -4.402 -18.241 21.604 1.00 87.38 747 VAL A C 1
ATOM 6063 O O . VAL A 1 747 ? -3.763 -18.497 22.625 1.00 87.38 747 VAL A O 1
ATOM 6066 N N . MET A 1 748 ? -4.475 -17.003 21.108 1.00 83.94 748 MET A N 1
ATOM 6067 C CA . MET A 1 748 ? -3.806 -15.846 21.706 1.00 83.94 748 MET A CA 1
ATOM 6068 C C . MET A 1 748 ? -4.210 -15.629 23.175 1.00 83.94 748 MET A C 1
ATOM 6070 O O . MET A 1 748 ? -3.370 -15.267 24.000 1.00 83.94 748 MET A O 1
ATOM 6074 N N . PHE A 1 749 ? -5.463 -15.921 23.544 1.00 83.75 749 PHE A N 1
ATOM 6075 C CA . PHE A 1 749 ? -5.945 -15.733 24.915 1.00 83.75 749 PHE A CA 1
ATOM 6076 C C . PHE A 1 749 ? -5.357 -16.731 25.911 1.00 83.75 749 PHE A C 1
ATOM 6078 O O . PHE A 1 749 ? -5.335 -16.435 27.106 1.00 83.75 749 PHE A O 1
ATOM 6085 N N . ARG A 1 750 ? -4.824 -17.871 25.452 1.00 85.69 750 ARG A N 1
ATOM 6086 C CA . ARG A 1 750 ? -4.287 -18.945 26.306 1.00 85.69 750 ARG A CA 1
ATOM 6087 C C . ARG A 1 750 ? -3.154 -18.488 27.231 1.00 85.69 750 ARG A C 1
ATOM 6089 O O . ARG A 1 750 ? -2.944 -19.108 28.270 1.00 85.69 750 ARG A O 1
ATOM 6096 N N . TRP A 1 751 ? -2.435 -17.434 26.851 1.00 84.50 751 TRP A N 1
ATOM 6097 C CA . TRP A 1 751 ? -1.305 -16.885 27.608 1.00 84.50 751 TRP A CA 1
ATOM 6098 C C . TRP A 1 751 ? -1.704 -15.798 28.609 1.00 84.50 751 TRP A C 1
ATOM 6100 O O . TRP A 1 751 ? -0.876 -15.346 29.393 1.00 84.50 751 TRP A O 1
ATOM 6110 N N . THR A 1 752 ? -2.969 -15.382 28.608 1.00 87.38 752 THR A N 1
ATOM 6111 C CA . THR A 1 752 ? -3.479 -14.418 29.586 1.00 87.38 752 THR A CA 1
ATOM 6112 C C . THR A 1 752 ? -3.801 -15.114 30.915 1.00 87.38 752 THR A C 1
ATOM 6114 O O . THR A 1 752 ? -4.129 -16.305 30.911 1.00 87.38 752 THR A O 1
ATOM 6117 N N . PRO A 1 753 ? -3.790 -14.399 32.057 1.00 87.06 753 PRO A N 1
ATOM 6118 C CA . PRO A 1 753 ? -4.215 -14.968 33.340 1.00 87.06 753 PRO A CA 1
ATOM 6119 C C . PRO A 1 753 ? -5.620 -15.587 33.278 1.00 87.06 753 PRO A C 1
ATOM 6121 O O . PRO A 1 753 ? -5.842 -16.682 33.795 1.00 87.06 753 PRO A O 1
ATOM 6124 N N . PHE A 1 754 ? -6.543 -14.932 32.562 1.00 87.50 754 PHE A N 1
ATOM 6125 C CA . PHE A 1 754 ? -7.870 -15.473 32.270 1.00 87.50 754 PHE A CA 1
ATOM 6126 C C . PHE A 1 754 ? -7.787 -16.787 31.482 1.00 87.50 754 PHE A C 1
ATOM 6128 O O . PHE A 1 754 ? -8.405 -17.772 31.872 1.00 87.50 754 PHE A O 1
ATOM 6135 N N . GLY A 1 755 ? -6.994 -16.843 30.408 1.00 88.69 755 GLY A N 1
ATOM 6136 C CA . GLY A 1 755 ? -6.888 -18.038 29.571 1.00 88.69 755 GLY A CA 1
ATOM 6137 C C . GLY A 1 755 ? -6.232 -19.236 30.257 1.00 88.69 755 GLY A C 1
ATOM 6138 O O . GLY A 1 755 ? -6.617 -20.374 29.993 1.00 88.69 755 GLY A O 1
ATOM 6139 N N . ILE A 1 756 ? -5.295 -19.012 31.183 1.00 90.62 756 ILE A N 1
ATOM 6140 C CA . ILE A 1 756 ? -4.721 -20.081 32.016 1.00 90.62 756 ILE A CA 1
ATOM 6141 C C . ILE A 1 756 ? -5.814 -20.706 32.894 1.00 90.62 756 ILE A C 1
ATOM 6143 O O . ILE A 1 756 ? -5.951 -21.933 32.926 1.00 90.62 756 ILE A O 1
ATOM 6147 N N . ILE A 1 757 ? -6.623 -19.873 33.557 1.00 91.38 757 ILE A N 1
ATOM 6148 C CA . ILE A 1 757 ? -7.752 -20.334 34.373 1.00 91.38 757 ILE A CA 1
ATOM 6149 C C . ILE A 1 757 ? -8.814 -21.001 33.488 1.00 91.38 757 ILE A C 1
ATOM 6151 O O . ILE A 1 757 ? -9.263 -22.099 33.806 1.00 91.38 757 ILE A O 1
ATOM 6155 N N . GLY A 1 758 ? -9.149 -20.417 32.336 1.00 91.00 758 GLY A N 1
ATOM 6156 C CA . GLY A 1 758 ? -10.078 -20.999 31.365 1.00 91.00 758 GLY A CA 1
ATOM 6157 C C . GLY A 1 758 ? -9.630 -22.377 30.872 1.00 91.00 758 GLY A C 1
ATOM 6158 O O . GLY A 1 758 ? -10.418 -23.319 30.814 1.00 91.00 758 GLY A O 1
ATOM 6159 N N . ARG A 1 759 ? -8.329 -22.579 30.634 1.00 90.56 759 ARG A N 1
ATOM 6160 C CA . ARG A 1 759 ? -7.783 -23.901 30.286 1.00 90.56 759 ARG A CA 1
ATOM 6161 C C . ARG A 1 759 ? -7.951 -24.917 31.419 1.00 90.56 759 ARG A C 1
ATOM 6163 O O . ARG A 1 759 ? -8.223 -26.091 31.156 1.00 90.56 759 ARG A O 1
ATOM 6170 N N . MET A 1 760 ? -7.792 -24.487 32.672 1.00 88.31 760 MET A N 1
ATOM 6171 C CA . MET A 1 760 ? -8.079 -25.332 33.836 1.00 88.31 760 MET A CA 1
ATOM 6172 C C . MET A 1 760 ? -9.571 -25.653 33.941 1.00 88.31 760 MET A C 1
ATOM 6174 O O . MET A 1 760 ? -9.904 -26.816 34.176 1.00 88.31 760 MET A O 1
ATOM 6178 N N . HIS A 1 761 ? -10.443 -24.676 33.676 1.00 90.44 761 HIS A N 1
ATOM 6179 C CA . HIS A 1 761 ? -11.896 -24.844 33.610 1.00 90.44 761 HIS A CA 1
ATOM 6180 C C . HIS A 1 761 ? -12.293 -25.858 32.533 1.00 90.44 761 HIS A C 1
ATOM 6182 O O . HIS A 1 761 ? -13.088 -26.774 32.769 1.00 90.44 761 HIS A O 1
ATOM 6188 N N . GLY A 1 762 ? -11.633 -25.818 31.380 1.00 89.69 762 GLY A N 1
ATOM 6189 C CA . GLY A 1 762 ? -11.902 -26.702 30.247 1.00 89.69 762 GLY A CA 1
ATOM 6190 C C . GLY A 1 762 ? -12.332 -25.968 28.985 1.00 89.69 762 GLY A C 1
ATOM 6191 O O . GLY A 1 762 ? -12.857 -26.615 28.081 1.00 89.69 762 GLY A O 1
ATOM 6192 N N . ASP A 1 763 ? -12.090 -24.661 28.914 1.00 93.12 763 ASP A N 1
ATOM 6193 C CA . ASP A 1 763 ? -12.219 -23.879 27.689 1.00 93.12 763 ASP A CA 1
ATOM 6194 C C . ASP A 1 763 ? -11.251 -24.394 26.620 1.00 93.12 763 ASP A C 1
ATOM 6196 O O . ASP A 1 763 ? -10.158 -24.899 26.920 1.00 93.12 763 ASP A O 1
ATOM 6200 N N . TYR A 1 764 ? -11.668 -24.283 25.362 1.00 92.56 764 TYR A N 1
ATOM 6201 C CA . TYR A 1 764 ? -10.898 -24.741 24.215 1.00 92.56 764 TYR A CA 1
ATOM 6202 C C . TYR A 1 764 ? -10.351 -23.550 23.429 1.00 92.56 764 TYR A C 1
ATOM 6204 O O . TYR A 1 764 ? -11.077 -22.625 23.069 1.00 92.56 764 TYR A O 1
ATOM 6212 N N . PHE A 1 765 ? -9.052 -23.589 23.144 1.00 90.75 765 PHE A N 1
ATOM 6213 C CA . PHE A 1 765 ? -8.335 -22.520 22.455 1.00 90.75 765 PHE A CA 1
ATOM 6214 C C . PHE A 1 765 ? -7.991 -22.967 21.035 1.00 90.75 765 PHE A C 1
ATOM 6216 O O . PHE A 1 765 ? -7.122 -23.818 20.851 1.00 90.75 765 PHE A O 1
ATOM 6223 N N . ILE A 1 766 ? -8.681 -22.400 20.048 1.00 86.00 766 ILE A N 1
ATOM 6224 C CA . ILE A 1 766 ? -8.577 -22.746 18.630 1.00 86.00 766 ILE A CA 1
ATOM 6225 C C . ILE A 1 766 ? -7.470 -21.916 17.981 1.00 86.00 766 ILE A C 1
ATOM 6227 O O . ILE A 1 766 ? -7.448 -20.689 18.086 1.00 86.00 766 ILE A O 1
ATOM 6231 N N . GLN A 1 767 ? -6.573 -22.581 17.254 1.00 83.38 767 GLN A N 1
ATOM 6232 C CA . GLN A 1 767 ? -5.604 -21.907 16.394 1.00 83.38 767 GLN A CA 1
ATOM 6233 C C . GLN A 1 767 ? -6.222 -21.623 15.020 1.00 83.38 767 GLN A C 1
ATOM 6235 O O . GLN A 1 767 ? -6.553 -22.544 14.270 1.00 83.38 767 GLN A O 1
ATOM 6240 N N . GLN A 1 768 ? -6.366 -20.344 14.673 1.00 73.00 768 GLN A N 1
ATOM 6241 C CA . GLN A 1 768 ? -6.890 -19.937 13.369 1.00 73.00 768 GLN A CA 1
ATOM 6242 C C . GLN A 1 768 ? -5.855 -20.169 12.253 1.00 73.00 768 GLN A C 1
ATOM 6244 O O . GLN A 1 768 ? -4.686 -19.824 12.400 1.00 73.00 768 GLN A O 1
ATOM 6249 N N . GLY A 1 769 ? -6.285 -20.733 11.118 1.00 73.31 769 GLY A N 1
ATOM 6250 C CA . GLY A 1 769 ? -5.437 -20.928 9.935 1.00 73.31 769 GLY A CA 1
ATOM 6251 C C . GLY A 1 769 ? -5.977 -21.998 8.982 1.00 73.31 769 GLY A C 1
ATOM 6252 O O . GLY A 1 769 ? -6.619 -22.952 9.418 1.00 73.31 769 GLY A O 1
ATOM 6253 N N . LYS A 1 770 ? -5.724 -21.859 7.670 1.00 70.69 770 LYS A N 1
ATOM 6254 C CA . LYS A 1 770 ? -6.171 -22.849 6.665 1.00 70.69 770 LYS A CA 1
ATOM 6255 C C . LYS A 1 770 ? -5.491 -24.214 6.862 1.00 70.69 770 LYS A C 1
ATOM 6257 O O . LYS A 1 770 ? -6.166 -25.232 6.805 1.00 70.69 770 LYS A O 1
ATOM 6262 N N . ALA A 1 771 ? -4.190 -24.228 7.163 1.00 72.25 771 ALA A N 1
ATOM 6263 C CA . ALA A 1 771 ? -3.385 -25.451 7.281 1.00 72.25 771 ALA A CA 1
ATOM 6264 C C . ALA A 1 771 ? -3.686 -26.301 8.534 1.00 72.25 771 ALA A C 1
ATOM 6266 O O . ALA A 1 771 ? -3.422 -27.502 8.554 1.00 72.25 771 ALA A O 1
ATOM 6267 N N . THR A 1 772 ? -4.219 -25.691 9.596 1.00 76.38 772 THR A N 1
ATOM 6268 C CA . THR A 1 772 ? -4.501 -26.362 10.877 1.00 76.38 772 THR A CA 1
ATOM 6269 C C . THR A 1 772 ? -5.978 -26.693 11.072 1.00 76.38 772 THR A C 1
ATOM 6271 O O . THR A 1 772 ? -6.298 -27.444 11.991 1.00 76.38 772 THR A O 1
ATOM 6274 N N . ARG A 1 773 ? -6.874 -26.186 10.212 1.00 78.56 773 ARG A N 1
ATOM 6275 C CA . ARG A 1 773 ? -8.333 -26.239 10.392 1.00 78.56 773 ARG A CA 1
ATOM 6276 C C . ARG A 1 773 ? -8.856 -27.643 10.692 1.00 78.56 773 ARG A C 1
ATOM 6278 O O . ARG A 1 773 ? -9.520 -27.839 11.704 1.00 78.56 773 ARG A O 1
ATOM 6285 N N . ASP A 1 774 ? -8.533 -28.614 9.848 1.00 82.62 774 ASP A N 1
ATOM 6286 C CA . ASP A 1 774 ? -9.130 -29.950 9.949 1.00 82.62 774 ASP A CA 1
ATOM 6287 C C . ASP A 1 774 ? -8.561 -30.724 11.153 1.00 82.62 774 ASP A C 1
ATOM 6289 O O . ASP A 1 774 ? -9.288 -31.417 11.866 1.00 82.62 774 ASP A O 1
ATOM 6293 N N . LYS A 1 775 ? -7.274 -30.510 11.471 1.00 86.75 775 LYS A N 1
ATOM 6294 C CA . LYS A 1 775 ? -6.630 -31.055 12.679 1.00 86.75 775 LYS A CA 1
ATOM 6295 C C . LYS A 1 775 ? -7.242 -30.480 13.958 1.00 86.75 775 LYS A C 1
ATOM 6297 O O . LYS A 1 775 ? -7.431 -31.213 14.926 1.00 86.75 775 LYS A O 1
ATOM 6302 N N . GLU A 1 776 ? -7.554 -29.186 13.971 1.00 87.88 776 GLU A N 1
ATOM 6303 C CA . GLU A 1 776 ? -8.169 -28.520 15.122 1.00 87.88 776 GLU A CA 1
ATOM 6304 C C . GLU A 1 776 ? -9.607 -28.986 15.370 1.00 87.88 776 GLU A C 1
ATOM 6306 O O . GLU A 1 776 ? -9.992 -29.143 16.525 1.00 87.88 776 GLU A O 1
ATOM 6311 N N . LEU A 1 777 ? -10.381 -29.298 14.324 1.00 87.38 777 LEU A N 1
ATOM 6312 C CA . LEU A 1 777 ? -11.723 -29.872 14.489 1.00 87.38 777 LEU A CA 1
ATOM 6313 C C . LEU A 1 777 ? -11.680 -31.267 15.131 1.00 87.38 777 LEU A C 1
ATOM 6315 O O . LEU A 1 777 ? -12.472 -31.557 16.027 1.00 87.38 777 LEU A O 1
ATOM 6319 N N . ILE A 1 778 ? -10.720 -32.112 14.740 1.00 88.62 778 ILE A N 1
ATOM 6320 C CA . ILE A 1 778 ? -10.516 -33.433 15.361 1.00 88.62 778 ILE A CA 1
ATOM 6321 C C . ILE A 1 778 ? -10.108 -33.281 16.834 1.00 88.62 778 ILE A C 1
ATOM 6323 O O . ILE A 1 778 ? -10.630 -33.976 17.709 1.00 88.62 778 ILE A O 1
ATOM 6327 N N . ARG A 1 779 ? -9.200 -32.342 17.132 1.00 90.62 779 ARG A N 1
ATOM 6328 C CA . ARG A 1 779 ? -8.779 -32.039 18.509 1.00 90.62 779 ARG A CA 1
ATOM 6329 C C . ARG A 1 779 ? -9.926 -31.496 19.360 1.00 90.62 779 ARG A C 1
ATOM 6331 O O . ARG A 1 779 ? -10.031 -31.888 20.521 1.00 90.62 779 ARG A O 1
ATOM 6338 N N . LEU A 1 780 ? -10.790 -30.656 18.788 1.00 91.25 780 LEU A N 1
ATOM 6339 C CA . LEU A 1 780 ? -11.984 -30.134 19.450 1.00 91.25 780 LEU A CA 1
ATOM 6340 C C . LEU A 1 780 ? -12.928 -31.272 19.853 1.00 91.25 780 LEU A C 1
ATOM 6342 O O . LEU A 1 780 ? -13.282 -31.350 21.027 1.00 91.25 780 LEU A O 1
ATOM 6346 N N . LYS A 1 781 ? -13.265 -32.189 18.934 1.00 90.12 781 LYS A N 1
ATOM 6347 C CA . LYS A 1 781 ? -14.090 -33.372 19.252 1.00 90.12 781 LYS A CA 1
ATOM 6348 C C . LYS A 1 781 ? -13.478 -34.183 20.397 1.00 90.12 781 LYS A C 1
ATOM 6350 O O . LYS A 1 781 ? -14.106 -34.390 21.430 1.00 90.12 781 LYS A O 1
ATOM 6355 N N . GLY A 1 782 ? -12.192 -34.528 20.289 1.00 88.31 782 GLY A N 1
ATOM 6356 C CA . GLY A 1 782 ? -11.492 -35.268 21.345 1.00 88.31 782 GLY A CA 1
ATOM 6357 C C . GLY A 1 782 ? -11.436 -34.538 22.698 1.00 88.31 782 GLY A C 1
ATOM 6358 O O . GLY A 1 782 ? -11.387 -35.182 23.748 1.00 88.31 782 GLY A O 1
ATOM 6359 N N . HIS A 1 783 ? -11.443 -33.201 22.707 1.00 91.12 783 HIS A N 1
ATOM 6360 C CA . HIS A 1 783 ? -11.525 -32.398 23.931 1.00 91.12 783 HIS A CA 1
ATOM 6361 C C . HIS A 1 783 ? -12.931 -32.416 24.535 1.00 91.12 783 HIS A C 1
ATOM 6363 O O . HIS A 1 783 ? -13.061 -32.638 25.741 1.00 91.12 783 HIS A O 1
ATOM 6369 N N . LEU A 1 784 ? -13.977 -32.244 23.721 1.00 89.75 784 LEU A N 1
ATOM 6370 C CA . LEU A 1 784 ? -15.372 -32.280 24.172 1.00 89.75 784 LEU A CA 1
ATOM 6371 C C . LEU A 1 784 ? -15.704 -33.626 24.832 1.00 89.75 784 LEU A C 1
ATOM 6373 O O . LEU A 1 784 ? -16.191 -33.634 25.965 1.00 89.75 784 LEU A O 1
ATOM 6377 N N . GLN A 1 785 ? -15.289 -34.745 24.232 1.00 84.62 785 GLN A N 1
ATOM 6378 C CA . GLN A 1 785 ? -15.445 -36.087 24.811 1.00 84.62 785 GLN A CA 1
ATOM 6379 C C . GLN A 1 785 ? -14.801 -36.247 26.195 1.00 84.62 785 GLN A C 1
ATOM 6381 O O . GLN A 1 785 ? -15.318 -36.966 27.056 1.00 84.62 785 GLN A O 1
ATOM 6386 N N . LYS A 1 786 ? -13.666 -35.582 26.438 1.00 84.31 786 LYS A N 1
ATOM 6387 C CA . LYS A 1 786 ? -12.912 -35.658 27.702 1.00 84.31 786 LYS A CA 1
ATOM 6388 C C . LYS A 1 786 ? -13.371 -34.658 28.758 1.00 84.31 786 LYS A C 1
ATOM 6390 O O . LYS A 1 786 ? -13.065 -34.836 29.932 1.00 84.31 786 LYS A O 1
ATOM 6395 N N . VAL A 1 787 ? -14.012 -33.563 28.358 1.00 88.00 787 VAL A N 1
ATOM 6396 C CA . VAL A 1 787 ? -14.249 -32.414 29.243 1.00 88.00 787 VAL A CA 1
ATOM 6397 C C . VAL A 1 787 ? -15.729 -32.140 29.449 1.00 88.00 787 VAL A C 1
ATOM 6399 O O . VAL A 1 787 ? -16.136 -31.933 30.592 1.00 88.00 787 VAL A O 1
ATOM 6402 N N . PHE A 1 788 ? -16.535 -32.158 28.387 1.00 88.62 788 PHE A N 1
ATOM 6403 C CA . PHE A 1 788 ? -17.922 -31.695 28.426 1.00 88.62 788 PHE A CA 1
ATOM 6404 C C . PHE A 1 788 ? -18.758 -32.493 29.429 1.00 88.62 788 PHE A C 1
ATOM 6406 O O . PHE A 1 788 ? -19.329 -31.931 30.366 1.00 88.62 788 PHE A O 1
ATOM 6413 N N . TRP A 1 789 ? -18.764 -33.820 29.302 1.00 84.69 789 TRP A N 1
ATOM 6414 C CA . TRP A 1 789 ? -19.476 -34.683 30.239 1.00 84.69 789 TRP A CA 1
ATOM 6415 C C . TRP A 1 789 ? -18.734 -34.850 31.561 1.00 84.69 789 TRP A C 1
ATOM 6417 O O . TRP A 1 789 ? -19.350 -34.691 32.612 1.00 84.69 789 TRP A O 1
ATOM 6427 N N . ASP A 1 790 ? -17.427 -35.113 31.540 1.00 82.62 790 ASP A N 1
ATOM 6428 C CA . ASP A 1 790 ? -16.664 -35.434 32.756 1.00 82.62 790 ASP A CA 1
ATOM 6429 C C . ASP A 1 790 ? -16.676 -34.289 33.785 1.00 82.62 790 ASP A C 1
ATOM 6431 O O . ASP A 1 790 ? -16.681 -34.550 34.990 1.00 82.62 790 ASP A O 1
ATOM 6435 N N . ARG A 1 791 ? -16.763 -33.032 33.326 1.00 86.31 791 ARG A N 1
ATOM 6436 C CA . ARG A 1 791 ? -16.847 -31.832 34.180 1.00 86.31 791 ARG A CA 1
ATOM 6437 C C . ARG A 1 791 ? -18.260 -31.247 34.295 1.00 86.31 791 ARG A C 1
ATOM 6439 O O . ARG A 1 791 ? -18.426 -30.174 34.865 1.00 86.31 791 ARG A O 1
ATOM 6446 N N . ASP A 1 792 ? -19.269 -31.946 33.766 1.00 86.06 792 ASP A N 1
ATOM 6447 C CA . ASP A 1 792 ? -20.681 -31.528 33.732 1.00 86.06 792 ASP A CA 1
ATOM 6448 C C . ASP A 1 792 ? -20.880 -30.091 33.217 1.00 86.06 792 ASP A C 1
ATOM 6450 O O . ASP A 1 792 ? -21.571 -29.268 33.825 1.00 86.06 792 ASP A O 1
ATOM 6454 N N . ARG A 1 793 ? -20.232 -29.784 32.090 1.00 90.56 793 ARG A N 1
ATOM 6455 C CA . ARG A 1 793 ? -20.428 -28.528 31.366 1.00 90.56 793 ARG A CA 1
ATOM 6456 C C . ARG A 1 793 ? -21.744 -28.583 30.593 1.00 90.56 793 ARG A C 1
ATOM 6458 O O . ARG A 1 793 ? -22.218 -29.659 30.230 1.00 90.56 793 ARG A O 1
ATOM 6465 N N . ARG A 1 794 ? -22.364 -27.420 30.401 1.00 89.88 794 ARG A N 1
ATOM 6466 C CA . ARG A 1 794 ? -23.727 -27.314 29.865 1.00 89.88 794 ARG A CA 1
ATOM 6467 C C . ARG A 1 794 ? -23.837 -26.395 28.671 1.00 89.88 794 ARG A C 1
ATOM 6469 O O . ARG A 1 794 ? -24.537 -26.745 27.732 1.00 89.88 794 ARG A O 1
ATOM 6476 N N . TRP A 1 795 ? -23.195 -25.233 28.723 1.00 93.75 795 TRP A N 1
ATOM 6477 C CA . TRP A 1 795 ? -23.302 -24.232 27.666 1.00 93.75 795 TRP A CA 1
ATOM 6478 C C . TRP A 1 795 ? -21.983 -24.149 26.910 1.00 93.75 795 TRP A C 1
ATOM 6480 O O . TRP A 1 795 ? -20.941 -23.984 27.537 1.00 93.75 795 TRP A O 1
ATOM 6490 N N . VAL A 1 796 ? -22.010 -24.280 25.587 1.00 95.06 796 VAL A N 1
ATOM 6491 C CA . VAL A 1 796 ? -20.820 -24.148 24.732 1.00 95.06 796 VAL A CA 1
ATOM 6492 C C . VAL A 1 796 ? -20.957 -22.863 23.936 1.00 95.06 796 VAL A C 1
ATOM 6494 O O . VAL A 1 796 ? -21.892 -22.745 23.158 1.00 95.06 796 VAL A O 1
ATOM 6497 N N . ILE A 1 797 ? -20.058 -21.904 24.136 1.00 95.25 797 ILE A N 1
ATOM 6498 C CA . ILE A 1 797 ? -20.136 -20.573 23.525 1.00 95.25 797 ILE A CA 1
ATOM 6499 C C . ILE A 1 797 ? -19.080 -20.458 22.432 1.00 95.25 797 ILE A C 1
ATOM 6501 O O . ILE A 1 797 ? -17.891 -20.685 22.684 1.00 95.25 797 ILE A O 1
ATOM 6505 N N . LEU A 1 798 ? -19.512 -20.098 21.221 1.00 94.56 798 LEU A N 1
ATOM 6506 C CA . LEU A 1 798 ? -18.630 -19.899 20.076 1.00 94.56 798 LEU A CA 1
ATOM 6507 C C . LEU A 1 798 ? -19.066 -18.730 19.186 1.00 94.56 798 LEU A C 1
ATOM 6509 O O . LEU A 1 798 ? -20.232 -18.340 19.137 1.00 94.56 798 LEU A O 1
ATOM 6513 N N . PHE A 1 799 ? -18.097 -18.222 18.427 1.00 94.56 799 PHE A N 1
ATOM 6514 C CA . PHE A 1 799 ? -18.269 -17.158 17.441 1.00 94.56 799 PHE A CA 1
ATOM 6515 C C . PHE A 1 799 ? -18.015 -17.736 16.039 1.00 94.56 799 PHE A C 1
ATOM 6517 O O . PHE A 1 799 ? -16.853 -17.872 15.634 1.00 94.56 799 PHE A O 1
ATOM 6524 N N . PRO A 1 800 ? -19.049 -18.126 15.269 1.00 92.75 800 PRO A N 1
ATOM 6525 C CA . PRO A 1 800 ? -18.848 -18.823 14.001 1.00 92.75 800 PRO A CA 1
ATOM 6526 C C . PRO A 1 800 ? -18.318 -17.887 12.909 1.00 92.75 800 PRO A C 1
ATOM 6528 O O . PRO A 1 800 ? -17.736 -18.358 11.934 1.00 92.75 800 PRO A O 1
ATOM 6531 N N . GLU A 1 801 ? -18.410 -16.567 13.091 1.00 90.81 801 GLU A N 1
ATOM 6532 C CA . GLU A 1 801 ? -17.708 -15.583 12.263 1.00 90.81 801 GLU A CA 1
ATOM 6533 C C . GLU A 1 801 ? -16.190 -15.788 12.273 1.00 90.81 801 GLU A C 1
ATOM 6535 O O . GLU A 1 801 ? -15.515 -15.256 11.410 1.00 90.81 801 GLU A O 1
ATOM 6540 N N . GLY A 1 802 ? -15.599 -16.572 13.184 1.00 83.12 802 GLY A N 1
ATOM 6541 C CA . GLY A 1 802 ? -14.206 -17.031 13.085 1.00 83.12 802 GLY A CA 1
ATOM 6542 C C . GLY A 1 802 ? -13.138 -15.927 13.084 1.00 83.12 802 GLY A C 1
ATOM 6543 O O . GLY A 1 802 ? -12.024 -16.179 12.629 1.00 83.12 802 GLY A O 1
ATOM 6544 N N . GLY A 1 803 ? -13.498 -14.718 13.520 1.00 86.62 803 GLY A N 1
ATOM 6545 C CA . GLY A 1 803 ? -12.670 -13.518 13.634 1.00 86.62 803 GLY A CA 1
ATOM 6546 C C . GLY A 1 803 ? -13.555 -12.281 13.830 1.00 86.62 803 GLY A C 1
ATOM 6547 O O . GLY A 1 803 ? -14.756 -12.354 13.591 1.00 86.62 803 GLY A O 1
ATOM 6548 N N . PHE A 1 804 ? -12.978 -11.162 14.273 1.00 90.94 804 PHE A N 1
ATOM 6549 C CA . PHE A 1 804 ? -13.731 -9.917 14.474 1.00 90.94 804 PHE A CA 1
ATOM 6550 C C . PHE A 1 804 ? -14.280 -9.375 13.147 1.00 90.94 804 PHE A C 1
ATOM 6552 O O . PHE A 1 804 ? -13.547 -9.333 12.152 1.00 90.94 804 PHE A O 1
ATOM 6559 N N . TYR A 1 805 ? -15.521 -8.890 13.164 1.00 92.06 805 TYR A N 1
ATOM 6560 C CA . TYR A 1 805 ? -16.252 -8.346 12.019 1.00 92.06 805 TYR A CA 1
ATOM 6561 C C . TYR A 1 805 ? -15.411 -7.355 11.203 1.00 92.06 805 TYR A C 1
ATOM 6563 O O . TYR A 1 805 ? -15.197 -7.572 10.010 1.00 92.06 805 TYR A O 1
ATOM 6571 N N . TYR A 1 806 ? -14.819 -6.339 11.845 1.00 87.94 806 TYR A N 1
ATOM 6572 C CA . TYR A 1 806 ? -14.052 -5.299 11.143 1.00 87.94 806 TYR A CA 1
ATOM 6573 C C . TYR A 1 806 ? -12.810 -5.832 10.404 1.00 87.94 806 TYR A C 1
ATOM 6575 O O . TYR A 1 806 ? -12.414 -5.270 9.389 1.00 87.94 806 TYR A O 1
ATOM 6583 N N . LYS A 1 807 ? -12.200 -6.931 10.878 1.00 89.88 807 LYS A N 1
ATOM 6584 C CA . LYS A 1 807 ? -11.061 -7.579 10.198 1.00 89.88 807 LYS A CA 1
ATOM 6585 C C . LYS A 1 807 ? -11.505 -8.498 9.065 1.00 89.88 807 LYS A C 1
ATOM 6587 O O . LYS A 1 807 ? -10.707 -8.831 8.195 1.00 89.88 807 LYS A O 1
ATOM 6592 N N . ARG A 1 808 ? -12.746 -8.988 9.119 1.00 91.44 808 ARG A N 1
ATOM 6593 C CA . ARG A 1 808 ? -13.252 -10.035 8.227 1.00 91.44 808 ARG A CA 1
ATOM 6594 C C . ARG A 1 808 ? -14.210 -9.532 7.154 1.00 91.44 808 ARG A C 1
ATOM 6596 O O . ARG A 1 808 ? -14.346 -10.245 6.158 1.00 91.44 808 ARG A O 1
ATOM 6603 N N . LYS A 1 809 ? -14.830 -8.358 7.316 1.00 92.94 809 LYS A N 1
ATOM 6604 C CA . LYS A 1 809 ? -15.866 -7.819 6.419 1.00 92.94 809 LYS A CA 1
ATOM 6605 C C . LYS A 1 809 ? -15.473 -7.927 4.948 1.00 92.94 809 LYS A C 1
ATOM 6607 O O . LYS A 1 809 ? -16.145 -8.623 4.195 1.00 92.94 809 LYS A O 1
ATOM 6612 N N . GLU A 1 810 ? -14.342 -7.341 4.567 1.00 92.38 810 GLU A N 1
ATOM 6613 C CA . GLU A 1 810 ? -13.870 -7.319 3.177 1.00 92.38 810 GLU A CA 1
ATOM 6614 C C . GLU A 1 810 ? -13.664 -8.734 2.610 1.00 92.38 810 GLU A C 1
ATOM 6616 O O . GLU A 1 810 ? -14.227 -9.093 1.576 1.00 92.38 810 GLU A O 1
ATOM 6621 N N . THR A 1 811 ? -12.936 -9.591 3.337 1.00 92.38 811 THR A N 1
ATOM 6622 C CA . THR A 1 811 ? -12.699 -10.985 2.914 1.00 92.38 811 THR A CA 1
ATOM 6623 C C . THR A 1 811 ? -13.992 -11.795 2.795 1.00 92.38 811 THR A C 1
ATOM 6625 O O . THR A 1 811 ? -14.112 -12.645 1.915 1.00 92.38 811 THR A O 1
ATOM 6628 N N . SER A 1 812 ? -14.971 -11.532 3.667 1.00 93.88 812 SER A N 1
ATOM 6629 C CA . SER A 1 812 ? -16.278 -12.183 3.644 1.00 93.88 812 SER A CA 1
ATOM 6630 C C . SER A 1 812 ? -17.125 -11.703 2.470 1.00 93.88 812 SER A C 1
ATOM 6632 O O . SER A 1 812 ? -17.770 -12.529 1.834 1.00 93.88 812 SER A O 1
ATOM 6634 N N . GLN A 1 813 ? -17.123 -10.402 2.169 1.00 94.25 813 GLN A N 1
ATOM 6635 C CA . GLN A 1 813 ? -17.860 -9.840 1.034 1.00 94.25 813 GLN A CA 1
ATOM 6636 C C . GLN A 1 813 ? -17.278 -10.324 -0.298 1.00 94.25 813 GLN A C 1
ATOM 6638 O O . GLN A 1 813 ? -18.036 -10.676 -1.201 1.00 94.25 813 GLN A O 1
ATOM 6643 N N . LYS A 1 814 ? -15.947 -10.442 -0.400 1.00 93.94 814 LYS A N 1
ATOM 6644 C CA . LYS A 1 814 ? -15.287 -11.053 -1.562 1.00 93.94 814 LYS A CA 1
ATOM 6645 C C . LYS A 1 814 ? -15.710 -12.512 -1.752 1.00 93.94 814 LYS A C 1
ATOM 6647 O O . LYS A 1 814 ? -16.152 -12.876 -2.836 1.00 93.94 814 LYS A O 1
ATOM 6652 N N . TYR A 1 815 ? -15.658 -13.316 -0.687 1.00 92.94 815 TYR A N 1
ATOM 6653 C CA . TYR A 1 815 ? -16.103 -14.713 -0.728 1.00 92.94 815 TYR A CA 1
ATOM 6654 C C . TYR A 1 815 ? -17.589 -14.847 -1.097 1.00 92.94 815 TYR A C 1
ATOM 6656 O O . TYR A 1 815 ? -17.950 -15.725 -1.879 1.00 92.94 815 TYR A O 1
ATOM 6664 N N . ALA A 1 816 ? -18.441 -13.956 -0.575 1.00 93.88 816 ALA A N 1
ATOM 6665 C CA . ALA A 1 816 ? -19.861 -13.921 -0.908 1.00 93.88 816 ALA A CA 1
ATOM 6666 C C . ALA A 1 816 ? -20.087 -13.633 -2.398 1.00 93.88 816 ALA A C 1
ATOM 6668 O O . ALA A 1 816 ? -20.847 -14.346 -3.048 1.00 93.88 816 ALA A O 1
ATOM 6669 N N . LYS A 1 817 ? -19.368 -12.644 -2.950 1.00 93.38 817 LYS A N 1
ATOM 6670 C CA . LYS A 1 817 ? -19.431 -12.269 -4.369 1.00 93.38 817 LYS A CA 1
ATOM 6671 C C . LYS A 1 817 ? -18.950 -13.391 -5.293 1.00 93.38 817 LYS A C 1
ATOM 6673 O O . LYS A 1 817 ? -19.582 -13.639 -6.308 1.00 93.38 817 LYS A O 1
ATOM 6678 N N . GLU A 1 818 ? -17.863 -14.076 -4.942 1.00 95.06 818 GLU A N 1
ATOM 6679 C CA . GLU A 1 818 ? -17.304 -15.182 -5.741 1.00 95.06 818 GLU A CA 1
ATOM 6680 C C . GLU A 1 818 ? -18.231 -16.406 -5.811 1.00 95.06 818 GLU A C 1
ATOM 6682 O O . GLU A 1 818 ? -18.201 -17.139 -6.795 1.00 95.06 818 GLU A O 1
ATOM 6687 N N . ASN A 1 819 ? -19.050 -16.635 -4.780 1.00 92.31 819 ASN A N 1
ATOM 6688 C CA . ASN A 1 819 ? -19.883 -17.836 -4.651 1.00 92.31 819 ASN A CA 1
ATOM 6689 C C . ASN A 1 819 ? -21.394 -17.547 -4.740 1.00 92.31 819 ASN A C 1
ATOM 6691 O O . ASN A 1 819 ? -22.194 -18.437 -4.466 1.00 92.31 819 ASN A O 1
ATOM 6695 N N . ASN A 1 820 ? -21.793 -16.322 -5.108 1.00 92.62 820 ASN A N 1
ATOM 6696 C CA . ASN A 1 820 ? -23.193 -15.873 -5.169 1.00 92.62 820 ASN A CA 1
ATOM 6697 C C . ASN A 1 820 ? -23.979 -16.064 -3.853 1.00 92.62 820 ASN A C 1
ATOM 6699 O O . ASN A 1 820 ? -25.163 -16.394 -3.859 1.00 92.62 820 ASN A O 1
ATOM 6703 N N . PHE A 1 821 ? -23.325 -15.850 -2.710 1.00 93.25 821 PHE A N 1
ATOM 6704 C CA . PHE A 1 821 ? -23.963 -15.861 -1.389 1.00 93.25 821 PHE A CA 1
ATOM 6705 C C . PHE A 1 821 ? -24.454 -14.459 -0.986 1.00 93.25 821 PHE A C 1
ATOM 6707 O O . PHE A 1 821 ? -23.963 -13.463 -1.526 1.00 93.25 821 PHE A O 1
ATOM 6714 N N . PRO A 1 822 ? -25.394 -14.342 -0.022 1.00 88.75 822 PRO A N 1
ATOM 6715 C CA . PRO A 1 822 ? -25.882 -13.045 0.437 1.00 88.75 822 PRO A CA 1
ATOM 6716 C C . PRO A 1 822 ? -24.740 -12.154 0.938 1.00 88.75 822 PRO A C 1
ATOM 6718 O O . PRO A 1 822 ? -23.913 -12.556 1.762 1.00 88.75 822 PRO A O 1
ATOM 6721 N N . ARG A 1 823 ? -24.711 -10.913 0.444 1.00 93.00 823 ARG A N 1
ATOM 6722 C CA . ARG A 1 823 ? -23.800 -9.874 0.924 1.00 93.00 823 ARG A CA 1
ATOM 6723 C C . ARG A 1 823 ? -24.354 -9.299 2.227 1.00 93.00 823 ARG A C 1
ATOM 6725 O O . ARG A 1 823 ? -25.373 -8.621 2.207 1.00 93.00 823 ARG A O 1
ATOM 6732 N N . LEU A 1 824 ? -23.665 -9.576 3.329 1.00 94.00 824 LEU A N 1
ATOM 6733 C CA . LEU A 1 824 ? -23.994 -9.059 4.659 1.00 94.00 824 LEU A CA 1
ATOM 6734 C C . LEU A 1 824 ? -23.245 -7.744 4.921 1.00 94.00 824 LEU A C 1
ATOM 6736 O O . LEU A 1 824 ? -22.077 -7.605 4.526 1.00 94.00 824 LEU A O 1
ATOM 6740 N N . GLU A 1 825 ? -23.908 -6.786 5.570 1.00 92.81 825 GLU A N 1
ATOM 6741 C CA . GLU A 1 825 ? -23.334 -5.470 5.859 1.00 92.81 825 GLU A CA 1
ATOM 6742 C C . GLU A 1 825 ? -22.901 -5.285 7.306 1.00 92.81 825 GLU A C 1
ATOM 6744 O O . GLU A 1 825 ? -21.858 -4.671 7.506 1.00 92.81 825 GLU A O 1
ATOM 6749 N N . HIS A 1 826 ? -23.605 -5.836 8.292 1.00 93.38 826 HIS A N 1
ATOM 6750 C CA . HIS A 1 826 ? -23.352 -5.706 9.738 1.00 93.38 826 HIS A CA 1
ATOM 6751 C C . HIS A 1 826 ? -22.775 -6.983 10.377 1.00 93.38 826 HIS A C 1
ATOM 6753 O O . HIS A 1 826 ? -22.279 -6.950 11.504 1.00 93.38 826 HIS A O 1
ATOM 6759 N N . CYS A 1 827 ? -22.779 -8.095 9.643 1.00 94.62 827 CYS A N 1
ATOM 6760 C CA . CYS A 1 827 ? -22.189 -9.381 10.012 1.00 94.62 827 CYS A CA 1
ATOM 6761 C C . CYS A 1 827 ? -21.248 -9.927 8.922 1.00 94.62 827 CYS A C 1
ATOM 6763 O O . CYS A 1 827 ? -21.194 -9.426 7.800 1.00 94.62 827 CYS A O 1
ATOM 6765 N N . THR A 1 828 ? -20.496 -10.988 9.239 1.00 95.12 828 THR A N 1
ATOM 6766 C CA . THR A 1 828 ? -19.752 -11.780 8.241 1.00 95.12 828 THR A CA 1
ATOM 6767 C C . THR A 1 828 ? -20.328 -13.183 8.075 1.00 95.12 828 THR A C 1
ATOM 6769 O O . THR A 1 828 ? -20.988 -13.707 8.971 1.00 95.12 828 THR A O 1
ATOM 6772 N N . LEU A 1 829 ? -20.082 -13.811 6.917 1.00 94.62 829 LEU A N 1
ATOM 6773 C CA . LEU A 1 829 ? -20.572 -15.161 6.642 1.00 94.62 829 LEU A CA 1
ATOM 6774 C C . LEU A 1 829 ? -19.949 -16.168 7.635 1.00 94.62 829 LEU A C 1
ATOM 6776 O O . LEU A 1 829 ? -18.711 -16.268 7.723 1.00 94.62 829 LEU A O 1
ATOM 6780 N N . PRO A 1 830 ? -20.779 -16.928 8.375 1.00 94.00 830 PRO A N 1
ATOM 6781 C CA . PRO A 1 830 ? -20.320 -17.825 9.429 1.00 94.00 830 PRO A CA 1
ATOM 6782 C C . PRO A 1 830 ? -19.586 -19.053 8.873 1.00 94.00 830 PRO A C 1
ATOM 6784 O O . PRO A 1 830 ? -19.831 -19.532 7.768 1.00 94.00 830 PRO A O 1
ATOM 6787 N N . ARG A 1 831 ? -18.679 -19.612 9.675 1.00 91.06 831 ARG A N 1
ATOM 6788 C CA . ARG A 1 831 ? -18.022 -20.899 9.429 1.00 91.06 831 ARG A CA 1
ATOM 6789 C C . ARG A 1 831 ? -18.774 -22.006 10.168 1.00 91.06 831 ARG A C 1
ATOM 6791 O O . ARG A 1 831 ? -18.938 -21.951 11.381 1.00 91.06 831 ARG A O 1
ATOM 6798 N N . MET A 1 832 ? -19.131 -23.061 9.445 1.00 90.94 832 MET A N 1
ATOM 6799 C CA . MET A 1 832 ? -19.898 -24.204 9.964 1.00 90.94 832 MET A CA 1
ATOM 6800 C C . MET A 1 832 ? -19.086 -25.231 10.776 1.00 90.94 832 MET A C 1
ATOM 6802 O O . MET A 1 832 ? -19.660 -25.984 11.553 1.00 90.94 832 MET A O 1
ATOM 6806 N N . GLY A 1 833 ? -17.755 -25.274 10.628 1.00 89.69 833 GLY A N 1
ATOM 6807 C CA . GLY A 1 833 ? -16.935 -26.395 11.117 1.00 89.69 833 GLY A CA 1
ATOM 6808 C C . GLY A 1 833 ? -17.033 -26.670 12.624 1.00 89.69 833 GLY A C 1
ATOM 6809 O O . GLY A 1 833 ? -17.229 -27.814 13.021 1.00 89.69 833 GLY A O 1
ATOM 6810 N N . ALA A 1 834 ? -16.926 -25.638 13.468 1.00 90.44 834 ALA A N 1
ATOM 6811 C CA . ALA A 1 834 ? -16.992 -25.811 14.924 1.00 90.44 834 ALA A CA 1
ATOM 6812 C C . ALA A 1 834 ? -18.405 -26.185 15.404 1.00 90.44 834 ALA A C 1
ATOM 6814 O O . ALA A 1 834 ? -18.541 -27.049 16.263 1.00 90.44 834 ALA A O 1
ATOM 6815 N N . ILE A 1 835 ? -19.443 -25.580 14.813 1.00 92.94 835 ILE A N 1
ATOM 6816 C CA . ILE A 1 835 ? -20.851 -25.896 15.106 1.00 92.94 835 ILE A CA 1
ATOM 6817 C C . ILE A 1 835 ? -21.139 -27.354 14.754 1.00 92.94 835 ILE A C 1
ATOM 6819 O O . ILE A 1 835 ? -21.641 -28.096 15.593 1.00 92.94 835 ILE A O 1
ATOM 6823 N N . LYS A 1 836 ? -20.744 -27.779 13.548 1.00 92.56 836 LYS A N 1
ATOM 6824 C CA . LYS A 1 836 ? -20.869 -29.166 13.097 1.00 92.56 836 LYS A CA 1
ATOM 6825 C C . LYS A 1 836 ? -20.151 -30.121 14.047 1.00 92.56 836 LYS A C 1
ATOM 6827 O O . LYS A 1 836 ? -20.760 -31.062 14.532 1.00 92.56 836 LYS A O 1
ATOM 6832 N N . ALA A 1 837 ? -18.890 -29.845 14.381 1.00 91.62 837 ALA A N 1
ATOM 6833 C CA . ALA A 1 837 ? -18.113 -30.701 15.275 1.00 91.62 837 ALA A CA 1
ATOM 6834 C C . ALA A 1 837 ? -18.738 -30.844 16.674 1.00 91.62 837 ALA A C 1
ATOM 6836 O O . ALA A 1 837 ? -18.656 -31.920 17.259 1.00 91.62 837 ALA A O 1
ATOM 6837 N N . VAL A 1 838 ? -19.357 -29.780 17.196 1.00 92.50 838 VAL A N 1
ATOM 6838 C CA . VAL A 1 838 ? -20.079 -29.800 18.474 1.00 92.50 838 VAL A CA 1
ATOM 6839 C C . VAL A 1 838 ? -21.371 -30.615 18.363 1.00 92.50 838 VAL A C 1
ATOM 6841 O O . VAL A 1 838 ? -21.594 -31.499 19.184 1.00 92.50 838 VAL A O 1
ATOM 6844 N N . LEU A 1 839 ? -22.213 -30.360 17.360 1.00 92.25 839 LEU A N 1
ATOM 6845 C CA . LEU A 1 839 ? -23.498 -31.055 17.221 1.00 92.25 839 LEU A CA 1
ATOM 6846 C C . LEU A 1 839 ? -23.337 -32.537 16.852 1.00 92.25 839 LEU A C 1
ATOM 6848 O O . LEU A 1 839 ? -24.101 -33.362 17.337 1.00 92.25 839 LEU A O 1
ATOM 6852 N N . GLU A 1 840 ? -22.320 -32.897 16.068 1.00 89.56 840 GLU A N 1
ATOM 6853 C CA . GLU A 1 840 ? -22.026 -34.298 15.738 1.00 89.56 840 GLU A CA 1
ATOM 6854 C C . GLU A 1 840 ? -21.582 -35.123 16.948 1.00 89.56 840 GLU A C 1
ATOM 6856 O O . GLU A 1 840 ? -21.899 -36.305 17.024 1.00 89.56 840 GLU A O 1
ATOM 6861 N N . ASP A 1 841 ? -20.813 -34.531 17.865 1.00 87.69 841 ASP A N 1
ATOM 6862 C CA . ASP A 1 841 ? -20.220 -35.272 18.983 1.00 87.69 841 ASP A CA 1
ATOM 6863 C C . ASP A 1 841 ? -21.099 -35.220 20.238 1.00 87.69 841 ASP A C 1
ATOM 6865 O O . ASP A 1 841 ? -21.279 -36.228 20.917 1.00 87.69 841 ASP A O 1
ATOM 6869 N N . ILE A 1 842 ? -21.659 -34.045 20.554 1.00 89.06 842 ILE A N 1
ATOM 6870 C CA . ILE A 1 842 ? -22.397 -33.797 21.802 1.00 89.06 842 ILE A CA 1
ATOM 6871 C C . ILE A 1 842 ? -23.851 -33.330 21.586 1.00 89.06 842 ILE A C 1
ATOM 6873 O O . ILE A 1 842 ? -24.505 -32.949 22.559 1.00 89.06 842 ILE A O 1
ATOM 6877 N N . GLY A 1 843 ? -24.359 -33.341 20.348 1.00 87.25 843 GLY A N 1
ATOM 6878 C CA . GLY A 1 843 ? -25.745 -33.001 19.989 1.00 87.25 843 GLY A CA 1
ATOM 6879 C C . GLY A 1 843 ? -26.729 -34.184 20.030 1.00 87.25 843 GLY A C 1
ATOM 6880 O O . GLY A 1 843 ? -26.398 -35.238 20.580 1.00 87.25 843 GLY A O 1
ATOM 6881 N N . PRO A 1 844 ? -27.960 -34.007 19.506 1.00 85.38 844 PRO A N 1
ATOM 6882 C CA . PRO A 1 844 ? -29.030 -35.008 19.571 1.00 85.38 844 PRO A CA 1
ATOM 6883 C C . PRO A 1 844 ? -28.658 -36.339 18.895 1.00 85.38 844 PRO A C 1
ATOM 6885 O O . PRO A 1 844 ? -28.167 -36.359 17.761 1.00 85.38 844 PRO A O 1
ATOM 6888 N N . ARG A 1 845 ? -28.920 -37.458 19.585 1.00 78.31 845 ARG A N 1
ATOM 6889 C CA . ARG A 1 845 ? -28.661 -38.834 19.112 1.00 78.31 845 ARG A CA 1
ATOM 6890 C C . ARG A 1 845 ? -29.917 -39.402 18.430 1.00 78.31 845 ARG A C 1
ATOM 6892 O O . ARG A 1 845 ? -31.015 -39.035 18.823 1.00 78.31 845 ARG A O 1
ATOM 6899 N N . GLN A 1 846 ? -29.773 -40.255 17.410 1.00 60.34 846 GLN A N 1
ATOM 6900 C CA . GLN A 1 846 ? -30.913 -40.968 16.804 1.00 60.34 846 GLN A CA 1
ATOM 6901 C C . GLN A 1 846 ? -31.336 -42.163 17.667 1.00 60.34 846 GLN A C 1
ATOM 6903 O O . GLN A 1 846 ? -30.487 -42.838 18.245 1.00 60.34 846 GLN A O 1
ATOM 6908 N N . ASP A 1 847 ? -32.631 -42.478 17.655 1.00 49.66 847 ASP A N 1
ATOM 6909 C CA . ASP A 1 847 ? -33.203 -43.674 18.291 1.00 49.66 847 ASP A CA 1
ATOM 6910 C C . ASP A 1 847 ? -32.803 -45.000 17.595 1.00 49.66 847 ASP A C 1
ATOM 6912 O O . ASP A 1 847 ? -33.071 -46.085 18.111 1.00 49.66 847 ASP A O 1
ATOM 6916 N N . GLU A 1 848 ? -32.115 -44.956 16.446 1.00 44.06 848 GLU A N 1
ATOM 6917 C CA . GLU A 1 848 ? -31.768 -46.149 15.651 1.00 44.06 848 GLU A CA 1
ATOM 6918 C C . GLU A 1 848 ? -30.621 -47.007 16.231 1.00 44.06 848 GLU A C 1
ATOM 6920 O O . GLU A 1 848 ? -30.458 -48.166 15.843 1.00 44.06 848 GLU A O 1
ATOM 6925 N N . GLU A 1 849 ? -29.856 -46.518 17.216 1.00 42.66 849 GLU A N 1
ATOM 6926 C CA . GLU A 1 849 ? -28.748 -47.290 17.810 1.00 42.66 849 GLU A CA 1
ATOM 6927 C C . GLU A 1 849 ? -29.194 -48.406 18.780 1.00 42.66 849 GLU A C 1
ATOM 6929 O O . GLU A 1 849 ? -28.366 -49.227 19.180 1.00 42.66 849 GLU A O 1
ATOM 6934 N N . GLN A 1 850 ? -30.490 -48.529 19.104 1.00 37.56 850 GLN A N 1
ATOM 6935 C CA . GLN A 1 850 ? -30.998 -49.690 19.857 1.00 37.56 850 GLN A CA 1
ATOM 6936 C C . GLN A 1 850 ? -31.132 -50.972 19.013 1.00 37.56 850 GLN A C 1
ATOM 6938 O O . GLN A 1 850 ? -31.098 -52.063 19.580 1.00 37.56 850 GLN A O 1
ATOM 6943 N N . ASN A 1 851 ? -31.184 -50.882 17.677 1.00 34.78 851 ASN A N 1
ATOM 6944 C CA . ASN A 1 851 ? -31.332 -52.053 16.794 1.00 34.78 851 ASN A CA 1
ATOM 6945 C C . ASN A 1 851 ? -30.011 -52.544 16.160 1.00 34.78 851 ASN A C 1
ATOM 6947 O O . ASN A 1 851 ? -29.976 -53.598 15.525 1.00 34.78 851 ASN A O 1
ATOM 6951 N N . GLY A 1 852 ? -28.896 -51.828 16.351 1.00 37.66 852 GLY A N 1
ATOM 6952 C CA . GLY A 1 852 ? -27.616 -52.097 15.672 1.00 37.66 852 GLY A CA 1
ATOM 6953 C C . GLY A 1 852 ? -26.754 -53.230 16.251 1.00 37.66 852 GLY A C 1
ATOM 6954 O O . GLY A 1 852 ? -25.775 -53.639 15.626 1.00 37.66 852 GLY A O 1
ATOM 6955 N N . LEU A 1 853 ? -27.102 -53.781 17.418 1.00 39.12 853 LEU A N 1
ATOM 6956 C CA . LEU A 1 853 ? -26.350 -54.879 18.050 1.00 39.12 853 LEU A CA 1
ATOM 6957 C C . LEU A 1 853 ? -26.613 -56.263 17.422 1.00 39.12 853 LEU A C 1
ATOM 6959 O O . LEU A 1 853 ? -25.932 -57.223 17.777 1.00 39.12 853 LEU A O 1
ATOM 6963 N N . ALA A 1 854 ? -27.539 -56.375 16.461 1.00 36.44 854 ALA A N 1
ATOM 6964 C CA . ALA A 1 854 ? -27.918 -57.647 15.837 1.00 36.44 854 ALA A CA 1
ATOM 6965 C C . ALA A 1 854 ? -27.301 -57.916 14.442 1.00 36.44 854 ALA A C 1
ATOM 6967 O O . ALA A 1 854 ? -27.449 -59.023 13.927 1.00 36.44 854 ALA A O 1
ATOM 6968 N N . HIS A 1 855 ? -26.576 -56.969 13.822 1.00 37.12 855 HIS A N 1
ATOM 6969 C CA . HIS A 1 855 ? -26.166 -57.106 12.408 1.00 37.12 855 HIS A CA 1
ATOM 6970 C C . HIS A 1 855 ? -24.682 -56.886 12.059 1.00 37.12 855 HIS A C 1
ATOM 6972 O O . HIS A 1 855 ? -24.349 -56.735 10.889 1.00 37.12 855 HIS A O 1
ATOM 6978 N N . SER A 1 856 ? -23.749 -56.993 13.015 1.00 32.75 856 SER A N 1
ATOM 6979 C CA . SER A 1 856 ? -22.307 -57.124 12.682 1.00 32.75 856 SER A CA 1
ATOM 6980 C C . SER A 1 856 ? -21.637 -58.388 13.232 1.00 32.75 856 SER A C 1
ATOM 6982 O O . SER A 1 856 ? -20.428 -58.441 13.449 1.00 32.75 856 SER A O 1
ATOM 6984 N N . ALA A 1 857 ? -22.409 -59.462 13.398 1.00 38.66 857 ALA A N 1
ATOM 6985 C CA . ALA A 1 857 ? -21.875 -60.795 13.661 1.00 38.66 857 ALA A CA 1
ATOM 6986 C C . ALA A 1 857 ? -21.534 -61.535 12.353 1.00 38.66 857 ALA A C 1
ATOM 6988 O O . ALA A 1 857 ? -22.033 -62.625 12.097 1.00 38.66 857 ALA A O 1
ATOM 6989 N N . SER A 1 858 ? -20.650 -60.974 11.528 1.00 47.75 858 SER A N 1
ATOM 6990 C CA . SER A 1 858 ? -19.877 -61.796 10.595 1.00 47.75 858 SER A CA 1
ATOM 6991 C C . SER A 1 858 ? -18.489 -61.201 10.396 1.00 47.75 858 SER A C 1
ATOM 6993 O O . SER A 1 858 ? -18.324 -60.142 9.794 1.00 47.75 858 SER A O 1
ATOM 6995 N N . THR A 1 859 ? -17.495 -61.940 10.891 1.00 44.84 859 THR A N 1
ATOM 6996 C CA . THR A 1 859 ? -16.075 -61.811 10.536 1.00 44.84 859 THR A CA 1
ATOM 6997 C C . THR A 1 859 ? -15.280 -60.727 11.279 1.00 44.84 859 THR A C 1
ATOM 6999 O O . THR A 1 859 ? -14.643 -59.865 10.682 1.00 44.84 859 THR A O 1
ATOM 7002 N N . SER A 1 860 ? -15.190 -60.826 12.610 1.00 37.91 860 SER A N 1
ATOM 7003 C CA . SER A 1 860 ? -13.958 -60.429 13.312 1.00 37.91 860 SER A CA 1
ATOM 7004 C C . SER A 1 860 ? -13.745 -61.256 14.588 1.00 37.91 860 SER A C 1
ATOM 7006 O O . SER A 1 860 ? -14.689 -61.668 15.258 1.00 37.91 860 SER A O 1
ATOM 7008 N N . SER A 1 861 ? -12.490 -61.584 14.881 1.00 49.81 861 SER A N 1
ATOM 7009 C CA . SER A 1 861 ? -12.052 -62.528 15.912 1.00 49.81 861 SER A CA 1
ATOM 7010 C C . SER A 1 861 ? -12.450 -62.098 17.337 1.00 49.81 861 SER A C 1
ATOM 7012 O O . SER A 1 861 ? -12.243 -60.952 17.728 1.00 49.81 861 SER A O 1
ATOM 7014 N N . LYS A 1 862 ? -12.955 -63.043 18.156 1.00 52.00 862 LYS A N 1
ATOM 7015 C CA . LYS A 1 862 ? -13.421 -62.851 19.558 1.00 52.00 862 LYS A CA 1
ATOM 7016 C C . LYS A 1 862 ? -12.473 -62.024 20.444 1.00 52.00 862 LYS A C 1
ATOM 7018 O O . LYS A 1 862 ? -12.921 -61.301 21.327 1.00 52.00 862 LYS A O 1
ATOM 7023 N N . MET A 1 863 ? -11.168 -62.091 20.187 1.00 45.97 863 MET A N 1
ATOM 7024 C CA . MET A 1 863 ? -10.138 -61.328 20.902 1.00 45.97 863 MET A CA 1
ATOM 7025 C C . MET A 1 863 ? -10.240 -59.809 20.672 1.00 45.97 863 MET A C 1
ATOM 7027 O O . MET A 1 863 ? -9.970 -59.025 21.581 1.00 45.97 863 MET A O 1
ATOM 7031 N N . LYS A 1 864 ? -10.635 -59.389 19.464 1.00 56.94 864 LYS A N 1
ATOM 7032 C CA . LYS A 1 864 ? -10.806 -57.980 19.099 1.00 56.94 864 LYS A CA 1
ATOM 7033 C C . LYS A 1 864 ? -12.047 -57.402 19.774 1.00 56.94 864 LYS A C 1
ATOM 7035 O O . LYS A 1 864 ? -11.948 -56.373 20.424 1.00 56.94 864 LYS A O 1
ATOM 7040 N N . LEU A 1 865 ? -13.146 -58.161 19.778 1.00 58.72 865 LEU A N 1
ATOM 7041 C CA . LEU A 1 865 ? -14.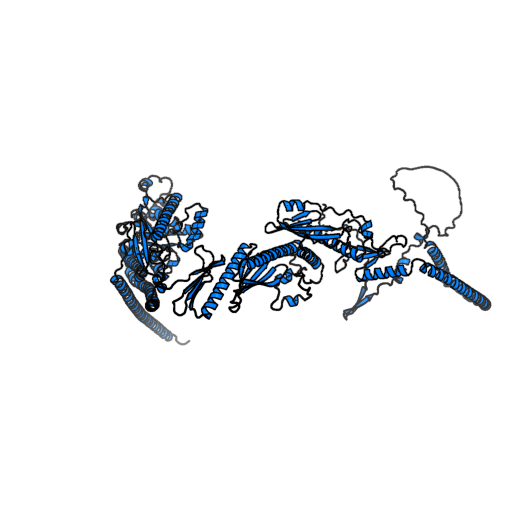375 -57.804 20.487 1.00 58.72 865 LEU A CA 1
ATOM 7042 C C . LEU A 1 865 ? -14.134 -57.615 21.994 1.00 58.72 865 LEU A C 1
ATOM 7044 O O . LEU A 1 865 ? -14.600 -56.639 22.569 1.00 58.72 865 LEU A O 1
ATOM 7048 N N . ILE A 1 866 ? -13.355 -58.495 22.636 1.00 62.19 866 ILE A N 1
ATOM 7049 C CA . ILE A 1 866 ? -13.020 -58.363 24.064 1.00 62.19 866 ILE A CA 1
ATOM 7050 C C . ILE A 1 866 ? -12.115 -57.149 24.307 1.00 62.19 866 ILE A C 1
ATOM 7052 O O . ILE A 1 866 ? -12.365 -56.398 25.245 1.00 62.19 866 ILE A O 1
ATOM 7056 N N . LYS A 1 867 ? -11.102 -56.901 23.465 1.00 65.25 867 LYS A N 1
ATOM 7057 C CA . LYS A 1 867 ? -10.260 -55.694 23.568 1.00 65.25 867 LYS A CA 1
ATOM 7058 C C . LYS A 1 867 ? -11.062 -54.407 23.391 1.00 65.25 867 LYS A C 1
ATOM 7060 O O . LYS A 1 867 ? -10.851 -53.472 24.158 1.00 65.25 867 LYS A O 1
ATOM 7065 N N . ASP A 1 868 ? -11.980 -54.381 22.434 1.00 56.31 868 ASP A N 1
ATOM 7066 C CA . ASP A 1 868 ? -12.824 -53.224 22.140 1.00 56.31 868 ASP A CA 1
ATOM 7067 C C . ASP A 1 868 ? -13.866 -53.014 23.249 1.00 56.31 868 ASP A C 1
ATOM 7069 O O . ASP A 1 868 ? -14.099 -51.884 23.673 1.00 56.31 868 ASP A O 1
ATOM 7073 N N . THR A 1 869 ? -14.402 -54.096 23.825 1.00 58.09 869 THR A N 1
ATOM 7074 C CA . THR A 1 869 ? -15.321 -54.038 24.975 1.00 58.09 869 THR A CA 1
ATOM 7075 C C . THR A 1 869 ? -14.598 -53.582 26.246 1.00 58.09 869 THR A C 1
ATOM 7077 O O . THR A 1 869 ? -15.065 -52.683 26.942 1.00 58.09 869 THR A O 1
ATOM 7080 N N . VAL A 1 870 ? -13.413 -54.129 26.538 1.00 60.88 870 VAL A N 1
ATOM 7081 C CA . VAL A 1 870 ? -12.582 -53.720 27.685 1.00 60.88 870 VAL A CA 1
ATOM 7082 C C . VAL A 1 870 ? -12.062 -52.290 27.499 1.00 60.88 870 VAL A C 1
ATOM 7084 O O . VAL A 1 870 ? -12.014 -51.529 28.464 1.00 60.88 870 VAL A O 1
ATOM 7087 N N . GLY A 1 871 ? -11.730 -51.890 26.268 1.00 56.69 871 GLY A N 1
ATOM 7088 C CA . GLY A 1 871 ? -11.379 -50.518 25.900 1.00 56.69 871 GLY A CA 1
ATOM 7089 C C . GLY A 1 871 ? -12.535 -49.544 26.128 1.00 56.69 871 GLY A C 1
ATOM 7090 O O . GLY A 1 871 ? -12.356 -48.533 26.804 1.00 56.69 871 GLY A O 1
ATOM 7091 N N . ALA A 1 872 ? -13.742 -49.893 25.678 1.00 55.50 872 ALA A N 1
ATOM 7092 C CA . ALA A 1 872 ? -14.952 -49.094 25.877 1.00 55.50 872 ALA A CA 1
ATOM 7093 C C . ALA A 1 872 ? -15.343 -48.955 27.362 1.00 55.50 872 ALA A C 1
ATOM 7095 O O . ALA A 1 872 ? -15.772 -47.879 27.793 1.00 55.50 872 ALA A O 1
ATOM 7096 N N . ILE A 1 873 ? -15.142 -50.008 28.167 1.00 55.09 873 ILE A N 1
ATOM 7097 C CA . ILE A 1 873 ? -15.334 -49.983 29.627 1.00 55.09 873 ILE A CA 1
ATOM 7098 C C . ILE A 1 873 ? -14.263 -49.107 30.299 1.00 55.09 873 ILE A C 1
ATOM 7100 O O . ILE A 1 873 ? -14.587 -48.289 31.164 1.00 55.09 873 ILE A O 1
ATOM 7104 N N . ARG A 1 874 ? -12.996 -49.207 29.869 1.00 52.16 874 ARG A N 1
ATOM 7105 C CA . ARG A 1 874 ? -11.874 -48.404 30.391 1.00 52.16 874 ARG A CA 1
ATOM 7106 C C . ARG A 1 874 ? -12.018 -46.911 30.068 1.00 52.16 874 ARG A C 1
ATOM 7108 O O . ARG A 1 874 ? -11.642 -46.078 30.891 1.00 52.16 874 ARG A O 1
ATOM 7115 N N . GLU A 1 875 ? -12.607 -46.567 28.923 1.00 51.81 875 GLU A N 1
ATOM 7116 C CA . GLU A 1 875 ? -12.901 -45.185 28.507 1.00 51.81 875 GLU A CA 1
ATOM 7117 C C . GLU A 1 875 ? -14.223 -44.625 29.068 1.00 51.81 875 GLU A C 1
ATOM 7119 O O . GLU A 1 875 ? -14.543 -43.454 28.844 1.00 51.81 875 GLU A O 1
ATOM 7124 N N . LYS A 1 876 ? -14.983 -45.422 29.838 1.00 54.78 876 LYS A N 1
ATOM 7125 C CA . LYS A 1 876 ? -16.321 -45.072 30.356 1.00 54.78 876 LYS A CA 1
ATOM 7126 C C . LYS A 1 876 ? -17.297 -44.627 29.253 1.00 54.78 876 LYS A C 1
ATOM 7128 O O . LYS A 1 876 ? -18.174 -43.804 29.519 1.00 54.78 876 LYS A O 1
ATOM 7133 N N . LYS A 1 877 ? -17.162 -45.156 28.032 1.00 53.22 877 LYS A N 1
ATOM 7134 C CA . LYS A 1 877 ? -17.926 -44.718 26.850 1.00 53.22 877 LYS A CA 1
ATOM 7135 C C . LYS A 1 877 ? -19.446 -44.850 27.068 1.00 53.22 877 LYS A C 1
ATOM 7137 O O . LYS A 1 877 ? -20.152 -43.850 27.030 1.00 53.22 877 LYS A O 1
ATOM 7142 N N . TYR A 1 878 ? -19.899 -46.009 27.560 1.00 46.78 878 TYR A N 1
ATOM 7143 C CA . TYR A 1 878 ? -21.297 -46.276 27.956 1.00 46.78 878 TYR A CA 1
ATOM 7144 C C . TYR A 1 878 ? -21.884 -45.291 28.999 1.00 46.78 878 TYR A C 1
ATOM 7146 O O . TYR A 1 878 ? -23.083 -45.024 29.016 1.00 46.78 878 TYR A O 1
ATOM 7154 N N . VAL A 1 879 ? -21.060 -44.713 29.884 1.00 52.56 879 VAL A N 1
ATOM 7155 C CA . VAL A 1 879 ? -21.511 -43.737 30.906 1.00 52.56 879 VAL A CA 1
ATOM 7156 C C . VAL A 1 879 ? -21.601 -42.313 30.333 1.00 52.56 879 VAL A C 1
ATOM 7158 O O . VAL A 1 879 ? -22.298 -41.456 30.878 1.00 52.56 879 VAL A O 1
ATOM 7161 N N . LYS A 1 880 ? -20.891 -42.033 29.237 1.00 56.69 880 LYS A N 1
ATOM 7162 C CA . LYS A 1 880 ? -20.986 -40.769 28.488 1.00 56.69 880 LYS A CA 1
ATOM 7163 C C . LYS A 1 880 ? -22.167 -40.802 27.512 1.00 56.69 880 LYS A C 1
ATOM 7165 O O . LYS A 1 880 ? -22.866 -39.797 27.366 1.00 56.69 880 LYS A O 1
ATOM 7170 N N . ASP A 1 881 ? -22.471 -41.980 26.975 1.00 55.59 881 ASP A N 1
ATOM 7171 C CA . ASP A 1 881 ? -23.618 -42.233 26.093 1.00 55.59 881 ASP A CA 1
ATOM 7172 C C . ASP A 1 881 ? -24.977 -42.235 26.817 1.00 55.59 881 ASP A C 1
ATOM 7174 O O . ASP A 1 881 ? -26.027 -42.154 26.194 1.00 55.59 881 ASP A O 1
ATOM 7178 N N . THR A 1 882 ? -24.991 -42.211 28.150 1.00 57.78 882 THR A N 1
ATOM 7179 C CA . THR A 1 882 ? -26.220 -42.099 28.965 1.00 57.78 882 THR A CA 1
ATOM 7180 C C . THR A 1 882 ? -26.500 -40.680 29.469 1.00 57.78 882 THR A C 1
ATOM 7182 O O . THR A 1 882 ? -27.534 -40.428 30.084 1.00 57.78 882 THR A O 1
ATOM 7185 N N . ARG A 1 883 ? -25.594 -39.720 29.234 1.00 70.00 883 ARG A N 1
ATOM 7186 C CA . ARG A 1 883 ? -25.777 -38.323 29.663 1.00 70.00 883 ARG A CA 1
ATOM 7187 C C . ARG A 1 883 ? -26.491 -37.492 28.594 1.00 70.00 883 ARG A C 1
ATOM 7189 O O . ARG A 1 883 ? -26.249 -37.727 27.411 1.00 70.00 883 ARG A O 1
ATOM 7196 N N . PRO A 1 884 ? -27.303 -36.493 29.000 1.00 80.88 884 PRO A N 1
ATOM 7197 C CA . PRO A 1 884 ? -28.119 -35.726 28.068 1.00 80.88 884 PRO A CA 1
ATOM 7198 C C . PRO A 1 884 ? -27.246 -34.961 27.056 1.00 80.88 884 PRO A C 1
ATOM 7200 O O . PRO A 1 884 ? -26.220 -34.388 27.460 1.00 80.88 884 PRO A O 1
ATOM 7203 N N . PRO A 1 885 ? -27.626 -34.958 25.766 1.00 89.44 885 PRO A N 1
ATOM 7204 C CA . PRO A 1 885 ? -26.958 -34.180 24.727 1.00 89.44 885 PRO A CA 1
ATOM 7205 C C . PRO A 1 885 ? -27.308 -32.684 24.809 1.00 89.44 885 PRO A C 1
ATOM 7207 O O . PRO A 1 885 ? -28.077 -32.253 25.673 1.00 89.44 885 PRO A O 1
ATOM 7210 N N . ILE A 1 886 ? -26.721 -31.877 23.923 1.00 91.50 886 ILE A N 1
ATOM 7211 C CA . ILE A 1 886 ? -27.189 -30.515 23.640 1.00 91.50 886 ILE A CA 1
ATOM 7212 C C . ILE A 1 886 ? -28.598 -30.600 23.052 1.00 91.50 886 ILE A C 1
ATOM 7214 O O . ILE A 1 886 ? -28.798 -31.255 22.034 1.00 91.50 886 ILE A O 1
ATOM 7218 N N . LYS A 1 887 ? -29.548 -29.926 23.707 1.00 91.75 887 LYS A N 1
ATOM 7219 C CA . LYS A 1 887 ? -30.963 -29.908 23.317 1.00 91.75 887 LYS A CA 1
ATOM 7220 C C . LYS A 1 887 ? -31.336 -28.658 22.523 1.00 91.75 887 LYS A C 1
ATOM 7222 O O . LYS A 1 887 ? -32.209 -28.719 21.674 1.00 91.75 887 LYS A O 1
ATOM 7227 N N . TYR A 1 888 ? -30.667 -27.536 22.778 1.00 94.50 888 TYR A N 1
ATOM 7228 C CA . TYR A 1 888 ? -31.010 -26.268 22.138 1.00 94.50 888 TYR A CA 1
ATOM 7229 C C . TYR A 1 888 ? -29.791 -25.555 21.559 1.00 94.50 888 TYR A C 1
ATOM 7231 O O . TYR A 1 888 ? -28.669 -25.688 22.062 1.00 94.50 888 TYR A O 1
ATOM 7239 N N . VAL A 1 889 ? -30.032 -24.755 20.527 1.00 95.88 889 VAL A N 1
ATOM 7240 C CA . VAL A 1 889 ? -29.077 -23.817 19.945 1.00 95.88 889 VAL A CA 1
ATOM 7241 C C . VAL A 1 889 ? -29.586 -22.399 20.200 1.00 95.88 889 VAL A C 1
ATOM 7243 O O . VAL A 1 889 ? -30.609 -21.989 19.663 1.00 95.88 889 VAL A O 1
ATOM 7246 N N . LEU A 1 890 ? -28.874 -21.658 21.046 1.00 95.75 890 LEU A N 1
ATOM 7247 C CA . LEU A 1 890 ? -29.159 -20.267 21.369 1.00 95.75 890 LEU A CA 1
ATOM 7248 C C . LEU A 1 890 ? -28.433 -19.351 20.392 1.00 95.75 890 LEU A C 1
ATOM 7250 O O . LEU A 1 890 ? -27.202 -19.293 20.369 1.00 95.75 890 LEU A O 1
ATOM 7254 N N . ASP A 1 891 ? -29.207 -18.593 19.635 1.00 96.19 891 ASP A N 1
ATOM 7255 C CA . ASP A 1 891 ? -28.721 -17.552 18.755 1.00 96.19 891 ASP A CA 1
ATOM 7256 C C . ASP A 1 891 ? -28.691 -16.202 19.479 1.00 96.19 891 ASP A C 1
ATOM 7258 O O . ASP A 1 891 ? -29.719 -15.703 19.936 1.00 96.19 891 ASP A O 1
ATOM 7262 N N . VAL A 1 892 ? -27.502 -15.610 19.588 1.00 96.19 892 VAL A N 1
ATOM 7263 C CA . VAL A 1 892 ? -27.279 -14.325 20.257 1.00 96.19 892 VAL A CA 1
ATOM 7264 C C . VAL A 1 892 ? -26.825 -13.285 19.240 1.00 96.19 892 VAL A C 1
ATOM 7266 O O . VAL A 1 892 ? -25.907 -13.527 18.444 1.00 96.19 892 VAL A O 1
ATOM 7269 N N . THR A 1 893 ? -27.452 -12.113 19.286 1.00 96.06 893 THR A N 1
ATOM 7270 C CA . THR A 1 893 ? -27.079 -10.955 18.469 1.00 96.06 893 THR A CA 1
ATOM 7271 C C . THR A 1 893 ? -26.750 -9.777 19.375 1.00 96.06 893 THR A C 1
ATOM 7273 O O . THR A 1 893 ? -27.623 -9.248 20.052 1.00 96.06 893 THR A O 1
ATOM 7276 N N . ILE A 1 894 ? -25.478 -9.387 19.402 1.00 95.62 894 ILE A N 1
ATOM 7277 C CA . ILE A 1 894 ? -24.970 -8.219 20.119 1.00 95.62 894 ILE A CA 1
ATOM 7278 C C . ILE A 1 894 ? -24.949 -7.039 19.151 1.00 95.62 894 ILE A C 1
ATOM 7280 O O . ILE A 1 894 ? -24.319 -7.114 18.091 1.00 95.62 894 ILE A O 1
ATOM 7284 N N . ALA A 1 895 ? -25.605 -5.952 19.537 1.00 93.69 895 ALA A N 1
ATOM 7285 C CA . ALA A 1 895 ? -25.631 -4.697 18.811 1.00 93.69 895 ALA A CA 1
ATOM 7286 C C . ALA A 1 895 ? -25.040 -3.581 19.676 1.00 93.69 895 ALA A C 1
ATOM 7288 O O . ALA A 1 895 ? -25.415 -3.388 20.834 1.00 93.69 895 ALA A O 1
ATOM 7289 N N . TYR A 1 896 ? -24.113 -2.825 19.096 1.00 92.31 896 TYR A N 1
ATOM 7290 C CA . TYR A 1 896 ? -23.539 -1.648 19.740 1.00 92.31 896 TYR A CA 1
ATOM 7291 C C . TYR A 1 896 ? -24.160 -0.381 19.151 1.00 92.31 896 TYR A C 1
ATOM 7293 O O . TYR A 1 896 ? -24.283 -0.297 17.928 1.00 92.31 896 TYR A O 1
ATOM 7301 N N . PRO A 1 897 ? -24.504 0.635 19.962 1.00 86.75 897 PRO A N 1
ATOM 7302 C CA . PRO A 1 897 ? -25.090 1.874 19.463 1.00 86.75 897 PRO A CA 1
ATOM 7303 C C . PRO A 1 897 ? -24.316 2.467 18.285 1.00 86.75 897 PRO A C 1
ATOM 7305 O O . PRO A 1 897 ? -23.083 2.565 18.310 1.00 86.75 897 PRO A O 1
ATOM 7308 N N . ASN A 1 898 ? -25.055 2.896 17.260 1.00 83.44 898 ASN A N 1
ATOM 7309 C CA . ASN A 1 898 ? -24.523 3.483 16.026 1.00 83.44 898 ASN A CA 1
ATOM 7310 C C . ASN A 1 898 ? -23.603 2.552 15.204 1.00 83.44 898 ASN A C 1
ATOM 7312 O O . ASN A 1 898 ? -22.792 3.048 14.423 1.00 83.44 898 ASN A O 1
ATOM 7316 N N . GLY A 1 899 ? -23.668 1.227 15.393 1.00 84.12 899 GLY A N 1
ATOM 7317 C CA . GLY A 1 899 ? -22.828 0.266 14.662 1.00 84.12 899 GLY A CA 1
ATOM 7318 C C . GLY A 1 899 ? -21.337 0.359 14.994 1.00 84.12 899 GLY A C 1
ATOM 7319 O O . GLY A 1 899 ? -20.488 -0.118 14.246 1.00 84.12 899 GLY A O 1
ATOM 7320 N N . GLN A 1 900 ? -20.996 0.997 16.112 1.00 87.19 900 GLN A N 1
ATOM 7321 C CA . GLN A 1 900 ? -19.619 1.224 16.527 1.00 87.19 900 GLN A CA 1
ATOM 7322 C C . GLN A 1 900 ? -19.317 0.361 17.756 1.00 87.19 900 GLN A C 1
ATOM 7324 O O . GLN A 1 900 ? -19.721 0.732 18.863 1.00 87.19 900 GLN A O 1
ATOM 7329 N N . PRO A 1 901 ? -18.597 -0.763 17.623 1.00 88.44 901 PRO A N 1
ATOM 7330 C CA . PRO A 1 901 ? -18.358 -1.654 18.749 1.00 88.44 901 PRO A CA 1
ATOM 7331 C C . PRO A 1 901 ? -17.299 -1.124 19.724 1.00 88.44 901 PRO A C 1
ATOM 7333 O O . PRO A 1 901 ? -16.448 -0.301 19.378 1.00 88.44 901 PRO A O 1
ATOM 7336 N N . LEU A 1 902 ? -17.355 -1.582 20.977 1.00 90.94 902 LEU A N 1
ATOM 7337 C CA . LEU A 1 902 ? -16.378 -1.221 22.013 1.00 90.94 902 LEU A CA 1
ATOM 7338 C C . LEU A 1 902 ? -15.114 -2.079 21.909 1.00 90.94 902 LEU A C 1
ATOM 7340 O O . LEU A 1 902 ? -15.148 -3.188 21.391 1.00 90.94 902 LEU A O 1
ATOM 7344 N N . SER A 1 903 ? -13.990 -1.615 22.449 1.00 90.62 903 SER A N 1
ATOM 7345 C CA . SER A 1 903 ? -12.787 -2.444 22.620 1.00 90.62 903 SER A CA 1
ATOM 7346 C C . SER A 1 903 ? -12.546 -2.760 24.097 1.00 90.62 903 SER A C 1
ATOM 7348 O O . SER A 1 903 ? -13.042 -2.042 24.964 1.00 90.62 903 SER A O 1
ATOM 7350 N N . ILE A 1 904 ? -11.735 -3.782 24.403 1.00 87.12 904 ILE A N 1
ATOM 7351 C CA . ILE A 1 904 ? -11.287 -4.037 25.789 1.00 87.12 904 ILE A CA 1
ATOM 7352 C C . ILE A 1 904 ? -10.624 -2.784 26.380 1.00 87.12 904 ILE A C 1
ATOM 7354 O O . ILE A 1 904 ? -10.897 -2.432 27.522 1.00 87.12 904 ILE A O 1
ATOM 7358 N N . GLY A 1 905 ? -9.829 -2.056 25.586 1.00 87.44 905 GLY A N 1
ATOM 7359 C CA . GLY A 1 905 ? -9.243 -0.783 26.011 1.00 87.44 905 GLY A CA 1
ATOM 7360 C C . GLY A 1 905 ? -10.309 0.254 26.372 1.00 87.44 905 GLY A C 1
ATOM 7361 O O . GLY A 1 905 ? -10.215 0.893 27.413 1.00 87.44 905 GLY A O 1
ATOM 7362 N N . THR A 1 906 ? -11.369 0.376 25.571 1.00 88.94 906 THR A N 1
ATOM 7363 C CA . THR A 1 906 ? -12.497 1.277 25.858 1.00 88.94 906 THR A CA 1
ATOM 7364 C C . THR A 1 906 ? -13.194 0.919 27.172 1.00 88.94 906 THR A C 1
ATOM 7366 O O . THR A 1 906 ? -13.529 1.825 27.927 1.00 88.94 906 THR A O 1
ATOM 7369 N N . LEU A 1 907 ? -13.359 -0.372 27.486 1.00 88.19 907 LEU A N 1
ATOM 7370 C CA . LEU A 1 907 ? -13.920 -0.828 28.767 1.00 88.19 907 LEU A CA 1
ATOM 7371 C C . LEU A 1 907 ? -13.002 -0.473 29.952 1.00 88.19 907 LEU A C 1
ATOM 7373 O O . LEU A 1 907 ? -13.462 0.026 30.984 1.00 88.19 907 LEU A O 1
ATOM 7377 N N . CYS A 1 908 ? -11.693 -0.692 29.801 1.00 87.00 908 CYS A N 1
ATOM 7378 C CA . CYS A 1 908 ? -10.718 -0.421 30.857 1.00 87.00 908 CYS A CA 1
ATOM 7379 C C . CYS A 1 908 ? -10.493 1.078 31.093 1.00 87.00 908 CYS A C 1
ATOM 7381 O O . CYS A 1 908 ? -10.341 1.482 32.240 1.00 87.00 908 CYS A O 1
ATOM 7383 N N . PHE A 1 909 ? -10.509 1.907 30.046 1.00 87.81 909 PHE A N 1
ATOM 7384 C CA . PHE A 1 909 ? -10.303 3.354 30.160 1.00 87.81 909 PHE A CA 1
ATOM 7385 C C . PHE A 1 909 ? -11.603 4.150 30.358 1.00 87.81 909 PHE A C 1
ATOM 7387 O O . PHE A 1 909 ? -11.552 5.269 30.856 1.00 87.81 909 PHE A O 1
ATOM 7394 N N . GLY A 1 910 ? -12.764 3.611 29.970 1.00 86.50 910 GLY A N 1
ATOM 7395 C CA . GLY A 1 910 ? -14.039 4.333 30.015 1.00 86.50 910 GLY A CA 1
ATOM 7396 C C . GLY A 1 910 ? -14.021 5.602 29.155 1.00 86.50 910 GLY A C 1
ATOM 7397 O O . GLY A 1 910 ? -14.357 6.679 29.638 1.00 86.50 910 GLY A O 1
ATOM 7398 N N . THR A 1 911 ? -13.544 5.505 27.908 1.00 86.00 911 THR A N 1
ATOM 7399 C CA . THR A 1 911 ? -13.294 6.662 27.017 1.00 86.00 911 THR A CA 1
ATOM 7400 C C . THR A 1 911 ? -14.493 7.120 26.205 1.00 86.00 911 THR A C 1
ATOM 7402 O O . THR A 1 911 ? -14.494 8.229 25.668 1.00 86.00 911 THR A O 1
ATOM 7405 N N . ARG A 1 912 ? -15.522 6.287 26.110 1.00 85.38 912 ARG A N 1
ATOM 7406 C CA . ARG A 1 912 ? -16.728 6.547 25.325 1.00 85.38 912 ARG A CA 1
ATOM 7407 C C . ARG A 1 912 ? -17.878 6.994 26.216 1.00 85.38 912 ARG A C 1
ATOM 7409 O O . ARG A 1 912 ? -17.905 6.593 27.382 1.00 85.38 912 ARG A O 1
ATOM 7416 N N . GLU A 1 913 ? -18.777 7.824 25.682 1.00 85.56 913 GLU A N 1
ATOM 7417 C CA . GLU A 1 913 ? -20.023 8.206 26.367 1.00 85.56 913 GLU A CA 1
ATOM 7418 C C . GLU A 1 913 ? -20.840 6.968 26.765 1.00 85.56 913 GLU A C 1
ATOM 7420 O O . GLU A 1 913 ? -20.595 5.877 26.239 1.00 85.56 913 GLU A O 1
ATOM 7425 N N . GLN A 1 914 ? -21.775 7.139 27.704 1.00 83.06 914 GLN A N 1
ATOM 7426 C CA . GLN A 1 914 ? -22.684 6.067 28.110 1.00 83.06 914 GLN A CA 1
ATOM 7427 C C . GLN A 1 914 ? -23.305 5.430 26.866 1.00 83.06 914 GLN A C 1
ATOM 7429 O O . GLN A 1 914 ? -23.780 6.129 25.968 1.00 83.06 914 GLN A O 1
ATOM 7434 N N . CYS A 1 915 ? -23.212 4.107 26.784 1.00 83.75 915 CYS A N 1
ATOM 7435 C CA . CYS A 1 915 ? -23.692 3.361 25.636 1.00 83.75 915 CYS A CA 1
ATOM 7436 C C . CYS A 1 915 ? -24.487 2.150 26.101 1.00 83.75 915 CYS A C 1
ATOM 7438 O O . CYS A 1 915 ? -24.034 1.383 26.954 1.00 83.75 915 CYS A O 1
ATOM 7440 N N . ASP A 1 916 ? -25.662 2.006 25.500 1.00 86.19 916 ASP A N 1
ATOM 7441 C CA . ASP A 1 916 ? -26.604 0.938 25.790 1.00 86.19 916 ASP A CA 1
ATOM 7442 C C . ASP A 1 916 ? -26.351 -0.208 24.810 1.00 86.19 916 ASP A C 1
ATOM 7444 O O . ASP A 1 916 ? -26.683 -0.146 23.625 1.00 86.19 916 ASP A O 1
ATOM 7448 N N . ILE A 1 917 ? -25.666 -1.243 25.286 1.00 92.44 917 ILE A N 1
ATOM 7449 C CA . ILE A 1 917 ? -25.342 -2.422 24.487 1.00 92.44 917 ILE A CA 1
ATOM 7450 C C . ILE A 1 917 ? -26.562 -3.335 24.492 1.00 92.44 917 ILE A C 1
ATOM 7452 O O . ILE A 1 917 ? -26.987 -3.799 25.549 1.00 92.44 917 ILE A O 1
ATOM 7456 N N . ALA A 1 918 ? -27.101 -3.632 23.317 1.00 92.50 918 ALA A N 1
ATOM 7457 C CA . ALA A 1 918 ? -28.293 -4.454 23.186 1.00 92.50 918 ALA A CA 1
ATOM 7458 C C . ALA A 1 918 ? -27.917 -5.893 22.813 1.00 92.50 918 ALA A C 1
ATOM 7460 O O . ALA A 1 918 ? -27.093 -6.127 21.926 1.00 92.50 918 ALA A O 1
ATOM 7461 N N . VAL A 1 919 ? -28.504 -6.869 23.504 1.00 94.94 919 VAL A N 1
ATOM 7462 C CA . VAL A 1 919 ? -28.269 -8.301 23.293 1.00 94.94 919 VAL A CA 1
ATOM 7463 C C . VAL A 1 919 ? -29.606 -8.991 23.065 1.00 94.94 919 VAL A C 1
ATOM 7465 O O . VAL A 1 919 ? -30.424 -9.070 23.974 1.00 94.94 919 VAL A O 1
ATOM 7468 N N . HIS A 1 920 ? -29.819 -9.501 21.858 1.00 95.06 920 HIS A N 1
ATOM 7469 C CA . HIS A 1 920 ? -31.049 -10.182 21.462 1.00 95.06 920 HIS A CA 1
ATOM 7470 C C . HIS A 1 920 ? -30.879 -11.704 21.433 1.00 95.06 920 HIS A C 1
ATOM 7472 O O . HIS A 1 920 ? -29.864 -12.202 20.932 1.00 95.06 920 HIS A O 1
ATOM 7478 N N . TYR A 1 921 ? -31.895 -12.434 21.904 1.00 94.62 921 TYR A N 1
ATOM 7479 C CA . TYR A 1 921 ? -31.914 -13.897 21.984 1.00 94.62 921 TYR A CA 1
ATOM 7480 C C . TYR A 1 921 ? -32.992 -14.537 21.104 1.00 94.62 921 TYR A C 1
ATOM 7482 O O . TYR A 1 921 ? -34.150 -14.125 21.133 1.00 94.62 921 TYR A O 1
ATOM 7490 N N . ARG A 1 922 ? -32.627 -15.609 20.387 1.00 94.38 922 ARG A N 1
ATOM 7491 C CA . ARG A 1 922 ? -33.564 -16.541 19.726 1.00 94.38 922 ARG A CA 1
ATOM 7492 C C . ARG A 1 922 ? -33.175 -17.979 20.033 1.00 94.38 922 ARG A C 1
ATOM 7494 O O . ARG A 1 922 ? -31.991 -18.310 19.954 1.00 94.38 922 ARG A O 1
ATOM 7501 N N . MET A 1 923 ? -34.135 -18.831 20.380 1.00 93.50 923 MET A N 1
ATOM 7502 C CA . MET A 1 923 ? -33.854 -20.227 20.714 1.00 93.50 923 MET A CA 1
ATOM 7503 C C . MET A 1 923 ? -34.312 -21.174 19.604 1.00 93.50 923 MET A C 1
ATOM 7505 O O . MET A 1 923 ? -35.443 -21.100 19.138 1.00 93.50 923 MET A O 1
ATOM 7509 N N . PHE A 1 924 ? -33.448 -22.115 19.231 1.00 94.38 924 PHE A N 1
ATOM 7510 C CA . PHE A 1 924 ? -33.763 -23.188 18.289 1.00 94.38 924 PHE A CA 1
ATOM 7511 C C . PHE A 1 924 ? -33.644 -24.548 18.969 1.00 94.38 924 PHE A C 1
ATOM 7513 O O . PHE A 1 924 ? -32.756 -24.761 19.801 1.00 94.38 924 PHE A O 1
ATOM 7520 N N . ASP A 1 925 ? -34.505 -25.491 18.594 1.00 93.50 925 ASP A N 1
ATOM 7521 C CA . ASP A 1 925 ? -34.310 -26.893 18.954 1.00 93.50 925 ASP A CA 1
ATOM 7522 C C . ASP A 1 925 ? -33.119 -27.458 18.163 1.00 93.50 925 ASP A C 1
ATOM 7524 O O . ASP A 1 925 ? -33.014 -27.258 16.950 1.00 93.50 925 ASP A O 1
ATOM 7528 N N . ALA A 1 926 ? -32.198 -28.143 18.841 1.00 91.19 926 ALA A N 1
ATOM 7529 C CA . ALA A 1 926 ? -31.019 -28.712 18.199 1.00 91.19 926 ALA A CA 1
ATOM 7530 C C . ALA A 1 926 ? -31.378 -29.801 17.174 1.00 91.19 926 ALA A C 1
ATOM 7532 O O . ALA A 1 926 ? -30.599 -30.032 16.250 1.00 91.19 926 ALA A O 1
ATOM 7533 N N . GLU A 1 927 ? -32.548 -30.435 17.296 1.00 88.44 927 GLU A N 1
ATOM 7534 C CA . GLU A 1 927 ? -33.043 -31.417 16.323 1.00 88.44 927 GLU A CA 1
ATOM 7535 C C . GLU A 1 927 ? -33.448 -30.782 14.984 1.00 88.44 927 GLU A C 1
ATOM 7537 O O . GLU A 1 927 ? -33.355 -31.429 13.941 1.00 88.44 927 GLU A O 1
ATOM 7542 N N . GLN A 1 928 ? -33.839 -29.503 14.988 1.00 88.81 928 GLN A N 1
ATOM 7543 C CA . GLN A 1 928 ? -34.242 -28.767 13.784 1.00 88.81 928 GLN A CA 1
ATOM 7544 C C . GLN A 1 928 ? -33.046 -28.245 12.975 1.00 88.81 928 GLN A C 1
ATOM 7546 O O . GLN A 1 928 ? -33.201 -27.842 11.821 1.00 88.81 928 GLN A O 1
ATOM 7551 N N . VAL A 1 929 ? -31.845 -28.236 13.558 1.00 91.50 929 VAL A N 1
ATOM 7552 C CA . VAL A 1 929 ? -30.638 -27.744 12.888 1.00 91.50 929 VAL A CA 1
ATOM 7553 C C . VAL A 1 929 ? -30.102 -28.830 11.945 1.00 91.50 929 VAL A C 1
ATOM 7555 O O . VAL A 1 929 ? -29.766 -29.921 12.406 1.00 91.50 929 VAL A O 1
ATOM 7558 N N . PRO A 1 930 ? -29.943 -28.569 10.633 1.00 91.50 930 PRO A N 1
ATOM 7559 C CA . PRO A 1 930 ? -29.596 -29.602 9.654 1.00 91.50 930 PRO A CA 1
ATOM 7560 C C . PRO A 1 930 ? -28.092 -29.942 9.646 1.00 91.50 930 PRO A C 1
ATOM 7562 O O . PRO A 1 930 ? -27.439 -29.911 8.608 1.00 91.50 930 PRO A O 1
ATOM 7565 N N . PHE A 1 931 ? -27.508 -30.285 10.799 1.00 88.94 931 PHE A N 1
ATOM 7566 C CA . PHE A 1 931 ? -26.054 -30.436 10.964 1.00 88.94 931 PHE A CA 1
ATOM 7567 C C . PHE A 1 931 ? -25.441 -31.693 10.327 1.00 88.94 931 PHE A C 1
ATOM 7569 O O . PHE A 1 931 ? -24.220 -31.779 10.205 1.00 88.94 931 PHE A O 1
ATOM 7576 N N . ARG A 1 932 ? -26.269 -32.659 9.909 1.00 86.25 932 ARG A N 1
ATOM 7577 C CA . ARG A 1 932 ? -25.825 -33.904 9.255 1.00 86.25 932 ARG A CA 1
ATOM 7578 C C . ARG A 1 932 ? -25.473 -33.715 7.777 1.00 86.25 932 ARG A C 1
ATOM 7580 O O . ARG A 1 932 ? -24.669 -34.472 7.245 1.00 86.25 932 ARG A O 1
ATOM 7587 N N . ASN A 1 933 ? -26.059 -32.713 7.119 1.00 90.50 933 ASN A N 1
ATOM 7588 C CA . ASN A 1 933 ? -25.768 -32.377 5.727 1.00 90.50 933 ASN A CA 1
ATOM 7589 C C . ASN A 1 933 ? -25.010 -31.049 5.676 1.00 90.50 933 ASN A C 1
ATOM 7591 O O . ASN A 1 933 ? -25.522 -30.014 6.097 1.00 90.50 933 ASN A O 1
ATOM 7595 N N . ASP A 1 934 ? -23.798 -31.080 5.127 1.00 90.56 934 ASP A N 1
ATOM 7596 C CA . ASP A 1 934 ? -22.921 -29.913 5.078 1.00 90.56 934 ASP A CA 1
ATOM 7597 C C . ASP A 1 934 ? -23.524 -28.721 4.334 1.00 90.56 934 ASP A C 1
ATOM 7599 O O . ASP A 1 934 ? -23.411 -27.579 4.779 1.00 90.56 934 ASP A O 1
ATOM 7603 N N . ILE A 1 935 ? -24.192 -28.983 3.214 1.00 92.31 935 ILE A N 1
ATOM 7604 C CA . ILE A 1 935 ? -24.778 -27.936 2.378 1.00 92.31 935 ILE A CA 1
ATOM 7605 C C . ILE A 1 935 ? -25.974 -27.318 3.106 1.00 92.31 935 ILE A C 1
ATOM 7607 O O . ILE A 1 935 ? -26.047 -26.100 3.246 1.00 92.31 935 ILE A O 1
ATOM 7611 N N . ALA A 1 936 ? -26.851 -28.157 3.663 1.00 93.38 936 ALA A N 1
ATOM 7612 C CA . ALA A 1 936 ? -28.024 -27.692 4.396 1.00 93.38 936 ALA A CA 1
ATOM 7613 C C . ALA A 1 936 ? -27.645 -26.912 5.668 1.00 93.38 936 ALA A C 1
ATOM 7615 O O . ALA A 1 936 ? -28.251 -25.881 5.955 1.00 93.38 936 ALA A O 1
ATOM 7616 N N . LEU A 1 937 ? -26.615 -27.348 6.406 1.00 94.56 937 LEU A N 1
ATOM 7617 C CA . LEU A 1 937 ? -26.104 -26.619 7.570 1.00 94.56 937 LEU A CA 1
ATOM 7618 C C . LEU A 1 937 ? -25.529 -25.255 7.181 1.00 94.56 937 LEU A C 1
ATOM 7620 O O . LEU A 1 937 ? -25.773 -24.268 7.876 1.00 94.56 937 LEU A O 1
ATOM 7624 N N . ARG A 1 938 ? -24.756 -25.191 6.089 1.00 94.44 938 ARG A N 1
ATOM 7625 C CA . ARG A 1 938 ? -24.213 -23.930 5.568 1.00 94.44 938 ARG A CA 1
ATOM 7626 C C . ARG A 1 938 ? -25.342 -22.966 5.220 1.00 94.44 938 ARG A C 1
ATOM 7628 O O . ARG A 1 938 ? -25.306 -21.823 5.666 1.00 94.44 938 ARG A O 1
ATOM 7635 N N . ASP A 1 939 ? -26.326 -23.430 4.457 1.00 93.88 939 ASP A N 1
ATOM 7636 C CA . ASP A 1 939 ? -27.414 -22.587 3.963 1.00 93.88 939 ASP A CA 1
ATOM 7637 C C . ASP A 1 939 ? -28.315 -22.118 5.114 1.00 93.88 939 ASP A C 1
ATOM 7639 O O . ASP A 1 939 ? -28.651 -20.937 5.188 1.00 93.88 939 ASP A O 1
ATOM 7643 N N . TRP A 1 940 ? -28.602 -22.993 6.086 1.00 94.88 940 TRP A N 1
ATOM 7644 C CA . TRP A 1 940 ? -29.292 -22.616 7.323 1.00 94.88 940 TRP A CA 1
ATOM 7645 C C . TRP A 1 940 ? -28.526 -21.537 8.101 1.00 94.88 940 TRP A C 1
ATOM 7647 O O . TRP A 1 940 ? -29.109 -20.527 8.490 1.00 94.88 940 TRP A O 1
ATOM 7657 N N . LEU A 1 941 ? -27.205 -21.691 8.271 1.00 95.06 941 LEU A N 1
ATOM 7658 C CA . LEU A 1 941 ? -26.373 -20.691 8.948 1.00 95.06 941 LEU A CA 1
ATOM 7659 C C . LEU A 1 941 ? -26.307 -19.361 8.188 1.00 95.06 941 LEU A C 1
ATOM 7661 O O . LEU A 1 941 ? -26.281 -18.303 8.817 1.00 95.06 941 LEU A O 1
ATOM 7665 N N . TYR A 1 942 ? -26.257 -19.391 6.857 1.00 95.50 942 TYR A N 1
ATOM 7666 C CA . TYR A 1 942 ? -26.228 -18.180 6.033 1.00 95.50 942 TYR A CA 1
ATOM 7667 C C . TYR A 1 942 ? -27.554 -17.432 6.099 1.00 95.50 942 TYR A C 1
ATOM 7669 O O . TYR A 1 942 ? -27.541 -16.214 6.264 1.00 95.50 942 TYR A O 1
ATOM 7677 N N . ASN A 1 943 ? -28.679 -18.147 6.072 1.00 95.12 943 ASN A N 1
ATOM 7678 C CA . ASN A 1 943 ? -29.999 -17.557 6.274 1.00 95.12 943 ASN A CA 1
ATOM 7679 C C . ASN A 1 943 ? -30.134 -16.960 7.681 1.00 95.12 943 ASN A C 1
ATOM 7681 O O . ASN A 1 943 ? -30.533 -15.805 7.814 1.00 95.12 943 ASN A O 1
ATOM 7685 N N . LEU A 1 944 ? -29.692 -17.683 8.717 1.00 94.88 944 LEU A N 1
ATOM 7686 C CA . LEU A 1 944 ? -29.690 -17.192 10.097 1.00 94.88 944 LEU A CA 1
ATOM 7687 C C . LEU A 1 944 ? -28.902 -15.879 10.232 1.00 94.88 944 LEU A C 1
ATOM 7689 O O . LEU A 1 944 ? -29.367 -14.934 10.868 1.00 94.88 944 LEU A O 1
ATOM 7693 N N . TYR A 1 945 ? -27.718 -15.800 9.619 1.00 95.88 945 TYR A N 1
ATOM 7694 C CA . TYR A 1 945 ? -26.887 -14.594 9.645 1.00 95.88 945 TYR A CA 1
ATOM 7695 C C . TYR A 1 945 ? -27.420 -13.468 8.752 1.00 95.88 945 TYR A C 1
ATOM 7697 O O . TYR A 1 945 ? -27.233 -12.305 9.096 1.00 95.88 945 TYR A O 1
ATOM 7705 N N . ALA A 1 946 ? -28.128 -13.775 7.664 1.00 95.50 946 ALA A N 1
ATOM 7706 C CA . ALA A 1 946 ? -28.845 -12.774 6.877 1.00 95.50 946 ALA A CA 1
ATOM 7707 C C . ALA A 1 946 ? -30.007 -12.151 7.667 1.00 95.50 946 ALA A C 1
ATOM 7709 O O . ALA A 1 946 ? -30.242 -10.947 7.581 1.00 95.50 946 ALA A O 1
ATOM 7710 N N . GLU A 1 947 ? -30.709 -12.938 8.484 1.00 94.50 947 GLU A N 1
ATOM 7711 C CA . GLU A 1 947 ? -31.710 -12.414 9.417 1.00 94.50 947 GLU A CA 1
ATOM 7712 C C . GLU A 1 947 ? -31.078 -11.566 10.524 1.00 94.50 947 GLU A C 1
ATOM 7714 O O . GLU A 1 947 ? -31.598 -10.496 10.832 1.00 94.50 947 GLU A O 1
ATOM 7719 N N . LYS A 1 948 ? -29.933 -11.987 11.084 1.00 94.69 948 LYS A N 1
ATOM 7720 C CA . LYS A 1 948 ? -29.178 -11.159 12.043 1.00 94.69 948 LYS A CA 1
ATOM 7721 C C . LYS A 1 948 ? -28.781 -9.817 11.455 1.00 94.69 948 LYS A C 1
ATOM 7723 O O . LYS A 1 948 ? -28.893 -8.802 12.131 1.00 94.69 948 LYS A O 1
ATOM 7728 N N . ASP A 1 949 ? -28.316 -9.820 10.212 1.00 95.00 949 ASP A N 1
ATOM 7729 C CA . ASP A 1 949 ? -27.905 -8.608 9.512 1.00 95.00 949 ASP A CA 1
ATOM 7730 C C . ASP A 1 949 ? -29.071 -7.618 9.401 1.00 95.00 949 ASP A C 1
ATOM 7732 O O . ASP A 1 949 ? -28.914 -6.442 9.718 1.00 95.00 949 ASP A O 1
ATOM 7736 N N . LYS A 1 950 ? -30.271 -8.118 9.069 1.00 93.81 950 LYS A N 1
ATOM 7737 C CA . LYS A 1 950 ? -31.512 -7.327 9.052 1.00 93.81 950 LYS A CA 1
ATOM 7738 C C . LYS A 1 950 ? -31.913 -6.826 10.441 1.00 93.81 950 LYS A C 1
ATOM 7740 O O . LYS A 1 950 ? -32.328 -5.678 10.564 1.00 93.81 950 LYS A O 1
ATOM 7745 N N . LEU A 1 951 ? -31.785 -7.657 11.480 1.00 92.06 951 LEU A N 1
ATOM 7746 C CA . LEU A 1 951 ? -32.062 -7.261 12.868 1.00 92.06 951 LEU A CA 1
ATOM 7747 C C . LEU A 1 951 ? -31.124 -6.140 13.333 1.00 92.06 951 LEU A C 1
ATOM 7749 O O . LEU A 1 951 ? -31.575 -5.169 13.936 1.00 92.06 951 LEU A O 1
ATOM 7753 N N . LEU A 1 952 ? -29.829 -6.249 13.024 1.00 93.25 952 LEU A N 1
ATOM 7754 C CA . LEU A 1 952 ? -28.839 -5.212 13.317 1.00 93.25 952 LEU A CA 1
ATOM 7755 C C . LEU A 1 952 ? -29.121 -3.929 12.533 1.00 93.25 952 LEU A C 1
ATOM 7757 O O . LEU A 1 952 ? -29.055 -2.844 13.102 1.00 93.25 952 LEU A O 1
ATOM 7761 N N . ASP A 1 953 ? -29.480 -4.045 11.254 1.00 92.12 953 ASP A N 1
ATOM 7762 C CA . ASP A 1 953 ? -29.845 -2.896 10.426 1.00 92.12 953 ASP A CA 1
ATOM 7763 C C . ASP A 1 953 ? -31.072 -2.159 10.983 1.00 92.12 953 ASP A C 1
ATOM 7765 O O . ASP A 1 953 ? -31.070 -0.929 11.071 1.00 92.12 953 ASP A O 1
ATOM 7769 N N . ASN A 1 954 ? -32.089 -2.903 11.434 1.00 89.50 954 ASN A N 1
ATOM 7770 C CA . ASN A 1 954 ? -33.263 -2.330 12.085 1.00 89.50 954 ASN A CA 1
ATOM 7771 C C . ASN A 1 954 ? -32.889 -1.618 13.393 1.00 89.50 954 ASN A C 1
ATOM 7773 O O . ASN A 1 954 ? -33.249 -0.456 13.582 1.00 89.50 954 ASN A O 1
ATOM 7777 N N . TYR A 1 955 ? -32.080 -2.259 14.242 1.00 88.88 955 TYR A N 1
ATOM 7778 C CA . TYR A 1 955 ? -31.602 -1.664 15.491 1.00 88.88 955 TYR A CA 1
ATOM 7779 C C . TYR A 1 955 ? -30.795 -0.382 15.249 1.00 88.88 955 TYR A C 1
ATOM 7781 O O . TYR A 1 955 ? -30.986 0.618 15.937 1.00 88.88 955 TYR A O 1
ATOM 7789 N N . TYR A 1 956 ? -29.923 -0.351 14.239 1.00 89.00 956 TYR A N 1
ATOM 7790 C CA . TYR A 1 956 ? -29.129 0.843 13.937 1.00 89.00 956 TYR A CA 1
ATOM 7791 C C . TYR A 1 956 ? -29.945 1.989 13.325 1.00 89.00 956 TYR A C 1
ATOM 7793 O O . TYR A 1 956 ? -29.551 3.147 13.480 1.00 89.00 956 TYR A O 1
ATOM 7801 N N . LYS A 1 957 ? -31.072 1.699 12.661 1.00 84.81 957 LYS A N 1
ATOM 7802 C CA . LYS A 1 957 ? -31.978 2.712 12.091 1.00 84.81 957 LYS A CA 1
ATOM 7803 C C . LYS A 1 957 ? -32.995 3.241 13.102 1.00 84.81 957 LYS A C 1
ATOM 7805 O O . LYS A 1 957 ? -33.223 4.449 13.161 1.00 84.81 957 LYS A O 1
ATOM 7810 N N . ASN A 1 958 ? -33.586 2.340 13.882 1.00 82.19 958 ASN A N 1
ATOM 7811 C CA . ASN A 1 958 ? -34.767 2.614 14.698 1.00 82.19 958 ASN A CA 1
ATOM 7812 C C . ASN A 1 958 ? -34.502 2.547 16.210 1.00 82.19 958 ASN A C 1
ATOM 7814 O O . ASN A 1 958 ? -35.319 3.042 16.975 1.00 82.19 958 ASN A O 1
ATOM 7818 N N . GLY A 1 959 ? -33.368 1.987 16.649 1.00 78.88 959 GLY A N 1
ATOM 7819 C CA . GLY A 1 959 ? -33.031 1.805 18.069 1.00 78.88 959 GLY A CA 1
ATOM 7820 C C . GLY A 1 959 ? -33.660 0.568 18.721 1.00 78.88 959 GLY A C 1
ATOM 7821 O O . GLY A 1 959 ? -33.417 0.315 19.896 1.00 78.88 959 GLY A O 1
ATOM 7822 N N . GLU A 1 960 ? -34.430 -0.217 17.966 1.00 83.06 960 GLU A N 1
ATOM 7823 C CA . GLU A 1 960 ? -35.139 -1.415 18.425 1.00 83.06 960 GLU A CA 1
ATOM 7824 C C . GLU A 1 960 ? -34.866 -2.579 17.461 1.00 83.06 960 GLU A C 1
ATOM 7826 O O . GLU A 1 960 ? -34.766 -2.378 16.247 1.00 83.06 960 GLU A O 1
ATOM 7831 N N . PHE A 1 961 ? -34.737 -3.807 17.977 1.00 86.19 961 PHE A N 1
ATOM 7832 C CA . PHE A 1 961 ? -34.541 -4.996 17.132 1.00 86.19 961 PHE A CA 1
ATOM 7833 C C . PHE A 1 961 ? -35.803 -5.347 16.343 1.00 86.19 961 PHE A C 1
ATOM 7835 O O . PHE A 1 961 ? -35.740 -5.576 15.134 1.00 86.19 961 PHE A O 1
ATOM 7842 N N . THR A 1 962 ? -36.949 -5.345 17.019 1.00 83.75 962 THR A N 1
ATOM 7843 C CA . THR A 1 962 ? -38.287 -5.492 16.444 1.00 83.75 962 THR A CA 1
ATOM 7844 C C . THR A 1 962 ? -39.179 -4.374 16.984 1.00 83.75 962 THR A C 1
ATOM 7846 O O . THR A 1 962 ? -39.001 -3.994 18.139 1.00 83.75 962 THR A O 1
ATOM 7849 N N . PRO A 1 963 ? -40.113 -3.824 16.186 1.00 76.81 963 PRO A N 1
ATOM 7850 C CA . PRO A 1 963 ? -40.957 -2.719 16.640 1.00 76.81 963 PRO A CA 1
ATOM 7851 C C . PRO A 1 963 ? -41.753 -3.080 17.903 1.00 76.81 963 PRO A C 1
ATOM 7853 O O . PRO A 1 963 ? -42.509 -4.052 17.883 1.00 76.81 963 PRO A O 1
ATOM 7856 N N . GLY A 1 964 ? -41.606 -2.289 18.970 1.00 73.50 964 GLY A N 1
ATOM 7857 C CA . GLY A 1 964 ? -42.321 -2.474 20.241 1.00 73.50 964 GLY A CA 1
ATOM 7858 C C . GLY A 1 964 ? -41.650 -3.420 21.244 1.00 73.50 964 GLY A C 1
ATOM 7859 O O . GLY A 1 964 ? -42.277 -3.791 22.234 1.00 73.50 964 GLY A O 1
ATOM 7860 N N . ASP A 1 965 ? -40.402 -3.822 20.997 1.00 79.38 965 ASP A N 1
ATOM 7861 C CA . ASP A 1 965 ? -39.645 -4.719 21.875 1.00 79.38 965 ASP A CA 1
ATOM 7862 C C . ASP A 1 965 ? -38.874 -3.909 22.937 1.00 79.38 965 ASP A C 1
ATOM 7864 O O . ASP A 1 965 ? -37.957 -3.148 22.616 1.00 79.38 965 ASP A O 1
ATOM 7868 N N . GLU A 1 966 ? -39.238 -4.052 24.215 1.00 78.00 966 GLU A N 1
ATOM 7869 C CA . GLU A 1 966 ? -38.603 -3.321 25.320 1.00 78.00 966 GLU A CA 1
ATOM 7870 C C . GLU A 1 966 ? -37.441 -4.114 25.939 1.00 78.00 966 GLU A C 1
ATOM 7872 O O . GLU A 1 966 ? -37.596 -5.240 26.416 1.00 78.00 966 GLU A O 1
ATOM 7877 N N . GLY A 1 967 ? -36.256 -3.502 25.970 1.00 84.44 967 GLY A N 1
ATOM 7878 C CA . GLY A 1 967 ? -35.049 -4.118 26.516 1.00 84.44 967 GLY A CA 1
ATOM 7879 C C . GLY A 1 967 ? -35.028 -4.134 28.041 1.00 84.44 967 GLY A C 1
ATOM 7880 O O . GLY A 1 967 ? -35.278 -3.124 28.698 1.00 84.44 967 GLY A O 1
ATOM 7881 N N . THR A 1 968 ? -34.626 -5.258 28.630 1.00 89.31 968 THR A N 1
ATOM 7882 C CA . THR A 1 968 ? -34.456 -5.378 30.086 1.00 89.31 968 THR A CA 1
ATOM 7883 C C . THR A 1 968 ? -33.014 -5.084 30.503 1.00 89.31 968 THR A C 1
ATOM 7885 O O . THR A 1 968 ? -32.081 -5.785 30.111 1.00 89.31 968 THR A O 1
ATOM 7888 N N . ARG A 1 969 ? -32.802 -4.036 31.310 1.00 90.81 969 ARG A N 1
ATOM 7889 C CA . ARG A 1 969 ? -31.460 -3.643 31.776 1.00 90.81 969 ARG A CA 1
ATOM 7890 C C . ARG A 1 969 ? -30.909 -4.620 32.812 1.00 90.81 969 ARG A C 1
ATOM 7892 O O . ARG A 1 969 ? -31.560 -4.918 33.815 1.00 90.81 969 ARG A O 1
ATOM 7899 N N . ILE A 1 970 ? -29.651 -5.017 32.645 1.00 90.62 970 ILE A N 1
ATOM 7900 C CA . ILE A 1 970 ? -28.912 -5.772 33.659 1.00 90.62 970 ILE A CA 1
ATOM 7901 C C . ILE A 1 970 ? -28.289 -4.813 34.668 1.00 90.62 970 ILE A C 1
ATOM 7903 O O . ILE A 1 970 ? -27.456 -3.977 34.325 1.00 90.62 970 ILE A O 1
ATOM 7907 N N . VAL A 1 971 ? -28.650 -4.980 35.940 1.00 89.38 971 VAL A N 1
ATOM 7908 C CA . VAL A 1 971 ? -28.165 -4.139 37.039 1.00 89.38 971 VAL A CA 1
ATOM 7909 C C . VAL A 1 971 ? -27.315 -4.966 37.999 1.00 89.38 971 VAL A C 1
ATOM 7911 O O . VAL A 1 971 ? -27.739 -6.016 38.489 1.00 89.38 971 VAL A O 1
ATOM 7914 N N . PHE A 1 972 ? -26.119 -4.467 38.316 1.00 90.00 972 PHE A N 1
ATOM 7915 C CA . PHE A 1 972 ? -25.280 -5.020 39.375 1.00 90.00 972 PHE A CA 1
ATOM 7916 C C . PHE A 1 972 ? -25.424 -4.221 40.669 1.00 90.00 972 PHE A C 1
ATOM 7918 O O . PHE A 1 972 ? -25.415 -2.991 40.680 1.00 90.00 972 PHE A O 1
ATOM 7925 N N . ASN A 1 973 ? -25.495 -4.935 41.792 1.00 89.94 973 ASN A N 1
ATOM 7926 C CA . ASN A 1 973 ? -25.478 -4.317 43.113 1.00 89.94 973 ASN A CA 1
ATOM 7927 C C . ASN A 1 973 ? -24.044 -3.884 43.473 1.00 89.94 973 ASN A C 1
ATOM 7929 O O . ASN A 1 973 ? -23.150 -4.728 43.567 1.00 89.94 973 ASN A O 1
ATOM 7933 N N . TRP A 1 974 ? -23.840 -2.590 43.733 1.00 89.00 974 TRP A N 1
ATOM 7934 C CA . TRP A 1 974 ? -22.542 -2.019 44.111 1.00 89.00 974 TRP A CA 1
ATOM 7935 C C . TRP A 1 974 ? -21.906 -2.689 45.333 1.00 89.00 974 TRP A C 1
ATOM 7937 O O . TRP A 1 974 ? -20.696 -2.911 45.337 1.00 89.00 974 TRP A O 1
ATOM 7947 N N . TRP A 1 975 ? -22.697 -3.116 46.322 1.00 91.12 975 TRP A N 1
ATOM 7948 C CA . TRP A 1 975 ? -22.178 -3.847 47.483 1.00 91.12 975 TRP A CA 1
ATOM 7949 C C . TRP A 1 975 ? -21.569 -5.198 47.109 1.00 91.12 975 TRP A C 1
ATOM 7951 O O . TRP A 1 975 ? -20.601 -5.628 47.732 1.00 91.12 975 TRP A O 1
ATOM 7961 N N . ARG A 1 976 ? -22.089 -5.860 46.065 1.00 88.19 976 ARG A N 1
ATOM 7962 C CA . ARG A 1 976 ? -21.489 -7.099 45.549 1.00 88.19 976 ARG A CA 1
ATOM 7963 C C . ARG A 1 976 ? -20.170 -6.819 44.844 1.00 88.19 976 ARG A C 1
ATOM 7965 O O . ARG A 1 976 ? -19.222 -7.562 45.064 1.00 88.19 976 ARG A O 1
ATOM 7972 N N . ILE A 1 977 ? -20.096 -5.745 44.057 1.00 89.94 977 ILE A N 1
ATOM 7973 C CA . ILE A 1 977 ? -18.862 -5.336 43.373 1.00 89.94 977 ILE A CA 1
ATOM 7974 C C . ILE A 1 977 ? -17.779 -5.031 44.416 1.00 89.94 977 ILE A C 1
ATOM 7976 O O . ILE A 1 977 ? -16.738 -5.684 44.427 1.00 89.94 977 ILE A O 1
ATOM 7980 N N . VAL A 1 978 ? -18.048 -4.100 45.336 1.00 90.19 978 VAL A N 1
ATOM 7981 C CA . VAL A 1 978 ? -17.098 -3.681 46.382 1.00 90.19 978 VAL A CA 1
ATOM 7982 C C . VAL A 1 978 ? -16.747 -4.841 47.317 1.00 90.19 978 VAL A C 1
ATOM 7984 O O . VAL A 1 978 ? -15.576 -5.051 47.623 1.00 90.19 978 VAL A O 1
ATOM 7987 N N . GLY A 1 979 ? -17.735 -5.637 47.733 1.00 91.06 979 GLY A N 1
ATOM 7988 C CA . GLY A 1 979 ? -17.517 -6.792 48.604 1.00 91.06 979 GLY A CA 1
ATOM 7989 C C . GLY A 1 979 ? -16.640 -7.863 47.957 1.00 91.06 979 GLY A C 1
ATOM 7990 O O . GLY A 1 979 ? -15.731 -8.384 48.601 1.00 91.06 979 GLY A O 1
ATOM 7991 N N . GLN A 1 980 ? -16.853 -8.154 46.671 1.00 88.62 980 GLN A N 1
ATOM 7992 C CA . GLN A 1 980 ? -16.016 -9.090 45.925 1.00 88.62 980 GLN A CA 1
ATOM 7993 C C . GLN A 1 980 ? -14.582 -8.547 45.816 1.00 88.62 980 GLN A C 1
ATOM 7995 O O . GLN A 1 980 ? -13.629 -9.242 46.155 1.00 88.62 980 GLN A O 1
ATOM 8000 N N . TRP A 1 981 ? -14.416 -7.278 45.450 1.00 87.75 981 TRP A N 1
ATOM 8001 C CA . TRP A 1 981 ? -13.116 -6.604 45.427 1.00 87.75 981 TRP A CA 1
ATOM 8002 C C . TRP A 1 981 ? -12.349 -6.689 46.754 1.00 87.75 981 TRP A C 1
ATOM 8004 O O . TRP A 1 981 ? -11.179 -7.089 46.777 1.00 87.75 981 TRP A O 1
ATOM 8014 N N . ALA A 1 982 ? -13.013 -6.355 47.863 1.00 90.00 982 ALA A N 1
ATOM 8015 C CA . ALA A 1 982 ? -12.432 -6.425 49.198 1.00 90.00 982 ALA A CA 1
ATOM 8016 C C . ALA A 1 982 ? -12.053 -7.865 49.564 1.00 90.00 982 ALA A C 1
ATOM 8018 O O . ALA A 1 982 ? -10.926 -8.113 49.990 1.00 90.00 982 ALA A O 1
ATOM 8019 N N . PHE A 1 983 ? -12.951 -8.827 49.326 1.00 91.50 983 PHE A N 1
ATOM 8020 C CA . PHE A 1 983 ? -12.708 -10.243 49.593 1.00 91.50 983 PHE A CA 1
ATOM 8021 C C . PHE A 1 983 ? -11.448 -10.753 48.888 1.00 91.50 983 PHE A C 1
ATOM 8023 O O . PHE A 1 983 ? -10.599 -11.378 49.524 1.00 91.50 983 PHE A O 1
ATOM 8030 N N . TRP A 1 984 ? -11.294 -10.475 47.591 1.00 90.19 984 TRP A N 1
ATOM 8031 C CA . TRP A 1 984 ? -10.165 -10.982 46.809 1.00 90.19 984 TRP A CA 1
ATOM 8032 C C . TRP A 1 984 ? -8.848 -10.295 47.159 1.00 90.19 984 TRP A C 1
ATOM 8034 O O . TRP A 1 984 ? -7.826 -10.969 47.276 1.00 90.19 984 TRP A O 1
ATOM 8044 N N . THR A 1 985 ? -8.879 -8.988 47.413 1.00 89.12 985 THR A N 1
ATOM 8045 C CA . THR A 1 985 ? -7.693 -8.235 47.845 1.00 89.12 985 THR A CA 1
ATOM 8046 C C . THR A 1 985 ? -7.215 -8.700 49.221 1.00 89.12 985 THR A C 1
ATOM 8048 O O . THR A 1 985 ? -6.033 -8.989 49.401 1.00 89.12 985 THR A O 1
ATOM 8051 N N . ILE A 1 986 ? -8.129 -8.855 50.186 1.00 91.88 986 ILE A N 1
ATOM 8052 C CA . ILE A 1 986 ? -7.808 -9.366 51.527 1.00 91.88 986 ILE A CA 1
ATOM 8053 C C . ILE A 1 986 ? -7.300 -10.808 51.438 1.00 91.88 986 ILE A C 1
ATOM 8055 O O . ILE A 1 986 ? -6.270 -11.131 52.028 1.00 91.88 986 ILE A O 1
ATOM 8059 N N . SER A 1 987 ? -7.973 -11.663 50.661 1.00 91.81 987 SER A N 1
ATOM 8060 C CA . SER A 1 987 ? -7.558 -13.055 50.455 1.00 91.81 987 SER A CA 1
ATOM 8061 C C . SER A 1 987 ? -6.153 -13.141 49.870 1.00 91.81 987 SER A C 1
ATOM 8063 O O . SER A 1 987 ? -5.337 -13.908 50.367 1.00 91.81 987 SER A O 1
ATOM 8065 N N . PHE A 1 988 ? -5.835 -12.324 48.867 1.00 91.38 988 PHE A N 1
ATOM 8066 C CA . PHE A 1 988 ? -4.495 -12.254 48.294 1.00 91.38 988 PHE A CA 1
ATOM 8067 C C . PHE A 1 988 ? -3.450 -11.831 49.326 1.00 91.38 988 PHE A C 1
ATOM 8069 O O . PHE A 1 988 ? -2.436 -12.506 49.466 1.00 91.38 988 PHE A O 1
ATOM 8076 N N . LEU A 1 989 ? -3.699 -10.769 50.099 1.00 91.06 989 LEU A N 1
ATOM 8077 C CA . LEU A 1 989 ? -2.764 -10.320 51.136 1.00 91.06 989 LEU A CA 1
ATOM 8078 C C . LEU A 1 989 ? -2.535 -11.395 52.206 1.00 91.06 989 LEU A C 1
ATOM 8080 O O . LEU A 1 989 ? -1.397 -11.605 52.628 1.00 91.06 989 LEU A O 1
ATOM 8084 N N . LEU A 1 990 ? -3.591 -12.100 52.622 1.00 91.75 990 LEU A N 1
ATOM 8085 C CA . LEU A 1 990 ? -3.495 -13.219 53.562 1.00 91.75 990 LEU A CA 1
ATOM 8086 C C . LEU A 1 990 ? -2.707 -14.389 52.970 1.00 91.75 990 LEU A C 1
ATOM 8088 O O . LEU A 1 990 ? -1.813 -14.911 53.631 1.00 91.75 990 LEU A O 1
ATOM 8092 N N . GLN A 1 991 ? -2.988 -14.772 51.725 1.00 91.00 991 GLN A N 1
ATOM 8093 C CA . GLN A 1 991 ? -2.283 -15.854 51.042 1.00 91.00 991 GLN A CA 1
ATOM 8094 C C . GLN A 1 991 ? -0.811 -15.517 50.790 1.00 91.00 991 GLN A C 1
ATOM 8096 O O . GLN A 1 991 ? 0.040 -16.378 50.977 1.00 91.00 991 GLN A O 1
ATOM 8101 N N . VAL A 1 992 ? -0.483 -14.275 50.425 1.00 88.88 992 VAL A N 1
ATOM 8102 C CA . VAL A 1 992 ? 0.902 -13.810 50.263 1.00 88.88 992 VAL A CA 1
ATOM 8103 C C . VAL A 1 992 ? 1.625 -13.805 51.607 1.00 88.88 992 VAL A C 1
ATOM 8105 O O . VAL A 1 992 ? 2.740 -14.315 51.691 1.00 88.88 992 VAL A O 1
ATOM 8108 N N . LYS A 1 993 ? 0.997 -13.308 52.683 1.00 89.06 993 LYS A N 1
ATOM 8109 C CA . LYS A 1 993 ? 1.559 -13.400 54.043 1.00 89.06 993 LYS A CA 1
ATOM 8110 C C . LYS A 1 993 ? 1.792 -14.850 54.460 1.00 89.06 993 LYS A C 1
ATOM 8112 O O . LYS A 1 993 ? 2.855 -15.156 54.993 1.00 89.06 993 LYS A O 1
ATOM 8117 N N . PHE A 1 994 ? 0.837 -15.735 54.187 1.00 88.00 994 PHE A N 1
ATOM 8118 C CA . PHE A 1 994 ? 0.965 -17.165 54.447 1.00 88.00 994 PHE A CA 1
ATOM 8119 C C . PHE A 1 994 ? 2.093 -17.790 53.615 1.00 88.00 994 PHE A C 1
ATOM 8121 O O . PHE A 1 994 ? 2.921 -18.513 54.157 1.00 88.00 994 PHE A O 1
ATOM 8128 N N . LEU A 1 995 ? 2.203 -17.456 52.328 1.00 85.94 995 LEU A N 1
ATOM 8129 C CA . LEU A 1 995 ? 3.281 -17.924 51.459 1.00 85.94 995 LEU A CA 1
ATOM 8130 C C . LEU A 1 995 ? 4.647 -17.453 51.972 1.00 85.94 995 LEU A C 1
ATOM 8132 O O . LEU A 1 995 ? 5.539 -18.270 52.153 1.00 85.94 995 LEU A O 1
ATOM 8136 N N . PHE A 1 996 ? 4.813 -16.168 52.292 1.00 86.38 996 PHE A N 1
ATOM 8137 C CA . PHE A 1 996 ? 6.054 -15.661 52.884 1.00 86.38 996 PHE A CA 1
ATOM 8138 C C . PHE A 1 996 ? 6.368 -16.320 54.226 1.00 86.38 996 PHE A C 1
ATOM 8140 O O . PHE A 1 996 ? 7.529 -16.622 54.493 1.00 86.38 996 PHE A O 1
ATOM 8147 N N . TRP A 1 997 ? 5.356 -16.564 55.059 1.00 86.94 997 TRP A N 1
ATOM 8148 C CA . TRP A 1 997 ? 5.523 -17.283 56.317 1.00 86.94 997 TRP A CA 1
ATOM 8149 C C . TRP A 1 997 ? 5.980 -18.728 56.082 1.00 86.94 997 TRP A C 1
ATOM 8151 O O . TRP A 1 997 ? 6.981 -19.131 56.662 1.00 86.94 997 TRP A O 1
ATOM 8161 N N . THR A 1 998 ? 5.340 -19.476 55.177 1.00 82.50 998 THR A N 1
ATOM 8162 C CA . THR A 1 998 ? 5.738 -20.854 54.828 1.00 82.50 998 THR A CA 1
ATOM 8163 C C . THR A 1 998 ? 7.113 -20.929 54.169 1.00 82.50 998 THR A C 1
ATOM 8165 O O . THR A 1 998 ? 7.877 -21.827 54.498 1.00 82.50 998 THR A O 1
ATOM 8168 N N . VAL A 1 999 ? 7.475 -19.983 53.294 1.00 83.62 999 VAL A N 1
ATOM 8169 C CA . VAL A 1 999 ? 8.811 -19.910 52.679 1.00 83.62 999 VAL A CA 1
ATOM 8170 C C . VAL A 1 999 ? 9.864 -19.590 53.730 1.00 83.62 999 VAL A C 1
ATOM 8172 O O . VAL A 1 999 ? 10.896 -20.252 53.765 1.00 83.62 999 VAL A O 1
ATOM 8175 N N . ARG A 1 1000 ? 9.606 -18.630 54.630 1.00 81.00 1000 ARG A N 1
ATOM 8176 C CA . ARG A 1 1000 ? 10.503 -18.346 55.759 1.00 81.00 1000 ARG A CA 1
ATOM 8177 C C . ARG A 1 1000 ? 10.655 -19.569 56.654 1.00 81.00 1000 ARG A C 1
ATOM 8179 O O . ARG A 1 1000 ? 11.779 -19.978 56.910 1.00 81.00 1000 ARG A O 1
ATOM 8186 N N . PHE A 1 1001 ? 9.549 -20.200 57.035 1.00 80.38 1001 PHE A N 1
ATOM 8187 C CA . PHE A 1 1001 ? 9.528 -21.414 57.844 1.00 80.38 1001 PHE A CA 1
ATOM 8188 C C . PHE A 1 1001 ? 10.313 -22.553 57.169 1.00 80.38 1001 PHE A C 1
ATOM 8190 O O . PHE A 1 1001 ? 11.270 -23.060 57.742 1.00 80.38 1001 PHE A O 1
ATOM 8197 N N . ALA A 1 1002 ? 10.015 -22.887 55.911 1.00 77.12 1002 ALA A N 1
ATOM 8198 C CA . ALA A 1 1002 ? 10.725 -23.913 55.147 1.00 77.12 1002 ALA A CA 1
ATOM 8199 C C . ALA A 1 1002 ? 12.209 -23.576 54.944 1.00 77.12 1002 ALA A C 1
ATOM 8201 O O . ALA A 1 1002 ? 13.047 -24.464 55.058 1.00 77.12 1002 ALA A O 1
ATOM 8202 N N . SER A 1 1003 ? 12.553 -22.305 54.702 1.00 73.75 1003 SER A N 1
ATOM 8203 C CA . SER A 1 1003 ? 13.946 -21.862 54.584 1.00 73.75 1003 SER A CA 1
ATOM 8204 C C . SER A 1 1003 ? 14.705 -22.036 55.896 1.00 73.75 1003 SER A C 1
ATOM 8206 O O . SER A 1 1003 ? 15.826 -22.527 55.867 1.00 73.75 1003 SER A O 1
ATOM 8208 N N . SER A 1 1004 ? 14.089 -21.741 57.047 1.00 76.38 1004 SER A N 1
ATOM 8209 C CA . SER A 1 1004 ? 14.691 -21.957 58.365 1.00 76.38 1004 SER A CA 1
ATOM 8210 C C . SER A 1 1004 ? 14.911 -23.443 58.660 1.00 76.38 1004 SER A C 1
ATOM 8212 O O . SER A 1 1004 ? 15.970 -23.804 59.166 1.00 76.38 1004 SER A O 1
ATOM 8214 N N . TYR A 1 1005 ? 13.973 -24.320 58.287 1.00 74.81 1005 TYR A N 1
ATOM 8215 C CA . TYR A 1 1005 ? 14.146 -25.773 58.425 1.00 74.81 1005 TYR A CA 1
ATOM 8216 C C . TYR A 1 1005 ? 15.152 -26.353 57.424 1.00 74.81 1005 TYR A C 1
ATOM 8218 O O . TYR A 1 1005 ? 15.922 -27.234 57.790 1.00 74.81 1005 TYR A O 1
ATOM 8226 N N . PHE A 1 1006 ? 15.196 -25.854 56.187 1.00 74.06 1006 PHE A N 1
ATOM 8227 C CA . PHE A 1 1006 ? 16.173 -26.267 55.178 1.00 74.06 1006 PHE A CA 1
ATOM 8228 C C . PHE A 1 1006 ? 17.591 -25.835 55.565 1.00 74.06 1006 PHE A C 1
ATOM 8230 O O . PHE A 1 1006 ? 18.513 -26.642 55.485 1.00 74.06 1006 PHE A O 1
ATOM 8237 N N . PHE A 1 1007 ? 17.764 -24.605 56.064 1.00 72.25 1007 PHE A N 1
ATOM 8238 C CA . PHE A 1 1007 ? 19.036 -24.136 56.620 1.00 72.25 1007 PHE A CA 1
ATOM 8239 C C . PHE A 1 1007 ? 19.421 -24.933 57.869 1.00 72.25 1007 PHE A C 1
ATOM 8241 O O . PHE A 1 1007 ? 20.571 -25.332 58.004 1.00 72.25 1007 PHE A O 1
ATOM 8248 N N . GLY A 1 1008 ? 18.459 -25.237 58.747 1.00 72.69 1008 GLY A N 1
ATOM 8249 C CA . GLY A 1 1008 ? 18.665 -26.125 59.892 1.00 72.69 1008 GLY A CA 1
ATOM 8250 C C . GLY A 1 1008 ? 19.126 -27.526 59.475 1.00 72.69 1008 GLY A C 1
ATOM 8251 O O . GLY A 1 1008 ? 20.110 -28.032 60.007 1.00 72.69 1008 GLY A O 1
ATOM 8252 N N . PHE A 1 1009 ? 18.483 -28.123 58.469 1.00 74.19 1009 PHE A N 1
ATOM 8253 C CA . PHE A 1 1009 ? 18.854 -29.423 57.908 1.00 74.19 1009 PHE A CA 1
ATOM 8254 C C . PHE A 1 1009 ? 20.248 -29.397 57.265 1.00 74.19 1009 PHE A C 1
ATOM 8256 O O . PHE A 1 1009 ? 21.054 -30.283 57.535 1.00 74.19 1009 PHE A O 1
ATOM 8263 N N . LEU A 1 1010 ? 20.579 -28.360 56.488 1.00 73.44 1010 LEU A N 1
ATOM 8264 C CA . LEU A 1 1010 ? 21.914 -28.147 55.910 1.00 73.44 1010 LEU A CA 1
ATOM 8265 C C . LEU A 1 1010 ? 22.995 -27.948 56.975 1.00 73.44 1010 LEU A C 1
ATOM 8267 O O . LEU A 1 1010 ? 24.082 -28.501 56.836 1.00 73.44 1010 LEU A O 1
ATOM 8271 N N . CYS A 1 1011 ? 22.706 -27.208 58.046 1.00 74.31 1011 CYS A N 1
ATOM 8272 C CA . CYS A 1 1011 ? 23.615 -27.047 59.178 1.00 74.31 1011 CYS A CA 1
ATOM 8273 C C . CYS A 1 1011 ? 23.862 -28.382 59.888 1.00 74.31 1011 CYS A C 1
ATOM 8275 O O . CYS A 1 1011 ? 25.012 -28.701 60.197 1.00 74.31 1011 CYS A O 1
ATOM 8277 N N . VAL A 1 1012 ? 22.824 -29.199 60.099 1.00 76.75 1012 VAL A N 1
ATOM 8278 C CA . VAL A 1 1012 ? 22.976 -30.557 60.646 1.00 76.75 1012 VAL A CA 1
ATOM 8279 C C . VAL A 1 1012 ? 23.819 -31.421 59.705 1.00 76.75 1012 VAL A C 1
ATOM 8281 O O . VAL A 1 1012 ? 24.776 -32.045 60.155 1.00 76.75 1012 VAL A O 1
ATOM 8284 N N . LEU A 1 1013 ? 23.548 -31.394 58.398 1.00 72.25 1013 LEU A N 1
ATOM 8285 C CA . LEU A 1 1013 ? 24.295 -32.157 57.393 1.00 72.25 1013 LEU A CA 1
ATOM 8286 C C . LEU A 1 1013 ? 25.774 -31.734 57.324 1.00 72.25 1013 LEU A C 1
ATOM 8288 O O . LEU A 1 1013 ? 26.663 -32.582 57.306 1.00 72.25 1013 LEU A O 1
ATOM 8292 N N . TRP A 1 1014 ? 26.053 -30.427 57.365 1.00 73.44 1014 TRP A N 1
ATOM 8293 C CA . TRP A 1 1014 ? 27.408 -29.873 57.411 1.00 73.44 1014 TRP A CA 1
ATOM 8294 C C . TRP A 1 1014 ? 28.144 -30.262 58.697 1.00 73.44 1014 TRP A C 1
ATOM 8296 O O . TRP A 1 1014 ? 29.320 -30.624 58.651 1.00 73.44 1014 TRP A O 1
ATOM 8306 N N . THR A 1 1015 ? 27.449 -30.253 59.837 1.00 73.12 1015 THR A N 1
ATOM 8307 C CA . THR A 1 1015 ? 28.014 -30.667 61.131 1.00 73.12 1015 THR A CA 1
ATOM 8308 C C . THR A 1 1015 ? 28.347 -32.161 61.133 1.00 73.12 1015 THR A C 1
ATOM 8310 O O . THR A 1 1015 ? 29.445 -32.539 61.540 1.00 73.12 1015 THR A O 1
ATOM 8313 N N . VAL A 1 1016 ? 27.462 -33.007 60.592 1.00 72.75 1016 VAL A N 1
ATOM 8314 C CA . VAL A 1 1016 ? 27.712 -34.446 60.404 1.00 72.75 1016 VAL A CA 1
ATOM 8315 C C . VAL A 1 1016 ? 28.913 -34.677 59.479 1.00 72.75 1016 VAL A C 1
ATOM 8317 O O . VAL A 1 1016 ? 29.830 -35.403 59.862 1.00 72.75 1016 VAL A O 1
ATOM 8320 N N . CYS A 1 1017 ? 28.983 -33.996 58.326 1.00 67.88 1017 CYS A N 1
ATOM 8321 C CA . CYS A 1 1017 ? 30.125 -34.081 57.407 1.00 67.88 1017 CYS A CA 1
ATOM 8322 C C . CYS A 1 1017 ? 31.448 -33.635 58.052 1.00 67.88 1017 CYS A C 1
ATOM 8324 O O . CYS A 1 1017 ? 32.496 -34.243 57.807 1.00 67.88 1017 CYS A O 1
ATOM 8326 N N . ARG A 1 1018 ? 31.427 -32.591 58.890 1.00 69.31 1018 ARG A N 1
ATOM 8327 C CA . ARG A 1 1018 ? 32.618 -32.093 59.590 1.00 69.31 1018 ARG A CA 1
ATOM 8328 C C . ARG A 1 1018 ? 33.107 -33.085 60.644 1.00 69.31 1018 ARG A C 1
ATOM 8330 O O . ARG A 1 1018 ? 34.305 -33.340 60.680 1.00 69.31 1018 ARG A O 1
ATOM 8337 N N . ILE A 1 1019 ? 32.201 -33.693 61.417 1.00 68.44 1019 ILE A N 1
ATOM 8338 C CA . ILE A 1 1019 ? 32.527 -34.737 62.407 1.00 68.44 1019 ILE A CA 1
ATOM 8339 C C . ILE A 1 1019 ? 33.114 -35.985 61.728 1.00 68.44 1019 ILE A C 1
ATOM 8341 O O . ILE A 1 1019 ? 34.076 -36.566 62.231 1.00 68.44 1019 ILE A O 1
ATOM 8345 N N . THR A 1 1020 ? 32.599 -36.389 60.560 1.00 60.91 1020 THR A N 1
ATOM 8346 C CA . THR A 1 1020 ? 33.196 -37.496 59.791 1.00 60.91 1020 THR A CA 1
ATOM 8347 C C . THR A 1 1020 ? 34.587 -37.157 59.251 1.00 60.91 1020 THR A C 1
ATOM 8349 O O . THR A 1 1020 ? 35.455 -38.026 59.227 1.00 60.91 1020 THR A O 1
ATOM 8352 N N . LYS A 1 1021 ? 34.847 -35.892 58.884 1.00 52.50 1021 LYS A N 1
ATOM 8353 C CA . LYS A 1 1021 ? 36.162 -35.448 58.393 1.00 52.50 1021 LYS A CA 1
ATOM 8354 C C . LYS A 1 1021 ? 37.210 -35.374 59.510 1.00 52.50 1021 LYS A C 1
ATOM 8356 O O . LYS A 1 1021 ? 38.356 -35.742 59.280 1.00 52.50 1021 LYS A O 1
ATOM 8361 N N . THR A 1 1022 ? 36.828 -34.966 60.725 1.00 55.69 1022 THR A N 1
ATOM 8362 C CA . THR A 1 1022 ? 37.730 -34.984 61.891 1.00 55.69 1022 THR A CA 1
ATOM 8363 C C . THR A 1 1022 ? 38.012 -36.391 62.409 1.00 55.69 1022 THR A C 1
ATOM 8365 O O . THR A 1 1022 ? 39.111 -36.617 62.900 1.00 55.69 1022 THR A O 1
ATOM 8368 N N . LYS A 1 1023 ? 37.104 -37.364 62.250 1.00 51.03 1023 LYS A N 1
ATOM 8369 C CA . LYS A 1 1023 ? 37.408 -38.769 62.587 1.00 51.03 1023 LYS A CA 1
ATOM 8370 C C . LYS A 1 1023 ? 38.362 -39.452 61.596 1.00 51.03 1023 LYS A C 1
ATOM 8372 O O . LYS A 1 1023 ? 39.087 -40.349 62.009 1.00 51.03 1023 LYS A O 1
ATOM 8377 N N . LEU A 1 1024 ? 38.412 -39.022 60.331 1.00 45.97 1024 LEU A N 1
ATOM 8378 C CA . LEU A 1 1024 ? 39.325 -39.603 59.333 1.00 45.97 1024 LEU A CA 1
ATOM 8379 C C . LEU A 1 1024 ? 40.786 -39.136 59.497 1.00 45.97 1024 LEU A C 1
ATOM 8381 O O . LEU A 1 1024 ? 41.704 -39.858 59.129 1.00 45.97 1024 LEU A O 1
ATOM 8385 N N . LEU A 1 1025 ? 41.009 -37.950 60.075 1.00 48.56 1025 LEU A N 1
ATOM 8386 C CA . LEU A 1 1025 ? 42.348 -37.379 60.294 1.00 48.56 1025 LEU A CA 1
ATOM 8387 C C . LEU A 1 1025 ? 43.090 -37.952 61.517 1.00 48.56 1025 LEU A C 1
ATOM 8389 O O . LEU A 1 1025 ? 44.277 -37.695 61.670 1.00 48.56 1025 LEU A O 1
ATOM 8393 N N . PHE A 1 1026 ? 42.425 -38.750 62.357 1.00 50.50 1026 PHE A N 1
ATOM 8394 C CA . PHE A 1 1026 ? 43.027 -39.411 63.527 1.00 50.50 1026 PHE A CA 1
ATOM 8395 C C . PHE A 1 1026 ? 43.373 -40.897 63.293 1.00 50.50 1026 PHE A C 1
ATOM 8397 O O . PHE A 1 1026 ? 43.708 -41.599 64.242 1.00 50.50 1026 PHE A O 1
ATOM 8404 N N . LEU A 1 1027 ? 43.301 -41.389 62.048 1.00 46.72 1027 LEU A N 1
ATOM 8405 C CA . LEU A 1 1027 ? 43.458 -42.814 61.705 1.00 46.72 1027 LEU A CA 1
ATOM 8406 C C . LEU A 1 1027 ? 44.542 -43.108 60.647 1.00 46.72 1027 LEU A C 1
ATOM 8408 O O . LEU A 1 1027 ? 44.464 -44.124 59.962 1.00 46.72 1027 LEU A O 1
ATOM 8412 N N . VAL A 1 1028 ? 45.577 -42.269 60.528 1.00 38.84 1028 VAL A N 1
ATOM 8413 C CA . VAL A 1 1028 ? 46.768 -42.597 59.718 1.00 38.84 1028 VAL A CA 1
ATOM 8414 C C . VAL A 1 1028 ? 48.042 -42.409 60.554 1.00 38.84 1028 VAL A C 1
ATOM 8416 O O . VAL A 1 1028 ? 48.404 -41.268 60.842 1.00 38.84 1028 VAL A O 1
ATOM 8419 N N . PRO A 1 1029 ? 48.713 -43.497 60.982 1.00 40.75 1029 PRO A N 1
ATOM 8420 C CA . PRO A 1 1029 ? 50.059 -43.451 61.539 1.00 40.75 1029 PRO A CA 1
ATOM 8421 C C . PRO A 1 1029 ? 51.125 -43.458 60.427 1.00 40.75 1029 PRO A C 1
ATOM 8423 O O . PRO A 1 1029 ? 50.901 -44.007 59.352 1.00 40.75 1029 PRO A O 1
ATOM 8426 N N . ASN A 1 1030 ? 52.274 -42.845 60.732 1.00 39.44 1030 ASN A N 1
ATOM 8427 C CA . ASN A 1 1030 ? 53.510 -42.770 59.940 1.00 39.44 1030 ASN A CA 1
ATOM 8428 C C . ASN A 1 1030 ? 53.814 -44.008 59.073 1.00 39.44 1030 ASN A C 1
ATOM 8430 O O . ASN A 1 1030 ? 54.093 -45.064 59.642 1.00 39.44 1030 ASN A O 1
ATOM 8434 N N . VAL A 1 1031 ? 53.895 -43.810 57.748 1.00 34.22 1031 VAL A N 1
ATOM 8435 C CA . VAL A 1 1031 ? 54.917 -44.340 56.815 1.00 34.22 1031 VAL A CA 1
ATOM 8436 C C . VAL A 1 1031 ? 55.093 -43.329 55.687 1.00 34.22 1031 VAL A C 1
ATOM 8438 O O . VAL A 1 1031 ? 54.052 -42.885 55.150 1.00 34.22 1031 VAL A O 1
#